Protein AF-0000000084345347 (afdb_homodimer)

pLDDT: mean 85.62, std 7.01, range [34.12, 96.88]

Foldseek 3Di:
DVVQPPAPLSVLLCVLLVVLLVVLVVVLVVLLVVLLVVLVVVVLVVQQVLQVVLLVLLLVVLVVVQVVVVVLQVVCLEPPDDQQVSLQVSQVVCPPDQFPAKWKAFPQRWIAGHPGDIDHDDCPPPVQFCVQVVVQQVAAKAKTFWDQPPVVRAIWIKIKHFRDHPRHGGMIMITTHHLVVSQVSQVVSCPDPQKWKFKHALQQWTSYGPDVVSNSVRPGLLDPPPDDPQSNVVSVVVNVQLVDQWDWDWGDDPPWIKIKIWGAHDRGRMIMIMIGTSCVSSVVSVVSSVVSVVVSVVSSVVSNVVSVVVSCVPVVLVVVVVVVVVCVVQQELPDQDDDPDDDPSVVVSVVVNVVSVVVVVVLVVLLVVLVVLLVVLVVLLVVLVVLLVVLVVLLVVLVVLLVVLVVLVVVLVVLVVVLVVLLVVLVVLLVVLVVLLVVLVVLLVVLVVLLVVLVVVLVVLVVVLVVVVVVLVVVLVVLQCLVVLLVVLVVQLVVLVVQLVVLVVQLVVLVVVPPVSPVSNVVSVVSNVVSVVSNVVSVVSNVVSVVSNVVSVVVSVVSVVVSCCSVVPVSVVSVVSSVVSVVSNVVSVVSSVVSVVSSVVSVVSSVVSVVVNVVSVVVNVVSVVVNVVSVVVNVVSVVVNVVSVVVSVVSVVVSVVSVVSSVVSVSND/DVVQPPAPLSVLLVVLLVVLLVVLVVVLVVLLVVLLVVLVVVVLVVLQVLQVVLLVLLLVVLVVVQVVVVVLQVVCLAPPDDQQVSLQVSQVVCPPDQFPAKWKAFPQRWIAGHPGDIDHDDCPPPVQFCVQVVVQQVAAKAKGFWDQDPVVRAIWIKIKHFRDHPRHGGMIMITTHHLVVSQVSQVVSPPDPQKWKFKHALQQWTSYGPDVVSNSVRPGLLDPPPDDPQSNVVSVVVNVLLVDQWDWDWGDDPPWIKIKIWGAHDRGRMIMIMIGTSCVSSVVSVVSSVVSVVVSVVSSVVSNVVSVVVSCVPVVLVVVVVVVVVCVVQQELPDQDDDPDDDPSVVVSVVVNVVSVVVVVVLVVLLVVLVVLLVVLVVLLVVLVVLLVVLVVLLVVLVVLLVVLVVLLVVLVVLVVVLVVLLVVLVVLLVVLVVLLVVLVVLLVVLVVQLVVLVVVLVVLVVVLVVLVVVLVVVLVVLQCLVVLLVVLVVQLVVLVVQLVVLVVQLVVLVVVPPVSPVSNVVSVVSNVVSVVSNVVSVVSNVVSVVSNVVSVVSSVVSVVVSCCSVVPVSVVSVVSSVVSVVSNVVSVVSSVVSVVSSVVSVVVSVVSVVVNVVSVVVNVVSVVVNVVSVVVNVVSVVVNVVSVVVSVVSVVVSVVSVVSSVVSVSND

Radius of gyration: 112.69 Å; Cα contacts (8 Å, |Δi|>4): 1902; chains: 2; bounding box: 67×329×191 Å

Structure (mmCIF, N/CA/C/O backbone):
data_AF-0000000084345347-model_v1
#
loop_
_entity.id
_entity.type
_entity.pdbx_description
1 polymer 'Methyl-accepting chemotaxis sensory transducer with Cache sensor'
#
loop_
_atom_site.group_PDB
_atom_site.id
_atom_site.type_symbol
_atom_site.label_atom_id
_atom_site.label_alt_id
_atom_site.label_comp_id
_atom_site.label_asym_id
_atom_site.label_entity_id
_atom_site.label_seq_id
_atom_site.pdbx_PDB_ins_code
_atom_site.Cartn_x
_atom_site.Cartn_y
_atom_site.Cartn_z
_atom_site.occupancy
_atom_site.B_iso_or_equiv
_atom_site.auth_seq_id
_atom_site.auth_comp_id
_atom_site.auth_asym_id
_atom_site.auth_atom_id
_atom_site.pdbx_PDB_model_num
ATOM 1 N N . MET A 1 1 ? 21.938 -36.406 -23.234 1 34.16 1 MET A N 1
ATOM 2 C CA . MET A 1 1 ? 20.812 -36.969 -22.531 1 34.16 1 MET A CA 1
ATOM 3 C C . MET A 1 1 ? 20.344 -36.062 -21.391 1 34.16 1 MET A C 1
ATOM 5 O O . MET A 1 1 ? 19.203 -36.156 -20.953 1 34.16 1 MET A O 1
ATOM 9 N N . SER A 1 2 ? 21.312 -35.406 -20.906 1 43.03 2 SER A N 1
ATOM 10 C CA . SER A 1 2 ? 21.25 -34.5 -19.766 1 43.03 2 SER A CA 1
ATOM 11 C C . SER A 1 2 ? 20.547 -33.188 -20.156 1 43.03 2 SER A C 1
ATOM 13 O O . SER A 1 2 ? 19.828 -32.594 -19.328 1 43.03 2 SER A O 1
ATOM 15 N N . LYS A 1 3 ? 20.875 -32.75 -21.266 1 50.12 3 LYS A N 1
ATOM 16 C CA . LYS A 1 3 ? 20.438 -31.438 -21.703 1 50.12 3 LYS A CA 1
ATOM 17 C C . LYS A 1 3 ? 18.984 -31.469 -22.172 1 50.12 3 LYS A C 1
ATOM 19 O O . LYS A 1 3 ? 18.406 -30.438 -22.5 1 50.12 3 LYS A O 1
ATOM 24 N N . PHE A 1 4 ? 18.406 -32.5 -22.656 1 45.47 4 PHE A N 1
ATOM 25 C CA . PHE A 1 4 ? 17.062 -32.75 -23.156 1 45.47 4 PHE A CA 1
ATOM 26 C C . PHE A 1 4 ? 16.047 -32.719 -22.031 1 45.47 4 PHE A C 1
ATOM 28 O O . PHE A 1 4 ? 14.844 -32.75 -22.266 1 45.47 4 PHE A O 1
ATOM 35 N N . ASN A 1 5 ? 16.359 -32.875 -20.812 1 53.97 5 ASN A N 1
ATOM 36 C CA . ASN A 1 5 ? 15.539 -32.938 -19.625 1 53.97 5 ASN A CA 1
ATOM 37 C C . ASN A 1 5 ? 15.102 -31.562 -19.156 1 53.97 5 ASN A C 1
ATOM 39 O O . ASN A 1 5 ? 14.664 -31.391 -18.016 1 53.97 5 ASN A O 1
ATOM 43 N N . LYS A 1 6 ? 15.242 -30.734 -20.047 1 66.5 6 LYS A N 1
ATOM 44 C CA . LYS A 1 6 ? 15.062 -29.359 -19.578 1 66.5 6 LYS A CA 1
ATOM 45 C C . LYS A 1 6 ? 13.641 -28.891 -19.797 1 66.5 6 LYS A C 1
ATOM 47 O O . LYS A 1 6 ? 13.141 -28.031 -19.078 1 66.5 6 LYS A O 1
ATOM 52 N N . LYS A 1 7 ? 12.961 -29.5 -20.766 1 76.56 7 LYS A N 1
ATOM 53 C CA . LYS A 1 7 ? 11.562 -29.141 -20.984 1 76.56 7 LYS A CA 1
ATOM 54 C C . LYS A 1 7 ? 10.625 -30.234 -20.516 1 76.56 7 LYS A C 1
ATOM 56 O O . LYS A 1 7 ? 10.883 -31.422 -20.734 1 76.56 7 LYS A O 1
ATOM 61 N N . LEU A 1 8 ? 9.562 -30.078 -19.859 1 77.44 8 LEU A N 1
ATOM 62 C CA . LEU A 1 8 ? 8.57 -31 -19.312 1 77.44 8 LEU A CA 1
ATOM 63 C C . LEU A 1 8 ? 7.98 -31.875 -20.422 1 77.44 8 LEU A C 1
ATOM 65 O O . LEU A 1 8 ? 7.793 -33.062 -20.234 1 77.44 8 LEU A O 1
ATOM 69 N N . SER A 1 9 ? 7.793 -31.359 -21.609 1 76.56 9 SER A N 1
ATOM 70 C CA . SER A 1 9 ? 7.23 -32.062 -22.75 1 76.56 9 SER A CA 1
ATOM 71 C C . SER A 1 9 ? 8.156 -33.188 -23.219 1 76.56 9 SER A C 1
ATOM 73 O O . SER A 1 9 ? 7.707 -34.312 -23.469 1 76.56 9 SER A O 1
ATOM 75 N N . THR A 1 10 ? 9.391 -32.906 -23.328 1 78.19 10 THR A N 1
ATOM 76 C CA . THR A 1 10 ? 10.375 -33.875 -23.812 1 78.19 10 THR A CA 1
ATOM 77 C C . THR A 1 10 ? 10.547 -35 -22.812 1 78.19 10 THR A C 1
ATOM 79 O O . THR A 1 10 ? 10.719 -36.156 -23.219 1 78.19 10 THR A O 1
ATOM 82 N N . SER A 1 11 ? 10.398 -34.688 -21.578 1 79.25 11 SER A N 1
ATOM 83 C CA . SER A 1 11 ? 10.555 -35.719 -20.547 1 79.25 11 SER A CA 1
ATOM 84 C C . SER A 1 11 ? 9.398 -36.719 -20.609 1 79.25 11 SER A C 1
ATOM 86 O O . SER A 1 11 ? 9.625 -37.938 -20.516 1 79.25 11 SER A O 1
ATOM 88 N N . ILE A 1 12 ? 8.219 -36.281 -20.859 1 80.88 12 ILE A N 1
ATOM 89 C CA . ILE A 1 12 ? 7.051 -37.125 -20.953 1 80.88 12 ILE A CA 1
ATOM 90 C C . ILE A 1 12 ? 7.145 -38 -22.219 1 80.88 12 ILE A C 1
ATOM 92 O O . ILE A 1 12 ? 6.895 -39.188 -22.172 1 80.88 12 ILE A O 1
ATOM 96 N N . MET A 1 13 ? 7.59 -37.375 -23.25 1 81.94 13 MET A N 1
ATOM 97 C CA . MET A 1 13 ? 7.688 -38.031 -24.547 1 81.94 13 MET A CA 1
ATOM 98 C C . MET A 1 13 ? 8.688 -39.188 -24.484 1 81.94 13 MET A C 1
ATOM 100 O O . MET A 1 13 ? 8.383 -40.312 -24.922 1 81.94 13 MET A O 1
ATOM 104 N N . VAL A 1 14 ? 9.82 -38.969 -23.891 1 82.88 14 VAL A N 1
ATOM 105 C CA . VAL A 1 14 ? 10.875 -39.969 -23.859 1 82.88 14 VAL A CA 1
ATOM 106 C C . VAL A 1 14 ? 10.422 -41.156 -23.016 1 82.88 14 VAL A C 1
ATOM 108 O O . VAL A 1 14 ? 10.664 -42.312 -23.406 1 82.88 14 VAL A O 1
ATOM 111 N N . LYS A 1 15 ? 9.695 -40.938 -22 1 82.81 15 LYS A N 1
ATOM 112 C CA . LYS A 1 15 ? 9.273 -42.031 -21.125 1 82.81 15 LYS A CA 1
ATOM 113 C C . LYS A 1 15 ? 8.203 -42.906 -21.797 1 82.81 15 LYS A C 1
ATOM 115 O O . LYS A 1 15 ? 8.273 -44.125 -21.766 1 82.81 15 LYS A O 1
ATOM 120 N N . VAL A 1 16 ? 7.281 -42.219 -22.531 1 84.44 16 VAL A N 1
ATOM 121 C CA . VAL A 1 16 ? 6.18 -42.938 -23.141 1 84.44 16 VAL A CA 1
ATOM 122 C C . VAL A 1 16 ? 6.688 -43.688 -24.375 1 84.44 16 VAL A C 1
ATOM 124 O O . VAL A 1 16 ? 6.363 -44.875 -24.578 1 84.44 16 VAL A O 1
ATOM 127 N N . ILE A 1 17 ? 7.531 -43.031 -25.141 1 84.5 17 ILE A N 1
ATOM 128 C CA . ILE A 1 17 ? 8.055 -43.625 -26.359 1 84.5 17 ILE A CA 1
ATOM 129 C C . ILE A 1 17 ? 8.953 -44.812 -26 1 84.5 17 ILE A C 1
ATOM 131 O O . ILE A 1 17 ? 8.906 -45.875 -26.656 1 84.5 17 ILE A O 1
ATOM 135 N N . SER A 1 18 ? 9.758 -44.688 -24.953 1 84.56 18 SER A N 1
ATOM 136 C CA . SER A 1 18 ? 10.617 -45.781 -24.516 1 84.56 18 SER A CA 1
ATOM 137 C C . SER A 1 18 ? 9.797 -47 -24.094 1 84.56 18 SER A C 1
ATOM 139 O O . SER A 1 18 ? 10.172 -48.156 -24.375 1 84.56 18 SER A O 1
ATOM 141 N N . LEU A 1 19 ? 8.672 -46.75 -23.5 1 86 19 LEU A N 1
ATOM 142 C CA . LEU A 1 19 ? 7.793 -47.844 -23.078 1 86 19 LEU A CA 1
ATOM 143 C C . LEU A 1 19 ? 7.203 -48.562 -24.281 1 86 19 LEU A C 1
ATOM 145 O O . LEU A 1 19 ? 7.184 -49.781 -24.328 1 86 19 LEU A O 1
ATOM 149 N N . VAL A 1 20 ? 6.77 -47.75 -25.297 1 87.69 20 VAL A N 1
ATOM 150 C CA . VAL A 1 20 ? 6.133 -48.312 -26.484 1 87.69 20 VAL A CA 1
ATOM 151 C C . VAL A 1 20 ? 7.148 -49.156 -27.266 1 87.69 20 VAL A C 1
ATOM 153 O O . VAL A 1 20 ? 6.84 -50.25 -27.719 1 87.69 20 VAL A O 1
ATOM 156 N N . ILE A 1 21 ? 8.383 -48.625 -27.344 1 87.31 21 ILE A N 1
ATOM 157 C CA . ILE A 1 21 ? 9.438 -49.344 -28.062 1 87.31 21 ILE A CA 1
ATOM 158 C C . ILE A 1 21 ? 9.758 -50.656 -27.344 1 87.31 21 ILE A C 1
ATOM 160 O O . ILE A 1 21 ? 9.875 -51.688 -27.984 1 87.31 21 ILE A O 1
ATOM 164 N N . LEU A 1 22 ? 9.805 -50.656 -26 1 88.38 22 LEU A N 1
ATOM 165 C CA . LEU A 1 22 ? 10.133 -51.844 -25.234 1 88.38 22 LEU A CA 1
ATOM 166 C C . LEU A 1 22 ? 9.055 -52.906 -25.406 1 88.38 22 LEU A C 1
ATOM 168 O O . LEU A 1 22 ? 9.375 -54.094 -25.625 1 88.38 22 LEU A O 1
ATOM 172 N N . ILE A 1 23 ? 7.836 -52.5 -25.438 1 88 23 ILE A N 1
ATOM 173 C CA . ILE A 1 23 ? 6.719 -53.406 -25.516 1 88 23 ILE A CA 1
ATOM 174 C C . ILE A 1 23 ? 6.641 -54.031 -26.906 1 88 23 ILE A C 1
ATOM 176 O O . ILE A 1 23 ? 6.551 -55.25 -27.062 1 88 23 ILE A O 1
ATOM 180 N N . THR A 1 24 ? 6.77 -53.156 -27.953 1 89.06 24 THR A N 1
ATOM 181 C CA . THR A 1 24 ? 6.562 -53.625 -29.328 1 89.06 24 THR A CA 1
ATOM 182 C C . THR A 1 24 ? 7.738 -54.469 -29.797 1 89.06 24 THR A C 1
ATOM 184 O O . THR A 1 24 ? 7.543 -55.5 -30.453 1 89.06 24 THR A O 1
ATOM 187 N N . VAL A 1 25 ? 8.953 -54.156 -29.391 1 88 25 VAL A N 1
ATOM 188 C CA . VAL A 1 25 ? 10.125 -54.906 -29.781 1 88 25 VAL A CA 1
ATOM 189 C C . VAL A 1 25 ? 10.102 -56.281 -29.109 1 88 25 VAL A C 1
ATOM 191 O O . VAL A 1 25 ? 10.414 -57.312 -29.734 1 88 25 VAL A O 1
ATOM 194 N N . SER A 1 26 ? 9.641 -56.375 -27.844 1 89.38 26 SER A N 1
ATOM 195 C CA . SER A 1 26 ? 9.539 -57.625 -27.141 1 89.38 26 SER A CA 1
ATOM 196 C C . SER A 1 26 ? 8.508 -58.531 -27.781 1 89.38 26 SER A C 1
ATOM 198 O O . SER A 1 26 ? 8.734 -59.75 -27.906 1 89.38 26 SER A O 1
ATOM 200 N N . MET A 1 27 ? 7.457 -57.969 -28.297 1 89.88 27 MET A N 1
ATOM 201 C CA . MET A 1 27 ? 6.395 -58.781 -28.906 1 89.88 27 MET A CA 1
ATOM 202 C C . MET A 1 27 ? 6.836 -59.312 -30.25 1 89.88 27 MET A C 1
ATOM 204 O O . MET A 1 27 ? 6.547 -60.469 -30.578 1 89.88 27 MET A O 1
ATOM 208 N N . VAL A 1 28 ? 7.578 -58.469 -31.031 1 89.62 28 VAL A N 1
ATOM 209 C CA . VAL A 1 28 ? 8.07 -58.906 -32.344 1 89.62 28 VAL A CA 1
ATOM 210 C C . VAL A 1 28 ? 9.055 -60.062 -32.156 1 89.62 28 VAL A C 1
ATOM 212 O O . VAL A 1 28 ? 8.969 -61.062 -32.875 1 89.62 28 VAL A O 1
ATOM 215 N N . LEU A 1 29 ? 9.914 -60 -31.125 1 90.38 29 LEU A N 1
ATOM 216 C CA . LEU A 1 29 ? 10.953 -61 -30.906 1 90.38 29 LEU A CA 1
ATOM 217 C C . LEU A 1 29 ? 10.352 -62.312 -30.469 1 90.38 29 LEU A C 1
ATOM 219 O O . LEU A 1 29 ? 10.703 -63.375 -30.984 1 90.38 29 LEU A O 1
ATOM 223 N N . VAL A 1 30 ? 9.375 -62.25 -29.594 1 90.69 30 VAL A N 1
ATOM 224 C CA . VAL A 1 30 ? 8.781 -63.469 -29.062 1 90.69 30 VAL A CA 1
ATOM 225 C C . VAL A 1 30 ? 7.934 -64.125 -30.125 1 90.69 30 VAL A C 1
ATOM 227 O O . VAL A 1 30 ? 8.008 -65.375 -30.312 1 90.69 30 VAL A O 1
ATOM 230 N N . ALA A 1 31 ? 7.184 -63.344 -30.875 1 89.69 31 ALA A N 1
ATOM 231 C CA . ALA A 1 31 ? 6.344 -63.906 -31.938 1 89.69 31 ALA A CA 1
ATOM 232 C C . ALA A 1 31 ? 7.188 -64.562 -33 1 89.69 31 ALA A C 1
ATOM 234 O O . ALA A 1 31 ? 6.859 -65.688 -33.469 1 89.69 31 ALA A O 1
ATOM 235 N N . TYR A 1 32 ? 8.336 -64 -33.344 1 89.75 32 TYR A N 1
ATOM 236 C CA . TYR A 1 32 ? 9.211 -64.562 -34.375 1 89.75 32 TYR A CA 1
ATOM 237 C C . TYR A 1 32 ? 9.898 -65.812 -33.906 1 89.75 32 TYR A C 1
ATOM 239 O O . TYR A 1 32 ? 9.922 -66.812 -34.625 1 89.75 32 TYR A O 1
ATOM 247 N N . GLN A 1 33 ? 10.406 -65.75 -32.719 1 91.44 33 GLN A N 1
ATOM 248 C CA . GLN A 1 33 ? 11.141 -66.938 -32.188 1 91.44 33 GLN A CA 1
ATOM 249 C C . GLN A 1 33 ? 10.227 -68.125 -32.031 1 91.44 33 GLN A C 1
ATOM 251 O O . GLN A 1 33 ? 10.602 -69.25 -32.406 1 91.44 33 GLN A O 1
ATOM 256 N N . THR A 1 34 ? 9.031 -67.875 -31.547 1 90.69 34 THR A N 1
ATOM 257 C CA . THR A 1 34 ? 8.094 -69 -31.359 1 90.69 34 THR A CA 1
ATOM 258 C C . THR A 1 34 ? 7.602 -69.5 -32.719 1 90.69 34 THR A C 1
ATOM 260 O O . THR A 1 34 ? 7.508 -70.75 -32.906 1 90.69 34 THR A O 1
ATOM 263 N N . SER A 1 35 ? 7.344 -68.625 -33.656 1 90.94 35 SER A N 1
ATOM 264 C CA . SER A 1 35 ? 6.914 -69 -35 1 90.94 35 SER A CA 1
ATOM 265 C C . SER A 1 35 ? 8 -69.812 -35.719 1 90.94 35 SER A C 1
ATOM 267 O O . SER A 1 35 ? 7.723 -70.812 -36.344 1 90.94 35 SER A O 1
ATOM 269 N N . LYS A 1 36 ? 9.211 -69.312 -35.562 1 90.94 36 LYS A N 1
ATOM 270 C CA . LYS A 1 36 ? 10.352 -70 -36.156 1 90.94 36 LYS A CA 1
ATOM 271 C C . LYS A 1 36 ? 10.492 -71.438 -35.625 1 90.94 36 LYS A C 1
ATOM 273 O O . LYS A 1 36 ? 10.648 -72.375 -36.406 1 90.94 36 LYS A O 1
ATOM 278 N N . ARG A 1 37 ? 10.383 -71.562 -34.344 1 90.62 37 ARG A N 1
ATOM 279 C CA . ARG A 1 37 ? 10.516 -72.875 -33.719 1 90.62 37 ARG A CA 1
ATOM 280 C C . ARG A 1 37 ? 9.406 -73.812 -34.156 1 90.62 37 ARG A C 1
ATOM 282 O O . ARG A 1 37 ? 9.672 -75 -34.5 1 90.62 37 ARG A O 1
ATOM 289 N N . THR A 1 38 ? 8.242 -73.312 -34.188 1 88.12 38 THR A N 1
ATOM 290 C CA . THR A 1 38 ? 7.082 -74.125 -34.5 1 88.12 38 THR A CA 1
ATOM 291 C C . THR A 1 38 ? 7.109 -74.562 -35.969 1 88.12 38 THR A C 1
ATOM 293 O O . THR A 1 38 ? 6.879 -75.75 -36.281 1 88.12 38 THR A O 1
ATOM 296 N N . LEU A 1 39 ? 7.434 -73.688 -36.844 1 88.56 39 LEU A N 1
ATOM 297 C CA . LEU A 1 39 ? 7.449 -74 -38.281 1 88.56 39 LEU A CA 1
ATOM 298 C C . LEU A 1 39 ? 8.594 -74.938 -38.625 1 88.56 39 LEU A C 1
ATOM 300 O O . LEU A 1 39 ? 8.438 -75.812 -39.469 1 88.56 39 LEU A O 1
ATOM 304 N N . LYS A 1 40 ? 9.711 -74.75 -37.969 1 90.31 40 LYS A N 1
ATOM 305 C CA . LYS A 1 40 ? 10.836 -75.688 -38.188 1 90.31 40 LYS A CA 1
ATOM 306 C C . LYS A 1 40 ? 10.453 -77.125 -37.812 1 90.31 40 LYS A C 1
ATOM 308 O O . LYS A 1 40 ? 10.656 -78.062 -38.594 1 90.31 40 LYS A O 1
ATOM 313 N N . ASN A 1 41 ? 9.852 -77.25 -36.625 1 88.62 41 ASN A N 1
ATOM 314 C CA . ASN A 1 41 ? 9.492 -78.562 -36.156 1 88.62 41 ASN A CA 1
ATOM 315 C C . ASN A 1 41 ? 8.477 -79.25 -37.062 1 88.62 41 ASN A C 1
ATOM 317 O O . ASN A 1 41 ? 8.617 -80.438 -37.375 1 88.62 41 ASN A O 1
ATOM 321 N N . THR A 1 42 ? 7.547 -78.438 -37.469 1 84.69 42 THR A N 1
ATOM 322 C CA . THR A 1 42 ? 6.488 -79 -38.312 1 84.69 42 THR A CA 1
ATOM 323 C C . THR A 1 42 ? 7.035 -79.375 -39.656 1 84.69 42 THR A C 1
ATOM 325 O O . THR A 1 42 ? 6.695 -80.438 -40.188 1 84.69 42 THR A O 1
ATOM 328 N N . THR A 1 43 ? 7.906 -78.625 -40.25 1 86.62 43 THR A N 1
ATOM 329 C CA . THR A 1 43 ? 8.461 -78.875 -41.562 1 86.62 43 THR A CA 1
ATOM 330 C C . THR A 1 43 ? 9.391 -80.062 -41.562 1 86.62 43 THR A C 1
ATOM 332 O O . THR A 1 43 ? 9.297 -80.938 -42.406 1 86.62 43 THR A O 1
ATOM 335 N N . VAL A 1 44 ? 10.227 -80.125 -40.562 1 90.06 44 VAL A N 1
ATOM 336 C CA . VAL A 1 44 ? 11.195 -81.25 -40.469 1 90.06 44 VAL A CA 1
ATOM 337 C C . VAL A 1 44 ? 10.453 -82.562 -40.344 1 90.06 44 VAL A C 1
ATOM 339 O O . VAL A 1 44 ? 10.805 -83.562 -40.969 1 90.06 44 VAL A O 1
ATOM 342 N N . LYS A 1 45 ? 9.438 -82.562 -39.531 1 88.88 45 LYS A N 1
ATOM 343 C CA . LYS A 1 45 ? 8.656 -83.75 -39.344 1 88.88 45 LYS A CA 1
ATOM 344 C C . LYS A 1 45 ? 7.992 -84.188 -40.656 1 88.88 45 LYS A C 1
ATOM 346 O O . LYS A 1 45 ? 7.93 -85.375 -40.969 1 88.88 45 LYS A O 1
ATOM 351 N N . SER A 1 46 ? 7.5 -83.188 -41.375 1 87.5 46 SER A N 1
ATOM 352 C CA . SER A 1 46 ? 6.871 -83.438 -42.656 1 87.5 46 SER A CA 1
ATOM 353 C C . SER A 1 46 ? 7.855 -84.062 -43.625 1 87.5 46 SER A C 1
ATOM 355 O O . SER A 1 46 ? 7.523 -85.062 -44.344 1 87.5 46 SER A O 1
ATOM 357 N N . ILE A 1 47 ? 9.047 -83.625 -43.688 1 90.69 47 ILE A N 1
ATOM 358 C CA . ILE A 1 47 ? 10.07 -84.125 -44.625 1 90.69 47 ILE A CA 1
ATOM 359 C C . ILE A 1 47 ? 10.508 -85.5 -44.188 1 90.69 47 ILE A C 1
ATOM 361 O O . ILE A 1 47 ? 10.742 -86.375 -45.031 1 90.69 47 ILE A O 1
ATOM 365 N N . GLU A 1 48 ? 10.586 -85.75 -42.969 1 91.31 48 GLU A N 1
ATOM 366 C CA . GLU A 1 48 ? 10.891 -87.062 -42.438 1 91.31 48 GLU A CA 1
ATOM 367 C C . GLU A 1 48 ? 9.859 -88.062 -42.875 1 91.31 48 GLU A C 1
ATOM 369 O O . GLU A 1 48 ? 10.211 -89.188 -43.281 1 91.31 48 GLU A O 1
ATOM 374 N N . ASP A 1 49 ? 8.648 -87.562 -42.781 1 88.62 49 ASP A N 1
ATOM 375 C CA . ASP A 1 49 ? 7.566 -88.5 -43.219 1 88.62 49 ASP A CA 1
ATOM 376 C C . ASP A 1 49 ? 7.699 -88.812 -44.688 1 88.62 49 ASP A C 1
ATOM 378 O O . ASP A 1 49 ? 7.574 -90 -45.062 1 88.62 49 ASP A O 1
ATOM 382 N N . ILE A 1 50 ? 7.969 -87.875 -45.5 1 88.75 50 ILE A N 1
ATOM 383 C CA . ILE A 1 50 ? 8.07 -88.062 -46.938 1 88.75 50 ILE A CA 1
ATOM 384 C C . ILE A 1 50 ? 9.227 -89 -47.25 1 88.75 50 ILE A C 1
ATOM 386 O O . ILE A 1 50 ? 9.086 -89.875 -48.062 1 88.75 50 ILE A O 1
ATOM 390 N N . THR A 1 51 ? 10.281 -88.812 -46.594 1 92.56 51 THR A N 1
ATOM 391 C CA . THR A 1 51 ? 11.469 -89.625 -46.812 1 92.56 51 THR A CA 1
ATOM 392 C C . THR A 1 51 ? 11.203 -91.125 -46.438 1 92.56 51 THR A C 1
ATOM 394 O O . THR A 1 51 ? 11.539 -92 -47.188 1 92.56 51 THR A O 1
ATOM 397 N N . SER A 1 52 ? 10.609 -91.312 -45.375 1 92.5 52 SER A N 1
ATOM 398 C CA . SER A 1 52 ? 10.305 -92.688 -44.906 1 92.5 52 SER A CA 1
ATOM 399 C C . SER A 1 52 ? 9.305 -93.375 -45.812 1 92.5 52 SER A C 1
ATOM 401 O O . SER A 1 52 ? 9.453 -94.562 -46.125 1 92.5 52 SER A O 1
ATOM 403 N N . GLN A 1 53 ? 8.367 -92.562 -46.219 1 89.75 53 GLN A N 1
ATOM 404 C CA . GLN A 1 53 ? 7.355 -93.125 -47.094 1 89.75 53 GLN A CA 1
ATOM 405 C C . GLN A 1 53 ? 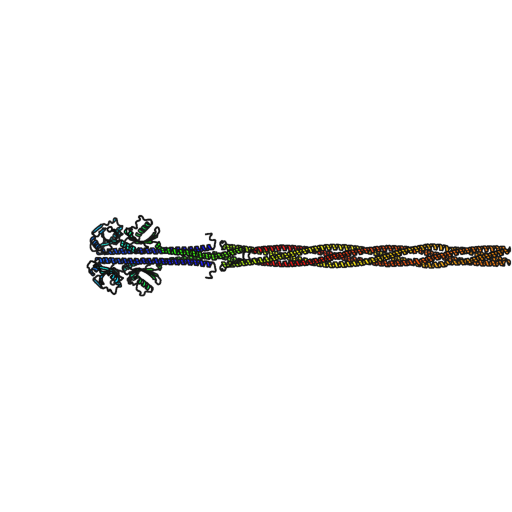7.949 -93.5 -48.469 1 89.75 53 GLN A C 1
ATOM 407 O O . GLN A 1 53 ? 7.605 -94.562 -49.031 1 89.75 53 GLN A O 1
ATOM 412 N N . THR A 1 54 ? 8.789 -92.688 -48.906 1 92.38 54 THR A N 1
ATOM 413 C CA . THR A 1 54 ? 9.461 -93 -50.156 1 92.38 54 THR A CA 1
ATOM 414 C C . THR A 1 54 ? 10.281 -94.25 -50.062 1 92.38 54 THR A C 1
ATOM 416 O O . THR A 1 54 ? 10.25 -95.125 -50.969 1 92.38 54 THR A O 1
ATOM 419 N N . ALA A 1 55 ? 10.938 -94.5 -49.031 1 94.06 55 ALA A N 1
ATOM 420 C CA . ALA A 1 55 ? 11.711 -95.75 -48.781 1 94.06 55 ALA A CA 1
ATOM 421 C C . ALA A 1 55 ? 10.805 -96.938 -48.812 1 94.06 55 ALA A C 1
ATOM 423 O O . ALA A 1 55 ? 11.172 -98 -49.375 1 94.06 55 ALA A O 1
ATOM 424 N N . ARG A 1 56 ? 9.703 -96.75 -48.312 1 90.5 56 ARG A N 1
ATOM 425 C CA . ARG A 1 56 ? 8.758 -97.875 -48.281 1 90.5 56 ARG A CA 1
ATOM 426 C C . ARG A 1 56 ? 8.234 -98.25 -49.656 1 90.5 56 ARG A C 1
ATOM 428 O O . ARG A 1 56 ? 7.996 -99.375 -49.969 1 90.5 56 ARG A O 1
ATOM 435 N N . ILE A 1 57 ? 8.055 -97.25 -50.438 1 91.31 57 ILE A N 1
ATOM 436 C CA . ILE A 1 57 ? 7.613 -97.438 -51.812 1 91.31 57 ILE A CA 1
ATOM 437 C C . ILE A 1 57 ? 8.688 -98.188 -52.562 1 91.31 57 ILE A C 1
ATOM 439 O O . ILE A 1 57 ? 8.391 -99.188 -53.312 1 91.31 57 ILE A O 1
ATOM 443 N N . VAL A 1 58 ? 9.852 -97.875 -52.344 1 93.56 58 VAL A N 1
ATOM 444 C CA . VAL A 1 58 ? 10.969 -98.562 -53 1 93.56 58 VAL A CA 1
ATOM 445 C C . VAL A 1 58 ? 11.055 -100 -52.531 1 93.56 58 VAL A C 1
ATOM 447 O O . VAL A 1 58 ? 11.203 -100.938 -53.344 1 93.56 58 VAL A O 1
ATOM 450 N N . ASP A 1 59 ? 10.914 -100.188 -51.281 1 93.56 59 ASP A N 1
ATOM 451 C CA . ASP A 1 59 ? 10.945 -101.5 -50.688 1 93.56 59 ASP A CA 1
ATOM 452 C C . ASP A 1 59 ? 9.82 -102.375 -51.281 1 93.56 59 ASP A C 1
ATOM 454 O O . ASP A 1 59 ? 10.016 -103.562 -51.531 1 93.56 59 ASP A O 1
ATOM 458 N N . ALA A 1 60 ? 8.75 -101.75 -51.469 1 89.62 60 ALA A N 1
ATOM 459 C CA . ALA A 1 60 ? 7.613 -102.438 -52.031 1 89.62 60 ALA A CA 1
ATOM 460 C C . ALA A 1 60 ? 7.918 -102.938 -53.469 1 89.62 60 ALA A C 1
ATOM 462 O O . ALA A 1 60 ? 7.582 -104.062 -53.844 1 89.62 60 ALA A O 1
ATOM 463 N N . ARG A 1 61 ? 8.516 -102.062 -54.188 1 91.31 61 ARG A N 1
ATOM 464 C CA . ARG A 1 61 ? 8.891 -102.438 -55.562 1 91.31 61 ARG A CA 1
ATOM 465 C C . ARG A 1 61 ? 9.938 -103.5 -55.594 1 91.31 61 ARG A C 1
ATOM 467 O O . ARG A 1 61 ? 9.852 -104.438 -56.375 1 91.31 61 ARG A O 1
ATOM 474 N N . LEU A 1 62 ? 10.852 -103.438 -54.719 1 93.56 62 LEU A N 1
ATOM 475 C CA . LEU A 1 62 ? 11.875 -104.5 -54.625 1 93.56 62 LEU A CA 1
ATOM 476 C C . LEU A 1 62 ? 11.266 -105.812 -54.219 1 93.56 62 LEU A C 1
ATOM 478 O O . LEU A 1 62 ? 11.648 -106.875 -54.781 1 93.56 62 LEU A O 1
ATOM 482 N N . ASN A 1 63 ? 10.352 -105.75 -53.375 1 90.62 63 ASN A N 1
ATOM 483 C CA . ASN A 1 63 ? 9.664 -106.938 -52.969 1 90.62 63 ASN A CA 1
ATOM 484 C C . ASN A 1 63 ? 8.859 -107.562 -54.125 1 90.62 63 ASN A C 1
ATOM 486 O O . ASN A 1 63 ? 8.719 -108.812 -54.188 1 90.62 63 ASN A O 1
ATOM 490 N N . GLN A 1 64 ? 8.398 -106.75 -54.938 1 89.62 64 GLN A N 1
ATOM 491 C CA . GLN A 1 64 ? 7.719 -107.25 -56.125 1 89.62 64 GLN A CA 1
ATOM 492 C C . GLN A 1 64 ? 8.656 -108.062 -57 1 89.62 64 GLN A C 1
ATOM 494 O O . GLN A 1 64 ? 8.281 -109.125 -57.438 1 89.62 64 GLN A O 1
ATOM 499 N N . TYR A 1 65 ? 9.828 -107.562 -57.156 1 92.31 65 TYR A N 1
ATOM 500 C CA . TYR A 1 65 ? 10.812 -108.312 -57.938 1 92.31 65 TYR A CA 1
ATOM 501 C C . TYR A 1 65 ? 11.195 -109.562 -57.25 1 92.31 65 TYR A C 1
ATOM 503 O O . TYR A 1 65 ? 11.297 -110.625 -57.906 1 92.31 65 TYR A O 1
ATOM 511 N N . ILE A 1 66 ? 11.375 -109.5 -56.031 1 92.25 66 ILE A N 1
ATOM 512 C CA . ILE A 1 66 ? 11.766 -110.688 -55.219 1 92.25 66 ILE A CA 1
ATOM 513 C C . ILE A 1 66 ? 10.672 -111.75 -55.312 1 92.25 66 ILE A C 1
ATOM 515 O O . ILE A 1 66 ? 10.961 -112.938 -55.531 1 92.25 66 ILE A O 1
ATOM 519 N N . SER A 1 67 ? 9.492 -111.312 -55.156 1 88.25 67 SER A N 1
ATOM 520 C CA . SER A 1 67 ? 8.367 -112.25 -55.188 1 88.25 67 SER A CA 1
ATOM 521 C C . SER A 1 67 ? 8.258 -112.875 -56.562 1 88.25 67 SER A C 1
ATOM 523 O O . SER A 1 67 ? 7.984 -114.125 -56.625 1 88.25 67 SER A O 1
ATOM 525 N N . LEU A 1 68 ? 8.438 -112.125 -57.531 1 88.31 68 LEU A N 1
ATOM 526 C CA . LEU A 1 68 ? 8.383 -112.688 -58.906 1 88.31 68 LEU A CA 1
ATOM 527 C C . LEU A 1 68 ? 9.492 -113.688 -59.125 1 88.31 68 LEU A C 1
ATOM 529 O O . LEU A 1 68 ? 9.242 -114.812 -59.656 1 88.31 68 LEU A O 1
ATOM 533 N N . GLN A 1 69 ? 10.633 -113.438 -58.688 1 90.88 69 GLN A N 1
ATOM 534 C CA . GLN A 1 69 ? 11.766 -114.375 -58.812 1 90.88 69 GLN A CA 1
ATOM 535 C C . GLN A 1 69 ? 11.57 -115.625 -58 1 90.88 69 GLN A C 1
ATOM 537 O O . GLN A 1 69 ? 11.859 -116.75 -58.469 1 90.88 69 GLN A O 1
ATOM 542 N N . ASN A 1 70 ? 11.156 -115.438 -56.812 1 88.81 70 ASN A N 1
ATOM 543 C CA . ASN A 1 70 ? 10.891 -116.625 -55.969 1 88.81 70 ASN A CA 1
ATOM 544 C C . ASN A 1 70 ? 9.875 -117.562 -56.594 1 88.81 70 ASN A C 1
ATOM 546 O O . ASN A 1 70 ? 10.031 -118.75 -56.531 1 88.81 70 ASN A O 1
ATOM 550 N N . PHE A 1 71 ? 8.953 -117 -57.25 1 83.81 71 PHE A N 1
ATOM 551 C CA . PHE A 1 71 ? 7.938 -117.812 -57.906 1 83.81 71 PHE A CA 1
ATOM 552 C C . PHE A 1 71 ? 8.539 -118.562 -59.094 1 83.81 71 PHE A C 1
ATOM 554 O O . PHE A 1 71 ? 8.273 -119.75 -59.281 1 83.81 71 PHE A O 1
ATOM 561 N N . MET A 1 72 ? 9.375 -117.875 -59.75 1 85.5 72 MET A N 1
ATOM 562 C CA . MET A 1 72 ? 10.023 -118.5 -60.906 1 85.5 72 MET A CA 1
ATOM 563 C C . MET A 1 72 ? 10.844 -119.688 -60.5 1 85.5 72 MET A C 1
ATOM 565 O O . MET A 1 72 ? 10.781 -120.75 -61.156 1 85.5 72 MET A O 1
ATOM 569 N N . VAL A 1 73 ? 11.516 -119.625 -59.438 1 87.19 73 VAL A N 1
ATOM 570 C CA . VAL A 1 73 ? 12.438 -120.625 -59 1 87.19 73 VAL A CA 1
ATOM 571 C C . VAL A 1 73 ? 11.656 -121.812 -58.375 1 87.19 73 VAL A C 1
ATOM 573 O O . VAL A 1 73 ? 12.031 -122.938 -58.5 1 87.19 73 VAL A O 1
ATOM 576 N N . SER A 1 74 ? 10.633 -121.562 -57.688 1 83.5 74 SER A N 1
ATOM 577 C CA . SER A 1 74 ? 9.859 -122.562 -56.969 1 83.5 74 SER A CA 1
ATOM 578 C C . SER A 1 74 ? 9.266 -123.562 -57.906 1 83.5 74 SER A C 1
ATOM 580 O O . SER A 1 74 ? 9.047 -124.75 -57.5 1 83.5 74 SER A O 1
ATOM 582 N N . GLU A 1 75 ? 9.133 -123.188 -59.062 1 77.38 75 GLU A N 1
ATOM 583 C CA . GLU A 1 75 ? 8.578 -124.125 -60.062 1 77.38 75 GLU A CA 1
ATOM 584 C C . GLU A 1 75 ? 9.547 -125.25 -60.375 1 77.38 75 GLU A C 1
ATOM 586 O O . GLU A 1 75 ? 9.125 -126.312 -60.781 1 77.38 75 GLU A O 1
ATOM 591 N N . TYR A 1 76 ? 10.781 -125.062 -60.156 1 78.5 76 TYR A N 1
ATOM 592 C CA . TYR A 1 76 ? 11.773 -126 -60.625 1 78.5 76 TYR A CA 1
ATOM 593 C C . TYR A 1 76 ? 12.523 -126.625 -59.438 1 78.5 76 TYR A C 1
ATOM 595 O O . TYR A 1 76 ? 13.461 -127.438 -59.656 1 78.5 76 TYR A O 1
ATOM 603 N N . GLU A 1 77 ? 12.461 -126.25 -58.219 1 77.06 77 GLU A N 1
ATOM 604 C CA . GLU A 1 77 ? 13.219 -126.688 -57.031 1 77.06 77 GLU A CA 1
ATOM 605 C C . GLU A 1 77 ? 13.148 -128.25 -56.844 1 77.06 77 GLU A C 1
ATOM 607 O O . GLU A 1 77 ? 14.078 -128.75 -56.312 1 77.06 77 GLU A O 1
ATOM 612 N N . ASN A 1 78 ? 12.18 -129 -57.531 1 73.5 78 ASN A N 1
ATOM 613 C CA . ASN A 1 78 ? 12.078 -130.375 -57.281 1 73.5 78 ASN A CA 1
ATOM 614 C C . ASN A 1 78 ? 12.227 -131.25 -58.562 1 73.5 78 ASN A C 1
ATOM 616 O O . ASN A 1 78 ? 11.797 -132.375 -58.625 1 73.5 78 ASN A O 1
ATOM 620 N N . GLN A 1 79 ? 12.781 -130.625 -59.562 1 79.38 79 GLN A N 1
ATOM 621 C CA . GLN A 1 79 ? 12.898 -131.25 -60.844 1 79.38 79 GLN A CA 1
ATOM 622 C C . GLN A 1 79 ? 14.352 -131.625 -61.156 1 79.38 79 GLN A C 1
ATOM 624 O O . GLN A 1 79 ? 14.648 -132.25 -62.156 1 79.38 79 GLN A O 1
ATOM 629 N N . ASN A 1 80 ? 15.148 -132.125 -60.375 1 79.94 80 ASN A N 1
ATOM 630 C CA . ASN A 1 80 ? 16.562 -132.5 -60.531 1 79.94 80 ASN A CA 1
ATOM 631 C C . ASN A 1 80 ? 17.125 -132 -61.875 1 79.94 80 ASN A C 1
ATOM 633 O O . ASN A 1 80 ? 17.594 -132.75 -62.688 1 79.94 80 ASN A O 1
ATOM 637 N N . LEU A 1 81 ? 17.125 -130.625 -62.25 1 86 81 LEU A N 1
ATOM 638 C CA . LEU A 1 81 ? 17.656 -130 -63.469 1 86 81 LEU A CA 1
ATOM 639 C C . LEU A 1 81 ? 19.078 -129.5 -63.25 1 86 81 LEU A C 1
ATOM 641 O O . LEU A 1 81 ? 19.422 -129.125 -62.156 1 86 81 LEU A O 1
ATOM 645 N N . SER A 1 82 ? 19.922 -129.625 -64.312 1 87.56 82 SER A N 1
ATOM 646 C CA . SER A 1 82 ? 21.219 -129 -64.312 1 87.56 82 SER A CA 1
ATOM 647 C C . SER A 1 82 ? 21.062 -127.5 -64.312 1 87.56 82 SER A C 1
ATOM 649 O O . SER A 1 82 ? 20.031 -126.938 -64.75 1 87.56 82 SER A O 1
ATOM 651 N N . ILE A 1 83 ? 21.906 -126.688 -63.844 1 90.38 83 ILE A N 1
ATOM 652 C CA . ILE A 1 83 ? 21.875 -125.25 -63.719 1 90.38 83 ILE A CA 1
ATOM 653 C C . ILE A 1 83 ? 21.641 -124.625 -65.125 1 90.38 83 ILE A C 1
ATOM 655 O O . ILE A 1 83 ? 20.859 -123.625 -65.25 1 90.38 83 ILE A O 1
ATOM 659 N N . ASP A 1 84 ? 22.25 -125.188 -66.062 1 89.31 84 ASP A N 1
ATOM 660 C CA . ASP A 1 84 ? 22.109 -124.625 -67.438 1 89.31 84 ASP A CA 1
ATOM 661 C C . ASP A 1 84 ? 20.719 -124.875 -68 1 89.31 84 ASP A C 1
ATOM 663 O O . ASP A 1 84 ? 20.156 -124 -68.688 1 89.31 84 ASP A O 1
ATOM 667 N N . GLU A 1 85 ? 20.219 -126.062 -67.75 1 89.12 85 GLU A N 1
ATOM 668 C CA . GLU A 1 85 ? 18.859 -126.375 -68.188 1 89.12 85 GLU A CA 1
ATOM 669 C C . GLU A 1 85 ? 17.844 -125.438 -67.5 1 89.12 85 GLU A C 1
ATOM 671 O O . GLU A 1 85 ? 16.891 -125 -68.125 1 89.12 85 GLU A O 1
ATOM 676 N N . LEU A 1 86 ? 18.141 -125.312 -66.25 1 90.25 86 LEU A N 1
ATOM 677 C CA . LEU A 1 86 ? 17.25 -124.438 -65.5 1 90.25 86 LEU A CA 1
ATOM 678 C C . LEU A 1 86 ? 17.281 -123 -66 1 90.25 86 LEU A C 1
ATOM 680 O O . LEU A 1 86 ? 16.234 -122.375 -66.188 1 90.25 86 LEU A O 1
ATOM 684 N N . LEU A 1 87 ? 18.391 -122.438 -66.188 1 91.75 87 LEU A N 1
ATOM 685 C CA . LEU A 1 87 ? 18.547 -121.062 -66.688 1 91.75 87 LEU A CA 1
ATOM 686 C C . LEU A 1 87 ? 17.891 -120.938 -68.062 1 91.75 87 LEU A C 1
ATOM 688 O O . LEU A 1 87 ? 17.297 -119.875 -68.312 1 91.75 87 LEU A O 1
ATOM 692 N N . ASP A 1 88 ? 18.031 -121.875 -68.875 1 87.25 88 ASP A N 1
ATOM 693 C CA . ASP A 1 88 ? 17.422 -121.812 -70.188 1 87.25 88 ASP A CA 1
ATOM 694 C C . ASP A 1 88 ? 15.891 -121.75 -70.125 1 87.25 88 ASP A C 1
ATOM 696 O O . ASP A 1 88 ? 15.242 -121 -70.812 1 87.25 88 ASP A O 1
ATOM 700 N N . LYS A 1 89 ? 15.406 -122.562 -69.25 1 86.88 89 LYS A N 1
ATOM 701 C CA . LYS A 1 89 ? 13.961 -122.562 -69.062 1 86.88 89 LYS A CA 1
ATOM 702 C C . LYS A 1 89 ? 13.469 -121.188 -68.5 1 86.88 89 LYS A C 1
ATOM 704 O O . LYS A 1 89 ? 12.469 -120.688 -68.938 1 86.88 89 LYS A O 1
ATOM 709 N N . LEU A 1 90 ? 14.234 -120.75 -67.562 1 88.75 90 LEU A N 1
ATOM 710 C CA . LEU A 1 90 ? 13.859 -119.5 -66.938 1 88.75 90 LEU A CA 1
ATOM 711 C C . LEU A 1 90 ? 13.938 -118.312 -68 1 88.75 90 LEU A C 1
ATOM 713 O O . LEU A 1 90 ? 13.094 -117.438 -68 1 88.75 90 LEU A O 1
ATOM 717 N N . THR A 1 91 ? 14.922 -118.375 -68.75 1 88.56 91 THR A N 1
ATOM 718 C CA . THR A 1 91 ? 15.109 -117.312 -69.75 1 88.56 91 THR A CA 1
ATOM 719 C C . THR A 1 91 ? 13.992 -117.312 -70.812 1 88.56 91 THR A C 1
ATOM 721 O O . THR A 1 91 ? 13.57 -116.25 -71.25 1 88.56 91 THR A O 1
ATOM 724 N N . GLU A 1 92 ? 13.625 -118.5 -71.062 1 82.31 92 GLU A N 1
ATOM 725 C CA . GLU A 1 92 ? 12.523 -118.625 -72 1 82.31 92 GLU A CA 1
ATOM 726 C C . GLU A 1 92 ? 11.234 -118.062 -71.438 1 82.31 92 GLU A C 1
ATOM 728 O O . GLU A 1 92 ? 10.414 -117.5 -72.188 1 82.31 92 GLU A O 1
ATOM 733 N N . GLU A 1 93 ? 11.211 -118.125 -70.188 1 78.88 93 GLU A N 1
ATOM 734 C CA . GLU A 1 93 ? 10.008 -117.625 -69.5 1 78.88 93 GLU A CA 1
ATOM 735 C C . GLU A 1 93 ? 10.094 -116.125 -69.25 1 78.88 93 GLU A C 1
ATOM 737 O O . GLU A 1 93 ? 9.094 -115.5 -68.938 1 78.88 93 GLU A O 1
ATOM 742 N N . ASN A 1 94 ? 11.234 -115.5 -69.438 1 81.5 94 ASN A N 1
ATOM 743 C CA . ASN A 1 94 ? 11.469 -114.125 -69.062 1 81.5 94 ASN A CA 1
ATOM 744 C C . ASN A 1 94 ? 10.914 -113.188 -70.188 1 81.5 94 ASN A C 1
ATOM 746 O O . ASN A 1 94 ? 11.461 -112.125 -70.375 1 81.5 94 ASN A O 1
ATOM 750 N N . LYS A 1 95 ? 9.992 -113.438 -70.875 1 73.06 95 LYS A N 1
ATOM 751 C CA . LYS A 1 95 ? 9.5 -112.625 -72 1 73.06 95 LYS A CA 1
ATOM 752 C C . LYS A 1 95 ? 8.531 -111.562 -71.5 1 73.06 95 LYS A C 1
ATOM 754 O O . LYS A 1 95 ? 8.422 -110.438 -72.062 1 73.06 95 LYS A O 1
ATOM 759 N N . ASN A 1 96 ? 7.973 -111.688 -70.25 1 75.5 96 ASN A N 1
ATOM 760 C CA . ASN A 1 96 ? 6.973 -110.75 -69.812 1 75.5 96 ASN A CA 1
ATOM 761 C C . ASN A 1 96 ? 7.305 -110.125 -68.5 1 75.5 96 ASN A C 1
ATOM 763 O O . ASN A 1 96 ? 6.406 -109.875 -67.688 1 75.5 96 ASN A O 1
ATOM 767 N N . THR A 1 97 ? 8.648 -110.062 -68.312 1 82.44 97 THR A N 1
ATOM 768 C CA . THR A 1 97 ? 9.047 -109.438 -67.062 1 82.44 97 THR A CA 1
ATOM 769 C C . THR A 1 97 ? 9.961 -108.25 -67.312 1 82.44 97 THR A C 1
ATOM 771 O O . THR A 1 97 ? 10.352 -108 -68.438 1 82.44 97 THR A O 1
ATOM 774 N N . ASP A 1 98 ? 10.211 -107.5 -66.312 1 82.44 98 ASP A N 1
ATOM 775 C CA . ASP A 1 98 ? 11.086 -106.312 -66.375 1 82.44 98 ASP A CA 1
ATOM 776 C C . ASP A 1 98 ? 12.555 -106.75 -66.25 1 82.44 98 ASP A C 1
ATOM 778 O O . ASP A 1 98 ? 13.438 -105.875 -66.125 1 82.44 98 ASP A O 1
ATOM 782 N N . PHE A 1 99 ? 12.75 -108 -66.25 1 91.12 99 PHE A N 1
ATOM 783 C CA . PHE A 1 99 ? 14.117 -108.438 -66.062 1 91.12 99 PHE A CA 1
ATOM 784 C C . PHE A 1 99 ? 14.898 -108.375 -67.375 1 91.12 99 PHE A C 1
ATOM 786 O O . PHE A 1 99 ? 14.484 -109 -68.312 1 91.12 99 PHE A O 1
ATOM 793 N N . LYS A 1 100 ? 15.875 -107.688 -67.375 1 90.19 100 LYS A N 1
ATOM 794 C CA . LYS A 1 100 ? 16.703 -107.562 -68.625 1 90.19 100 LYS A CA 1
ATOM 795 C C . LYS A 1 100 ? 17.422 -108.875 -68.938 1 90.19 100 LYS A C 1
ATOM 797 O O . LYS A 1 100 ? 17.562 -109.25 -70.062 1 90.19 100 LYS A O 1
ATOM 802 N N . ASP A 1 101 ? 17.922 -109.5 -67.938 1 88.25 101 ASP A N 1
ATOM 803 C CA . ASP A 1 101 ? 18.547 -110.812 -68.062 1 88.25 101 ASP A CA 1
ATOM 804 C C . ASP A 1 101 ? 18.531 -111.625 -66.75 1 88.25 101 ASP A C 1
ATOM 806 O O . ASP A 1 101 ? 18.328 -111 -65.688 1 88.25 101 ASP A O 1
ATOM 810 N N . LEU A 1 102 ? 18.703 -112.875 -66.938 1 92.69 102 LEU A N 1
ATOM 811 C CA . LEU A 1 102 ? 18.734 -113.75 -65.812 1 92.69 102 LEU A CA 1
ATOM 812 C C . LEU A 1 102 ? 20.031 -114.562 -65.75 1 92.69 102 LEU A C 1
ATOM 814 O O . LEU A 1 102 ? 20.547 -115 -66.812 1 92.69 102 LEU A O 1
ATOM 818 N N . LEU A 1 103 ? 20.547 -114.688 -64.562 1 92.62 103 LEU A N 1
ATOM 819 C CA . LEU A 1 103 ? 21.734 -115.5 -64.375 1 92.62 103 LEU A CA 1
ATOM 820 C C . LEU A 1 103 ? 21.609 -116.312 -63.125 1 92.62 103 LEU A C 1
ATOM 822 O O . LEU A 1 103 ? 20.812 -116 -62.219 1 92.62 103 LEU A O 1
ATOM 826 N N . ILE A 1 104 ? 22.328 -117.375 -63.094 1 94.25 104 ILE A N 1
ATOM 827 C CA . ILE A 1 104 ? 22.359 -118.25 -61.906 1 94.25 104 ILE A CA 1
ATOM 828 C C . ILE A 1 104 ? 23.797 -118.375 -61.406 1 94.25 104 ILE A C 1
ATOM 830 O O . ILE A 1 104 ? 24.719 -118.562 -62.188 1 94.25 104 ILE A O 1
ATOM 834 N N . ILE A 1 105 ? 23.906 -118.125 -60.125 1 93.88 105 ILE A N 1
ATOM 835 C CA . ILE A 1 105 ? 25.203 -118.312 -59.5 1 93.88 105 ILE A CA 1
ATOM 836 C C . ILE A 1 105 ? 25.203 -119.562 -58.625 1 93.88 105 ILE A C 1
ATOM 838 O O . ILE A 1 105 ? 24.328 -119.75 -57.75 1 93.88 105 ILE A O 1
ATOM 842 N N . ASP A 1 106 ? 26.156 -120.438 -58.781 1 90.75 106 ASP A N 1
ATOM 843 C CA . ASP A 1 106 ? 26.156 -121.688 -58.031 1 90.75 106 ASP A CA 1
ATOM 844 C C . ASP A 1 106 ? 26.969 -121.562 -56.75 1 90.75 106 ASP A C 1
ATOM 846 O O . ASP A 1 106 ? 27.453 -120.5 -56.406 1 90.75 106 ASP A O 1
ATOM 850 N N . LYS A 1 107 ? 27.062 -122.688 -55.969 1 89 107 LYS A N 1
ATOM 851 C CA . LYS A 1 107 ? 27.656 -122.688 -54.625 1 89 107 LYS A CA 1
ATOM 852 C C . LYS A 1 107 ? 29.156 -122.375 -54.719 1 89 107 LYS A C 1
ATOM 854 O O . LYS A 1 107 ? 29.75 -121.938 -53.719 1 89 107 LYS A O 1
ATOM 859 N N . ASN A 1 108 ? 29.781 -122.625 -55.875 1 87.75 108 ASN A N 1
ATOM 860 C CA . ASN A 1 108 ? 31.203 -122.375 -56.062 1 87.75 108 ASN A CA 1
ATOM 861 C C . ASN A 1 108 ? 31.438 -120.938 -56.594 1 87.75 108 ASN A C 1
ATOM 863 O O . ASN A 1 108 ? 32.531 -120.625 -57.031 1 87.75 108 ASN A O 1
ATOM 867 N N . TRP A 1 109 ? 30.406 -120.188 -56.656 1 90.5 109 TRP A N 1
ATOM 868 C CA . TRP A 1 109 ? 30.453 -118.75 -57.062 1 90.5 109 TRP A CA 1
ATOM 869 C C . TRP A 1 109 ? 30.75 -118.625 -58.562 1 90.5 109 TRP A C 1
ATOM 871 O O . TRP A 1 109 ? 31.469 -117.75 -58.969 1 90.5 109 TRP A O 1
ATOM 881 N N . LEU A 1 110 ? 30.328 -119.562 -59.281 1 90.12 110 LEU A N 1
ATOM 882 C CA . LEU A 1 110 ? 30.406 -119.562 -60.75 1 90.12 110 LEU A CA 1
ATOM 883 C C . LEU A 1 110 ? 29.109 -119 -61.344 1 90.12 110 LEU A C 1
ATOM 885 O O . LEU A 1 110 ? 28.031 -119.5 -61.062 1 90.12 110 LEU A O 1
ATOM 889 N N . ILE A 1 111 ? 29.188 -118 -62.188 1 92.69 111 ILE A N 1
ATOM 890 C CA . ILE A 1 111 ? 28.031 -117.438 -62.844 1 92.69 111 ILE A CA 1
ATOM 891 C C . ILE A 1 111 ? 27.719 -118.188 -64.125 1 92.69 111 ILE A C 1
ATOM 893 O O . ILE A 1 111 ? 28.594 -118.375 -65 1 92.69 111 ILE A O 1
ATOM 897 N N . HIS A 1 112 ? 26.625 -118.562 -64.312 1 92.06 112 HIS A N 1
ATOM 898 C CA . HIS A 1 112 ? 26.125 -119.25 -65.5 1 92.06 112 HIS A CA 1
ATOM 899 C C . HIS A 1 112 ? 25.234 -118.312 -66.312 1 92.06 112 HIS A C 1
ATOM 901 O O . HIS A 1 112 ? 24.266 -117.75 -65.75 1 92.06 112 HIS A O 1
ATOM 907 N N . PHE A 1 113 ? 25.609 -118.062 -67.5 1 88.5 113 PHE A N 1
ATOM 908 C CA . PHE A 1 113 ? 24.812 -117.25 -68.375 1 88.5 113 PHE A CA 1
ATOM 909 C C . PHE A 1 113 ? 24 -118.125 -69.375 1 88.5 113 PHE A C 1
ATOM 911 O O . PHE A 1 113 ? 24.25 -119.312 -69.5 1 88.5 113 PHE A O 1
ATOM 918 N N . GLN A 1 114 ? 23.031 -117.312 -69.938 1 82.56 114 GLN A N 1
ATOM 919 C CA . GLN A 1 114 ? 22.266 -118 -70.938 1 82.56 114 GLN A CA 1
ATOM 920 C C . GLN A 1 114 ? 23.188 -118.438 -72.125 1 82.56 114 GLN A C 1
ATOM 922 O O . GLN A 1 114 ? 24.047 -117.688 -72.562 1 82.56 114 GLN A O 1
ATOM 927 N N . GLY A 1 115 ? 23.078 -119.625 -72.625 1 77.12 115 GLY A N 1
ATOM 928 C CA . GLY A 1 115 ? 23.859 -120.125 -73.688 1 77.12 115 GLY A CA 1
ATOM 929 C C . GLY A 1 115 ? 25.062 -120.938 -73.25 1 77.12 115 GLY A C 1
ATOM 930 O O . GLY A 1 115 ? 25.859 -121.375 -74.125 1 77.12 115 GLY A O 1
ATOM 931 N N . GLY A 1 116 ? 25.188 -121.188 -72 1 78.56 116 GLY A N 1
ATOM 932 C CA . GLY A 1 116 ? 26.172 -122.062 -71.5 1 78.56 116 GLY A CA 1
ATOM 933 C C . GLY A 1 116 ? 27.469 -121.438 -71.062 1 78.56 116 GLY A C 1
ATOM 934 O O . GLY A 1 116 ? 28.359 -122.062 -70.562 1 78.56 116 GLY A O 1
ATOM 935 N N . SER A 1 117 ? 27.75 -120.188 -71.25 1 85.5 117 SER A N 1
ATOM 936 C CA . SER A 1 117 ? 28.953 -119.5 -70.812 1 85.5 117 SER A CA 1
ATOM 937 C C . SER A 1 117 ? 28.984 -119.25 -69.312 1 85.5 117 SER A C 1
ATOM 939 O O . SER A 1 117 ? 27.938 -119.062 -68.688 1 85.5 117 SER A O 1
ATOM 941 N N . THR A 1 118 ? 30.094 -119.5 -68.688 1 89.25 118 THR A N 1
ATOM 942 C CA . THR A 1 118 ? 30.25 -119.375 -67.25 1 89.25 118 THR A CA 1
ATOM 943 C C . THR A 1 118 ? 31.344 -118.375 -66.938 1 89.25 118 THR A C 1
ATOM 945 O O . THR A 1 118 ? 32.219 -118.125 -67.75 1 89.25 118 THR A O 1
ATOM 948 N N . TYR A 1 119 ? 31.297 -117.75 -65.875 1 88.69 119 TYR A N 1
ATOM 949 C CA . TYR A 1 119 ? 32.281 -116.75 -65.375 1 88.69 119 TYR A CA 1
ATOM 950 C C . TYR A 1 119 ? 32.5 -116.938 -63.875 1 88.69 119 TYR A C 1
ATOM 952 O O . TYR A 1 119 ? 31.547 -117 -63.125 1 88.69 119 TYR A O 1
ATOM 960 N N . GLN A 1 120 ? 33.75 -117.125 -63.5 1 87.12 120 GLN A N 1
ATOM 961 C CA . GLN A 1 120 ? 34.094 -117.312 -62.094 1 87.12 120 GLN A CA 1
ATOM 962 C C . GLN A 1 120 ? 34.219 -115.938 -61.406 1 87.12 120 GLN A C 1
ATOM 964 O O . GLN A 1 120 ? 35 -115.125 -61.812 1 87.12 120 GLN A O 1
ATOM 969 N N . ILE A 1 121 ? 33.375 -115.688 -60.312 1 82.75 121 ILE A N 1
ATOM 970 C CA . ILE A 1 121 ? 33.406 -114.5 -59.531 1 82.75 121 ILE A CA 1
ATOM 971 C C . ILE A 1 121 ? 34.625 -114.5 -58.594 1 82.75 121 ILE A C 1
ATOM 973 O O . ILE A 1 121 ? 34.844 -115.438 -57.875 1 82.75 121 ILE A O 1
ATOM 977 N N . GLU A 1 122 ? 35.562 -113.625 -58.625 1 75.88 122 GLU A N 1
ATOM 978 C CA . GLU A 1 122 ? 36.688 -113.5 -57.719 1 75.88 122 GLU A CA 1
ATOM 979 C C . GLU A 1 122 ? 36.281 -112.875 -56.406 1 75.88 122 GLU A C 1
ATOM 981 O O . GLU A 1 122 ? 35.906 -111.688 -56.375 1 75.88 122 GLU A O 1
ATOM 986 N N . LYS A 1 123 ? 36.125 -113.625 -55.281 1 69.12 123 LYS A N 1
ATOM 987 C CA . LYS A 1 123 ? 35.594 -113.125 -54.031 1 69.12 123 LYS A CA 1
ATOM 988 C C . LYS A 1 123 ? 36.469 -112.062 -53.438 1 69.12 123 LYS A C 1
ATOM 990 O O . LYS A 1 123 ? 35.969 -111.125 -52.75 1 69.12 123 LYS A O 1
ATOM 995 N N . LYS A 1 124 ? 37.75 -112.188 -53.5 1 61.72 124 LYS A N 1
ATOM 996 C CA . LYS A 1 124 ? 38.688 -111.25 -52.812 1 61.72 124 LYS A CA 1
ATOM 997 C C . LYS A 1 124 ? 38.406 -109.812 -53.156 1 61.72 124 LYS A C 1
ATOM 999 O O . LYS A 1 124 ? 38.406 -108.938 -52.281 1 61.72 124 LYS A O 1
ATOM 1004 N N . ASP A 1 125 ? 38.281 -109.438 -54.312 1 53.44 125 ASP A N 1
ATOM 1005 C CA . ASP A 1 125 ? 38.438 -108.062 -54.75 1 53.44 125 ASP A CA 1
ATOM 1006 C C . ASP A 1 125 ? 37.094 -107.312 -54.812 1 53.44 125 ASP A C 1
ATOM 1008 O O . ASP A 1 125 ? 37 -106.125 -55.062 1 53.44 125 ASP A O 1
ATOM 1012 N N . GLN A 1 126 ? 35.812 -108.062 -54.344 1 63.5 126 GLN A N 1
ATOM 1013 C CA . GLN A 1 126 ? 34.594 -107.312 -54.688 1 63.5 126 GLN A CA 1
ATOM 1014 C C . GLN A 1 126 ? 33.562 -107.5 -53.562 1 63.5 126 GLN A C 1
ATOM 1016 O O . GLN A 1 126 ? 32.344 -107.562 -53.844 1 63.5 126 GLN A O 1
ATOM 1021 N N . LYS A 1 127 ? 34.062 -107.438 -52.406 1 60.09 127 LYS A N 1
ATOM 1022 C CA . LYS A 1 127 ? 33.219 -107.75 -51.281 1 60.09 127 LYS A CA 1
ATOM 1023 C C . LYS A 1 127 ? 32 -106.812 -51.219 1 60.09 127 LYS A C 1
ATOM 1025 O O . LYS A 1 127 ? 30.875 -107.25 -50.969 1 60.09 127 LYS A O 1
ATOM 1030 N N . ASN A 1 128 ? 32.25 -105.688 -51.531 1 64.75 128 ASN A N 1
ATOM 1031 C CA . ASN A 1 128 ? 31.203 -104.688 -51.375 1 64.75 128 ASN A CA 1
ATOM 1032 C C . ASN A 1 128 ? 30.141 -104.812 -52.469 1 64.75 128 ASN A C 1
ATOM 1034 O O . ASN A 1 128 ? 29 -104.375 -52.281 1 64.75 128 ASN A O 1
ATOM 1038 N N . ASN A 1 129 ? 30.438 -105.438 -53.438 1 74.06 129 ASN A N 1
ATOM 1039 C CA . ASN A 1 129 ? 29.5 -105.562 -54.531 1 74.06 129 ASN A CA 1
ATOM 1040 C C . ASN A 1 129 ? 28.766 -106.938 -54.5 1 74.06 129 ASN A C 1
ATOM 1042 O O . ASN A 1 129 ? 27.75 -107.125 -55.156 1 74.06 129 ASN A O 1
ATOM 1046 N N . ILE A 1 130 ? 29.328 -107.812 -53.625 1 80.62 130 ILE A N 1
ATOM 1047 C CA . ILE A 1 130 ? 28.75 -109.125 -53.719 1 80.62 130 ILE A CA 1
ATOM 1048 C C . ILE A 1 130 ? 27.938 -109.438 -52.438 1 80.62 130 ILE A C 1
ATOM 1050 O O . ILE A 1 130 ? 27.484 -110.562 -52.25 1 80.62 130 ILE A O 1
ATOM 1054 N N . GLY A 1 131 ? 27.828 -108.438 -51.562 1 85.62 131 GLY A N 1
ATOM 1055 C CA . GLY A 1 131 ? 27.094 -108.562 -50.312 1 85.62 131 GLY A CA 1
ATOM 1056 C C . GLY A 1 131 ? 25.688 -109.125 -50.531 1 85.62 131 GLY A C 1
ATOM 1057 O O . GLY A 1 131 ? 25.219 -109.938 -49.75 1 85.62 131 GLY A O 1
ATOM 1058 N N . TYR A 1 132 ? 25 -108.688 -51.531 1 91.19 132 TYR A N 1
ATOM 1059 C CA . TYR A 1 132 ? 23.641 -109.125 -51.781 1 91.19 132 TYR A CA 1
ATOM 1060 C C . TYR A 1 132 ? 23.594 -110.625 -52.156 1 91.19 132 TYR A C 1
ATOM 1062 O O . TYR A 1 132 ? 22.609 -111.312 -51.844 1 91.19 132 TYR A O 1
ATOM 1070 N N . LEU A 1 133 ? 24.594 -111.062 -52.719 1 91.31 133 LEU A N 1
ATOM 1071 C CA . LEU A 1 133 ? 24.672 -112.5 -53.062 1 91.31 133 LEU A CA 1
ATOM 1072 C C . LEU A 1 133 ? 24.906 -113.312 -51.844 1 91.31 133 LEU A C 1
ATOM 1074 O O . LEU A 1 133 ? 24.312 -114.438 -51.688 1 91.31 133 LEU A O 1
ATOM 1078 N N . GLU A 1 134 ? 25.781 -112.812 -51 1 91 134 GLU A N 1
ATOM 1079 C CA . GLU A 1 134 ? 26.031 -113.5 -49.75 1 91 134 GLU A CA 1
ATOM 1080 C C . GLU A 1 134 ? 24.75 -113.688 -48.938 1 91 134 GLU A C 1
ATOM 1082 O O . GLU A 1 134 ? 24.5 -114.75 -48.406 1 91 134 GLU A O 1
ATOM 1087 N N . LYS A 1 135 ? 24.047 -112.688 -48.938 1 92.31 135 LYS A N 1
ATOM 1088 C CA . LYS A 1 135 ? 22.766 -112.75 -48.219 1 92.31 135 LYS A CA 1
ATOM 1089 C C . LYS A 1 135 ? 21.812 -113.75 -48.906 1 92.31 135 LYS A C 1
ATOM 1091 O O . LYS A 1 135 ? 21.109 -114.5 -48.219 1 92.31 135 LYS A O 1
ATOM 1096 N N . ALA A 1 136 ? 21.797 -113.625 -50.094 1 93.94 136 ALA A N 1
ATOM 1097 C CA . ALA A 1 136 ? 20.922 -114.562 -50.812 1 93.94 136 ALA A CA 1
ATOM 1098 C C . ALA A 1 136 ? 21.312 -116 -50.562 1 93.94 136 ALA A C 1
ATOM 1100 O O . ALA A 1 136 ? 20.438 -116.875 -50.406 1 93.94 136 ALA A O 1
ATOM 1101 N N . PHE A 1 137 ? 22.578 -116.25 -50.469 1 92.81 137 PHE A N 1
ATOM 1102 C CA . PHE A 1 137 ? 23.062 -117.625 -50.188 1 92.81 137 PHE A CA 1
ATOM 1103 C C . PHE A 1 137 ? 22.703 -118 -48.781 1 92.81 137 PHE A C 1
ATOM 1105 O O . PHE A 1 137 ? 22.672 -119.188 -48.469 1 92.81 137 PHE A O 1
ATOM 1112 N N . GLN A 1 138 ? 22.469 -117.062 -47.969 1 93.31 138 GLN A N 1
ATOM 1113 C CA . GLN A 1 138 ? 22.016 -117.312 -46.594 1 93.31 138 GLN A CA 1
ATOM 1114 C C . GLN A 1 138 ? 20.5 -117.438 -46.531 1 93.31 138 GLN A C 1
ATOM 1116 O O . GLN A 1 138 ? 19.922 -117.562 -45.438 1 93.31 138 GLN A O 1
ATOM 1121 N N . GLY A 1 139 ? 19.922 -117.188 -47.594 1 91.31 139 GLY A N 1
ATOM 1122 C CA . GLY A 1 139 ? 18.484 -117.438 -47.656 1 91.31 139 GLY A CA 1
ATOM 1123 C C . GLY A 1 139 ? 17.688 -116.125 -47.656 1 91.31 139 GLY A C 1
ATOM 1124 O O . GLY A 1 139 ? 16.453 -116.125 -47.594 1 91.31 139 GLY A O 1
ATOM 1125 N N . ILE A 1 140 ? 18.406 -115.125 -47.781 1 93.5 140 ILE A N 1
ATOM 1126 C CA . ILE A 1 140 ? 17.734 -113.812 -47.688 1 93.5 140 ILE A CA 1
ATOM 1127 C C . ILE A 1 140 ? 17.844 -113.125 -49.031 1 93.5 140 ILE A C 1
ATOM 1129 O O . ILE A 1 140 ? 18.938 -112.625 -49.406 1 93.5 140 ILE A O 1
ATOM 1133 N N . PRO A 1 141 ? 16.734 -112.938 -49.75 1 94.06 141 PRO A N 1
ATOM 1134 C CA . PRO A 1 141 ? 16.781 -112.188 -51 1 94.06 141 PRO A CA 1
ATOM 1135 C C . PRO A 1 141 ? 17.203 -110.688 -50.812 1 94.06 141 PRO A C 1
ATOM 1137 O O . PRO A 1 141 ? 16.828 -110.125 -49.812 1 94.06 141 PRO A O 1
ATOM 1140 N N . GLN A 1 142 ? 17.953 -110.25 -51.656 1 93.38 142 GLN A N 1
ATOM 1141 C CA . GLN A 1 142 ? 18.469 -108.875 -51.531 1 93.38 142 GLN A CA 1
ATOM 1142 C C . GLN A 1 142 ? 18.766 -108.25 -52.875 1 93.38 142 GLN A C 1
ATOM 1144 O O . GLN A 1 142 ? 19.125 -108.938 -53.812 1 93.38 142 GLN A O 1
ATOM 1149 N N . ALA A 1 143 ? 18.594 -106.938 -52.969 1 94.56 143 ALA A N 1
ATOM 1150 C CA . ALA A 1 143 ? 18.969 -106.188 -54.188 1 94.56 143 ALA A CA 1
ATOM 1151 C C . ALA A 1 143 ? 20.422 -105.688 -54.094 1 94.56 143 ALA A C 1
ATOM 1153 O O . ALA A 1 143 ? 20.922 -105.438 -53 1 94.56 143 ALA A O 1
ATOM 1154 N N . SER A 1 144 ? 21.031 -105.562 -55.219 1 92.94 144 SER A N 1
ATOM 1155 C CA . SER A 1 144 ? 22.422 -105.188 -55.281 1 92.94 144 SER A CA 1
ATOM 1156 C C . SER A 1 144 ? 22.547 -103.625 -55.344 1 92.94 144 SER A C 1
ATOM 1158 O O . SER A 1 144 ? 21.547 -102.938 -55.469 1 92.94 144 SER A O 1
ATOM 1160 N N . ASN A 1 145 ? 23.781 -103.25 -55.219 1 91.19 145 ASN A N 1
ATOM 1161 C CA . ASN A 1 145 ? 24.125 -101.875 -55.594 1 91.19 145 ASN A CA 1
ATOM 1162 C C . ASN A 1 145 ? 24.047 -101.688 -57.125 1 91.19 145 ASN A C 1
ATOM 1164 O O . ASN A 1 145 ? 23.781 -102.625 -57.844 1 91.19 145 ASN A O 1
ATOM 1168 N N . ILE A 1 146 ? 24.172 -100.438 -57.531 1 88.5 146 ILE A N 1
ATOM 1169 C CA . ILE A 1 146 ? 24.141 -100.188 -58.969 1 88.5 146 ILE A CA 1
ATOM 1170 C C . ILE A 1 146 ? 25.375 -100.75 -59.656 1 88.5 146 ILE A C 1
ATOM 1172 O O . ILE A 1 146 ? 26.484 -100.625 -59.125 1 88.5 146 ILE A O 1
ATOM 1176 N N . VAL A 1 147 ? 25.156 -101.438 -60.719 1 84.25 147 VAL A N 1
ATOM 1177 C CA . VAL A 1 147 ? 26.25 -102.062 -61.469 1 84.25 147 VAL A CA 1
ATOM 1178 C C . VAL A 1 147 ? 26.141 -101.688 -62.938 1 84.25 147 VAL A C 1
ATOM 1180 O O . VAL A 1 147 ? 25.031 -101.438 -63.438 1 84.25 147 VAL A O 1
ATOM 1183 N N . LEU A 1 148 ? 27.188 -101.5 -63.625 1 81.5 148 LEU A N 1
ATOM 1184 C CA . LEU A 1 148 ? 27.234 -101.312 -65.062 1 81.5 148 LEU A CA 1
ATOM 1185 C C . LEU A 1 148 ? 27.25 -102.625 -65.812 1 81.5 148 LEU A C 1
ATOM 1187 O O . LEU A 1 148 ? 28.141 -103.438 -65.562 1 81.5 148 LEU A O 1
ATOM 1191 N N . ASN A 1 149 ? 26.141 -102.812 -66.5 1 77.19 149 ASN A N 1
ATOM 1192 C CA . ASN A 1 149 ? 26.125 -104 -67.375 1 77.19 149 ASN A CA 1
ATOM 1193 C C . ASN A 1 149 ? 27.047 -103.812 -68.562 1 77.19 149 ASN A C 1
ATOM 1195 O O . ASN A 1 149 ? 26.75 -103 -69.5 1 77.19 149 ASN A O 1
ATOM 1199 N N . THR A 1 150 ? 28.172 -104.375 -68.688 1 65.81 150 THR A N 1
ATOM 1200 C CA . THR A 1 150 ? 29.234 -104.125 -69.625 1 65.81 150 THR A CA 1
ATOM 1201 C C . THR A 1 150 ? 28.766 -104.562 -71.062 1 65.81 150 THR A C 1
ATOM 1203 O O . THR A 1 150 ? 29.266 -104 -72.062 1 65.81 150 THR A O 1
ATOM 1206 N N . THR A 1 151 ? 27.906 -105.5 -71.188 1 66.69 151 THR A N 1
ATOM 1207 C CA . THR A 1 151 ? 27.453 -106 -72.5 1 66.69 151 THR A CA 1
ATOM 1208 C C . THR A 1 151 ? 26.484 -105 -73.125 1 66.69 151 THR A C 1
ATOM 1210 O O . THR A 1 151 ? 26.531 -104.812 -74.312 1 66.69 151 THR A O 1
ATOM 1213 N N . ARG A 1 152 ? 25.672 -104.375 -72.375 1 76.44 152 ARG A N 1
ATOM 1214 C CA . ARG A 1 152 ? 24.625 -103.5 -72.938 1 76.44 152 ARG A CA 1
ATOM 1215 C C . ARG A 1 152 ? 24.938 -102.062 -72.625 1 76.44 152 ARG A C 1
ATOM 1217 O O . ARG A 1 152 ? 24.312 -101.188 -73.25 1 76.44 152 ARG A O 1
ATOM 1224 N N . GLY A 1 153 ? 25.906 -101.75 -71.812 1 77.75 153 GLY A N 1
ATOM 1225 C CA . GLY A 1 153 ? 26.266 -100.375 -71.438 1 77.75 153 GLY A CA 1
ATOM 1226 C C . GLY A 1 153 ? 25.203 -99.688 -70.625 1 77.75 153 GLY A C 1
ATOM 1227 O O . GLY A 1 153 ? 25.047 -98.438 -70.75 1 77.75 153 GLY A O 1
ATOM 1228 N N . GLU A 1 154 ? 24.312 -100.375 -70 1 86.62 154 GLU A N 1
ATOM 1229 C CA . GLU A 1 154 ? 23.219 -99.75 -69.25 1 86.62 154 GLU A CA 1
ATOM 1230 C C . GLU A 1 154 ? 23.422 -100 -67.75 1 86.62 154 GLU A C 1
ATOM 1232 O O . GLU A 1 154 ? 24.016 -101 -67.375 1 86.62 154 GLU A O 1
ATOM 1237 N N . LEU A 1 155 ? 23.016 -99.062 -66.938 1 89.56 155 LEU A N 1
ATOM 1238 C CA . LEU A 1 155 ? 23.062 -99.188 -65.5 1 89.56 155 LEU A CA 1
ATOM 1239 C C . LEU A 1 155 ? 21.906 -100.062 -65 1 89.56 155 LEU A C 1
ATOM 1241 O O . LEU A 1 155 ? 20.75 -99.812 -65.375 1 89.56 155 LEU A O 1
ATOM 1245 N N . VAL A 1 156 ? 22.219 -101.062 -64.312 1 91.88 156 VAL A N 1
ATOM 1246 C CA . VAL A 1 156 ? 21.203 -102 -63.781 1 91.88 156 VAL A CA 1
ATOM 1247 C C . VAL A 1 156 ? 21.484 -102.312 -62.312 1 91.88 156 VAL A C 1
ATOM 1249 O O . VAL A 1 156 ? 22.562 -102 -61.812 1 91.88 156 VAL A O 1
ATOM 1252 N N . PHE A 1 157 ? 20.547 -102.688 -61.625 1 93.44 157 PHE A N 1
ATOM 1253 C CA . PHE A 1 157 ? 20.719 -103.375 -60.344 1 93.44 157 PHE A CA 1
ATOM 1254 C C . PHE A 1 157 ? 20.203 -104.812 -60.375 1 93.44 157 PHE A C 1
ATOM 1256 O O . PHE A 1 157 ? 19.453 -105.125 -61.312 1 93.44 157 PHE A O 1
ATOM 1263 N N . SER A 1 158 ? 20.688 -105.562 -59.531 1 93.31 158 SER A N 1
ATOM 1264 C CA . SER A 1 158 ? 20.312 -107 -59.531 1 93.31 158 SER A CA 1
ATOM 1265 C C . SER A 1 158 ? 19.516 -107.375 -58.281 1 93.31 158 SER A C 1
ATOM 1267 O O . SER A 1 158 ? 19.703 -106.75 -57.219 1 93.31 158 SER A O 1
ATOM 1269 N N . VAL A 1 159 ? 18.734 -108.188 -58.438 1 95 159 VAL A N 1
ATOM 1270 C CA . VAL A 1 159 ? 18.016 -108.812 -57.344 1 95 159 VAL A CA 1
ATOM 1271 C C . VAL A 1 159 ? 18.359 -110.312 -57.281 1 95 159 VAL A C 1
ATOM 1273 O O . VAL A 1 159 ? 18.25 -111 -58.281 1 95 159 VAL A O 1
ATOM 1276 N N . ALA A 1 160 ? 18.734 -110.75 -56.125 1 95.5 160 ALA A N 1
ATOM 1277 C CA . ALA A 1 160 ? 19.156 -112.125 -55.969 1 95.5 160 ALA A CA 1
ATOM 1278 C C . ALA A 1 160 ? 18.203 -112.875 -55.031 1 95.5 160 ALA A C 1
ATOM 1280 O O . ALA A 1 160 ? 17.875 -112.375 -53.938 1 95.5 160 ALA A O 1
ATOM 1281 N N . VAL A 1 161 ? 17.812 -114 -55.406 1 94.81 161 VAL A N 1
ATOM 1282 C CA . VAL A 1 161 ? 16.969 -114.875 -54.562 1 94.81 161 VAL A CA 1
ATOM 1283 C C . VAL A 1 161 ? 17.578 -116.25 -54.438 1 94.81 161 VAL A C 1
ATOM 1285 O O . VAL A 1 161 ? 18.156 -116.75 -55.406 1 94.81 161 VAL A O 1
ATOM 1288 N N . PRO A 1 162 ? 17.391 -116.875 -53.312 1 93.94 162 PRO A N 1
ATOM 1289 C CA . PRO A 1 162 ? 17.984 -118.188 -53.156 1 93.94 162 PRO A CA 1
ATOM 1290 C C . PRO A 1 162 ? 17.203 -119.312 -53.906 1 93.94 162 PRO A C 1
ATOM 1292 O O . PRO A 1 162 ? 15.977 -119.25 -53.969 1 93.94 162 PRO A O 1
ATOM 1295 N N . ILE A 1 163 ? 17.906 -120.25 -54.469 1 92.31 163 ILE A N 1
ATOM 1296 C CA . ILE A 1 163 ? 17.312 -121.5 -55.031 1 92.31 163 ILE A CA 1
ATOM 1297 C C . ILE A 1 163 ? 17.578 -122.688 -54.094 1 92.31 163 ILE A C 1
ATOM 1299 O O . ILE A 1 163 ? 18.734 -123.062 -53.906 1 92.31 163 ILE A O 1
ATOM 1303 N N . LYS A 1 164 ? 16.578 -123.375 -53.562 1 88.75 164 LYS A N 1
ATOM 1304 C CA . LYS A 1 164 ? 16.719 -124.438 -52.594 1 88.75 164 LYS A CA 1
ATOM 1305 C C . LYS A 1 164 ? 16.531 -125.812 -53.25 1 88.75 164 LYS A C 1
ATOM 1307 O O . LYS A 1 164 ? 15.656 -126 -54.094 1 88.75 164 LYS A O 1
ATOM 1312 N N . GLU A 1 165 ? 17.453 -126.5 -53 1 80.62 165 GLU A N 1
ATOM 1313 C CA . GLU A 1 165 ? 17.359 -127.938 -53.375 1 80.62 165 GLU A CA 1
ATOM 1314 C C . GLU A 1 165 ? 17.406 -128.875 -52.125 1 80.62 165 GLU A C 1
ATOM 1316 O O . GLU A 1 165 ? 18.406 -128.875 -51.406 1 80.62 165 GLU A O 1
ATOM 1321 N N . ASN A 1 166 ? 16.391 -129.625 -51.812 1 79.62 166 ASN A N 1
ATOM 1322 C CA . ASN A 1 166 ? 16.25 -130.375 -50.625 1 79.62 166 ASN A CA 1
ATOM 1323 C C . ASN A 1 166 ? 16.484 -129.625 -49.344 1 79.62 166 ASN A C 1
ATOM 1325 O O . ASN A 1 166 ? 17.203 -130.125 -48.438 1 79.62 166 ASN A O 1
ATOM 1329 N N . GLY A 1 167 ? 16.094 -128.25 -49.281 1 79.88 167 GLY A N 1
ATOM 1330 C CA . GLY A 1 167 ? 16.109 -127.438 -48.094 1 79.88 167 GLY A CA 1
ATOM 1331 C C . GLY A 1 167 ? 17.375 -126.625 -47.938 1 79.88 167 GLY A C 1
ATOM 1332 O O . GLY A 1 167 ? 17.469 -125.75 -47.094 1 79.88 167 GLY A O 1
ATOM 1333 N N . THR A 1 168 ? 18.375 -126.938 -48.75 1 88.12 168 THR A N 1
ATOM 1334 C CA . THR A 1 168 ? 19.641 -126.188 -48.688 1 88.12 168 THR A CA 1
ATOM 1335 C C . THR A 1 168 ? 19.797 -125.312 -49.938 1 88.12 168 THR A C 1
ATOM 1337 O O . THR A 1 168 ? 19.438 -125.688 -51.031 1 88.12 168 THR A O 1
ATOM 1340 N N . VAL A 1 169 ? 20.297 -124.125 -49.75 1 92.38 169 VAL A N 1
ATOM 1341 C CA . VAL A 1 169 ? 20.516 -123.188 -50.844 1 92.38 169 VAL A CA 1
ATOM 1342 C C . VAL A 1 169 ? 21.75 -123.625 -51.656 1 92.38 169 VAL A C 1
ATOM 1344 O O . VAL A 1 169 ? 22.875 -123.562 -51.125 1 92.38 169 VAL A O 1
ATOM 1347 N N . ASN A 1 170 ? 21.625 -124.062 -52.844 1 88.38 170 ASN A N 1
ATOM 1348 C CA . ASN A 1 170 ? 22.734 -124.562 -53.656 1 88.38 170 ASN A CA 1
ATOM 1349 C C . ASN A 1 170 ? 23.125 -123.562 -54.75 1 88.38 170 ASN A C 1
ATOM 1351 O O . ASN A 1 170 ? 24.219 -123.688 -55.312 1 88.38 170 ASN A O 1
ATOM 1355 N N . SER A 1 171 ? 22.203 -122.625 -55.062 1 92.75 171 SER A N 1
ATOM 1356 C CA . SER A 1 171 ? 22.453 -121.625 -56.062 1 92.75 171 SER A CA 1
ATOM 1357 C C . SER A 1 171 ? 21.562 -120.438 -55.844 1 92.75 171 SER A C 1
ATOM 1359 O O . SER A 1 171 ? 20.688 -120.438 -55 1 92.75 171 SER A O 1
ATOM 1361 N N . VAL A 1 172 ? 21.875 -119.375 -56.594 1 94.44 172 VAL A N 1
ATOM 1362 C CA . VAL A 1 172 ? 21.156 -118.125 -56.469 1 94.44 172 VAL A CA 1
ATOM 1363 C C . VAL A 1 172 ? 20.75 -117.625 -57.844 1 94.44 172 VAL A C 1
ATOM 1365 O O . VAL A 1 172 ? 21.562 -117.625 -58.781 1 94.44 172 VAL A O 1
ATOM 1368 N N . LEU A 1 173 ? 19.484 -117.25 -58.031 1 95 173 LEU A N 1
ATOM 1369 C CA . LEU A 1 173 ? 19 -116.562 -59.25 1 95 173 LEU A CA 1
ATOM 1370 C C . LEU A 1 173 ? 19.188 -115.062 -59.188 1 95 173 LEU A C 1
ATOM 1372 O O . LEU A 1 173 ? 18.781 -114.438 -58.188 1 95 173 LEU A O 1
ATOM 1376 N N . VAL A 1 174 ? 19.781 -114.562 -60.156 1 93.81 174 VAL A N 1
ATOM 1377 C CA . VAL A 1 174 ? 20.016 -113.125 -60.188 1 93.81 174 VAL A CA 1
ATOM 1378 C C . VAL A 1 174 ? 19.328 -112.5 -61.406 1 93.81 174 VAL A C 1
ATOM 1380 O O . VAL A 1 174 ? 19.484 -113 -62.531 1 93.81 174 VAL A O 1
ATOM 1383 N N . SER A 1 175 ? 18.5 -111.5 -61.219 1 93.88 175 SER A N 1
ATOM 1384 C CA . SER A 1 175 ? 17.859 -110.75 -62.281 1 93.88 175 SER A CA 1
ATOM 1385 C C . SER A 1 175 ? 18.359 -109.312 -62.344 1 93.88 175 SER A C 1
ATOM 1387 O O . SER A 1 175 ? 18.5 -108.688 -61.312 1 93.88 175 SER A O 1
ATOM 1389 N N . ASN A 1 176 ? 18.734 -108.875 -63.5 1 92.75 176 ASN A N 1
ATOM 1390 C CA . ASN A 1 176 ? 19.156 -107.5 -63.688 1 92.75 176 ASN A CA 1
ATOM 1391 C C . ASN A 1 176 ? 18 -106.625 -64.125 1 92.75 176 ASN A C 1
ATOM 1393 O O . ASN A 1 176 ? 17.234 -106.938 -65.062 1 92.75 176 ASN A O 1
ATOM 1397 N N . ILE A 1 177 ? 17.812 -105.562 -63.469 1 93.69 177 ILE A N 1
ATOM 1398 C CA . ILE A 1 177 ? 16.719 -104.625 -63.719 1 93.69 177 ILE A CA 1
ATOM 1399 C C . ILE A 1 177 ? 17.266 -103.25 -64 1 93.69 177 ILE A C 1
ATOM 1401 O O . ILE A 1 177 ? 18.25 -102.812 -63.375 1 93.69 177 ILE A O 1
ATOM 1405 N N . SER A 1 178 ? 16.562 -102.5 -64.875 1 91.94 178 SER A N 1
ATOM 1406 C CA . SER A 1 178 ? 17 -101.125 -65.188 1 91.94 178 SER A CA 1
ATOM 1407 C C . SER A 1 178 ? 16.844 -100.188 -63.969 1 91.94 178 SER A C 1
ATOM 1409 O O . SER A 1 178 ? 15.82 -100.25 -63.281 1 91.94 178 SER A O 1
ATOM 1411 N N . ILE A 1 179 ? 17.781 -99.312 -63.75 1 92.44 179 ILE A N 1
ATOM 1412 C CA . ILE A 1 179 ? 17.75 -98.438 -62.625 1 92.44 179 ILE A CA 1
ATOM 1413 C C . ILE A 1 179 ? 16.688 -97.312 -62.844 1 92.44 179 ILE A C 1
ATOM 1415 O O . ILE A 1 179 ? 16.234 -96.688 -61.906 1 92.44 179 ILE A O 1
ATOM 1419 N N . ASN A 1 180 ? 16.297 -97.188 -64.062 1 91.75 180 ASN A N 1
ATOM 1420 C CA . ASN A 1 180 ? 15.305 -96.188 -64.375 1 91.75 180 ASN A CA 1
ATOM 1421 C C . ASN A 1 180 ? 13.977 -96.438 -63.688 1 91.75 180 ASN A C 1
ATOM 1423 O O . ASN A 1 180 ? 13.25 -95.5 -63.344 1 91.75 180 ASN A O 1
ATOM 1427 N N . ASN A 1 181 ? 13.68 -97.688 -63.438 1 90.44 181 ASN A N 1
ATOM 1428 C CA . ASN A 1 181 ? 12.43 -98 -62.75 1 90.44 181 ASN A CA 1
ATOM 1429 C C . ASN A 1 181 ? 12.406 -97.5 -61.312 1 90.44 181 ASN A C 1
ATOM 1431 O O . ASN A 1 181 ? 11.398 -96.938 -60.875 1 90.44 181 ASN A O 1
ATOM 1435 N N . ILE A 1 182 ? 13.492 -97.562 -60.719 1 92.56 182 ILE A N 1
ATOM 1436 C CA . ILE A 1 182 ? 13.586 -97.125 -59.312 1 92.56 182 ILE A CA 1
ATOM 1437 C C . ILE A 1 182 ? 13.656 -95.562 -59.281 1 92.56 182 ILE A C 1
ATOM 1439 O O . ILE A 1 182 ? 13.016 -94.938 -58.438 1 92.56 182 ILE A O 1
ATOM 1443 N N . ASN A 1 183 ? 14.406 -95 -60.156 1 94.06 183 ASN A N 1
ATOM 1444 C CA . ASN A 1 183 ? 14.484 -93.5 -60.219 1 94.06 183 ASN A CA 1
ATOM 1445 C C . ASN A 1 183 ? 13.109 -92.875 -60.438 1 94.06 183 ASN A C 1
ATOM 1447 O O . ASN A 1 183 ? 12.758 -91.938 -59.781 1 94.06 183 ASN A O 1
ATOM 1451 N N . ASN A 1 184 ? 12.406 -93.5 -61.25 1 91.75 184 ASN A N 1
ATOM 1452 C CA . ASN A 1 184 ? 11.07 -92.938 -61.531 1 91.75 184 ASN A CA 1
ATOM 1453 C C . ASN A 1 184 ? 10.164 -93.062 -60.312 1 91.75 184 ASN A C 1
ATOM 1455 O O . ASN A 1 184 ? 9.375 -92.188 -60.031 1 91.75 184 ASN A O 1
ATOM 1459 N N . ILE A 1 185 ? 10.328 -94.062 -59.625 1 90.62 185 ILE A N 1
ATOM 1460 C CA . ILE A 1 185 ? 9.5 -94.312 -58.438 1 90.62 185 ILE A CA 1
ATOM 1461 C C . ILE A 1 185 ? 9.836 -93.25 -57.375 1 90.62 185 ILE A C 1
ATOM 1463 O O . ILE A 1 185 ? 8.938 -92.625 -56.812 1 90.62 185 ILE A O 1
ATOM 1467 N N . ILE A 1 186 ? 11.055 -93 -57.156 1 93.12 186 ILE A N 1
ATOM 1468 C CA . ILE A 1 186 ? 11.492 -92.062 -56.125 1 93.12 186 ILE A CA 1
ATOM 1469 C C . ILE A 1 186 ? 11.117 -90.625 -56.531 1 93.12 186 ILE A C 1
ATOM 1471 O O . ILE A 1 186 ? 10.555 -89.875 -55.75 1 93.12 186 ILE A O 1
ATOM 1475 N N . GLN A 1 187 ? 11.32 -90.312 -57.719 1 92.25 187 GLN A N 1
ATOM 1476 C CA . GLN A 1 187 ? 11.047 -88.938 -58.156 1 92.25 187 GLN A CA 1
ATOM 1477 C C . GLN A 1 187 ? 9.547 -88.688 -58.281 1 92.25 187 GLN A C 1
ATOM 1479 O O . GLN A 1 187 ? 9.094 -87.562 -58.062 1 92.25 187 GLN A O 1
ATOM 1484 N N . SER A 1 188 ? 8.828 -89.625 -58.5 1 86.81 188 SER A N 1
ATOM 1485 C CA . SER A 1 188 ? 7.379 -89.5 -58.531 1 86.81 188 SER A CA 1
ATOM 1486 C C . SER A 1 188 ? 6.824 -89.25 -57.125 1 86.81 188 SER A C 1
ATOM 1488 O O . SER A 1 188 ? 5.715 -88.75 -56.969 1 86.81 188 SER A O 1
ATOM 1490 N N . SER A 1 189 ? 7.598 -89.688 -56.219 1 84.44 189 SER A N 1
ATOM 1491 C CA . SER A 1 189 ? 7.191 -89.5 -54.844 1 84.44 189 SER A CA 1
ATOM 1492 C C . SER A 1 189 ? 7.445 -88.062 -54.375 1 84.44 189 SER A C 1
ATOM 1494 O O . SER A 1 189 ? 6.992 -87.688 -53.281 1 84.44 189 SER A O 1
ATOM 1496 N N . ASN A 1 190 ? 8.273 -87.438 -55.125 1 81.5 190 ASN A N 1
ATOM 1497 C CA . ASN A 1 190 ? 8.547 -86 -54.812 1 81.5 190 ASN A CA 1
ATOM 1498 C C . ASN A 1 190 ? 7.348 -85.125 -55.125 1 81.5 190 ASN A C 1
ATOM 1500 O O . ASN A 1 190 ? 7.242 -84.625 -56.25 1 81.5 190 ASN A O 1
ATOM 1504 N N . LEU A 1 191 ? 6.57 -84.875 -54.219 1 75.88 191 LEU A N 1
ATOM 1505 C CA . LEU A 1 191 ? 5.301 -84.25 -54.469 1 75.88 191 LEU A CA 1
ATOM 1506 C C . LEU A 1 191 ? 5.441 -82.75 -54.312 1 75.88 191 LEU A C 1
ATOM 1508 O O . LEU A 1 191 ? 4.52 -82 -54.625 1 75.88 191 LEU A O 1
ATOM 1512 N N . ARG A 1 192 ? 6.531 -82.188 -53.844 1 84.38 192 ARG A N 1
ATOM 1513 C CA . ARG A 1 192 ? 6.75 -80.812 -53.656 1 84.38 192 ARG A CA 1
ATOM 1514 C C . ARG A 1 192 ? 8.008 -80.312 -54.406 1 84.38 192 ARG A C 1
ATOM 1516 O O . ARG A 1 192 ? 9.07 -80.938 -54.25 1 84.38 192 ARG A O 1
ATOM 1523 N N . ASP A 1 193 ? 7.891 -79.312 -55.031 1 82.56 193 ASP A N 1
ATOM 1524 C CA . ASP A 1 193 ? 9.023 -78.75 -55.781 1 82.56 193 ASP A CA 1
ATOM 1525 C C . ASP A 1 193 ? 10.117 -78.25 -54.844 1 82.56 193 ASP A C 1
ATOM 1527 O O . ASP A 1 193 ? 11.289 -78.188 -55.219 1 82.56 193 ASP A O 1
ATOM 1531 N N . SER A 1 194 ? 9.719 -78.062 -53.688 1 86.75 194 SER A N 1
ATOM 1532 C CA . SER A 1 194 ? 10.672 -77.5 -52.75 1 86.75 194 SER A CA 1
ATOM 1533 C C . SER A 1 194 ? 11.531 -78.562 -52.094 1 86.75 194 SER A C 1
ATOM 1535 O O . SER A 1 194 ? 12.492 -78.25 -51.406 1 86.75 194 SER A O 1
ATOM 1537 N N . ILE A 1 195 ? 11.25 -79.75 -52.25 1 91.38 195 ILE A N 1
ATOM 1538 C CA . ILE A 1 195 ? 11.992 -80.875 -51.656 1 91.38 195 ILE A CA 1
ATOM 1539 C C . ILE A 1 195 ? 12.859 -81.5 -52.719 1 91.38 195 ILE A C 1
ATOM 1541 O O . ILE A 1 195 ? 12.375 -81.812 -53.812 1 91.38 195 ILE A O 1
ATOM 1545 N N . SER A 1 196 ? 14.039 -81.688 -52.531 1 92.31 196 SER A N 1
ATOM 1546 C CA . SER A 1 196 ? 14.93 -82.438 -53.406 1 92.31 196 SER A CA 1
ATOM 1547 C C . SER A 1 196 ? 15.062 -83.875 -52.906 1 92.31 196 SER A C 1
ATOM 1549 O O . SER A 1 196 ? 15.695 -84.125 -51.875 1 92.31 196 SER A O 1
ATOM 1551 N N . LEU A 1 197 ? 14.484 -84.688 -53.656 1 94.5 197 LEU A N 1
ATOM 1552 C CA . LEU A 1 197 ? 14.5 -86.125 -53.281 1 94.5 197 LEU A CA 1
ATOM 1553 C C . LEU A 1 197 ? 15.508 -86.875 -54.125 1 94.5 197 LEU A C 1
ATOM 1555 O O . LEU A 1 197 ? 15.477 -86.75 -55.375 1 94.5 197 LEU A O 1
ATOM 1559 N N . TYR A 1 198 ? 16.359 -87.562 -53.5 1 95.56 198 TYR A N 1
ATOM 1560 C CA . TYR A 1 198 ? 17.328 -88.375 -54.219 1 95.56 198 TYR A CA 1
ATOM 1561 C C . TYR A 1 198 ? 17.75 -89.562 -53.344 1 95.56 198 TYR A C 1
ATOM 1563 O O . TYR A 1 198 ? 17.266 -89.75 -52.219 1 95.56 198 TYR A O 1
ATOM 1571 N N . ALA A 1 199 ? 18.625 -90.562 -54 1 96.88 199 ALA A N 1
ATOM 1572 C CA . ALA A 1 199 ? 19.047 -91.75 -53.281 1 96.88 199 ALA A CA 1
ATOM 1573 C C . ALA A 1 199 ? 20.422 -92.188 -53.75 1 96.88 199 ALA A C 1
ATOM 1575 O O . ALA A 1 199 ? 20.828 -91.875 -54.875 1 96.88 199 ALA A O 1
ATOM 1576 N N . PHE A 1 200 ? 21.047 -92.812 -52.844 1 96.19 200 PHE A N 1
ATOM 1577 C CA . PHE A 1 200 ? 22.344 -93.375 -53.188 1 96.19 200 PHE A CA 1
ATOM 1578 C C . PHE A 1 200 ? 22.562 -94.688 -52.469 1 96.19 200 PHE A C 1
ATOM 1580 O O . PHE A 1 200 ? 21.859 -95 -51.531 1 96.19 200 PHE A O 1
ATOM 1587 N N . ASP A 1 201 ? 23.5 -95.5 -53.062 1 93.81 201 ASP A N 1
ATOM 1588 C CA . ASP A 1 201 ? 23.734 -96.812 -52.438 1 93.81 201 ASP A CA 1
ATOM 1589 C C . ASP A 1 201 ? 24.859 -96.75 -51.406 1 93.81 201 ASP A C 1
ATOM 1591 O O . ASP A 1 201 ? 25.391 -95.688 -51.125 1 93.81 201 ASP A O 1
ATOM 1595 N N . LYS A 1 202 ? 25.172 -97.812 -50.781 1 92.75 202 LYS A N 1
ATOM 1596 C CA . LYS A 1 202 ? 26.109 -97.875 -49.656 1 92.75 202 LYS A CA 1
ATOM 1597 C C . LYS A 1 202 ? 27.5 -97.438 -50.062 1 92.75 202 LYS A C 1
ATOM 1599 O O . LYS A 1 202 ? 28.281 -96.938 -49.219 1 92.75 202 LYS A O 1
ATOM 1604 N N . LEU A 1 203 ? 27.766 -97.438 -51.344 1 91 203 LEU A N 1
ATOM 1605 C CA . LEU A 1 203 ? 29.078 -97.062 -51.844 1 91 203 LEU A CA 1
ATOM 1606 C C . LEU A 1 203 ? 29.062 -95.625 -52.281 1 91 203 LEU A C 1
ATOM 1608 O O . LEU A 1 203 ? 30.094 -95.062 -52.688 1 91 203 LEU A O 1
ATOM 1612 N N . GLY A 1 204 ? 27.906 -95 -52.25 1 93.56 204 GLY A N 1
ATOM 1613 C CA . GLY A 1 204 ? 27.797 -93.562 -52.531 1 93.56 204 GLY A CA 1
ATOM 1614 C C . GLY A 1 204 ? 27.344 -93.25 -53.938 1 93.56 204 GLY A C 1
ATOM 1615 O O . GLY A 1 204 ? 27.219 -92.125 -54.344 1 93.56 204 GLY A O 1
ATOM 1616 N N . TYR A 1 205 ? 27.047 -94.25 -54.75 1 93.31 205 TYR A N 1
ATOM 1617 C CA . TYR A 1 205 ? 26.641 -94.062 -56.156 1 93.31 205 TYR A CA 1
ATOM 1618 C C . TYR A 1 205 ? 25.156 -93.688 -56.219 1 93.31 205 TYR A C 1
ATOM 1620 O O . TYR A 1 205 ? 24.328 -94.25 -55.531 1 93.31 205 TYR A O 1
ATOM 1628 N N . ALA A 1 206 ? 24.859 -92.812 -57.125 1 94.94 206 ALA A N 1
ATOM 1629 C CA . ALA A 1 206 ? 23.516 -92.25 -57.25 1 94.94 206 ALA A CA 1
ATOM 1630 C C . ALA A 1 206 ? 22.562 -93.312 -57.812 1 94.94 206 ALA A C 1
ATOM 1632 O O . ALA A 1 206 ? 22.859 -94 -58.812 1 94.94 206 ALA A O 1
ATOM 1633 N N . ILE A 1 207 ? 21.531 -93.438 -57.125 1 94.19 207 ILE A N 1
ATOM 1634 C CA . ILE A 1 207 ? 20.453 -94.312 -57.531 1 94.19 207 ILE A CA 1
ATOM 1635 C C . ILE A 1 207 ? 19.328 -93.5 -58.188 1 94.19 207 ILE A C 1
ATOM 1637 O O . ILE A 1 207 ? 18.703 -93.938 -59.156 1 94.19 207 ILE A O 1
ATOM 1641 N N . SER A 1 208 ? 19.125 -92.375 -57.531 1 95.25 208 SER A N 1
ATOM 1642 C CA . SER A 1 208 ? 18.031 -91.5 -58 1 95.25 208 SER A CA 1
ATOM 1643 C C . SER A 1 208 ? 18.375 -90.062 -57.781 1 95.25 208 SER A C 1
ATOM 1645 O O . SER A 1 208 ? 18.969 -89.688 -56.781 1 95.25 208 SER A O 1
ATOM 1647 N N . ASP A 1 209 ? 17.984 -89.25 -58.688 1 94.06 209 ASP A N 1
ATOM 1648 C CA . ASP A 1 209 ? 18.094 -87.812 -58.656 1 94.06 209 ASP A CA 1
ATOM 1649 C C . ASP A 1 209 ? 17.156 -87.125 -59.656 1 94.06 209 ASP A C 1
ATOM 1651 O O . ASP A 1 209 ? 16.812 -87.75 -60.688 1 94.06 209 ASP A O 1
ATOM 1655 N N . LYS A 1 210 ? 16.781 -86 -59.312 1 92.19 210 LYS A N 1
ATOM 1656 C CA . LYS A 1 210 ? 15.945 -85.25 -60.25 1 92.19 210 LYS A CA 1
ATOM 1657 C C . LYS A 1 210 ? 16.672 -85.062 -61.562 1 92.19 210 LYS A C 1
ATOM 1659 O O . LYS A 1 210 ? 16.062 -85.125 -62.656 1 92.19 210 LYS A O 1
ATOM 1664 N N . ASP A 1 211 ? 17.891 -84.875 -61.531 1 92.56 211 ASP A N 1
ATOM 1665 C CA . ASP A 1 211 ? 18.734 -84.812 -62.719 1 92.56 211 ASP A CA 1
ATOM 1666 C C . ASP A 1 211 ? 19.188 -86.188 -63.125 1 92.56 211 ASP A C 1
ATOM 1668 O O . ASP A 1 211 ? 20.109 -86.75 -62.562 1 92.56 211 ASP A O 1
ATOM 1672 N N . GLU A 1 212 ? 18.672 -86.625 -64.125 1 90.06 212 GLU A N 1
ATOM 1673 C CA . GLU A 1 212 ? 18.891 -88 -64.625 1 90.06 212 GLU A CA 1
ATOM 1674 C C . GLU A 1 212 ? 20.359 -88.188 -64.938 1 90.06 212 GLU A C 1
ATOM 1676 O O . GLU A 1 212 ? 20.844 -89.312 -64.875 1 90.06 212 GLU A O 1
ATOM 1681 N N . ASN A 1 213 ? 21 -87.125 -65.312 1 91.81 213 ASN A N 1
ATOM 1682 C CA . ASN A 1 213 ? 22.406 -87.25 -65.688 1 91.81 213 ASN A CA 1
ATOM 1683 C C . ASN A 1 213 ? 23.266 -87.688 -64.5 1 91.81 213 ASN A C 1
ATOM 1685 O O . ASN A 1 213 ? 24.328 -88.25 -64.688 1 91.81 213 ASN A O 1
ATOM 1689 N N . ILE A 1 214 ? 22.844 -87.375 -63.375 1 93.75 214 ILE A N 1
ATOM 1690 C CA . ILE A 1 214 ? 23.578 -87.75 -62.156 1 93.75 214 ILE A CA 1
ATOM 1691 C C . ILE A 1 214 ? 23.562 -89.25 -61.969 1 93.75 214 ILE A C 1
ATOM 1693 O O . ILE A 1 214 ? 24.562 -89.875 -61.594 1 93.75 214 ILE A O 1
ATOM 1697 N N . VAL A 1 215 ? 22.484 -89.812 -62.281 1 92.5 215 VAL A N 1
ATOM 1698 C CA . VAL A 1 215 ? 22.328 -91.25 -62.188 1 92.5 215 VAL A CA 1
ATOM 1699 C C . VAL A 1 215 ? 23.047 -91.938 -63.344 1 92.5 215 VAL A C 1
ATOM 1701 O O . VAL A 1 215 ? 23.828 -92.875 -63.125 1 92.5 215 VAL A O 1
ATOM 1704 N N . LYS A 1 216 ? 22.844 -91.375 -64.562 1 88.44 216 LYS A N 1
ATOM 1705 C CA . LYS A 1 216 ? 23.406 -91.938 -65.812 1 88.44 216 LYS A CA 1
ATOM 1706 C C . LYS A 1 216 ? 24.938 -91.938 -65.75 1 88.44 216 LYS A C 1
ATOM 1708 O O . LYS A 1 216 ? 25.562 -92.938 -66.188 1 88.44 216 LYS A O 1
ATOM 1713 N N . ASN A 1 217 ? 25.469 -90.938 -65.188 1 89.31 217 ASN A N 1
ATOM 1714 C CA . ASN A 1 217 ? 26.922 -90.812 -65.125 1 89.31 217 ASN A CA 1
ATOM 1715 C C . ASN A 1 217 ? 27.531 -91.5 -63.938 1 89.31 217 ASN A C 1
ATOM 1717 O O . ASN A 1 217 ? 28.719 -91.375 -63.656 1 89.31 217 ASN A O 1
ATOM 1721 N N . ARG A 1 218 ? 26.797 -92.188 -63.219 1 90.94 218 ARG A N 1
ATOM 1722 C CA . ARG A 1 218 ? 27.25 -92.875 -62.031 1 90.94 218 ARG A CA 1
ATOM 1723 C C . ARG A 1 218 ? 28.016 -92 -61.094 1 90.94 218 ARG A C 1
ATOM 1725 O O . ARG A 1 218 ? 29.141 -92.25 -60.688 1 90.94 218 ARG A O 1
ATOM 1732 N N . THR A 1 219 ? 27.328 -90.938 -60.844 1 92.5 219 THR A N 1
ATOM 1733 C CA . THR A 1 219 ? 27.953 -89.938 -59.938 1 92.5 219 THR A CA 1
ATOM 1734 C C . THR A 1 219 ? 28.062 -90.5 -58.531 1 92.5 219 THR A C 1
ATOM 1736 O O . THR A 1 219 ? 27.125 -91.125 -58.031 1 92.5 219 THR A O 1
ATOM 1739 N N . ASN A 1 220 ? 29.234 -90.312 -57.875 1 93.75 220 ASN A N 1
ATOM 1740 C CA . ASN A 1 220 ? 29.469 -90.75 -56.5 1 93.75 220 ASN A CA 1
ATOM 1741 C C . ASN A 1 220 ? 29.406 -89.562 -55.531 1 93.75 220 ASN A C 1
ATOM 1743 O O . ASN A 1 220 ? 30.25 -88.625 -55.594 1 93.75 220 ASN A O 1
ATOM 1747 N N . PHE A 1 221 ? 28.484 -89.562 -54.594 1 93 221 PHE A N 1
ATOM 1748 C CA . PHE A 1 221 ? 28.219 -88.5 -53.656 1 93 221 PHE A CA 1
ATOM 1749 C C . PHE A 1 221 ? 29.297 -88.438 -52.594 1 93 221 PHE A C 1
ATOM 1751 O O . PHE A 1 221 ? 29.406 -87.438 -51.875 1 93 221 PHE A O 1
ATOM 1758 N N . PHE A 1 222 ? 30.156 -89.5 -52.5 1 93.12 222 PHE A N 1
ATOM 1759 C CA . PHE A 1 222 ? 31.203 -89.5 -51.469 1 93.12 222 PHE A CA 1
ATOM 1760 C C . PHE A 1 222 ? 32.5 -88.938 -52 1 93.12 222 PHE A C 1
ATOM 1762 O O . PHE A 1 222 ? 33.469 -88.812 -51.25 1 93.12 222 PHE A O 1
ATOM 1769 N N . ASN A 1 223 ? 32.5 -88.812 -53.281 1 91.44 223 ASN A N 1
ATOM 1770 C CA . ASN A 1 223 ? 33.75 -88.312 -53.875 1 91.44 223 ASN A CA 1
ATOM 1771 C C . ASN A 1 223 ? 34.094 -86.938 -53.375 1 91.44 223 ASN A C 1
ATOM 1773 O O . ASN A 1 223 ? 33.312 -86 -53.531 1 91.44 223 ASN A O 1
ATOM 1777 N N . GLU A 1 224 ? 35.219 -86.75 -52.844 1 86.81 224 GLU A N 1
ATOM 1778 C CA . GLU A 1 224 ? 35.625 -85.5 -52.219 1 86.81 224 GLU A CA 1
ATOM 1779 C C . GLU A 1 224 ? 36.5 -84.688 -53.156 1 86.81 224 GLU A C 1
ATOM 1781 O O . GLU A 1 224 ? 36.812 -83.562 -52.906 1 86.81 224 GLU A O 1
ATOM 1786 N N . ASP A 1 225 ? 36.719 -85.25 -54.25 1 80 225 ASP A N 1
ATOM 1787 C CA . ASP A 1 225 ? 37.688 -84.625 -55.125 1 80 225 ASP A CA 1
ATOM 1788 C C . ASP A 1 225 ? 37.188 -83.25 -55.688 1 80 225 ASP A C 1
ATOM 1790 O O . ASP A 1 225 ? 36.125 -83.25 -56.312 1 80 225 ASP A O 1
ATOM 1794 N N . GLY A 1 226 ? 37.844 -82.188 -55.438 1 81.62 226 GLY A N 1
ATOM 1795 C CA . GLY A 1 226 ? 37.594 -80.875 -55.969 1 81.62 226 GLY A CA 1
ATOM 1796 C C . GLY A 1 226 ? 36.438 -80.188 -55.25 1 81.62 226 GLY A C 1
ATOM 1797 O O . GLY A 1 226 ? 36 -79.125 -55.688 1 81.62 226 GLY A O 1
ATOM 1798 N N . LYS A 1 227 ? 36 -80.75 -54.188 1 86 227 LYS A N 1
ATOM 1799 C CA . LYS A 1 227 ? 34.812 -80.188 -53.531 1 86 227 LYS A CA 1
ATOM 1800 C C . LYS A 1 227 ? 35.219 -79.188 -52.469 1 86 227 LYS A C 1
ATOM 1802 O O . LYS A 1 227 ? 36.281 -79.312 -51.844 1 86 227 LYS A O 1
ATOM 1807 N N . ASN A 1 228 ? 34.562 -78.125 -52.375 1 88.81 228 ASN A N 1
ATOM 1808 C CA . ASN A 1 228 ? 34.812 -77.062 -51.406 1 88.81 228 ASN A CA 1
ATOM 1809 C C . ASN A 1 228 ? 34.438 -77.5 -50 1 88.81 228 ASN A C 1
ATOM 1811 O O . ASN A 1 228 ? 34.062 -78.625 -49.781 1 88.81 228 ASN A O 1
ATOM 1815 N N . VAL A 1 229 ? 34.688 -76.625 -49 1 86.81 229 VAL A N 1
ATOM 1816 C CA . VAL A 1 229 ? 34.531 -76.938 -47.562 1 86.81 229 VAL A CA 1
ATOM 1817 C C . VAL A 1 229 ? 33.094 -77.375 -47.281 1 86.81 229 VAL A C 1
ATOM 1819 O O . VAL A 1 229 ? 32.812 -78.25 -46.5 1 86.81 229 VAL A O 1
ATOM 1822 N N . TYR A 1 230 ? 32.125 -76.75 -47.875 1 86.31 230 TYR A N 1
ATOM 1823 C CA . TYR A 1 230 ? 30.703 -77.062 -47.656 1 86.31 230 TYR A CA 1
ATOM 1824 C C . TYR A 1 230 ? 30.312 -78.375 -48.281 1 86.31 230 TYR A C 1
ATOM 1826 O O . TYR A 1 230 ? 29.594 -79.188 -47.656 1 86.31 230 TYR A O 1
ATOM 1834 N N . GLU A 1 231 ? 30.828 -78.625 -49.312 1 89.06 231 GLU A N 1
ATOM 1835 C CA . GLU A 1 231 ? 30.547 -79.938 -49.969 1 89.06 231 GLU A CA 1
ATOM 1836 C C . GLU A 1 231 ? 31.156 -81.062 -49.188 1 89.06 231 GLU A C 1
ATOM 1838 O O . GLU A 1 231 ? 30.547 -82.125 -49.125 1 89.06 231 GLU A O 1
ATOM 1843 N N . LYS A 1 232 ? 32.281 -80.812 -48.656 1 91.75 232 LYS A N 1
ATOM 1844 C CA . LYS A 1 232 ? 32.906 -81.875 -47.844 1 91.75 232 LYS A CA 1
ATOM 1845 C C . LYS A 1 232 ? 32.062 -82.125 -46.594 1 91.75 232 LYS A C 1
ATOM 1847 O O . LYS A 1 232 ? 31.969 -83.312 -46.156 1 91.75 232 LYS A O 1
ATOM 1852 N N . LYS A 1 233 ? 31.547 -81.125 -46.031 1 91.69 233 LYS A N 1
ATOM 1853 C CA . LYS A 1 233 ? 30.656 -81.312 -44.906 1 91.69 233 LYS A CA 1
ATOM 1854 C C . LYS A 1 233 ? 29.438 -82.125 -45.281 1 91.69 233 LYS A C 1
ATOM 1856 O O . LYS A 1 233 ? 28.984 -83 -44.531 1 91.69 233 LYS A O 1
ATOM 1861 N N . LEU A 1 234 ? 28.891 -81.812 -46.406 1 93.25 234 LEU A N 1
ATOM 1862 C CA . LEU A 1 234 ? 27.75 -82.562 -46.906 1 93.25 234 LEU A CA 1
ATOM 1863 C C . LEU A 1 234 ? 28.125 -84.062 -47.094 1 93.25 234 LEU A C 1
ATOM 1865 O O . LEU A 1 234 ? 27.328 -84.938 -46.781 1 93.25 234 LEU A O 1
ATOM 1869 N N . ILE A 1 235 ? 29.328 -84.312 -47.625 1 94 235 ILE A N 1
ATOM 1870 C CA . ILE A 1 235 ? 29.812 -85.688 -47.812 1 94 235 ILE A CA 1
ATOM 1871 C C . ILE A 1 235 ? 29.938 -86.375 -46.469 1 94 235 ILE A C 1
ATOM 1873 O O . ILE A 1 235 ? 29.578 -87.562 -46.344 1 94 235 ILE A O 1
ATOM 1877 N N . SER A 1 236 ? 30.359 -85.625 -45.5 1 93.5 236 SER A N 1
ATOM 1878 C CA . SER A 1 236 ? 30.422 -86.188 -44.156 1 93.5 236 SER A CA 1
ATOM 1879 C C . SER A 1 236 ? 29.047 -86.562 -43.625 1 93.5 236 SER A C 1
ATOM 1881 O O . SER A 1 236 ? 28.906 -87.562 -42.938 1 93.5 236 SER A O 1
ATOM 1883 N N . ILE A 1 237 ? 28.062 -85.812 -43.969 1 94.44 237 ILE A N 1
ATOM 1884 C CA . ILE A 1 237 ? 26.688 -86.125 -43.594 1 94.44 237 ILE A CA 1
ATOM 1885 C C . ILE A 1 237 ? 26.219 -87.375 -44.312 1 94.44 237 ILE A C 1
ATOM 1887 O O . ILE A 1 237 ? 25.594 -88.25 -43.719 1 94.44 237 ILE A O 1
ATOM 1891 N N . TYR A 1 238 ? 26.547 -87.438 -45.531 1 94.19 238 TYR A N 1
ATOM 1892 C CA . TYR A 1 238 ? 26.172 -88.625 -46.312 1 94.19 238 TYR A CA 1
ATOM 1893 C C . TYR A 1 238 ? 26.75 -89.875 -45.688 1 94.19 238 TYR A C 1
ATOM 1895 O O . TYR A 1 238 ? 26.047 -90.875 -45.562 1 94.19 238 TYR A O 1
ATOM 1903 N N . LYS A 1 239 ? 27.969 -89.875 -45.375 1 93.31 239 LYS A N 1
ATOM 1904 C CA . LYS A 1 239 ? 28.641 -91 -44.781 1 93.31 239 LYS A CA 1
ATOM 1905 C C . LYS A 1 239 ? 28.016 -91.375 -43.438 1 93.31 239 LYS A C 1
ATOM 1907 O O . LYS A 1 239 ? 27.891 -92.562 -43.094 1 93.31 239 LYS A O 1
ATOM 1912 N N . LYS A 1 240 ? 27.641 -90.375 -42.781 1 93.38 240 LYS A N 1
ATOM 1913 C CA . LYS A 1 240 ? 26.984 -90.562 -41.5 1 93.38 240 LYS A CA 1
ATOM 1914 C C . LYS A 1 240 ? 25.641 -91.25 -41.656 1 93.38 240 LYS A C 1
ATOM 1916 O O . LYS A 1 240 ? 25.203 -92 -40.781 1 93.38 240 LYS A O 1
ATOM 1921 N N . MET A 1 241 ? 24.969 -91.062 -42.719 1 94.44 241 MET A N 1
ATOM 1922 C CA . MET A 1 241 ? 23.656 -91.688 -43 1 94.44 241 MET A CA 1
ATOM 1923 C C . MET A 1 241 ? 23.719 -93.188 -43.094 1 94.44 241 MET A C 1
ATOM 1925 O O . MET A 1 241 ? 22.719 -93.875 -42.906 1 94.44 241 MET A O 1
ATOM 1929 N N . LEU A 1 242 ? 24.906 -93.688 -43.438 1 92.56 242 LEU A N 1
ATOM 1930 C CA . LEU A 1 242 ? 25.078 -95.125 -43.625 1 92.56 242 LEU A CA 1
ATOM 1931 C C . LEU A 1 242 ? 25.031 -95.812 -42.281 1 92.56 242 LEU A C 1
ATOM 1933 O O . LEU A 1 242 ? 24.766 -97.062 -42.25 1 92.56 242 LEU A O 1
ATOM 1937 N N . ASP A 1 243 ? 25.141 -95.062 -41.188 1 91.06 243 ASP A N 1
ATOM 1938 C CA . ASP A 1 243 ? 25.266 -95.688 -39.875 1 91.06 243 ASP A CA 1
ATOM 1939 C C . ASP A 1 243 ? 23.906 -95.75 -39.188 1 91.06 243 ASP A C 1
ATOM 1941 O O . ASP A 1 243 ? 23.766 -96.375 -38.125 1 91.06 243 ASP A O 1
ATOM 1945 N N . SER A 1 244 ? 22.953 -95.062 -39.75 1 90.44 244 SER A N 1
ATOM 1946 C CA . SER A 1 244 ? 21.641 -95 -39.094 1 90.44 244 SER A CA 1
ATOM 1947 C C . SER A 1 244 ? 20.547 -95.438 -40.062 1 90.44 244 SER A C 1
ATOM 1949 O O . SER A 1 244 ? 20.703 -95.312 -41.281 1 90.44 244 SER A O 1
ATOM 1951 N N . GLU A 1 245 ? 19.484 -95.875 -39.531 1 90.94 245 GLU A N 1
ATOM 1952 C CA . GLU A 1 245 ? 18.344 -96.25 -40.375 1 90.94 245 GLU A CA 1
ATOM 1953 C C . GLU A 1 245 ? 17.625 -95.062 -40.906 1 90.94 245 GLU A C 1
ATOM 1955 O O . GLU A 1 245 ? 17.156 -95.062 -42.062 1 90.94 245 GLU A O 1
ATOM 1960 N N . SER A 1 246 ? 17.484 -94.125 -40.094 1 93.81 246 SER A N 1
ATOM 1961 C CA . SER A 1 246 ? 16.844 -92.875 -40.438 1 93.81 246 SER A CA 1
ATOM 1962 C C . SER A 1 246 ? 17.375 -91.688 -39.594 1 93.81 246 SER A C 1
ATOM 1964 O O . SER A 1 246 ? 18 -91.938 -38.562 1 93.81 246 SER A O 1
ATOM 1966 N N . GLY A 1 247 ? 17.172 -90.438 -40.125 1 93.12 247 GLY A N 1
ATOM 1967 C CA . GLY A 1 247 ? 17.625 -89.312 -39.312 1 93.12 247 GLY A CA 1
ATOM 1968 C C . GLY A 1 247 ? 17.391 -88 -40 1 93.12 247 GLY A C 1
ATOM 1969 O O . GLY A 1 247 ? 16.844 -87.938 -41.094 1 93.12 247 GLY A O 1
ATOM 1970 N N . VAL A 1 248 ? 17.703 -87 -39.188 1 94.62 248 VAL A N 1
ATOM 1971 C CA . VAL A 1 248 ? 17.594 -85.562 -39.625 1 94.62 248 VAL A CA 1
ATOM 1972 C C . VAL A 1 248 ? 18.922 -84.875 -39.406 1 94.62 248 VAL A C 1
ATOM 1974 O O . VAL A 1 248 ? 19.531 -85 -38.344 1 94.62 248 VAL A O 1
ATOM 1977 N N . GLU A 1 249 ? 19.375 -84.125 -40.375 1 94.19 249 GLU A N 1
ATOM 1978 C CA . GLU A 1 249 ? 20.578 -83.312 -40.25 1 94.19 249 GLU A CA 1
ATOM 1979 C C . GLU A 1 249 ? 20.359 -81.938 -40.812 1 94.19 249 GLU A C 1
ATOM 1981 O O . GLU A 1 249 ? 19.516 -81.75 -41.688 1 94.19 249 GLU A O 1
ATOM 1986 N N . GLU A 1 250 ? 21.078 -81.188 -40.281 1 92.56 250 GLU A N 1
ATOM 1987 C CA . GLU A 1 250 ? 21.062 -79.812 -40.781 1 92.56 250 GLU A CA 1
ATOM 1988 C C . GLU A 1 250 ? 22.359 -79.438 -41.5 1 92.56 250 GLU A C 1
ATOM 1990 O O . GLU A 1 250 ? 23.438 -79.812 -41.031 1 92.56 250 GLU A O 1
ATOM 1995 N N . TYR A 1 251 ? 22.219 -78.938 -42.719 1 91.81 251 TYR A N 1
ATOM 1996 C CA . TYR A 1 251 ? 23.359 -78.5 -43.531 1 91.81 251 TYR A CA 1
ATOM 1997 C C . TYR A 1 251 ? 23.312 -77.062 -43.875 1 91.81 251 TYR A C 1
ATOM 1999 O O . TYR A 1 251 ? 22.266 -76.5 -44.281 1 91.81 251 TYR A O 1
ATOM 2007 N N . LYS A 1 252 ? 24.391 -76.375 -43.562 1 92.62 252 LYS A N 1
ATOM 2008 C CA . LYS A 1 252 ? 24.516 -75 -43.844 1 92.62 252 LYS A CA 1
ATOM 2009 C C . LYS A 1 252 ? 25.578 -74.75 -44.906 1 92.62 252 LYS A C 1
ATOM 2011 O O . LYS A 1 252 ? 26.734 -75.125 -44.75 1 92.62 252 LYS A O 1
ATOM 2016 N N . ASP A 1 253 ? 25.094 -74.25 -46 1 84.88 253 ASP A N 1
ATOM 2017 C CA . ASP A 1 253 ? 26.062 -73.812 -47 1 84.88 253 ASP A CA 1
ATOM 2018 C C . ASP A 1 253 ? 26.375 -72.375 -46.844 1 84.88 253 ASP A C 1
ATOM 2020 O O . ASP A 1 253 ? 25.938 -71.688 -45.875 1 84.88 253 ASP A O 1
ATOM 2024 N N . LYS A 1 254 ? 27.25 -71.688 -47.75 1 84.38 254 LYS A N 1
ATOM 2025 C CA . LYS A 1 254 ? 27.688 -70.312 -47.625 1 84.38 254 LYS A CA 1
ATOM 2026 C C . LYS A 1 254 ? 26.5 -69.375 -47.438 1 84.38 254 LYS A C 1
ATOM 2028 O O . LYS A 1 254 ? 26.531 -68.5 -46.594 1 84.38 254 LYS A O 1
ATOM 2033 N N . ASP A 1 255 ? 25.297 -69.625 -48.031 1 82.81 255 ASP A N 1
ATOM 2034 C CA . ASP A 1 255 ? 24.219 -68.625 -48.062 1 82.81 255 ASP A CA 1
ATOM 2035 C C . ASP A 1 255 ? 22.922 -69.25 -47.562 1 82.81 255 ASP A C 1
ATOM 2037 O O . ASP A 1 255 ? 21.984 -68.5 -47.219 1 82.81 255 ASP A O 1
ATOM 2041 N N . ASN A 1 256 ? 22.922 -70.625 -47.5 1 86.38 256 ASN A N 1
ATOM 2042 C CA . ASN A 1 256 ? 21.609 -71.188 -47.25 1 86.38 256 ASN A CA 1
ATOM 2043 C C . ASN A 1 256 ? 21.703 -72.312 -46.219 1 86.38 256 ASN A C 1
ATOM 2045 O O . ASN A 1 256 ? 22.75 -73 -46.094 1 86.38 256 ASN A O 1
ATOM 2049 N N . LYS A 1 257 ? 20.75 -72.375 -45.438 1 92.38 257 LYS A N 1
ATOM 2050 C CA . LYS A 1 257 ? 20.594 -73.5 -44.5 1 92.38 257 LYS A CA 1
ATOM 2051 C C . LYS A 1 257 ? 19.531 -74.5 -45 1 92.38 257 LYS A C 1
ATOM 2053 O O . LYS A 1 257 ? 18.484 -74.125 -45.5 1 92.38 257 LYS A O 1
ATOM 2058 N N . GLU A 1 258 ? 19.828 -75.812 -44.969 1 93 258 GLU A N 1
ATOM 2059 C CA . GLU A 1 258 ? 18.906 -76.875 -45.438 1 93 258 GLU A CA 1
ATOM 2060 C C . GLU A 1 258 ? 18.703 -77.938 -44.375 1 93 258 GLU A C 1
ATOM 2062 O O . GLU A 1 258 ? 19.578 -78.188 -43.562 1 93 258 GLU A O 1
ATOM 2067 N N . TYR A 1 259 ? 17.484 -78.5 -44.406 1 93.75 259 TYR A N 1
ATOM 2068 C CA . TYR A 1 259 ? 17.172 -79.688 -43.625 1 93.75 259 TYR A CA 1
ATOM 2069 C C . TYR A 1 259 ? 17.297 -80.938 -44.469 1 93.75 259 TYR A C 1
ATOM 2071 O O . TYR A 1 259 ? 16.719 -81.062 -45.562 1 93.75 259 TYR A O 1
ATOM 2079 N N . ILE A 1 260 ? 18.062 -81.875 -44 1 94.88 260 ILE A N 1
ATOM 2080 C CA . ILE A 1 260 ? 18.281 -83.125 -44.75 1 94.88 260 ILE A CA 1
ATOM 2081 C C . ILE A 1 260 ? 17.719 -84.312 -43.938 1 94.88 260 ILE A C 1
ATOM 2083 O O . ILE A 1 260 ? 18.172 -84.562 -42.812 1 94.88 260 ILE A O 1
ATOM 2087 N N . CYS A 1 261 ? 16.766 -84.938 -44.438 1 95.31 261 CYS A N 1
ATOM 2088 C CA . CYS A 1 261 ? 16.219 -86.188 -43.844 1 95.31 261 CYS A CA 1
ATOM 2089 C C . CYS A 1 261 ? 16.562 -87.375 -44.688 1 95.31 261 CYS A C 1
ATOM 2091 O O . CYS A 1 261 ? 16.672 -87.312 -45.906 1 95.31 261 CYS A O 1
ATOM 2093 N N . TYR A 1 262 ? 16.797 -88.5 -44.062 1 96.25 262 TYR A N 1
ATOM 2094 C CA . TYR A 1 262 ? 17.188 -89.688 -44.781 1 96.25 262 TYR A CA 1
ATOM 2095 C C . TYR A 1 262 ? 16.609 -90.938 -44.156 1 96.25 262 TYR A C 1
ATOM 2097 O O . TYR A 1 262 ? 16.359 -91 -42.938 1 96.25 262 TYR A O 1
ATOM 2105 N N . THR A 1 263 ? 16.375 -91.938 -44.938 1 96.12 263 THR A N 1
ATOM 2106 C CA . THR A 1 263 ? 15.883 -93.25 -44.5 1 96.12 263 THR A CA 1
ATOM 2107 C C . THR A 1 263 ? 16.484 -94.375 -45.344 1 96.12 263 THR A C 1
ATOM 2109 O O . THR A 1 263 ? 16.531 -94.25 -46.594 1 96.12 263 THR A O 1
ATOM 2112 N N . LYS A 1 264 ? 16.859 -95.5 -44.781 1 96.25 264 LYS A N 1
ATOM 2113 C CA . LYS A 1 264 ? 17.422 -96.625 -45.469 1 96.25 264 LYS A CA 1
ATOM 2114 C C . LYS A 1 264 ? 16.312 -97.625 -45.906 1 96.25 264 LYS A C 1
ATOM 2116 O O . LYS A 1 264 ? 15.297 -97.75 -45.25 1 96.25 264 LYS A O 1
ATOM 2121 N N . THR A 1 265 ? 16.609 -98.188 -47 1 94.25 265 THR A N 1
ATOM 2122 C CA . THR A 1 265 ? 15.68 -99.188 -47.469 1 94.25 265 THR A CA 1
ATOM 2123 C C . THR A 1 265 ? 15.969 -100.562 -46.781 1 94.25 265 THR A C 1
ATOM 2125 O O . THR A 1 265 ? 17.078 -100.75 -46.281 1 94.25 265 THR A O 1
ATOM 2128 N N . LYS A 1 266 ? 15.078 -101.375 -46.781 1 91 266 LYS A N 1
ATOM 2129 C CA . LYS A 1 266 ? 15.227 -102.688 -46.094 1 91 266 LYS A CA 1
ATOM 2130 C C . LYS A 1 266 ? 15.805 -103.75 -47 1 91 266 LYS A C 1
ATOM 2132 O O . LYS A 1 266 ? 16.656 -104.5 -46.562 1 91 266 LYS A O 1
ATOM 2137 N N . ASN A 1 267 ? 15.438 -103.75 -48.281 1 90.94 267 ASN A N 1
ATOM 2138 C CA . ASN A 1 267 ? 15.797 -104.812 -49.188 1 90.94 267 ASN A CA 1
ATOM 2139 C C . ASN A 1 267 ? 17.016 -104.438 -50.031 1 90.94 267 ASN A C 1
ATOM 2141 O O . ASN A 1 267 ? 17.375 -105.188 -50.938 1 90.94 267 ASN A O 1
ATOM 2145 N N . ALA A 1 268 ? 17.5 -103.312 -49.781 1 93.31 268 ALA A N 1
ATOM 2146 C CA . ALA A 1 268 ? 18.719 -102.875 -50.406 1 93.31 268 ALA A CA 1
ATOM 2147 C C . ALA A 1 268 ? 19.5 -101.938 -49.5 1 93.31 268 ALA A C 1
ATOM 2149 O O . ALA A 1 268 ? 18.938 -101.375 -48.562 1 93.31 268 ALA A O 1
ATOM 2150 N N . ASP A 1 269 ? 20.719 -101.812 -49.656 1 92.19 269 ASP A N 1
ATOM 2151 C CA . ASP A 1 269 ? 21.531 -100.875 -48.906 1 92.19 269 ASP A CA 1
ATOM 2152 C C . ASP A 1 269 ? 21.516 -99.5 -49.562 1 92.19 269 ASP A C 1
ATOM 2154 O O . ASP A 1 269 ? 22.578 -98.938 -49.875 1 92.19 269 ASP A O 1
ATOM 2158 N N . TRP A 1 270 ? 20.328 -99 -49.781 1 95.81 270 TRP A N 1
ATOM 2159 C CA . TRP A 1 270 ? 20.141 -97.688 -50.375 1 95.81 270 TRP A CA 1
ATOM 2160 C C . TRP A 1 270 ? 19.656 -96.688 -49.344 1 95.81 270 TRP A C 1
ATOM 2162 O O . TRP A 1 270 ? 19 -97.062 -48.344 1 95.81 270 TRP A O 1
ATOM 2172 N N . VAL A 1 271 ? 19.984 -95.5 -49.5 1 96.62 271 VAL A N 1
ATOM 2173 C CA . VAL A 1 271 ? 19.562 -94.438 -48.625 1 96.62 271 VAL A CA 1
ATOM 2174 C C . VAL A 1 271 ? 18.75 -93.375 -49.406 1 96.62 271 VAL A C 1
ATOM 2176 O O . VAL A 1 271 ? 19.203 -92.875 -50.438 1 96.62 271 VAL A O 1
ATOM 2179 N N . ILE A 1 272 ? 17.562 -93.125 -48.969 1 96.44 272 ILE A N 1
ATOM 2180 C CA . ILE A 1 272 ? 16.703 -92.125 -49.531 1 96.44 272 ILE A CA 1
ATOM 2181 C C . ILE A 1 272 ? 16.906 -90.812 -48.781 1 96.44 272 ILE A C 1
ATOM 2183 O O . ILE A 1 272 ? 16.859 -90.75 -47.562 1 96.44 272 ILE A O 1
ATOM 2187 N N . VAL A 1 273 ? 17.047 -89.75 -49.5 1 96.31 273 VAL A N 1
ATOM 2188 C CA . VAL A 1 273 ? 17.359 -88.438 -48.906 1 96.31 273 VAL A CA 1
ATOM 2189 C C . VAL A 1 273 ? 16.406 -87.375 -49.406 1 96.31 273 VAL A C 1
ATOM 2191 O O . VAL A 1 273 ? 16.094 -87.375 -50.625 1 96.31 273 VAL A O 1
ATOM 2194 N N . ALA A 1 274 ? 15.953 -86.562 -48.531 1 95.06 274 ALA A N 1
ATOM 2195 C CA . ALA A 1 274 ? 15.148 -85.375 -48.875 1 95.06 274 ALA A CA 1
ATOM 2196 C C . ALA A 1 274 ? 15.766 -84.125 -48.281 1 95.06 274 ALA A C 1
ATOM 2198 O O . ALA A 1 274 ? 16.062 -84.062 -47.094 1 95.06 274 ALA A O 1
ATOM 2199 N N . GLN A 1 275 ? 15.977 -83.125 -49.094 1 93.5 275 GLN A N 1
ATOM 2200 C CA . GLN A 1 275 ? 16.531 -81.875 -48.688 1 93.5 275 GLN A CA 1
ATOM 2201 C C . GLN A 1 275 ? 15.516 -80.75 -48.844 1 93.5 275 GLN A C 1
ATOM 2203 O O . GLN A 1 275 ? 14.766 -80.688 -49.844 1 93.5 275 GLN A O 1
ATOM 2208 N N . TYR A 1 276 ? 15.477 -79.812 -47.875 1 91.62 276 TYR A N 1
ATOM 2209 C CA . TYR A 1 276 ? 14.508 -78.75 -47.875 1 91.62 276 TYR A CA 1
ATOM 2210 C C . TYR A 1 276 ? 15.141 -77.438 -47.344 1 91.62 276 TYR A C 1
ATOM 2212 O O . TYR A 1 276 ? 15.828 -77.438 -46.312 1 91.62 276 TYR A O 1
ATOM 2220 N N . ASN A 1 277 ? 14.875 -76.375 -48.062 1 92.81 277 ASN A N 1
ATOM 2221 C CA . ASN A 1 277 ? 15.461 -75.125 -47.75 1 92.81 277 ASN A CA 1
ATOM 2222 C C . ASN A 1 277 ? 14.789 -74.438 -46.531 1 92.81 277 ASN A C 1
ATOM 2224 O O . ASN A 1 277 ? 13.562 -74.438 -46.438 1 92.81 277 ASN A O 1
ATOM 2228 N N . GLU A 1 278 ? 15.594 -74 -45.688 1 92 278 GLU A N 1
ATOM 2229 C CA . GLU A 1 278 ? 15.094 -73.375 -44.438 1 92 278 GLU A CA 1
ATOM 2230 C C . GLU A 1 278 ? 14.273 -72.125 -44.719 1 92 278 GLU A C 1
ATOM 2232 O O . GLU A 1 278 ? 13.266 -71.875 -44.062 1 92 278 GLU A O 1
ATOM 2237 N N . ARG A 1 279 ? 14.727 -71.312 -45.688 1 89.94 279 ARG A N 1
ATOM 2238 C CA . ARG A 1 279 ? 14.031 -70.125 -46 1 89.94 279 ARG A CA 1
ATOM 2239 C C . ARG A 1 279 ? 12.594 -70.375 -46.406 1 89.94 279 ARG A C 1
ATOM 2241 O O . ARG A 1 279 ? 11.688 -69.625 -46.062 1 89.94 279 ARG A O 1
ATOM 2248 N N . VAL A 1 280 ? 12.461 -71.438 -47.125 1 86 280 VAL A N 1
ATOM 2249 C CA . VAL A 1 280 ? 11.125 -71.812 -47.562 1 86 280 VAL A CA 1
ATOM 2250 C C . VAL A 1 280 ? 10.312 -72.375 -46.375 1 86 280 VAL A C 1
ATOM 2252 O O . VAL A 1 280 ? 9.141 -72 -46.219 1 86 280 VAL A O 1
ATOM 2255 N N . ALA A 1 281 ? 11.016 -73.062 -45.531 1 86.06 281 ALA A N 1
ATOM 2256 C CA . ALA A 1 281 ? 10.367 -73.625 -44.344 1 86.06 281 ALA A CA 1
ATOM 2257 C C . ALA A 1 281 ? 9.883 -72.5 -43.406 1 86.06 281 ALA A C 1
ATOM 2259 O O . ALA A 1 281 ? 8.828 -72.625 -42.781 1 86.06 281 ALA A O 1
ATOM 2260 N N . LEU A 1 282 ? 10.602 -71.375 -43.344 1 89.75 282 LEU A N 1
ATOM 2261 C CA . LEU A 1 282 ? 10.344 -70.375 -42.344 1 89.75 282 LEU A CA 1
ATOM 2262 C C . LEU A 1 282 ? 9.664 -69.125 -43 1 89.75 282 LEU A C 1
ATOM 2264 O O . LEU A 1 282 ? 9.586 -68.062 -42.375 1 89.75 282 LEU A O 1
ATOM 2268 N N . SER A 1 283 ? 9.219 -69.25 -44.188 1 89.88 283 SER A N 1
ATOM 2269 C CA . SER A 1 283 ? 8.57 -68.125 -44.875 1 89.88 283 SER A CA 1
ATOM 2270 C C . SER A 1 283 ? 7.438 -67.5 -44.031 1 89.88 283 SER A C 1
ATOM 2272 O O . SER A 1 283 ? 7.273 -66.312 -43.969 1 89.88 283 SER A O 1
ATOM 2274 N N . GLY A 1 284 ? 6.691 -68.375 -43.281 1 84.62 284 GLY A N 1
ATOM 2275 C CA . GLY A 1 284 ? 5.617 -67.938 -42.406 1 84.62 284 GLY A CA 1
ATOM 2276 C C . GLY A 1 284 ? 6.105 -67.062 -41.25 1 84.62 284 GLY A C 1
ATOM 2277 O O . GLY A 1 284 ? 5.492 -66.062 -40.906 1 84.62 284 GLY A O 1
ATOM 2278 N N . ALA A 1 285 ? 7.195 -67.5 -40.688 1 90.44 285 ALA A N 1
ATOM 2279 C CA . ALA A 1 285 ? 7.777 -66.75 -39.562 1 90.44 285 ALA A CA 1
ATOM 2280 C C . ALA A 1 285 ? 8.25 -65.375 -40 1 90.44 285 ALA A C 1
ATOM 2282 O O . ALA A 1 285 ? 8.07 -64.375 -39.281 1 90.44 285 ALA A O 1
ATOM 2283 N N . TYR A 1 286 ? 8.805 -65.25 -41.219 1 90.69 286 TYR A N 1
ATOM 2284 C CA . TYR A 1 286 ? 9.25 -63.969 -41.75 1 90.69 286 TYR A CA 1
ATOM 2285 C C . TYR A 1 286 ? 8.062 -63.031 -42 1 90.69 286 TYR A C 1
ATOM 2287 O O . TYR A 1 286 ? 8.141 -61.812 -41.812 1 90.69 286 TYR A O 1
ATOM 2295 N N . GLN A 1 287 ? 6.945 -63.625 -42.406 1 90.69 287 GLN A N 1
ATOM 2296 C CA . GLN A 1 287 ? 5.746 -62.812 -42.656 1 90.69 287 GLN A CA 1
ATOM 2297 C C . GLN A 1 287 ? 5.227 -62.219 -41.344 1 90.69 287 GLN A C 1
ATOM 2299 O O . GLN A 1 287 ? 4.895 -61.031 -41.312 1 90.69 287 GLN A O 1
ATOM 2304 N N . ILE A 1 288 ? 5.215 -62.969 -40.281 1 90.75 288 ILE A N 1
ATOM 2305 C CA . ILE A 1 288 ? 4.773 -62.5 -38.969 1 90.75 288 ILE A CA 1
ATOM 2306 C C . ILE A 1 288 ? 5.684 -61.375 -38.5 1 90.75 288 ILE A C 1
ATOM 2308 O O . ILE A 1 288 ? 5.207 -60.312 -38.062 1 90.75 288 ILE A O 1
ATOM 2312 N N . LYS A 1 289 ? 6.992 -61.594 -38.625 1 91.25 289 LYS A N 1
ATOM 2313 C CA . LYS A 1 289 ? 7.984 -60.625 -38.219 1 91.25 289 LYS A CA 1
ATOM 2314 C C . LYS A 1 289 ? 7.789 -59.312 -38.969 1 91.25 289 LYS A C 1
ATOM 2316 O O . LYS A 1 289 ? 7.707 -58.219 -38.344 1 91.25 289 LYS A O 1
ATOM 2321 N N . ASN A 1 290 ? 7.633 -59.344 -40.344 1 91.38 290 ASN A N 1
ATOM 2322 C CA . ASN A 1 290 ? 7.512 -58.156 -41.156 1 91.38 290 ASN A CA 1
ATOM 2323 C C . ASN A 1 290 ? 6.215 -57.406 -40.875 1 91.38 290 ASN A C 1
ATOM 2325 O O . ASN A 1 290 ? 6.207 -56.156 -40.781 1 91.38 290 ASN A O 1
ATOM 2329 N N . GLU A 1 291 ? 5.121 -58.125 -40.625 1 91.12 291 GLU A N 1
ATOM 2330 C CA . GLU A 1 291 ? 3.844 -57.5 -40.312 1 91.12 291 GLU A CA 1
ATOM 2331 C C . GLU A 1 291 ? 3.891 -56.812 -38.938 1 91.12 291 GLU A C 1
ATOM 2333 O O . GLU A 1 291 ? 3.377 -55.688 -38.781 1 91.12 291 GLU A O 1
ATOM 2338 N N . LEU A 1 292 ? 4.578 -57.438 -38.062 1 91.19 292 LEU A N 1
ATOM 2339 C CA . LEU A 1 292 ? 4.648 -56.875 -36.719 1 91.19 292 LEU A CA 1
ATOM 2340 C C . LEU A 1 292 ? 5.586 -55.656 -36.688 1 91.19 292 LEU A C 1
ATOM 2342 O O . LEU A 1 292 ? 5.355 -54.688 -35.938 1 91.19 292 LEU A O 1
ATOM 2346 N N . ILE A 1 293 ? 6.617 -55.656 -37.531 1 91.31 293 ILE A N 1
ATOM 2347 C CA . ILE A 1 293 ? 7.52 -54.531 -37.625 1 91.31 293 ILE A CA 1
ATOM 2348 C C . ILE A 1 293 ? 6.766 -53.312 -38.156 1 91.31 293 ILE A C 1
ATOM 2350 O O . ILE A 1 293 ? 6.938 -52.188 -37.656 1 91.31 293 ILE A O 1
ATOM 2354 N N . ILE A 1 294 ? 5.824 -53.5 -39.094 1 90.62 294 ILE A N 1
ATOM 2355 C CA . ILE A 1 294 ? 5.016 -52.406 -39.656 1 90.62 294 ILE A CA 1
ATOM 2356 C C . ILE A 1 294 ? 4.121 -51.844 -38.562 1 90.62 294 ILE A C 1
ATOM 2358 O O . ILE A 1 294 ? 4.023 -50.625 -38.406 1 90.62 294 ILE A O 1
ATOM 2362 N N . ILE A 1 295 ? 3.576 -52.719 -37.719 1 89.69 295 ILE A N 1
ATOM 2363 C CA . ILE A 1 295 ? 2.705 -52.25 -36.625 1 89.69 295 ILE A CA 1
ATOM 2364 C C . ILE A 1 295 ? 3.527 -51.5 -35.594 1 89.69 295 ILE A C 1
ATOM 2366 O O . ILE A 1 295 ? 3.061 -50.5 -35.031 1 89.69 295 ILE A O 1
ATOM 2370 N N . THR A 1 296 ? 4.766 -51.906 -35.438 1 89.12 296 THR A N 1
ATOM 2371 C CA . THR A 1 296 ? 5.652 -51.25 -34.469 1 89.12 296 THR A CA 1
ATOM 2372 C C . THR A 1 296 ? 5.934 -49.812 -34.938 1 89.12 296 THR A C 1
ATOM 2374 O O . THR A 1 296 ? 5.867 -48.875 -34.125 1 89.12 296 THR A O 1
ATOM 2377 N N . ILE A 1 297 ? 6.156 -49.625 -36.219 1 89.25 297 ILE A N 1
ATOM 2378 C CA . ILE A 1 297 ? 6.453 -48.281 -36.75 1 89.25 297 ILE A CA 1
ATOM 2379 C C . ILE A 1 297 ? 5.223 -47.406 -36.625 1 89.25 297 ILE A C 1
ATOM 2381 O O . ILE A 1 297 ? 5.332 -46.25 -36.188 1 89.25 297 ILE A O 1
ATOM 2385 N N . ILE A 1 298 ? 4.039 -47.906 -36.844 1 89.19 298 ILE A N 1
ATOM 2386 C CA . ILE A 1 298 ? 2.793 -47.156 -36.719 1 89.19 298 ILE A CA 1
ATOM 2387 C C . ILE A 1 298 ? 2.568 -46.812 -35.25 1 89.19 298 ILE A C 1
ATOM 2389 O O . ILE A 1 298 ? 2.16 -45.688 -34.938 1 89.19 298 ILE A O 1
ATOM 2393 N N . ALA A 1 299 ? 2.941 -47.75 -34.406 1 88.44 299 ALA A N 1
ATOM 2394 C CA . ALA A 1 299 ? 2.768 -47.531 -32.969 1 88.44 299 ALA A CA 1
ATOM 2395 C C . ALA A 1 299 ? 3.666 -46.406 -32.469 1 88.44 299 ALA A C 1
ATOM 2397 O O . ALA A 1 299 ? 3.244 -45.594 -31.641 1 88.44 299 ALA A O 1
ATOM 2398 N N . ILE A 1 300 ? 4.84 -46.344 -32.969 1 86.44 300 ILE A N 1
ATOM 2399 C CA . ILE A 1 300 ? 5.785 -45.312 -32.594 1 86.44 300 ILE A CA 1
ATOM 2400 C C . ILE A 1 300 ? 5.281 -43.969 -33.062 1 86.44 300 ILE A C 1
ATOM 2402 O O . ILE A 1 300 ? 5.293 -43 -32.281 1 86.44 300 ILE A O 1
ATOM 2406 N N . ILE A 1 301 ? 4.75 -43.844 -34.25 1 88.25 301 ILE A N 1
ATOM 2407 C CA . ILE A 1 301 ? 4.227 -42.594 -34.781 1 88.25 301 ILE A CA 1
ATOM 2408 C C . ILE A 1 301 ? 3.018 -42.156 -33.969 1 88.25 301 ILE A C 1
ATOM 2410 O O . ILE A 1 301 ? 2.92 -40.969 -33.594 1 88.25 301 ILE A O 1
ATOM 2414 N N . LEU A 1 302 ? 2.15 -43.094 -33.625 1 86.69 302 LEU A N 1
ATOM 2415 C CA . LEU A 1 302 ? 0.962 -42.781 -32.812 1 86.69 302 LEU A CA 1
ATOM 2416 C C . LEU A 1 302 ? 1.345 -42.312 -31.422 1 86.69 302 LEU A C 1
ATOM 2418 O O . LEU A 1 302 ? 0.712 -41.406 -30.891 1 86.69 302 LEU A O 1
ATOM 2422 N N . SER A 1 303 ? 2.412 -42.938 -30.938 1 86.44 303 SER A N 1
ATOM 2423 C CA . SER A 1 303 ? 2.881 -42.531 -29.609 1 86.44 303 SER A CA 1
ATOM 2424 C C . SER A 1 303 ? 3.434 -41.125 -29.609 1 86.44 303 SER A C 1
ATOM 2426 O O . SER A 1 303 ? 3.209 -40.375 -28.672 1 86.44 303 SER A O 1
ATOM 2428 N N . ILE A 1 304 ? 4.09 -40.75 -30.688 1 83.94 304 ILE A N 1
ATOM 2429 C CA . ILE A 1 304 ? 4.629 -39.406 -30.828 1 83.94 304 ILE A CA 1
ATOM 2430 C C . ILE A 1 304 ? 3.488 -38.406 -30.906 1 83.94 304 ILE A C 1
ATOM 2432 O O . ILE A 1 304 ? 3.508 -37.375 -30.219 1 83.94 304 ILE A O 1
ATOM 2436 N N . ILE A 1 305 ? 2.434 -38.656 -31.625 1 84.44 305 ILE A N 1
ATOM 2437 C CA . ILE A 1 305 ? 1.296 -37.781 -31.812 1 84.44 305 ILE A CA 1
ATOM 2438 C C . ILE A 1 305 ? 0.571 -37.562 -30.484 1 84.44 305 ILE A C 1
ATOM 2440 O O . ILE A 1 305 ? 0.274 -36.438 -30.094 1 84.44 305 ILE A O 1
ATOM 2444 N N . ILE A 1 306 ? 0.398 -38.656 -29.734 1 82.12 306 ILE A N 1
ATOM 2445 C CA . ILE A 1 306 ? -0.35 -38.562 -28.484 1 82.12 306 ILE A CA 1
ATOM 2446 C C . ILE A 1 306 ? 0.445 -37.781 -27.438 1 82.12 306 ILE A C 1
ATOM 2448 O O . ILE A 1 306 ? -0.121 -37 -26.688 1 82.12 306 ILE A O 1
ATOM 2452 N N . THR A 1 307 ? 1.749 -38 -27.438 1 79.75 307 THR A N 1
ATOM 2453 C CA . THR A 1 307 ? 2.586 -37.344 -26.453 1 79.75 307 THR A CA 1
ATOM 2454 C C . THR A 1 307 ? 2.686 -35.844 -26.75 1 79.75 307 THR A C 1
ATOM 2456 O O . THR A 1 307 ? 2.719 -35.031 -25.828 1 79.75 307 THR A O 1
ATOM 2459 N N . LEU A 1 308 ? 2.68 -35.469 -27.938 1 79.5 308 LEU A N 1
ATOM 2460 C CA . LEU A 1 308 ? 2.691 -34.031 -28.312 1 79.5 308 LEU A CA 1
ATOM 2461 C C . LEU A 1 308 ? 1.399 -33.375 -27.875 1 79.5 308 LEU A C 1
ATOM 2463 O O . LEU A 1 308 ? 1.424 -32.219 -27.406 1 79.5 308 LEU A O 1
ATOM 2467 N N . PHE A 1 309 ? 0.353 -34.031 -27.984 1 81.56 309 PHE A N 1
ATOM 2468 C CA . PHE A 1 309 ? -0.941 -33.469 -27.594 1 81.56 309 PHE A CA 1
ATOM 2469 C C . PHE A 1 309 ? -1.001 -33.281 -26.078 1 81.56 309 PHE A C 1
ATOM 2471 O O . PHE A 1 309 ? -1.451 -32.25 -25.594 1 81.56 309 PHE A O 1
ATOM 2478 N N . VAL A 1 310 ? -0.494 -34.281 -25.359 1 78 310 VAL A N 1
ATOM 2479 C CA . VAL A 1 310 ? -0.472 -34.219 -23.891 1 78 310 VAL A CA 1
ATOM 2480 C C . VAL A 1 310 ? 0.444 -33.062 -23.453 1 78 310 VAL A C 1
ATOM 2482 O O . VAL A 1 310 ? 0.1 -32.312 -22.547 1 78 310 VAL A O 1
ATOM 2485 N N . ALA A 1 311 ? 1.523 -32.969 -24.125 1 75.25 311 ALA A N 1
ATOM 2486 C CA . ALA A 1 311 ? 2.482 -31.922 -23.812 1 75.25 311 ALA A CA 1
ATOM 2487 C C . ALA A 1 311 ? 1.863 -30.547 -24 1 75.25 311 ALA A C 1
ATOM 2489 O O . ALA A 1 311 ? 2.029 -29.656 -23.156 1 75.25 311 ALA A O 1
ATOM 2490 N N . LYS A 1 312 ? 1.147 -30.297 -25.062 1 76.75 312 LYS A N 1
ATOM 2491 C CA . LYS A 1 312 ? 0.527 -29.016 -25.359 1 76.75 312 LYS A CA 1
ATOM 2492 C C . LYS A 1 312 ? -0.547 -28.672 -24.328 1 76.75 312 LYS A C 1
ATOM 2494 O O . LYS A 1 312 ? -0.675 -27.516 -23.922 1 76.75 312 LYS A O 1
ATOM 2499 N N . THR A 1 313 ? -1.215 -29.703 -23.875 1 75.75 313 THR A N 1
ATOM 2500 C CA . THR A 1 313 ? -2.322 -29.5 -22.938 1 75.75 313 THR A CA 1
ATOM 2501 C C . THR A 1 313 ? -1.804 -29.156 -21.547 1 75.75 313 THR A C 1
ATOM 2503 O O . THR A 1 313 ? -2.49 -28.484 -20.781 1 75.75 313 THR A O 1
ATOM 2506 N N . ILE A 1 314 ? -0.572 -29.453 -21.203 1 76.12 314 ILE A N 1
ATOM 2507 C CA . ILE A 1 314 ? -0.023 -29.234 -19.875 1 76.12 314 ILE A CA 1
ATOM 2508 C C . ILE A 1 314 ? 0.93 -28.047 -19.906 1 76.12 314 ILE A C 1
ATOM 2510 O O . ILE A 1 314 ? 0.857 -27.156 -19.047 1 76.12 314 ILE A O 1
ATOM 2514 N N . VAL A 1 315 ? 1.771 -28 -20.891 1 76.75 315 VAL A N 1
ATOM 2515 C CA . VAL A 1 315 ? 2.863 -27.047 -20.938 1 76.75 315 VAL A CA 1
ATOM 2516 C C . VAL A 1 315 ? 2.311 -25.656 -21.234 1 76.75 315 VAL A C 1
ATOM 2518 O O . VAL A 1 315 ? 2.746 -24.656 -20.656 1 76.75 315 VAL A O 1
ATOM 2521 N N . LYS A 1 316 ? 1.32 -25.516 -22.062 1 78.44 316 LYS A N 1
ATOM 2522 C CA . LYS A 1 316 ? 0.819 -24.203 -22.469 1 78.44 316 LYS A CA 1
ATOM 2523 C C . LYS A 1 316 ? 0.219 -23.469 -21.281 1 78.44 316 LYS A C 1
ATOM 2525 O O . LYS A 1 316 ? 0.597 -22.328 -21 1 78.44 316 LYS A O 1
ATOM 2530 N N . PRO A 1 317 ? -0.704 -24.109 -20.484 1 77.5 317 PRO A N 1
ATOM 2531 C CA . PRO A 1 317 ? -1.26 -23.391 -19.344 1 77.5 317 PRO A CA 1
ATOM 2532 C C . PRO A 1 317 ? -0.2 -23.031 -18.297 1 77.5 317 PRO A C 1
ATOM 2534 O O . PRO A 1 317 ? -0.286 -21.984 -17.656 1 77.5 317 PRO A O 1
ATOM 2537 N N . ILE A 1 318 ? 0.773 -23.781 -18.078 1 79.25 318 ILE A N 1
ATOM 2538 C CA . ILE A 1 318 ? 1.845 -23.516 -17.125 1 79.25 318 ILE A CA 1
ATOM 2539 C C . ILE A 1 318 ? 2.652 -22.312 -17.594 1 79.25 318 ILE A C 1
ATOM 2541 O O . ILE A 1 318 ? 3.035 -21.453 -16.781 1 79.25 318 ILE A O 1
ATOM 2545 N N . ASN A 1 319 ? 2.811 -22.281 -18.906 1 79.12 319 ASN A N 1
ATOM 2546 C CA . ASN A 1 319 ? 3.494 -21.109 -19.469 1 79.12 319 ASN A CA 1
ATOM 2547 C C . ASN A 1 319 ? 2.676 -19.844 -19.281 1 79.12 319 ASN A C 1
ATOM 2549 O O . ASN A 1 319 ? 3.234 -18.766 -19.062 1 79.12 319 ASN A O 1
ATOM 2553 N N . ASP A 1 320 ? 1.411 -19.969 -19.328 1 79.12 320 ASP A N 1
ATOM 2554 C CA . ASP A 1 320 ? 0.542 -18.812 -19.094 1 79.12 320 ASP A CA 1
ATOM 2555 C C . ASP A 1 320 ? 0.64 -18.344 -17.641 1 79.12 320 ASP A C 1
ATOM 2557 O O . ASP A 1 320 ? 0.678 -17.141 -17.375 1 79.12 320 ASP A O 1
ATOM 2561 N N . ILE A 1 321 ? 0.68 -19.188 -16.734 1 79.69 321 ILE A N 1
ATOM 2562 C CA . ILE A 1 321 ? 0.843 -18.875 -15.328 1 79.69 321 ILE A CA 1
ATOM 2563 C C . ILE A 1 321 ? 2.197 -18.203 -15.102 1 79.69 321 ILE A C 1
ATOM 2565 O O . ILE A 1 321 ? 2.299 -17.234 -14.344 1 79.69 321 ILE A O 1
ATOM 2569 N N . LYS A 1 322 ? 3.16 -18.766 -15.836 1 78.88 322 LYS A N 1
ATOM 2570 C CA . LYS A 1 322 ? 4.496 -18.188 -15.758 1 78.88 322 LYS A CA 1
ATOM 2571 C C . LYS A 1 322 ? 4.496 -16.734 -16.219 1 78.88 322 LYS A C 1
ATOM 2573 O O . LYS A 1 322 ? 5.039 -15.859 -15.547 1 78.88 322 LYS A O 1
ATOM 2578 N N . LYS A 1 323 ? 3.93 -16.469 -17.328 1 79.19 323 LYS A N 1
ATOM 2579 C CA . LYS A 1 323 ? 3.846 -15.117 -17.875 1 79.19 323 LYS A CA 1
ATOM 2580 C C . LYS A 1 323 ? 3.109 -14.188 -16.906 1 79.19 323 LYS A C 1
ATOM 2582 O O . LYS A 1 323 ? 3.531 -13.047 -16.703 1 79.19 323 LYS A O 1
ATOM 2587 N N . TYR A 1 324 ? 2.061 -14.656 -16.344 1 77.19 324 TYR A N 1
ATOM 2588 C CA . TYR A 1 324 ? 1.276 -13.883 -15.391 1 77.19 324 TYR A CA 1
ATOM 2589 C C . TYR A 1 324 ? 2.094 -13.57 -14.141 1 77.19 324 TYR A C 1
ATOM 2591 O O . TYR A 1 324 ? 2.076 -12.438 -13.648 1 77.19 324 TYR A O 1
ATOM 2599 N N . SER A 1 325 ? 2.781 -14.562 -13.688 1 76.12 325 SER A N 1
ATOM 2600 C CA . SER A 1 325 ? 3.627 -14.383 -12.508 1 76.12 325 SER A CA 1
ATOM 2601 C C . SER A 1 325 ? 4.734 -13.367 -12.773 1 76.12 325 SER A C 1
ATOM 2603 O O . SER A 1 325 ? 5.055 -12.547 -11.914 1 76.12 325 SER A O 1
ATOM 2605 N N . LYS A 1 326 ? 5.223 -13.414 -14.008 1 77.88 326 LYS A N 1
ATOM 2606 C CA . LYS A 1 326 ? 6.246 -12.445 -14.398 1 77.88 326 LYS A CA 1
ATOM 2607 C C . LYS A 1 326 ? 5.672 -11.039 -14.469 1 77.88 326 LYS A C 1
ATOM 2609 O O . LYS A 1 326 ? 6.32 -10.07 -14.062 1 77.88 326 LYS A O 1
ATOM 2614 N N . ARG A 1 327 ? 4.547 -10.938 -14.953 1 77.69 327 ARG A N 1
ATOM 2615 C CA . ARG A 1 327 ? 3.879 -9.641 -15 1 77.69 327 ARG A CA 1
ATOM 2616 C C . ARG A 1 327 ? 3.617 -9.109 -13.602 1 77.69 327 ARG A C 1
ATOM 2618 O O . ARG A 1 327 ? 3.795 -7.918 -13.336 1 77.69 327 ARG A O 1
ATOM 2625 N N . LEU A 1 328 ? 3.176 -9.977 -12.773 1 74.5 328 LEU A N 1
ATOM 2626 C CA . LEU A 1 328 ? 2.967 -9.594 -11.375 1 74.5 328 LEU A CA 1
ATOM 2627 C C . LEU A 1 328 ? 4.27 -9.125 -10.742 1 74.5 328 LEU A C 1
ATOM 2629 O O . LEU A 1 328 ? 4.277 -8.148 -9.984 1 74.5 328 LEU A O 1
ATOM 2633 N N . SER A 1 329 ? 5.34 -9.812 -11.109 1 73.69 329 SER A N 1
ATOM 2634 C CA . SER A 1 329 ? 6.652 -9.414 -10.609 1 73.69 329 SER A CA 1
ATOM 2635 C C . SER A 1 329 ? 7.09 -8.078 -11.188 1 73.69 329 SER A C 1
ATOM 2637 O O . SER A 1 329 ? 7.926 -7.383 -10.609 1 73.69 329 SER A O 1
ATOM 2639 N N . ASN A 1 330 ? 6.512 -7.738 -12.344 1 74.44 330 ASN A N 1
ATOM 2640 C CA . ASN A 1 330 ? 6.773 -6.445 -12.961 1 74.44 330 ASN A CA 1
ATOM 2641 C C . ASN A 1 330 ? 5.676 -5.438 -12.641 1 74.44 330 ASN A C 1
ATOM 2643 O O . ASN A 1 330 ? 5.371 -4.562 -13.461 1 74.44 330 ASN A O 1
ATOM 2647 N N . TYR A 1 331 ? 5 -5.621 -11.672 1 71.94 331 TYR A N 1
ATOM 2648 C CA . TYR A 1 331 ? 4.051 -4.699 -11.055 1 71.94 331 TYR A CA 1
ATOM 2649 C C . TYR A 1 331 ? 2.799 -4.555 -11.906 1 71.94 331 TYR A C 1
ATOM 2651 O O . TYR A 1 331 ? 2.133 -3.516 -11.875 1 71.94 331 TYR A O 1
ATOM 2659 N N . ASP A 1 332 ? 2.471 -5.5 -12.727 1 75.69 332 ASP A N 1
ATOM 2660 C CA . ASP A 1 332 ? 1.267 -5.465 -13.547 1 75.69 332 ASP A CA 1
ATOM 2661 C C . ASP A 1 332 ? 0.152 -6.305 -12.93 1 75.69 332 ASP A C 1
ATOM 2663 O O . ASP A 1 332 ? 0.182 -7.535 -13 1 75.69 332 ASP A O 1
ATOM 2667 N N . LEU A 1 333 ? -0.788 -5.605 -12.336 1 76 333 LEU A N 1
ATOM 2668 C CA . LEU A 1 333 ? -1.905 -6.285 -11.695 1 76 333 LEU A CA 1
ATOM 2669 C C . LEU A 1 333 ? -3.145 -6.262 -12.578 1 76 333 LEU A C 1
ATOM 2671 O O . LEU A 1 333 ? -4.211 -6.734 -12.18 1 76 333 LEU A O 1
ATOM 2675 N N . SER A 1 334 ? -3.088 -5.73 -13.805 1 73.94 334 SER A N 1
ATOM 2676 C CA . SER A 1 334 ? -4.258 -5.453 -14.633 1 73.94 334 SER A CA 1
ATOM 2677 C C . SER A 1 334 ? -4.684 -6.691 -15.414 1 73.94 334 SER A C 1
ATOM 2679 O O . SER A 1 334 ? -5.836 -6.801 -15.836 1 73.94 334 SER A O 1
ATOM 2681 N N . ASN A 1 335 ? -3.824 -7.684 -15.602 1 72.44 335 ASN A N 1
ATOM 2682 C CA . ASN A 1 335 ? -4.133 -8.773 -16.516 1 72.44 335 ASN A CA 1
ATOM 2683 C C . ASN A 1 335 ? -4.52 -10.047 -15.773 1 72.44 335 ASN A C 1
ATOM 2685 O O . ASN A 1 335 ? -3.795 -10.492 -14.883 1 72.44 335 ASN A O 1
ATOM 2689 N N . LYS A 1 336 ? -5.816 -10.352 -15.875 1 79.56 336 LYS A N 1
ATOM 2690 C CA . LYS A 1 336 ? -6.309 -11.617 -15.328 1 79.56 336 LYS A CA 1
ATOM 2691 C C . LYS A 1 336 ? -6.219 -12.734 -16.359 1 79.56 336 LYS A C 1
ATOM 2693 O O . LYS A 1 336 ? -6.34 -12.492 -17.562 1 79.56 336 LYS A O 1
ATOM 2698 N N . ILE A 1 337 ? -5.789 -13.977 -15.945 1 75.31 337 ILE A N 1
ATOM 2699 C CA . ILE A 1 337 ? -5.824 -15.141 -16.812 1 75.31 337 ILE A CA 1
ATOM 2700 C C . ILE A 1 337 ? -7.242 -15.711 -16.859 1 75.31 337 ILE A C 1
ATOM 2702 O O . ILE A 1 337 ? -7.797 -16.078 -15.812 1 75.31 337 ILE A O 1
ATOM 2706 N N . ILE A 1 338 ? -7.902 -15.609 -18.016 1 78.81 338 ILE A N 1
ATOM 2707 C CA . ILE A 1 338 ? -9.211 -16.219 -18.172 1 78.81 338 ILE A CA 1
ATOM 2708 C C . ILE A 1 338 ? -9.055 -17.703 -18.531 1 78.81 338 ILE A C 1
ATOM 2710 O O . ILE A 1 338 ? -8.336 -18.031 -19.484 1 78.81 338 ILE A O 1
ATOM 2714 N N . THR A 1 339 ? -9.398 -18.531 -17.609 1 77.62 339 THR A N 1
ATOM 2715 C CA . THR A 1 339 ? -9.289 -19.953 -17.922 1 77.62 339 THR A CA 1
ATOM 2716 C C . THR A 1 339 ? -10.617 -20.656 -17.672 1 77.62 339 THR A C 1
ATOM 2718 O O . THR A 1 339 ? -11.383 -20.266 -16.781 1 77.62 339 THR A O 1
ATOM 2721 N N . LYS A 1 340 ? -11.062 -21.484 -18.516 1 80.31 340 LYS A N 1
ATOM 2722 C CA . LYS A 1 340 ? -12.25 -22.312 -18.344 1 80.31 340 LYS A CA 1
ATOM 2723 C C . LYS A 1 340 ? -11.891 -23.703 -17.844 1 80.31 340 LYS A C 1
ATOM 2725 O O . LYS A 1 340 ? -12.75 -24.578 -17.75 1 80.31 340 LYS A O 1
ATOM 2730 N N . ARG A 1 341 ? -10.648 -23.797 -17.484 1 80.69 341 ARG A N 1
ATOM 2731 C CA . ARG A 1 341 ? -10.164 -25.094 -17.031 1 80.69 341 ARG A CA 1
ATOM 2732 C C . ARG A 1 341 ? -10.664 -25.406 -15.617 1 80.69 341 ARG A C 1
ATOM 2734 O O . ARG A 1 341 ? -10.734 -24.516 -14.773 1 80.69 341 ARG A O 1
ATOM 2741 N N . LYS A 1 342 ? -11.086 -26.625 -15.414 1 78.38 342 LYS A N 1
ATOM 2742 C CA . LYS A 1 342 ? -11.609 -27 -14.102 1 78.38 342 LYS A CA 1
ATOM 2743 C C . LYS A 1 342 ? -10.672 -27.969 -13.398 1 78.38 342 LYS A C 1
ATOM 2745 O O . LYS A 1 342 ? -11.062 -28.625 -12.43 1 78.38 342 LYS A O 1
ATOM 2750 N N . ASP A 1 343 ? -9.461 -28.219 -13.828 1 77.62 343 ASP A N 1
ATOM 2751 C CA . ASP A 1 343 ? -8.5 -29.125 -13.203 1 77.62 343 ASP A CA 1
ATOM 2752 C C . ASP A 1 343 ? -7.582 -28.359 -12.242 1 77.62 343 ASP A C 1
ATOM 2754 O O . ASP A 1 343 ? -7.895 -27.234 -11.836 1 77.62 343 ASP A O 1
ATOM 2758 N N . GLU A 1 344 ? -6.441 -28.953 -11.844 1 78.75 344 GLU A N 1
ATOM 2759 C CA . GLU A 1 344 ? -5.52 -28.359 -10.883 1 78.75 344 GLU A CA 1
ATOM 2760 C C . GLU A 1 344 ? -4.918 -27.062 -11.43 1 78.75 344 GLU A C 1
ATOM 2762 O O . GLU A 1 344 ? -4.68 -26.109 -10.68 1 78.75 344 GLU A O 1
ATOM 2767 N N . ILE A 1 345 ? -4.742 -27 -12.719 1 78.19 345 ILE A N 1
ATOM 2768 C CA . ILE A 1 345 ? -4.195 -25.812 -13.352 1 78.19 345 ILE A CA 1
ATOM 2769 C C . ILE A 1 345 ? -5.211 -24.672 -13.281 1 78.19 345 ILE A C 1
ATOM 2771 O O . ILE A 1 345 ? -4.863 -23.531 -12.945 1 78.19 345 ILE A O 1
ATOM 2775 N N . GLY A 1 346 ? -6.43 -25 -13.594 1 80.56 346 GLY A N 1
ATOM 2776 C CA . GLY A 1 346 ? -7.484 -24.016 -13.492 1 80.56 346 GLY A CA 1
ATOM 2777 C C . GLY A 1 346 ? -7.652 -23.453 -12.086 1 80.56 346 GLY A C 1
ATOM 2778 O O . GLY A 1 346 ? -7.773 -22.25 -11.898 1 80.56 346 GLY A O 1
ATOM 2779 N N . ASP A 1 347 ? -7.629 -24.297 -11.133 1 80.06 347 ASP A N 1
ATOM 2780 C CA . ASP A 1 347 ? -7.73 -23.891 -9.734 1 80.06 347 ASP A CA 1
ATOM 2781 C C . ASP A 1 347 ? -6.586 -22.953 -9.344 1 80.06 347 ASP A C 1
ATOM 2783 O O . ASP A 1 347 ? -6.789 -22 -8.594 1 80.06 347 ASP A O 1
ATOM 2787 N N . THR A 1 348 ? -5.453 -23.25 -9.773 1 80.31 348 THR A N 1
ATOM 2788 C CA . THR A 1 348 ? -4.281 -22.422 -9.492 1 80.31 348 THR A CA 1
ATOM 2789 C C . THR A 1 348 ? -4.434 -21.031 -10.102 1 80.31 348 THR A C 1
ATOM 2791 O O . THR A 1 348 ? -4.16 -20.031 -9.438 1 80.31 348 THR A O 1
ATOM 2794 N N . ILE A 1 349 ? -4.891 -21.031 -11.312 1 81.75 349 ILE A N 1
ATOM 2795 C CA . ILE A 1 349 ? -5.102 -19.766 -12.008 1 81.75 349 ILE A CA 1
ATOM 2796 C C . ILE A 1 349 ? -6.129 -18.938 -11.25 1 81.75 349 ILE A C 1
ATOM 2798 O O . ILE A 1 349 ? -5.926 -17.734 -11.023 1 81.75 349 ILE A O 1
ATOM 2802 N N . ASN A 1 350 ? -7.18 -19.516 -10.828 1 82 350 ASN A N 1
ATOM 2803 C CA . ASN A 1 350 ? -8.219 -18.812 -10.086 1 82 350 ASN A CA 1
ATOM 2804 C C . ASN A 1 350 ? -7.688 -18.266 -8.766 1 82 350 ASN A C 1
ATOM 2806 O O . ASN A 1 350 ? -8.008 -17.125 -8.391 1 82 350 ASN A O 1
ATOM 2810 N N . SER A 1 351 ? -6.93 -19.031 -8.102 1 80.62 351 SER A N 1
ATOM 2811 C CA . SER A 1 351 ? -6.336 -18.594 -6.844 1 80.62 351 SER A CA 1
ATOM 2812 C C . SER A 1 351 ? -5.383 -17.422 -7.062 1 80.62 351 SER A C 1
ATOM 2814 O O . SER A 1 351 ? -5.348 -16.484 -6.266 1 80.62 351 SER A O 1
ATOM 2816 N N . LEU A 1 352 ? -4.656 -17.516 -8.102 1 80.62 352 LEU A N 1
ATOM 2817 C CA . LEU A 1 352 ? -3.73 -16.438 -8.445 1 80.62 352 LEU A CA 1
ATOM 2818 C C . LEU A 1 352 ? -4.484 -15.172 -8.812 1 80.62 352 LEU A C 1
ATOM 2820 O O . LEU A 1 352 ? -4.082 -14.07 -8.422 1 80.62 352 LEU A O 1
ATOM 2824 N N . ASN A 1 353 ? -5.551 -15.352 -9.539 1 82 353 ASN A N 1
ATOM 2825 C CA . ASN A 1 353 ? -6.398 -14.211 -9.859 1 82 353 ASN A CA 1
ATOM 2826 C C . ASN A 1 353 ? -6.965 -13.555 -8.609 1 82 353 ASN A C 1
ATOM 2828 O O . ASN A 1 353 ? -6.988 -12.328 -8.5 1 82 353 ASN A O 1
ATOM 2832 N N . GLU A 1 354 ? -7.375 -14.328 -7.742 1 80.44 354 GLU A N 1
ATOM 2833 C CA . GLU A 1 354 ? -7.91 -13.82 -6.48 1 80.44 354 GLU A CA 1
ATOM 2834 C C . GLU A 1 354 ? -6.84 -13.07 -5.688 1 80.44 354 GLU A C 1
ATOM 2836 O O . GLU A 1 354 ? -7.105 -12.008 -5.129 1 80.44 354 GLU A O 1
ATOM 2841 N N . ALA A 1 355 ? -5.691 -13.664 -5.633 1 77.56 355 ALA A N 1
ATOM 2842 C CA . ALA A 1 355 ? -4.582 -13.008 -4.949 1 77.56 355 ALA A CA 1
ATOM 2843 C C . ALA A 1 355 ? -4.25 -11.664 -5.594 1 77.56 355 ALA A C 1
ATOM 2845 O O . ALA A 1 355 ? -4.059 -10.664 -4.895 1 77.56 355 ALA A O 1
ATOM 2846 N N . SER A 1 356 ? -4.156 -11.68 -6.883 1 82.06 356 SER A N 1
ATOM 2847 C CA . SER A 1 356 ? -3.873 -10.453 -7.617 1 82.06 356 SER A CA 1
ATOM 2848 C C . SER A 1 356 ? -4.934 -9.391 -7.348 1 82.06 356 SER A C 1
ATOM 2850 O O . SER A 1 356 ? -4.609 -8.211 -7.168 1 82.06 356 SER A O 1
ATOM 2852 N N . ASN A 1 357 ? -6.152 -9.773 -7.219 1 82.25 357 ASN A N 1
ATOM 2853 C CA . ASN A 1 357 ? -7.242 -8.852 -6.938 1 82.25 357 ASN A CA 1
ATOM 2854 C C . ASN A 1 357 ? -7.113 -8.234 -5.547 1 82.25 357 ASN A C 1
ATOM 2856 O O . ASN A 1 357 ? -7.355 -7.039 -5.363 1 82.25 357 ASN A O 1
ATOM 2860 N N . ARG A 1 358 ? -6.73 -8.977 -4.695 1 78.56 358 ARG A N 1
ATOM 2861 C CA . ARG A 1 358 ? -6.578 -8.492 -3.326 1 78.56 358 ARG A CA 1
ATOM 2862 C C . ARG A 1 358 ? -5.43 -7.496 -3.221 1 78.56 358 ARG A C 1
ATOM 2864 O O . ARG A 1 358 ? -5.547 -6.473 -2.541 1 78.56 358 ARG A O 1
ATOM 2871 N N . VAL A 1 359 ? -4.371 -7.777 -3.832 1 81.31 359 VAL A N 1
ATOM 2872 C CA . VAL A 1 359 ? -3.227 -6.871 -3.834 1 81.31 359 VAL A CA 1
ATOM 2873 C C . VAL A 1 359 ? -3.605 -5.562 -4.523 1 81.31 359 VAL A C 1
ATOM 2875 O O . VAL A 1 359 ? -3.268 -4.48 -4.035 1 81.31 359 VAL A O 1
ATOM 2878 N N . LYS A 1 360 ? -4.293 -5.789 -5.637 1 83.69 360 LYS A N 1
ATOM 2879 C CA . LYS A 1 360 ? -4.719 -4.594 -6.355 1 83.69 360 LYS A CA 1
ATOM 2880 C C . LYS A 1 360 ? -5.609 -3.713 -5.48 1 83.69 360 LYS A C 1
ATOM 2882 O O . LYS A 1 360 ? -5.457 -2.49 -5.465 1 83.69 360 LYS A O 1
ATOM 2887 N N . GLU A 1 361 ? -6.461 -4.227 -4.723 1 82.38 361 GLU A N 1
ATOM 2888 C CA . GLU A 1 361 ? -7.355 -3.494 -3.832 1 82.38 361 GLU A CA 1
ATOM 2889 C C . GLU A 1 361 ? -6.574 -2.707 -2.783 1 82.38 361 GLU A C 1
ATOM 2891 O O . GLU A 1 361 ? -6.895 -1.55 -2.504 1 82.38 361 GLU A O 1
ATOM 2896 N N . ILE A 1 362 ? -5.625 -3.279 -2.275 1 80.44 362 ILE A N 1
ATOM 2897 C CA . ILE A 1 362 ? -4.836 -2.623 -1.24 1 80.44 362 ILE A CA 1
ATOM 2898 C C . ILE A 1 362 ? -4.02 -1.488 -1.855 1 80.44 362 ILE A C 1
ATOM 2900 O O . ILE A 1 362 ? -3.947 -0.393 -1.293 1 80.44 362 ILE A O 1
ATOM 2904 N N . ILE A 1 363 ? -3.434 -1.816 -2.98 1 83.31 363 ILE A N 1
ATOM 2905 C CA . ILE A 1 363 ? -2.619 -0.806 -3.646 1 83.31 363 ILE A CA 1
ATOM 2906 C C . ILE A 1 363 ? -3.49 0.388 -4.031 1 83.31 363 ILE A C 1
ATOM 2908 O O . ILE A 1 363 ? -3.098 1.54 -3.836 1 83.31 363 ILE A O 1
ATOM 2912 N N . ASP A 1 364 ? -4.656 0.094 -4.477 1 84.75 364 ASP A N 1
ATOM 2913 C CA . ASP A 1 364 ? -5.582 1.168 -4.82 1 84.75 364 ASP A CA 1
ATOM 2914 C C . ASP A 1 364 ? -5.973 1.975 -3.586 1 84.75 364 ASP A C 1
ATOM 2916 O O . ASP A 1 364 ? -6.055 3.203 -3.641 1 84.75 364 ASP A O 1
ATOM 2920 N N . SER A 1 365 ? -6.168 1.354 -2.527 1 83.06 365 SER A N 1
ATOM 2921 C CA . SER A 1 365 ? -6.5 2.02 -1.271 1 83.06 365 SER A CA 1
ATOM 2922 C C . SER A 1 365 ? -5.352 2.902 -0.792 1 83.06 365 SER A C 1
ATOM 2924 O O . SER A 1 365 ? -5.574 4.016 -0.312 1 83.06 365 SER A O 1
ATOM 2926 N N . VAL A 1 366 ? -4.184 2.408 -0.902 1 83.81 366 VAL A N 1
ATOM 2927 C CA . VAL A 1 366 ? -3 3.172 -0.512 1 83.81 366 VAL A CA 1
ATOM 2928 C C . VAL A 1 366 ? -2.889 4.426 -1.372 1 83.81 366 VAL A C 1
ATOM 2930 O O . VAL A 1 366 ? -2.668 5.523 -0.854 1 83.81 366 VAL A O 1
ATOM 2933 N N . LYS A 1 367 ? -3.092 4.234 -2.664 1 85.25 367 LYS A N 1
ATOM 2934 C CA . LYS A 1 367 ? -3.021 5.379 -3.568 1 85.25 367 LYS A CA 1
ATOM 2935 C C . LYS A 1 367 ? -4.059 6.438 -3.199 1 85.25 367 LYS A C 1
ATOM 2937 O O . LYS A 1 367 ? -3.742 7.625 -3.127 1 85.25 367 LYS A O 1
ATOM 2942 N N . GLU A 1 368 ? -5.227 6.035 -2.93 1 85.56 368 GLU A N 1
ATOM 2943 C CA . GLU A 1 368 ? -6.316 6.941 -2.576 1 85.56 368 GLU A CA 1
ATOM 2944 C C . GLU A 1 368 ? -6.02 7.688 -1.28 1 85.56 368 GLU A C 1
ATOM 2946 O O . GLU A 1 368 ? -6.172 8.906 -1.211 1 85.56 368 GLU A O 1
ATOM 2951 N N . LYS A 1 369 ? -5.59 6.953 -0.314 1 82.75 369 LYS A N 1
ATOM 2952 C CA . LYS A 1 369 ? -5.301 7.559 0.982 1 82.75 369 LYS A CA 1
ATOM 2953 C C . LYS A 1 369 ? -4.094 8.492 0.897 1 82.75 369 LYS A C 1
ATOM 2955 O O . LYS A 1 369 ? -4.062 9.531 1.558 1 82.75 369 LYS A O 1
ATOM 2960 N N . CYS A 1 370 ? -3.119 8.156 0.135 1 84.56 370 CYS A N 1
ATOM 2961 C CA . CYS A 1 370 ? -1.968 9.023 -0.071 1 84.56 370 CYS A CA 1
ATOM 2962 C C . CYS A 1 370 ? -2.387 10.336 -0.727 1 84.56 370 CYS A C 1
ATOM 2964 O O . CYS A 1 370 ? -1.987 11.414 -0.282 1 84.56 370 CYS A O 1
ATOM 2966 N N . ASP A 1 371 ? -3.26 10.25 -1.716 1 86.38 371 ASP A N 1
ATOM 2967 C CA . ASP A 1 371 ? -3.727 11.453 -2.395 1 86.38 371 ASP A CA 1
ATOM 2968 C C . ASP A 1 371 ? -4.48 12.375 -1.434 1 86.38 371 ASP A C 1
ATOM 2970 O O . ASP A 1 371 ? -4.227 13.578 -1.39 1 86.38 371 ASP A O 1
ATOM 2974 N N . LEU A 1 372 ? -5.336 11.828 -0.668 1 83.44 372 LEU A N 1
ATOM 2975 C CA . LEU A 1 372 ? -6.129 12.594 0.289 1 83.44 372 LEU A CA 1
ATOM 2976 C C . LEU A 1 372 ? -5.234 13.242 1.34 1 83.44 372 LEU A C 1
ATOM 2978 O O . LEU A 1 372 ? -5.406 14.422 1.666 1 83.44 372 LEU A O 1
ATOM 2982 N N . ASN A 1 373 ? -4.316 12.492 1.815 1 84.5 373 ASN A N 1
ATOM 2983 C CA . ASN A 1 373 ? -3.445 13.008 2.867 1 84.5 373 ASN A CA 1
ATOM 2984 C C . ASN A 1 373 ? -2.48 14.062 2.332 1 84.5 373 ASN A C 1
ATOM 2986 O O . ASN A 1 373 ? -2.137 15.016 3.037 1 84.5 373 ASN A O 1
ATOM 2990 N N . ILE A 1 374 ? -2.035 13.875 1.126 1 87.06 374 ILE A N 1
ATOM 2991 C CA . ILE A 1 374 ? -1.188 14.883 0.5 1 87.06 374 ILE A CA 1
ATOM 2992 C C . ILE A 1 374 ? -1.97 16.188 0.334 1 87.06 374 ILE A C 1
ATOM 2994 O O . ILE A 1 374 ? -1.463 17.266 0.642 1 87.06 374 ILE A O 1
ATOM 2998 N N . GLU A 1 375 ? -3.207 16.141 -0.09 1 87.5 375 GLU A N 1
ATOM 2999 C CA . GLU A 1 375 ? -4.066 17.312 -0.211 1 87.5 375 GLU A CA 1
ATOM 3000 C C . GLU A 1 375 ? -4.285 17.984 1.144 1 87.5 375 GLU A C 1
ATOM 3002 O O . GLU A 1 375 ? -4.188 19.219 1.261 1 87.5 375 GLU A O 1
ATOM 3007 N N . ASN A 1 376 ? -4.539 17.188 2.141 1 85.12 376 ASN A N 1
ATOM 3008 C CA . ASN A 1 376 ? -4.715 17.703 3.494 1 85.12 376 ASN A CA 1
ATOM 3009 C C . ASN A 1 376 ? -3.447 18.375 4.004 1 85.12 376 ASN A C 1
ATOM 3011 O O . ASN A 1 376 ? -3.52 19.406 4.676 1 85.12 376 ASN A O 1
ATOM 3015 N N . SER A 1 377 ? -2.348 17.75 3.697 1 86.31 377 SER A N 1
ATOM 3016 C CA . SER A 1 377 ? -1.075 18.344 4.105 1 86.31 377 SER A CA 1
ATOM 3017 C C . SER A 1 377 ? -0.85 19.688 3.441 1 86.31 377 SER A C 1
ATOM 3019 O O . SER A 1 377 ? -0.365 20.625 4.078 1 86.31 377 SER A O 1
ATOM 3021 N N . ASN A 1 378 ? -1.254 19.844 2.18 1 88.69 378 ASN A N 1
ATOM 3022 C CA . ASN A 1 378 ? -1.139 21.125 1.481 1 88.69 378 ASN A CA 1
ATOM 3023 C C . ASN A 1 378 ? -2.029 22.188 2.113 1 88.69 378 ASN A C 1
ATOM 3025 O O . ASN A 1 378 ? -1.598 23.328 2.311 1 88.69 378 ASN A O 1
ATOM 3029 N N . GLU A 1 379 ? -3.168 21.812 2.418 1 87.12 379 GLU A N 1
ATOM 3030 C CA . GLU A 1 379 ? -4.086 22.75 3.074 1 87.12 379 GLU A CA 1
ATOM 3031 C C . GLU A 1 379 ? -3.574 23.141 4.453 1 87.12 379 GLU A C 1
ATOM 3033 O O . GLU A 1 379 ? -3.662 24.312 4.84 1 87.12 379 GLU A O 1
ATOM 3038 N N . SER A 1 380 ? -3.043 22.172 5.168 1 87.62 380 SER A N 1
ATOM 3039 C CA . SER A 1 380 ? -2.473 22.438 6.48 1 87.62 380 SER A CA 1
ATOM 3040 C C . SER A 1 380 ? -1.323 23.438 6.391 1 87.62 380 SER A C 1
ATOM 3042 O O . SER A 1 380 ? -1.202 24.344 7.23 1 87.62 380 SER A O 1
ATOM 3044 N N . LEU A 1 381 ? -0.548 23.297 5.359 1 89 381 LEU A N 1
ATOM 3045 C CA . LEU A 1 381 ? 0.566 24.219 5.168 1 89 381 LEU A CA 1
ATOM 3046 C C . LEU A 1 381 ? 0.064 25.641 4.934 1 89 381 LEU A C 1
ATOM 3048 O O . LEU A 1 381 ? 0.648 26.594 5.441 1 89 381 LEU A O 1
ATOM 3052 N N . LEU A 1 382 ? -1.014 25.797 4.254 1 89.06 382 LEU A N 1
ATOM 3053 C CA . LEU A 1 382 ? -1.612 27.109 4.023 1 89.06 382 LEU A CA 1
ATOM 3054 C C . LEU A 1 382 ? -2.121 27.703 5.328 1 89.06 382 LEU A C 1
ATOM 3056 O O . LEU A 1 382 ? -1.93 28.891 5.586 1 89.06 382 LEU A O 1
ATOM 3060 N N . PHE A 1 383 ? -2.781 26.875 6.145 1 88.06 383 PHE A N 1
ATOM 3061 C CA . PHE A 1 383 ? -3.262 27.328 7.445 1 88.06 383 PHE A CA 1
ATOM 3062 C C . PHE A 1 383 ? -2.104 27.781 8.32 1 88.06 383 PHE A C 1
ATOM 3064 O O . PHE A 1 383 ? -2.188 28.828 8.977 1 88.06 383 PHE A O 1
ATOM 3071 N N . LEU A 1 384 ? -1.075 27.031 8.312 1 90.94 384 LEU A N 1
ATOM 3072 C CA . LEU A 1 384 ? 0.087 27.359 9.133 1 90.94 384 LEU A CA 1
ATOM 3073 C C . LEU A 1 384 ? 0.714 28.672 8.672 1 90.94 384 LEU A C 1
ATOM 3075 O O . LEU A 1 384 ? 1.133 29.484 9.492 1 90.94 384 LEU A O 1
ATOM 3079 N N . GLU A 1 385 ? 0.731 28.906 7.383 1 90.25 385 GLU A N 1
ATOM 3080 C CA . GLU A 1 385 ? 1.234 30.156 6.855 1 90.25 385 GLU A CA 1
ATOM 3081 C C . GLU A 1 385 ? 0.379 31.344 7.324 1 90.25 385 GLU A C 1
ATOM 3083 O O . GLU A 1 385 ? 0.906 32.406 7.688 1 90.25 385 GLU A O 1
ATOM 3088 N N . ASN A 1 386 ? -0.867 31.125 7.324 1 91.12 386 ASN A N 1
ATOM 3089 C CA . ASN A 1 386 ? -1.782 32.156 7.805 1 91.12 386 ASN A CA 1
ATOM 3090 C C . ASN A 1 386 ? -1.575 32.438 9.289 1 91.12 386 ASN A C 1
ATOM 3092 O O . ASN A 1 386 ? -1.597 33.594 9.711 1 91.12 386 ASN A O 1
ATOM 3096 N N . ILE A 1 387 ? -1.378 31.406 9.992 1 91 387 ILE A N 1
ATOM 3097 C CA . ILE A 1 387 ? -1.144 31.562 11.422 1 91 387 ILE A CA 1
ATOM 3098 C C . ILE A 1 387 ? 0.131 32.375 11.648 1 91 387 ILE A C 1
ATOM 3100 O O . ILE A 1 387 ? 0.157 33.281 12.484 1 91 387 ILE A O 1
ATOM 3104 N N . VAL A 1 388 ? 1.162 32.062 10.914 1 91.81 388 VAL A N 1
ATOM 3105 C CA . VAL A 1 388 ? 2.422 32.812 11.031 1 91.81 388 VAL A CA 1
ATOM 3106 C C . VAL A 1 388 ? 2.197 34.281 10.719 1 91.81 388 VAL A C 1
ATOM 3108 O O . VAL A 1 388 ? 2.715 35.156 11.414 1 91.81 388 VAL A O 1
ATOM 3111 N N . GLU A 1 389 ? 1.427 34.562 9.711 1 92.19 389 GLU A N 1
ATOM 3112 C CA . GLU A 1 389 ? 1.106 35.938 9.352 1 92.19 389 GLU A CA 1
ATOM 3113 C C . GLU A 1 389 ? 0.4 36.656 10.492 1 92.19 389 GLU A C 1
ATOM 3115 O O . GLU A 1 389 ? 0.741 37.812 10.828 1 92.19 389 GLU A O 1
ATOM 3120 N N . LYS A 1 390 ? -0.534 35.969 11.055 1 90.88 390 LYS A N 1
ATOM 3121 C CA . LYS A 1 390 ? -1.281 36.562 12.156 1 90.88 390 LYS A CA 1
ATOM 3122 C C . LYS A 1 390 ? -0.385 36.781 13.375 1 90.88 390 LYS A C 1
ATOM 3124 O O . LYS A 1 390 ? -0.524 37.75 14.094 1 90.88 390 LYS A O 1
ATOM 3129 N N . ILE A 1 391 ? 0.487 35.875 13.609 1 91.06 391 ILE A N 1
ATOM 3130 C CA . ILE A 1 391 ? 1.443 36.031 14.703 1 91.06 391 ILE A CA 1
ATOM 3131 C C . ILE A 1 391 ? 2.303 37.25 14.492 1 91.06 391 ILE A C 1
ATOM 3133 O O . ILE A 1 391 ? 2.533 38.031 15.422 1 91.06 391 ILE A O 1
ATOM 3137 N N . ASN A 1 392 ? 2.713 37.5 13.273 1 91.25 392 ASN A N 1
ATOM 3138 C CA . ASN A 1 392 ? 3.521 38.656 12.961 1 91.25 392 ASN A CA 1
ATOM 3139 C C . ASN A 1 392 ? 2.746 39.969 13.203 1 91.25 392 ASN A C 1
ATOM 3141 O O . ASN A 1 392 ? 3.295 40.938 13.734 1 91.25 392 ASN A O 1
ATOM 3145 N N . ILE A 1 393 ? 1.532 39.938 12.844 1 90.31 393 ILE A N 1
ATOM 3146 C CA . ILE A 1 393 ? 0.674 41.094 13.078 1 90.31 393 ILE A CA 1
ATOM 3147 C C . ILE A 1 393 ? 0.552 41.344 14.578 1 90.31 393 ILE A C 1
ATOM 3149 O O . ILE A 1 393 ? 0.662 42.5 15.023 1 90.31 393 ILE A O 1
ATOM 3153 N N . LEU A 1 394 ? 0.388 40.25 15.312 1 89.5 394 LEU A N 1
ATOM 3154 C CA . LEU A 1 394 ? 0.265 40.375 16.75 1 89.5 394 LEU A CA 1
ATOM 3155 C C . LEU A 1 394 ? 1.566 40.906 17.375 1 89.5 394 LEU A C 1
ATOM 3157 O O . LEU A 1 394 ? 1.545 41.719 18.281 1 89.5 394 LEU A O 1
ATOM 3161 N N . MET A 1 395 ? 2.668 40.438 16.891 1 90.38 395 MET A N 1
ATOM 3162 C CA . MET A 1 395 ? 3.967 40.906 17.359 1 90.38 395 MET A CA 1
ATOM 3163 C C . MET A 1 395 ? 4.117 42.406 17.109 1 90.38 395 MET A C 1
ATOM 3165 O O . MET A 1 395 ? 4.586 43.125 17.969 1 90.38 395 MET A O 1
ATOM 3169 N N . GLU A 1 396 ? 3.719 42.812 15.969 1 91.19 396 GLU A N 1
ATOM 3170 C CA . GLU A 1 396 ? 3.752 44.25 15.625 1 91.19 396 GLU A CA 1
ATOM 3171 C C . GLU A 1 396 ? 2.844 45.062 16.547 1 91.19 396 GLU A C 1
ATOM 3173 O O . GLU A 1 396 ? 3.213 46.156 16.984 1 91.19 396 GLU A O 1
ATOM 3178 N N . ASN A 1 397 ? 1.681 44.5 16.781 1 88.12 397 ASN A N 1
ATOM 3179 C CA . ASN A 1 397 ? 0.745 45.156 17.688 1 88.12 397 ASN A CA 1
ATOM 3180 C C . ASN A 1 397 ? 1.343 45.312 19.078 1 88.12 397 ASN A C 1
ATOM 3182 O O . ASN A 1 397 ? 1.201 46.375 19.688 1 88.12 397 ASN A O 1
ATOM 3186 N N . PHE A 1 398 ? 2.025 44.344 19.547 1 87.19 398 PHE A N 1
ATOM 3187 C CA . PHE A 1 398 ? 2.623 44.406 20.875 1 87.19 398 PHE A CA 1
ATOM 3188 C C . PHE A 1 398 ? 3.781 45.406 20.906 1 87.19 398 PHE A C 1
ATOM 3190 O O . PHE A 1 398 ? 3.992 46.094 21.906 1 87.19 398 PHE A O 1
ATOM 3197 N N . GLU A 1 399 ? 4.527 45.469 19.844 1 88.44 399 GLU A N 1
ATOM 3198 C CA . GLU A 1 399 ? 5.59 46.438 19.75 1 88.44 399 GLU A CA 1
ATOM 3199 C C . GLU A 1 399 ? 5.023 47.875 19.797 1 88.44 399 GLU A C 1
ATOM 3201 O O . GLU A 1 399 ? 5.57 48.75 20.469 1 88.44 399 GLU A O 1
ATOM 3206 N N . GLU A 1 400 ? 3.988 48 19.062 1 88.12 400 GLU A N 1
ATOM 3207 C CA . GLU A 1 400 ? 3.322 49.312 19.062 1 88.12 400 GLU A CA 1
ATOM 3208 C C . GLU A 1 400 ? 2.781 49.656 20.453 1 88.12 400 GLU A C 1
ATOM 3210 O O . GLU A 1 400 ? 2.908 50.781 20.922 1 88.12 400 GLU A O 1
ATOM 3215 N N . MET A 1 401 ? 2.18 48.688 21.078 1 83.19 401 MET A N 1
ATOM 3216 C CA . MET A 1 401 ? 1.662 48.875 22.422 1 83.19 401 MET A CA 1
ATOM 3217 C C . MET A 1 401 ? 2.781 49.25 23.391 1 83.19 401 MET A C 1
ATOM 3219 O O . MET A 1 401 ? 2.609 50.156 24.219 1 83.19 401 MET A O 1
ATOM 3223 N N . ASN A 1 402 ? 3.9 48.656 23.281 1 86.12 402 ASN A N 1
ATOM 3224 C CA . ASN A 1 402 ? 5.055 49 24.109 1 86.12 402 ASN A CA 1
ATOM 3225 C C . ASN A 1 402 ? 5.512 50.438 23.875 1 86.12 402 ASN A C 1
ATOM 3227 O O . ASN A 1 402 ? 5.859 51.125 24.828 1 86.12 402 ASN A O 1
ATOM 3231 N N . SER A 1 403 ? 5.566 50.812 22.656 1 88.19 403 SER A N 1
ATOM 3232 C CA . SER A 1 403 ? 5.93 52.188 22.328 1 88.19 403 SER A CA 1
ATOM 3233 C C . SER A 1 403 ? 4.957 53.156 22.938 1 88.19 403 SER A C 1
ATOM 3235 O O . SER A 1 403 ? 5.375 54.188 23.484 1 88.19 403 SER A O 1
ATOM 3237 N N . LEU A 1 404 ? 3.643 52.781 22.812 1 82.38 404 LEU A N 1
ATOM 3238 C CA . LEU A 1 404 ? 2.607 53.625 23.391 1 82.38 404 LEU A CA 1
ATOM 3239 C C . LEU A 1 404 ? 2.762 53.719 24.906 1 82.38 404 LEU A C 1
ATOM 3241 O O . LEU A 1 404 ? 2.578 54.781 25.5 1 82.38 404 LEU A O 1
ATOM 3245 N N . MET A 1 405 ? 3.15 52.688 25.5 1 81.44 405 MET A N 1
ATOM 3246 C CA . MET A 1 405 ? 3.352 52.656 26.938 1 81.44 405 MET A CA 1
ATOM 3247 C C . MET A 1 405 ? 4.543 53.5 27.344 1 81.44 405 MET A C 1
ATOM 3249 O O . MET A 1 405 ? 4.516 54.156 28.375 1 81.44 405 MET A O 1
ATOM 3253 N N . GLU A 1 406 ? 5.594 53.531 26.594 1 84.44 406 GLU A N 1
ATOM 3254 C CA . GLU A 1 406 ? 6.742 54.406 26.828 1 84.44 406 GLU A CA 1
ATOM 3255 C C . GLU A 1 406 ? 6.344 55.875 26.766 1 84.44 406 GLU A C 1
ATOM 3257 O O . GLU A 1 406 ? 6.762 56.688 27.594 1 84.44 406 GLU A O 1
ATOM 3262 N N . GLN A 1 407 ? 5.551 56.125 25.812 1 84.88 407 GLN A N 1
ATOM 3263 C CA . GLN A 1 407 ? 5.047 57.5 25.672 1 84.88 407 GLN A CA 1
ATOM 3264 C C . GLN A 1 407 ? 4.188 57.875 26.859 1 84.88 407 GLN A C 1
ATOM 3266 O O . GLN A 1 407 ? 4.273 59.031 27.344 1 84.88 407 GLN A O 1
ATOM 3271 N N . ASN A 1 408 ? 3.324 56.938 27.266 1 83.12 408 ASN A N 1
ATOM 3272 C CA . ASN A 1 408 ? 2.514 57.156 28.453 1 83.12 408 ASN A CA 1
ATOM 3273 C C . ASN A 1 408 ? 3.379 57.469 29.672 1 83.12 408 ASN A C 1
ATOM 3275 O O . ASN A 1 408 ? 3.098 58.406 30.422 1 83.12 408 ASN A O 1
ATOM 3279 N N . THR A 1 409 ? 4.426 56.719 29.859 1 83.62 409 THR A N 1
ATOM 3280 C CA . THR A 1 409 ? 5.336 56.938 30.984 1 83.62 409 THR A CA 1
ATOM 3281 C C . THR A 1 409 ? 5.949 58.312 30.938 1 83.62 409 THR A C 1
ATOM 3283 O O . THR A 1 409 ? 6.055 59 31.969 1 83.62 409 THR A O 1
ATOM 3286 N N . ALA A 1 410 ? 6.379 58.75 29.766 1 86.94 410 ALA A N 1
ATOM 3287 C CA . ALA A 1 410 ? 6.938 60.094 29.594 1 86.94 410 ALA A CA 1
ATOM 3288 C C . ALA A 1 410 ? 5.914 61.156 29.938 1 86.94 410 ALA A C 1
ATOM 3290 O O . ALA A 1 410 ? 6.246 62.156 30.594 1 86.94 410 ALA A O 1
ATOM 3291 N N . SER A 1 411 ? 4.691 60.938 29.484 1 85.12 411 SER A N 1
ATOM 3292 C CA . SER A 1 411 ? 3.613 61.875 29.781 1 85.12 411 SER A CA 1
ATOM 3293 C C . SER A 1 411 ? 3.352 61.938 31.281 1 85.12 411 SER A C 1
ATOM 3295 O O . SER A 1 411 ? 3.088 63.031 31.812 1 85.12 411 SER A O 1
ATOM 3297 N N . PHE A 1 412 ? 3.492 60.906 31.984 1 82.38 412 PHE A N 1
ATOM 3298 C CA . PHE A 1 412 ? 3.334 60.844 33.438 1 82.38 412 PHE A CA 1
ATOM 3299 C C . PHE A 1 412 ? 4.41 61.688 34.125 1 82.38 412 PHE A C 1
ATOM 3301 O O . PHE A 1 412 ? 4.129 62.406 35.062 1 82.38 412 PHE A O 1
ATOM 3308 N N . GLU A 1 413 ? 5.582 61.594 33.656 1 85.25 413 GLU A N 1
ATOM 3309 C CA . GLU A 1 413 ? 6.68 62.344 34.219 1 85.25 413 GLU A CA 1
ATOM 3310 C C . GLU A 1 413 ? 6.441 63.844 34.062 1 85.25 413 GLU A C 1
ATOM 3312 O O . GLU A 1 413 ? 6.73 64.625 34.969 1 85.25 413 GLU A O 1
ATOM 3317 N N . GLU A 1 414 ? 5.895 64.125 32.938 1 86.88 414 GLU A N 1
ATOM 3318 C CA . GLU A 1 414 ? 5.582 65.562 32.688 1 86.88 414 GLU A CA 1
ATOM 3319 C C . GLU A 1 414 ? 4.5 66.062 33.625 1 86.88 414 GLU A C 1
ATOM 3321 O O . GLU A 1 414 ? 4.613 67.125 34.156 1 86.88 414 GLU A O 1
ATOM 3326 N N . ILE A 1 415 ? 3.484 65.25 33.812 1 85.06 415 ILE A N 1
ATOM 3327 C CA . ILE A 1 415 ? 2.396 65.625 34.719 1 85.06 415 ILE A CA 1
ATOM 3328 C C . ILE A 1 415 ? 2.922 65.75 36.156 1 85.06 415 ILE A C 1
ATOM 3330 O O . ILE A 1 415 ? 2.584 66.688 36.844 1 85.06 415 ILE A O 1
ATOM 3334 N N . ASN A 1 416 ? 3.748 64.875 36.562 1 85.31 416 ASN A N 1
ATOM 3335 C CA . ASN A 1 416 ? 4.348 64.938 37.906 1 85.31 416 ASN A CA 1
ATOM 3336 C C . ASN A 1 416 ? 5.156 66.188 38.125 1 85.31 416 ASN A C 1
ATOM 3338 O O . ASN A 1 416 ? 5.09 66.812 39.188 1 85.31 416 ASN A O 1
ATOM 3342 N N . ALA A 1 417 ? 5.887 66.562 37.125 1 88.94 417 ALA A N 1
ATOM 3343 C CA . ALA A 1 417 ? 6.672 67.75 37.188 1 88.94 417 ALA A CA 1
ATOM 3344 C C . ALA A 1 417 ? 5.77 69 37.312 1 88.94 417 ALA A C 1
ATOM 3346 O O . ALA A 1 417 ? 6.02 69.875 38.156 1 88.94 417 ALA A O 1
ATOM 3347 N N . SER A 1 418 ? 4.754 68.938 36.531 1 85.88 418 SER A N 1
ATOM 3348 C CA . SER A 1 418 ? 3.816 70.062 36.531 1 85.88 418 SER A CA 1
ATOM 3349 C C . SER A 1 418 ? 3.096 70.188 37.875 1 85.88 418 SER A C 1
ATOM 3351 O O . SER A 1 418 ? 2.916 71.25 38.406 1 85.88 418 SER A O 1
ATOM 3353 N N . THR A 1 419 ? 2.711 69.125 38.406 1 86.38 419 THR A N 1
ATOM 3354 C CA . THR A 1 419 ? 2.02 69.062 39.688 1 86.38 419 THR A CA 1
ATOM 3355 C C . THR A 1 419 ? 2.951 69.5 40.812 1 86.38 419 THR A C 1
ATOM 3357 O O . THR A 1 419 ? 2.523 70.188 41.75 1 86.38 419 THR A O 1
ATOM 3360 N N . ALA A 1 420 ? 4.199 69.125 40.75 1 86.81 420 ALA A N 1
ATOM 3361 C CA . ALA A 1 420 ? 5.188 69.562 41.719 1 86.81 420 ALA A CA 1
ATOM 3362 C C . ALA A 1 420 ? 5.348 71.125 41.688 1 86.81 420 ALA A C 1
ATOM 3364 O O . ALA A 1 420 ? 5.441 71.75 42.75 1 86.81 420 ALA A O 1
ATOM 3365 N N . LEU A 1 421 ? 5.355 71.625 40.5 1 86.81 421 LEU A N 1
ATOM 3366 C CA . LEU A 1 421 ? 5.457 73.062 40.344 1 86.81 421 LEU A CA 1
ATOM 3367 C C . LEU A 1 421 ? 4.25 73.75 40.969 1 86.81 421 LEU A C 1
ATOM 3369 O O . LEU A 1 421 ? 4.395 74.75 41.656 1 86.81 421 LEU A O 1
ATOM 3373 N N . VAL A 1 422 ? 3.115 73.188 40.719 1 86.31 422 VAL A N 1
ATOM 3374 C CA . VAL A 1 422 ? 1.887 73.75 41.281 1 86.31 422 VAL A CA 1
ATOM 3375 C C . VAL A 1 422 ? 1.95 73.75 42.812 1 86.31 422 VAL A C 1
ATOM 3377 O O . VAL A 1 422 ? 1.582 74.688 43.469 1 86.31 422 VAL A O 1
ATOM 3380 N N . LYS A 1 423 ? 2.395 72.688 43.344 1 87 423 LYS A N 1
ATOM 3381 C CA . LYS A 1 423 ? 2.504 72.562 44.781 1 87 423 LYS A CA 1
ATOM 3382 C C . LYS A 1 423 ? 3.479 73.562 45.375 1 87 423 LYS A C 1
ATOM 3384 O O . LYS A 1 423 ? 3.215 74.188 46.406 1 87 423 LYS A O 1
ATOM 3389 N N . GLU A 1 424 ? 4.559 73.812 44.719 1 88.94 424 GLU A N 1
ATOM 3390 C CA . GLU A 1 424 ? 5.523 74.812 45.156 1 88.94 424 GLU A CA 1
ATOM 3391 C C . GLU A 1 424 ? 4.91 76.188 45.125 1 88.94 424 GLU A C 1
ATOM 3393 O O . GLU A 1 424 ? 5.082 77 46.062 1 88.94 424 GLU A O 1
ATOM 3398 N N . ASP A 1 425 ? 4.203 76.375 44 1 85 425 ASP A N 1
ATOM 3399 C CA . ASP A 1 425 ? 3.543 77.688 43.844 1 85 425 ASP A CA 1
ATOM 3400 C C . ASP A 1 425 ? 2.504 77.875 44.938 1 85 425 ASP A C 1
ATOM 3402 O O . ASP A 1 425 ? 2.383 79 45.469 1 85 425 ASP A O 1
ATOM 3406 N N . ILE A 1 426 ? 1.876 76.875 45.281 1 85.62 426 ILE A N 1
ATOM 3407 C CA . ILE A 1 426 ? 0.838 76.938 46.312 1 85.62 426 ILE A CA 1
ATOM 3408 C C . ILE A 1 426 ? 1.476 77.188 47.688 1 85.62 426 ILE A C 1
ATOM 3410 O O . ILE A 1 426 ? 0.936 77.938 48.5 1 85.62 426 ILE A O 1
ATOM 3414 N N . GLU A 1 427 ? 2.562 76.625 47.969 1 84.75 427 GLU A N 1
ATOM 3415 C CA . GLU A 1 427 ? 3.281 76.812 49.219 1 84.75 427 GLU A CA 1
ATOM 3416 C C . GLU A 1 427 ? 3.756 78.25 49.344 1 84.75 427 GLU A C 1
ATOM 3418 O O . GLU A 1 427 ? 3.643 78.875 50.375 1 84.75 427 GLU A O 1
ATOM 3423 N N . GLY A 1 428 ? 4.273 78.688 48.219 1 82 428 GLY A N 1
ATOM 3424 C CA . GLY A 1 428 ? 4.645 80.125 48.188 1 82 428 GLY A CA 1
ATOM 3425 C C . GLY A 1 428 ? 3.469 81.062 48.375 1 82 428 GLY A C 1
ATOM 3426 O O . GLY A 1 428 ? 3.58 82 49.125 1 82 428 GLY A O 1
ATOM 3427 N N . ALA A 1 429 ? 2.375 80.625 47.812 1 81.06 429 ALA A N 1
ATOM 3428 C CA . ALA A 1 429 ? 1.156 81.375 47.969 1 81.06 429 ALA A CA 1
ATOM 3429 C C . ALA A 1 429 ? 0.684 81.375 49.438 1 81.06 429 ALA A C 1
ATOM 3431 O O . ALA A 1 429 ? 0.26 82.438 49.938 1 81.06 429 ALA A O 1
ATOM 3432 N N . LYS A 1 430 ? 0.759 80.375 50.125 1 82.25 430 LYS A N 1
ATOM 3433 C CA . LYS A 1 430 ? 0.357 80.25 51.531 1 82.25 430 LYS A CA 1
ATOM 3434 C C . LYS A 1 430 ? 1.229 81.125 52.406 1 82.25 430 LYS A C 1
ATOM 3436 O O . LYS A 1 430 ? 0.73 81.812 53.344 1 82.25 430 LYS A O 1
ATOM 3441 N N . GLU A 1 431 ? 2.5 81.188 52.156 1 85.31 431 GLU A N 1
ATOM 3442 C CA . GLU A 1 431 ? 3.41 82.062 52.906 1 85.31 431 GLU A CA 1
ATOM 3443 C C . GLU A 1 431 ? 3.043 83.562 52.719 1 85.31 431 GLU A C 1
ATOM 3445 O O . GLU A 1 431 ? 3.059 84.312 53.688 1 85.31 431 GLU A O 1
ATOM 3450 N N . LYS A 1 432 ? 2.703 83.75 51.469 1 81.12 432 LYS A N 1
ATOM 3451 C CA . LYS A 1 432 ? 2.328 85.125 51.188 1 81.12 432 LYS A CA 1
ATOM 3452 C C . LYS A 1 432 ? 1.005 85.5 51.844 1 81.12 432 LYS A C 1
ATOM 3454 O O . LYS A 1 432 ? 0.821 86.625 52.281 1 81.12 432 LYS A O 1
ATOM 3459 N N . VAL A 1 433 ? 0.132 84.562 51.906 1 80.44 433 VAL A N 1
ATOM 3460 C CA . VAL A 1 433 ? -1.144 84.75 52.594 1 80.44 433 VAL A CA 1
ATOM 3461 C C . VAL A 1 433 ? -0.897 85.062 54.062 1 80.44 433 VAL A C 1
ATOM 3463 O O . VAL A 1 433 ? -1.468 86 54.625 1 80.44 433 VAL A O 1
ATOM 3466 N N . ASP A 1 434 ? -0.036 84.438 54.719 1 83.25 434 ASP A N 1
ATOM 3467 C CA . ASP A 1 434 ? 0.281 84.625 56.125 1 83.25 434 ASP A CA 1
ATOM 3468 C C . ASP A 1 434 ? 0.896 86 56.375 1 83.25 434 ASP A C 1
ATOM 3470 O O . ASP A 1 434 ? 0.514 86.688 57.312 1 83.25 434 ASP A O 1
ATOM 3474 N N . LYS A 1 435 ? 1.77 86.312 55.531 1 83.25 435 LYS A N 1
ATOM 3475 C CA . LYS A 1 435 ? 2.398 87.625 55.656 1 83.25 435 LYS A CA 1
ATOM 3476 C C . LYS A 1 435 ? 1.379 88.75 55.469 1 83.25 435 LYS A C 1
ATOM 3478 O O . LYS A 1 435 ? 1.404 89.75 56.188 1 83.25 435 LYS A O 1
ATOM 3483 N N . GLY A 1 436 ? 0.55 88.438 54.469 1 77.44 436 GLY A N 1
ATOM 3484 C CA . GLY A 1 436 ? -0.503 89.375 54.219 1 77.44 436 GLY A CA 1
ATOM 3485 C C . GLY A 1 436 ? -1.459 89.562 55.375 1 77.44 436 GLY A C 1
ATOM 3486 O O . GLY A 1 436 ? -1.808 90.688 55.75 1 77.44 436 GLY A O 1
ATOM 3487 N N . LEU A 1 437 ? -1.834 88.5 56 1 81.62 437 LEU A N 1
ATOM 3488 C CA . LEU A 1 437 ? -2.729 88.562 57.156 1 81.62 437 LEU A CA 1
ATOM 3489 C C . LEU A 1 437 ? -2.076 89.312 58.344 1 81.62 437 LEU A C 1
ATOM 3491 O O . LEU A 1 437 ? -2.729 90.062 59.031 1 81.62 437 LEU A O 1
ATOM 3495 N N . LYS A 1 438 ? -0.814 89.125 58.531 1 85.62 438 LYS A N 1
ATOM 3496 C CA . LYS A 1 438 ? -0.088 89.812 59.625 1 85.62 438 LYS A CA 1
ATOM 3497 C C . LYS A 1 438 ? -0.011 91.312 59.344 1 85.62 438 LYS A C 1
ATOM 3499 O O . LYS A 1 438 ? -0.234 92.125 60.281 1 85.62 438 LYS A O 1
ATOM 3504 N N . SER A 1 439 ? 0.282 91.562 58.094 1 81.19 439 SER A N 1
ATOM 3505 C CA . SER A 1 439 ? 0.387 93 57.719 1 81.19 439 SER A CA 1
ATOM 3506 C C . SER A 1 439 ? -0.944 93.688 57.875 1 81.19 439 SER A C 1
ATOM 3508 O O . SER A 1 439 ? -0.982 94.812 58.375 1 81.19 439 SER A O 1
ATOM 3510 N N . ILE A 1 440 ? -1.986 93 57.562 1 81.69 440 ILE A N 1
ATOM 3511 C CA . ILE A 1 440 ? -3.312 93.625 57.656 1 81.69 440 ILE A CA 1
ATOM 3512 C C . ILE A 1 440 ? -3.715 93.75 59.125 1 81.69 440 ILE A C 1
ATOM 3514 O O . ILE A 1 440 ? -4.391 94.688 59.469 1 81.69 440 ILE A O 1
ATOM 3518 N N . GLU A 1 441 ? -3.387 92.875 59.938 1 82.44 441 GLU A N 1
ATOM 3519 C CA . GLU A 1 441 ? -3.658 93 61.375 1 82.44 441 GLU A CA 1
ATOM 3520 C C . GLU A 1 441 ? -2.928 94.188 62 1 82.44 441 GLU A C 1
ATOM 3522 O O . GLU A 1 441 ? -3.49 94.875 62.844 1 82.44 441 GLU A O 1
ATOM 3527 N N . GLU A 1 442 ? -1.725 94.375 61.594 1 81.25 442 GLU A N 1
ATOM 3528 C CA . GLU A 1 442 ? -0.941 95.5 62.094 1 81.25 442 GLU A CA 1
ATOM 3529 C C . GLU A 1 442 ? -1.557 96.812 61.688 1 81.25 442 GLU A C 1
ATOM 3531 O O . GLU A 1 442 ? -1.644 97.75 62.5 1 81.25 442 GLU A O 1
ATOM 3536 N N . ILE A 1 443 ? -1.985 96.812 60.5 1 77.69 443 ILE A N 1
ATOM 3537 C CA . ILE A 1 443 ? -2.625 98 60 1 77.69 443 ILE A CA 1
ATOM 3538 C C . ILE A 1 443 ? -3.906 98.25 60.781 1 77.69 443 ILE A C 1
ATOM 3540 O O . ILE A 1 443 ? -4.191 99.438 61.125 1 77.69 443 ILE A O 1
ATOM 3544 N N . SER A 1 444 ? -4.66 97.25 61.031 1 80.19 444 SER A N 1
ATOM 3545 C CA . SER A 1 444 ? -5.91 97.312 61.75 1 80.19 444 SER A CA 1
ATOM 3546 C C . SER A 1 444 ? -5.664 97.875 63.188 1 80.19 444 SER A C 1
ATOM 3548 O O . SER A 1 444 ? -6.398 98.688 63.656 1 80.19 444 SER A O 1
ATOM 3550 N N . LEU A 1 445 ? -4.664 97.375 63.812 1 82.19 445 LEU A N 1
ATOM 3551 C CA . LEU A 1 445 ? -4.332 97.812 65.188 1 82.19 445 LEU A CA 1
ATOM 3552 C C . LEU A 1 445 ? -3.914 99.25 65.25 1 82.19 445 LEU A C 1
ATOM 3554 O O . LEU A 1 445 ? -4.348 100 66.125 1 82.19 445 LEU A O 1
ATOM 3558 N N . LYS A 1 446 ? -3.123 99.625 64.312 1 76.69 446 LYS A N 1
ATOM 3559 C CA . LYS A 1 446 ? -2.662 101 64.188 1 76.69 446 LYS A CA 1
ATOM 3560 C C . LYS A 1 446 ? -3.822 101.938 63.938 1 76.69 446 LYS A C 1
ATOM 3562 O O . LYS A 1 446 ? -3.889 103.062 64.5 1 76.69 446 LYS A O 1
ATOM 3567 N N . ALA A 1 447 ? -4.664 101.438 63.062 1 76.38 447 ALA A N 1
ATOM 3568 C CA . ALA A 1 447 ? -5.84 102.188 62.75 1 76.38 447 ALA A CA 1
ATOM 3569 C C . ALA A 1 447 ? -6.723 102.438 63.969 1 76.38 447 ALA A C 1
ATOM 3571 O O . ALA A 1 447 ? -7.223 103.5 64.188 1 76.38 447 ALA A O 1
ATOM 3572 N N . ASN A 1 448 ? -6.91 101.438 64.75 1 81.75 448 ASN A N 1
ATOM 3573 C CA . ASN A 1 448 ? -7.703 101.562 66 1 81.75 448 ASN A CA 1
ATOM 3574 C C . ASN A 1 448 ? -7.066 102.5 67 1 81.75 448 ASN A C 1
ATOM 3576 O O . ASN A 1 448 ? -7.758 103.312 67.625 1 81.75 448 ASN A O 1
ATOM 3580 N N . GLU A 1 449 ? -5.801 102.375 67.188 1 82.75 449 GLU A N 1
ATOM 3581 C CA . GLU A 1 449 ? -5.078 103.25 68.125 1 82.75 449 GLU A CA 1
ATOM 3582 C C . GLU A 1 449 ? -5.152 104.688 67.688 1 82.75 449 GLU A C 1
ATOM 3584 O O . GLU A 1 449 ? -5.336 105.562 68.5 1 82.75 449 GLU A O 1
ATOM 3589 N N . THR A 1 450 ? -4.984 104.812 66.438 1 77.94 450 THR A N 1
ATOM 3590 C CA . THR A 1 450 ? -5.043 106.188 65.875 1 77.94 450 THR A CA 1
ATOM 3591 C C . THR A 1 450 ? -6.43 106.75 66.062 1 77.94 450 THR A C 1
ATOM 3593 O O . THR A 1 450 ? -6.559 107.938 66.438 1 77.94 450 THR A O 1
ATOM 3596 N N . THR A 1 451 ? -7.469 105.938 65.875 1 79.25 451 THR A N 1
ATOM 3597 C CA . THR A 1 451 ? -8.844 106.375 66.062 1 79.25 451 THR A CA 1
ATOM 3598 C C . THR A 1 451 ? -9.086 106.812 67.5 1 79.25 451 THR A C 1
ATOM 3600 O O . THR A 1 451 ? -9.609 107.875 67.812 1 79.25 451 THR A O 1
ATOM 3603 N N . GLU A 1 452 ? -8.633 106.062 68.438 1 86.38 452 GLU A N 1
ATOM 3604 C CA . GLU A 1 452 ? -8.844 106.375 69.812 1 86.38 452 GLU A CA 1
ATOM 3605 C C . GLU A 1 452 ? -8.078 107.562 70.312 1 86.38 452 GLU A C 1
ATOM 3607 O O . GLU A 1 452 ? -8.617 108.438 71 1 86.38 452 GLU A O 1
ATOM 3612 N N . SER A 1 453 ? -6.863 107.688 69.812 1 83.31 453 SER A N 1
ATOM 3613 C CA . SER A 1 453 ? -6.027 108.812 70.188 1 83.31 453 SER A CA 1
ATOM 3614 C C . SER A 1 453 ? -6.578 110.125 69.625 1 83.31 453 SER A C 1
ATOM 3616 O O . SER A 1 453 ? -6.52 111.125 70.312 1 83.31 453 SER A O 1
ATOM 3618 N N . THR A 1 454 ? -7.113 109.938 68.438 1 81.5 454 THR A N 1
ATOM 3619 C CA . THR A 1 454 ? -7.664 111.125 67.812 1 81.5 454 THR A CA 1
ATOM 3620 C C . THR A 1 454 ? -8.961 111.562 68.438 1 81.5 454 THR A C 1
ATOM 3622 O O . THR A 1 454 ? -9.211 112.75 68.625 1 81.5 454 THR A O 1
ATOM 3625 N N . ILE A 1 455 ? -9.734 110.625 68.938 1 83.19 455 ILE A N 1
ATOM 3626 C CA . ILE A 1 455 ? -10.977 110.938 69.625 1 83.19 455 ILE A CA 1
ATOM 3627 C C . ILE A 1 455 ? -10.656 111.625 71 1 83.19 455 ILE A C 1
ATOM 3629 O O . ILE A 1 455 ? -11.25 112.625 71.312 1 83.19 455 ILE A O 1
ATOM 3633 N N . LYS A 1 456 ? -9.703 111.188 71.688 1 87.06 456 LYS A N 1
ATOM 3634 C CA . LYS A 1 456 ? -9.312 111.75 73 1 87.06 456 LYS A CA 1
ATOM 3635 C C . LYS A 1 456 ? -8.766 113.188 72.812 1 87.06 456 LYS A C 1
ATOM 3637 O O . LYS A 1 456 ? -9.125 114.062 73.625 1 87.06 456 LYS A O 1
ATOM 3642 N N . ALA A 1 457 ? -7.918 113.188 71.812 1 82.31 457 ALA A N 1
ATOM 3643 C CA . ALA A 1 457 ? -7.324 114.5 71.5 1 82.31 457 ALA A CA 1
ATOM 3644 C C . ALA A 1 457 ? -8.391 115.5 71.125 1 82.31 457 ALA A C 1
ATOM 3646 O O . ALA A 1 457 ? -8.359 116.688 71.562 1 82.31 457 ALA A O 1
ATOM 3647 N N . GLY A 1 458 ? -9.336 115.062 70.375 1 78.19 458 GLY A N 1
ATOM 3648 C CA . GLY A 1 458 ? -10.438 115.875 69.938 1 78.19 458 GLY A CA 1
ATOM 3649 C C . GLY A 1 458 ? -11.305 116.375 71.062 1 78.19 458 GLY A C 1
ATOM 3650 O O . GLY A 1 458 ? -11.641 117.5 71.188 1 78.19 458 GLY A O 1
ATOM 3651 N N . ASN A 1 459 ? -11.594 115.625 72.062 1 86.31 459 ASN A N 1
ATOM 3652 C CA . ASN A 1 459 ? -12.383 115.938 73.25 1 86.31 459 ASN A CA 1
ATOM 3653 C C . ASN A 1 459 ? -11.641 116.875 74.125 1 86.31 459 ASN A C 1
ATOM 3655 O O . ASN A 1 459 ? -12.234 117.812 74.688 1 86.31 459 ASN A O 1
ATOM 3659 N N . TYR A 1 460 ? -10.391 116.75 74.375 1 84.75 460 TYR A N 1
ATOM 3660 C CA . TYR A 1 460 ? -9.555 117.562 75.188 1 84.75 460 TYR A CA 1
ATOM 3661 C C . TYR A 1 460 ? -9.516 119 74.688 1 84.75 460 TYR A C 1
ATOM 3663 O O . TYR A 1 460 ? -9.719 119.938 75.438 1 84.75 460 TYR A O 1
ATOM 3671 N N . ILE A 1 461 ? -9.375 118.938 73.312 1 84.19 461 ILE A N 1
ATOM 3672 C CA . ILE A 1 461 ? -9.266 120.25 72.688 1 84.19 461 ILE A CA 1
ATOM 3673 C C . ILE A 1 461 ? -10.617 120.938 72.75 1 84.19 461 ILE A C 1
ATOM 3675 O O . ILE A 1 461 ? -10.68 122.125 73 1 84.19 461 ILE A O 1
ATOM 3679 N N . SER A 1 462 ? -11.695 120.312 72.625 1 83.62 462 SER A N 1
ATOM 3680 C CA . SER A 1 462 ? -13.031 120.875 72.75 1 83.62 462 SER A CA 1
ATOM 3681 C C . SER A 1 462 ? -13.328 121.438 74.125 1 83.62 462 SER A C 1
ATOM 3683 O O . SER A 1 462 ? -13.875 122.5 74.25 1 83.62 462 SER A O 1
ATOM 3685 N N . ASP A 1 463 ? -12.938 120.75 75.125 1 85.88 463 ASP A N 1
ATOM 3686 C CA . ASP A 1 463 ? -13.148 121.125 76.5 1 85.88 463 ASP A CA 1
ATOM 3687 C C . ASP A 1 463 ? -12.328 122.375 76.875 1 85.88 463 ASP A C 1
ATOM 3689 O O . ASP A 1 463 ? -12.844 123.375 77.438 1 85.88 463 ASP A O 1
ATOM 3693 N N . LYS A 1 464 ? -11.094 122.375 76.438 1 81.44 464 LYS A N 1
ATOM 3694 C CA . LYS A 1 464 ? -10.203 123.5 76.688 1 81.44 464 LYS A CA 1
ATOM 3695 C C . LYS A 1 464 ? -10.688 124.75 76 1 81.44 464 LYS A C 1
ATOM 3697 O O . LYS A 1 464 ? -10.609 125.812 76.562 1 81.44 464 LYS A O 1
ATOM 3702 N N . TYR A 1 465 ? -11.211 124.625 74.812 1 80.06 465 TYR A N 1
ATOM 3703 C CA . TYR A 1 465 ? -11.773 125.75 74.062 1 80.06 465 TYR A CA 1
ATOM 3704 C C . TYR A 1 465 ? -12.938 126.375 74.75 1 80.06 465 TYR A C 1
ATOM 3706 O O . TYR A 1 465 ? -12.984 127.625 74.938 1 80.06 465 TYR A O 1
ATOM 3714 N N . THR A 1 466 ? -13.867 125.5 75.25 1 84.44 466 THR A N 1
ATOM 3715 C CA . THR A 1 466 ? -15.07 126 75.938 1 84.44 466 THR A CA 1
ATOM 3716 C C . THR A 1 466 ? -14.719 126.75 77.188 1 84.44 466 THR A C 1
ATOM 3718 O O . THR A 1 466 ? -15.242 127.875 77.438 1 84.44 466 THR A O 1
ATOM 3721 N N . LYS A 1 467 ? -13.828 126.312 77.938 1 84.25 467 LYS A N 1
ATOM 3722 C CA . LYS A 1 467 ? -13.422 126.938 79.188 1 84.25 467 LYS A CA 1
ATOM 3723 C C . LYS A 1 467 ? -12.719 128.25 78.938 1 84.25 467 LYS A C 1
ATOM 3725 O O . LYS A 1 467 ? -13.016 129.25 79.625 1 84.25 467 LYS A O 1
ATOM 3730 N N . ASN A 1 468 ? -11.875 128.125 77.875 1 82.75 468 ASN A N 1
ATOM 3731 C CA . ASN A 1 468 ? -11.094 129.375 77.625 1 82.75 468 ASN A CA 1
ATOM 3732 C C . ASN A 1 468 ? -11.945 130.375 76.938 1 82.75 468 ASN A C 1
ATOM 3734 O O . ASN A 1 468 ? -11.727 131.625 77.188 1 82.75 468 ASN A O 1
ATOM 3738 N N . LYS A 1 469 ? -12.938 130.125 76.25 1 80.94 469 LYS A N 1
ATOM 3739 C CA . LYS A 1 469 ? -13.844 131 75.625 1 80.94 469 LYS A CA 1
ATOM 3740 C C . LYS A 1 469 ? -14.633 131.75 76.688 1 80.94 469 LYS A C 1
ATOM 3742 O O . LYS A 1 469 ? -14.734 133 76.562 1 80.94 469 LYS A O 1
ATOM 3747 N N . ILE A 1 470 ? -15.062 131.125 77.688 1 85.56 470 ILE A N 1
ATOM 3748 C CA . ILE A 1 470 ? -15.844 131.75 78.812 1 85.56 470 ILE A CA 1
ATOM 3749 C C . ILE A 1 470 ? -14.945 132.625 79.625 1 85.56 470 ILE A C 1
ATOM 3751 O O . ILE A 1 470 ? -15.312 133.875 79.875 1 85.56 470 ILE A O 1
ATOM 3755 N N . ALA A 1 471 ? -13.805 132.125 79.875 1 83.75 471 ALA A N 1
ATOM 3756 C CA . ALA A 1 471 ? -12.867 132.875 80.688 1 83.75 471 ALA A CA 1
ATOM 3757 C C . ALA A 1 471 ? -12.398 134.125 80 1 83.75 471 ALA A C 1
ATOM 3759 O O . ALA A 1 471 ? -12.281 135.25 80.562 1 83.75 471 ALA A O 1
ATOM 3760 N N . LEU A 1 472 ? -12.227 134 78.688 1 82.12 472 LEU A N 1
ATOM 3761 C CA . LEU A 1 472 ? -11.766 135.125 77.875 1 82.12 472 LEU A CA 1
ATOM 3762 C C . LEU A 1 472 ? -12.828 136.125 77.812 1 82.12 472 LEU A C 1
ATOM 3764 O O . LEU A 1 472 ? -12.523 137.375 77.938 1 82.12 472 LEU A O 1
ATOM 3768 N N . ASN A 1 473 ? -14.086 136 77.75 1 82.38 473 ASN A N 1
ATOM 3769 C CA . ASN A 1 473 ? -15.18 136.875 77.688 1 82.38 473 ASN A CA 1
ATOM 3770 C C . ASN A 1 473 ? -15.344 137.75 78.938 1 82.38 473 ASN A C 1
ATOM 3772 O O . ASN A 1 473 ? -15.547 138.875 78.938 1 82.38 473 ASN A O 1
ATOM 3776 N N . ARG A 1 474 ? -15.195 137.125 80 1 84.62 474 ARG A N 1
ATOM 3777 C CA . ARG A 1 474 ? -15.312 137.75 81.312 1 84.62 474 ARG A CA 1
ATOM 3778 C C . ARG A 1 474 ? -14.164 138.75 81.562 1 84.62 474 ARG A C 1
ATOM 3780 O O . ARG A 1 474 ? -14.383 139.875 82.062 1 84.62 474 ARG A O 1
ATOM 3787 N N . ALA A 1 475 ? -13.039 138.125 81.062 1 82.31 475 ALA A N 1
ATOM 3788 C CA . ALA A 1 475 ? -11.852 138.875 81.25 1 82.31 475 ALA A CA 1
ATOM 3789 C C . ALA A 1 475 ? -11.914 140.125 80.438 1 82.31 475 ALA A C 1
ATOM 3791 O O . ALA A 1 475 ? -11.531 141.25 80.875 1 82.31 475 ALA A O 1
ATOM 3792 N N . ILE A 1 476 ? -12.492 140.125 79.312 1 81 476 ILE A N 1
ATOM 3793 C CA . ILE A 1 476 ? -12.633 141.25 78.375 1 81 476 ILE A CA 1
ATOM 3794 C C . ILE A 1 476 ? -13.625 142.25 78.938 1 81 476 ILE A C 1
ATOM 3796 O O . ILE A 1 476 ? -13.375 143.5 78.938 1 81 476 ILE A O 1
ATOM 3800 N N . GLU A 1 477 ? -14.648 141.875 79.625 1 84.62 477 GLU A N 1
ATOM 3801 C CA . GLU A 1 477 ? -15.641 142.75 80.25 1 84.62 477 GLU A CA 1
ATOM 3802 C C . GLU A 1 477 ? -15.031 143.625 81.438 1 84.62 477 GLU A C 1
ATOM 3804 O O . GLU A 1 477 ? -15.305 144.75 81.562 1 84.62 477 GLU A O 1
ATOM 3809 N N . GLU A 1 478 ? -14.242 142.875 82.062 1 85.44 478 GLU A N 1
ATOM 3810 C CA . GLU A 1 478 ? -13.594 143.5 83.188 1 85.44 478 GLU A CA 1
ATOM 3811 C C . GLU A 1 478 ? -12.57 144.5 82.75 1 85.44 478 GLU A C 1
ATOM 3813 O O . GLU A 1 478 ? -12.5 145.625 83.312 1 85.44 478 GLU A O 1
ATOM 3818 N N . ALA A 1 479 ? -11.922 144.125 81.688 1 82.88 479 ALA A N 1
ATOM 3819 C CA . ALA A 1 479 ? -10.867 145 81.188 1 82.88 479 ALA A CA 1
ATOM 3820 C C . ALA A 1 479 ? -11.461 146.25 80.5 1 82.88 479 ALA A C 1
ATOM 3822 O O . ALA A 1 479 ? -10.891 147.375 80.5 1 82.88 479 ALA A O 1
ATOM 3823 N N . GLU A 1 480 ? -12.617 146.25 80 1 83.88 480 GLU A N 1
ATOM 3824 C CA . GLU A 1 480 ? -13.258 147.25 79.25 1 83.88 480 GLU A CA 1
ATOM 3825 C C . GLU A 1 480 ? -13.773 148.375 80.188 1 83.88 480 GLU A C 1
ATOM 3827 O O . GLU A 1 480 ? -14.07 149.5 79.75 1 83.88 480 GLU A O 1
ATOM 3832 N N . LYS A 1 481 ? -13.711 148.25 81.438 1 84.69 481 LYS A N 1
ATOM 3833 C CA . LYS A 1 481 ? -14.094 149.25 82.438 1 84.69 481 LYS A CA 1
ATOM 3834 C C . LYS A 1 481 ? -13.109 150.5 82.438 1 84.69 481 LYS A C 1
ATOM 3836 O O . LYS A 1 481 ? -13.414 151.5 82.938 1 84.69 481 LYS A O 1
ATOM 3841 N N . VAL A 1 482 ? -12.062 150.125 81.75 1 87 482 VAL A N 1
ATOM 3842 C CA . VAL A 1 482 ? -11.047 151.25 81.562 1 87 482 VAL A CA 1
ATOM 3843 C C . VAL A 1 482 ? -11.648 152.375 80.875 1 87 482 VAL A C 1
ATOM 3845 O O . VAL A 1 482 ? -11.234 153.625 81.125 1 87 482 VAL A O 1
ATOM 3848 N N . LYS A 1 483 ? -12.602 152.375 80.188 1 86.25 483 LYS A N 1
ATOM 3849 C CA . LYS A 1 483 ? -13.258 153.375 79.438 1 86.25 483 LYS A CA 1
ATOM 3850 C C . LYS A 1 483 ? -13.945 154.375 80.375 1 86.25 483 LYS A C 1
ATOM 3852 O O . LYS A 1 483 ? -13.992 155.625 80.125 1 86.25 483 LYS A O 1
ATOM 3857 N N . GLU A 1 484 ? -14.352 154 81.5 1 89.19 484 GLU A N 1
ATOM 3858 C CA . GLU A 1 484 ? -15.039 154.75 82.5 1 89.19 484 GLU A CA 1
ATOM 3859 C C . GLU A 1 484 ? -14.07 155.75 83.25 1 89.19 484 GLU A C 1
ATOM 3861 O O . GLU A 1 484 ? -14.453 156.75 83.688 1 89.19 484 GLU A O 1
ATOM 3866 N N . ILE A 1 485 ? -12.93 155.25 83.125 1 88.88 485 ILE A N 1
ATOM 3867 C CA . ILE A 1 485 ? -11.898 156 83.812 1 88.88 485 ILE A CA 1
ATOM 3868 C C . ILE A 1 485 ? -11.727 157.25 83.062 1 88.88 485 ILE A C 1
ATOM 3870 O O . ILE A 1 485 ? -11.547 158.375 83.688 1 88.88 485 ILE A O 1
ATOM 3874 N N . ASN A 1 486 ? -11.82 157.25 81.812 1 84.62 486 ASN A N 1
ATOM 3875 C CA . ASN A 1 486 ? -11.68 158.5 81 1 84.62 486 ASN A CA 1
ATOM 3876 C C . ASN A 1 486 ? -12.758 159.5 81.375 1 84.62 486 ASN A C 1
ATOM 3878 O O . ASN A 1 486 ? -12.477 160.75 81.375 1 84.62 486 ASN A O 1
ATOM 3882 N N . ILE A 1 487 ? -13.914 159.25 81.75 1 88.62 487 ILE A N 1
ATOM 3883 C CA . ILE A 1 487 ? -15.023 160.125 82.125 1 88.62 487 ILE A CA 1
ATOM 3884 C C . ILE A 1 487 ? -14.758 160.75 83.438 1 88.62 487 ILE A C 1
ATOM 3886 O O . ILE A 1 487 ? -14.914 162 83.562 1 88.62 487 ILE A O 1
ATOM 3890 N N . ILE A 1 488 ? -14.312 159.875 84.25 1 89.5 488 ILE A N 1
ATOM 3891 C CA . ILE A 1 488 ? -14.047 160.375 85.562 1 89.5 488 ILE A CA 1
ATOM 3892 C C . ILE A 1 488 ? -12.844 161.375 85.562 1 89.5 488 ILE A C 1
ATOM 3894 O O . ILE A 1 488 ? -12.828 162.375 86.25 1 89.5 488 ILE A O 1
ATOM 3898 N N . ALA A 1 489 ? -11.93 161 84.625 1 89.44 489 ALA A N 1
ATOM 3899 C CA . ALA A 1 489 ? -10.758 161.875 84.438 1 89.44 489 ALA A CA 1
ATOM 3900 C C . ALA A 1 489 ? -11.156 163.25 83.875 1 89.44 489 ALA A C 1
ATOM 3902 O O . ALA A 1 489 ? -10.633 164.25 84.312 1 89.44 489 ALA A O 1
ATOM 3903 N N . ASN A 1 490 ? -12.094 163.375 83.188 1 90.31 490 ASN A N 1
ATOM 3904 C CA . ASN A 1 490 ? -12.602 164.625 82.625 1 90.31 490 ASN A CA 1
ATOM 3905 C C . ASN A 1 490 ? -13.266 165.375 83.75 1 90.31 490 ASN A C 1
ATOM 3907 O O . ASN A 1 490 ? -13.117 166.625 83.75 1 90.31 490 ASN A O 1
ATOM 3911 N N . THR A 1 491 ? -13.938 164.875 84.562 1 90.94 491 THR A N 1
ATOM 3912 C CA . THR A 1 491 ? -14.578 165.5 85.625 1 90.94 49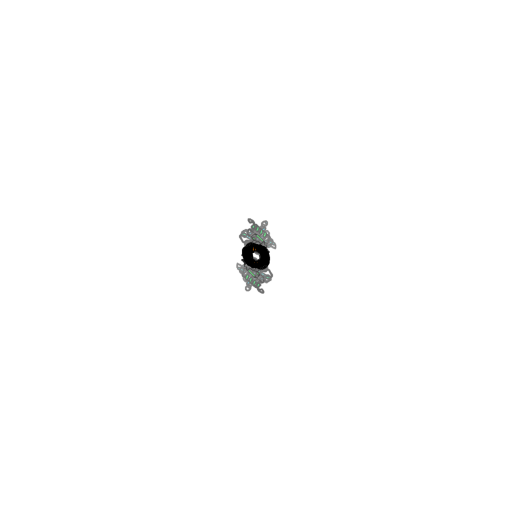1 THR A CA 1
ATOM 3913 C C . THR A 1 491 ? -13.531 166.125 86.562 1 90.94 491 THR A C 1
ATOM 3915 O O . THR A 1 491 ? -13.68 167.375 87 1 90.94 491 THR A O 1
ATOM 3918 N N . ILE A 1 492 ? -12.516 165.375 86.688 1 91.25 492 ILE A N 1
ATOM 3919 C CA . ILE A 1 492 ? -11.445 165.875 87.562 1 91.25 492 ILE A CA 1
ATOM 3920 C C . ILE A 1 492 ? -10.734 167.125 86.875 1 91.25 492 ILE A C 1
ATOM 3922 O O . ILE A 1 492 ? -10.359 168 87.562 1 91.25 492 ILE A O 1
ATOM 3926 N N . LEU A 1 493 ? -10.57 167 85.625 1 91.12 493 LEU A N 1
ATOM 3927 C CA . LEU A 1 493 ? -9.953 168.125 84.875 1 91.12 493 LEU A CA 1
ATOM 3928 C C . LEU A 1 493 ? -10.789 169.375 85 1 91.12 493 LEU A C 1
ATOM 3930 O O . LEU A 1 493 ? -10.242 170.5 85.188 1 91.12 493 LEU A O 1
ATOM 3934 N N . ASP A 1 494 ? -11.977 169.25 85 1 92.44 494 ASP A N 1
ATOM 3935 C CA . ASP A 1 494 ? -12.891 170.375 85.125 1 92.44 494 ASP A CA 1
ATOM 3936 C C . ASP A 1 494 ? -12.805 171 86.5 1 92.44 494 ASP A C 1
ATOM 3938 O O . ASP A 1 494 ? -12.797 172.25 86.688 1 92.44 494 ASP A O 1
ATOM 3942 N N . ILE A 1 495 ? -12.734 170.125 87.312 1 89.44 495 ILE A N 1
ATOM 3943 C CA . ILE A 1 495 ? -12.625 170.625 88.688 1 89.44 495 ILE A CA 1
ATOM 3944 C C . ILE A 1 495 ? -11.32 171.375 88.875 1 89.44 495 ILE A C 1
ATOM 3946 O O . ILE A 1 495 ? -11.305 172.375 89.5 1 89.44 495 ILE A O 1
ATOM 3950 N N . ALA A 1 496 ? -10.32 170.875 88.312 1 92 496 ALA A N 1
ATOM 3951 C CA . ALA A 1 496 ? -9.008 171.5 88.438 1 92 496 ALA A CA 1
ATOM 3952 C C . ALA A 1 496 ? -9.016 172.875 87.75 1 92 496 ALA A C 1
ATOM 3954 O O . ALA A 1 496 ? -8.484 173.875 88.312 1 92 496 ALA A O 1
ATOM 3955 N N . ASN A 1 497 ? -9.648 173.125 86.812 1 91.44 497 ASN A N 1
ATOM 3956 C CA . ASN A 1 497 ? -9.742 174.375 86.062 1 91.44 497 ASN A CA 1
ATOM 3957 C C . ASN A 1 497 ? -10.602 175.375 86.812 1 91.44 497 ASN A C 1
ATOM 3959 O O . ASN A 1 497 ? -10.258 176.625 86.875 1 91.44 497 ASN A O 1
ATOM 3963 N N . ASN A 1 498 ? -11.594 174.875 87.312 1 91.31 498 ASN A N 1
ATOM 3964 C CA . ASN A 1 498 ? -12.461 175.75 88.062 1 91.31 498 ASN A CA 1
ATOM 3965 C C . ASN A 1 498 ? -11.773 176.25 89.375 1 91.31 498 ASN A C 1
ATOM 3967 O O . ASN A 1 498 ? -11.898 177.375 89.688 1 91.31 498 ASN A O 1
ATOM 3971 N N . THR A 1 499 ? -11.07 175.25 89.812 1 89.31 499 THR A N 1
ATOM 3972 C CA . THR A 1 499 ? -10.297 175.625 91 1 89.31 499 THR A CA 1
ATOM 3973 C C . THR A 1 499 ? -9.219 176.625 90.688 1 89.31 499 THR A C 1
ATOM 3975 O O . THR A 1 499 ? -8.977 177.625 91.438 1 89.31 499 THR A O 1
ATOM 3978 N N . ASN A 1 500 ? -8.633 176.5 89.562 1 89.31 500 ASN A N 1
ATOM 3979 C CA . ASN A 1 500 ? -7.629 177.375 89.062 1 89.31 500 ASN A CA 1
ATOM 3980 C C . ASN A 1 500 ? -8.227 178.75 88.812 1 89.31 500 ASN A C 1
ATOM 3982 O O . ASN A 1 500 ? -7.625 179.75 89.188 1 89.31 500 ASN A O 1
ATOM 3986 N N . LEU A 1 501 ? -9.312 178.875 88.438 1 90.88 501 LEU A N 1
ATOM 3987 C CA . LEU A 1 501 ? -10 180.25 88.188 1 90.88 501 LEU A CA 1
ATOM 3988 C C . LEU A 1 501 ? -10.406 180.875 89.5 1 90.88 501 LEU A C 1
ATOM 3990 O O . LEU A 1 501 ? -10.266 182.125 89.625 1 90.88 501 LEU A O 1
ATOM 3994 N N . LEU A 1 502 ? -10.906 180.125 90.188 1 89.56 502 LEU A N 1
ATOM 3995 C CA . LEU A 1 502 ? -11.297 180.625 91.5 1 89.56 502 LEU A CA 1
ATOM 3996 C C . LEU A 1 502 ? -10.086 181.125 92.25 1 89.56 502 LEU A C 1
ATOM 3998 O O . LEU A 1 502 ? -10.164 182.25 92.938 1 89.56 502 LEU A O 1
ATOM 4002 N N . ALA A 1 503 ? -8.992 180.5 92.062 1 87.38 503 ALA A N 1
ATOM 4003 C CA . ALA A 1 503 ? -7.738 181 92.688 1 87.38 503 ALA A CA 1
ATOM 4004 C C . ALA A 1 503 ? -7.203 182.25 92.062 1 87.38 503 ALA A C 1
ATOM 4006 O O . ALA A 1 503 ? -6.688 183.125 92.75 1 87.38 503 ALA A O 1
ATOM 4007 N N . LEU A 1 504 ? -7.367 182.5 90.938 1 86.62 504 LEU A N 1
ATOM 4008 C CA . LEU A 1 504 ? -6.977 183.625 90.188 1 86.62 504 LEU A CA 1
ATOM 4009 C C . LEU A 1 504 ? -7.824 184.875 90.625 1 86.62 504 LEU A C 1
ATOM 4011 O O . LEU A 1 504 ? -7.293 186 90.875 1 86.62 504 LEU A O 1
ATOM 4015 N N . ASN A 1 505 ? -8.961 184.75 90.75 1 85.5 505 ASN A N 1
ATOM 4016 C CA . ASN A 1 505 ? -9.867 185.75 91.188 1 85.5 505 ASN A CA 1
ATOM 4017 C C . ASN A 1 505 ? -9.578 186.125 92.625 1 85.5 505 ASN A C 1
ATOM 4019 O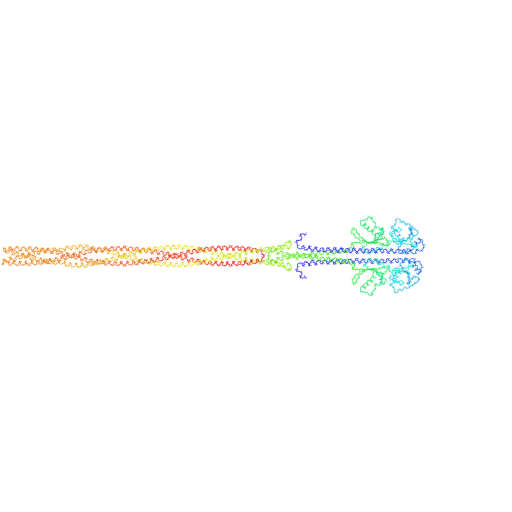 O . ASN A 1 505 ? -9.641 187.375 92.938 1 85.5 505 ASN A O 1
ATOM 4023 N N . ALA A 1 506 ? -9.297 185.125 93.312 1 83.25 506 ALA A N 1
ATOM 4024 C CA . ALA A 1 506 ? -8.945 185.375 94.75 1 83.25 506 ALA A CA 1
ATOM 4025 C C . ALA A 1 506 ? -7.629 186.125 94.812 1 83.25 506 ALA A C 1
ATOM 4027 O O . ALA A 1 506 ? -7.473 187 95.688 1 83.25 506 ALA A O 1
ATOM 4028 N N . SER A 1 507 ? -6.781 186 93.875 1 85.31 507 SER A N 1
ATOM 4029 C CA . SER A 1 507 ? -5.508 186.625 93.812 1 85.31 507 SER A CA 1
ATOM 4030 C C . SER A 1 507 ? -5.703 188.125 93.438 1 85.31 507 SER A C 1
ATOM 4032 O O . SER A 1 507 ? -5.051 189 93.938 1 85.31 507 SER A O 1
ATOM 4034 N N . ILE A 1 508 ? -6.504 188.375 92.688 1 82.06 508 ILE A N 1
ATOM 4035 C CA . ILE A 1 508 ? -6.812 189.75 92.188 1 82.06 508 ILE A CA 1
ATOM 4036 C C . ILE A 1 508 ? -7.473 190.5 93.312 1 82.06 508 ILE A C 1
ATOM 4038 O O . ILE A 1 508 ? -7.109 191.75 93.562 1 82.06 508 ILE A O 1
ATOM 4042 N N . GLU A 1 509 ? -8.383 190 93.875 1 78.62 509 GLU A N 1
ATOM 4043 C CA . GLU A 1 509 ? -9.102 190.625 94.938 1 78.62 509 GLU A CA 1
ATOM 4044 C C . GLU A 1 509 ? -8.18 191 96.125 1 78.62 509 GLU A C 1
ATOM 4046 O O . GLU A 1 509 ? -8.289 192 96.75 1 78.62 509 GLU A O 1
ATOM 4051 N N . ALA A 1 510 ? -7.25 190 96.375 1 80.44 510 ALA A N 1
ATOM 4052 C CA . ALA A 1 510 ? -6.262 190.125 97.438 1 80.44 510 ALA A CA 1
ATOM 4053 C C . ALA A 1 510 ? -5.316 191.375 97.062 1 80.44 510 ALA A C 1
ATOM 4055 O O . ALA A 1 510 ? -4.93 192.125 98 1 80.44 510 ALA A O 1
ATOM 4056 N N . ALA A 1 511 ? -5.035 191.75 95.875 1 78.5 511 ALA A N 1
ATOM 4057 C CA . ALA A 1 511 ? -4.203 192.875 95.438 1 78.5 511 ALA A CA 1
ATOM 4058 C C . ALA A 1 511 ? -4.938 194.125 95.562 1 78.5 511 ALA A C 1
ATOM 4060 O O . ALA A 1 511 ? -4.344 195.125 96 1 78.5 511 ALA A O 1
ATOM 4061 N N . ARG A 1 512 ? -6.125 194.25 95.375 1 78.25 512 ARG A N 1
ATOM 4062 C CA . ARG A 1 512 ? -6.969 195.375 95.438 1 78.25 512 ARG A CA 1
ATOM 4063 C C . ARG A 1 512 ? -7.16 195.875 96.875 1 78.25 512 ARG A C 1
ATOM 4065 O O . ARG A 1 512 ? -7.324 197.125 97.125 1 78.25 512 ARG A O 1
ATOM 4072 N N . ALA A 1 513 ? -7.117 194.875 97.75 1 78.56 513 ALA A N 1
ATOM 4073 C CA . ALA A 1 513 ? -7.352 195.25 99.188 1 78.56 513 ALA A CA 1
ATOM 4074 C C . ALA A 1 513 ? -6.078 195.75 99.812 1 78.56 513 ALA A C 1
ATOM 4076 O O . ALA A 1 513 ? -6.086 196 101 1 78.56 513 ALA A O 1
ATOM 4077 N N . GLY A 1 514 ? -4.906 195.875 99.062 1 77.12 514 GLY A N 1
ATOM 4078 C CA . GLY A 1 514 ? -3.658 196.5 99.438 1 77.12 514 GLY A CA 1
ATOM 4079 C C . GLY A 1 514 ? -2.961 195.75 100.562 1 77.12 514 GLY A C 1
ATOM 4080 O O . GLY A 1 514 ? -2.717 194.5 100.5 1 77.12 514 GLY A O 1
ATOM 4081 N N . GLU A 1 515 ? -2.83 196.375 101.875 1 77 515 GLU A N 1
ATOM 4082 C CA . GLU A 1 515 ? -2.064 195.875 103 1 77 515 GLU A CA 1
ATOM 4083 C C . GLU A 1 515 ? -2.854 194.875 103.75 1 77 515 GLU A C 1
ATOM 4085 O O . GLU A 1 515 ? -2.271 193.875 104.312 1 77 515 GLU A O 1
ATOM 4090 N N . HIS A 1 516 ? -4.066 194.75 103.625 1 73.25 516 HIS A N 1
ATOM 4091 C CA . HIS A 1 516 ? -4.926 193.875 104.375 1 73.25 516 HIS A CA 1
ATOM 4092 C C . HIS A 1 516 ? -5.105 192.5 103.625 1 73.25 516 HIS A C 1
ATOM 4094 O O . HIS A 1 516 ? -5.582 191.5 104.188 1 73.25 516 HIS A O 1
ATOM 4100 N N . GLY A 1 517 ? -4.496 192.5 102.312 1 73.44 517 GLY A N 1
ATOM 4101 C CA . GLY A 1 517 ? -4.723 191.375 101.5 1 73.44 517 GLY A CA 1
ATOM 4102 C C . GLY A 1 517 ? -3.463 190.5 101.25 1 73.44 517 GLY A C 1
ATOM 4103 O O . GLY A 1 517 ? -3.482 189.5 100.5 1 73.44 517 GLY A O 1
ATOM 4104 N N . LYS A 1 518 ? -2.357 190.875 101.812 1 82.56 518 LYS A N 1
ATOM 4105 C CA . LYS A 1 518 ? -1.069 190.25 101.562 1 82.56 518 LYS A CA 1
ATOM 4106 C C . LYS A 1 518 ? -1.087 188.75 101.938 1 82.56 518 LYS A C 1
ATOM 4108 O O . LYS A 1 518 ? -0.579 187.875 101.188 1 82.56 518 LYS A O 1
ATOM 4113 N N . GLY A 1 519 ? -1.729 188.375 103 1 77.56 519 GLY A N 1
ATOM 4114 C CA . GLY A 1 519 ? -1.82 186.875 103.438 1 77.56 519 GLY A CA 1
ATOM 4115 C C . GLY A 1 519 ? -2.693 186.125 102.5 1 77.56 519 GLY A C 1
ATOM 4116 O O . GLY A 1 519 ? -2.338 185 102.188 1 77.56 519 GLY A O 1
ATOM 4117 N N . PHE A 1 520 ? -3.771 186.625 101.938 1 79.5 520 PHE A N 1
ATOM 4118 C CA . PHE A 1 520 ? -4.699 186 101 1 79.5 520 PHE A CA 1
ATOM 4119 C C . PHE A 1 520 ? -4.09 185.75 99.625 1 79.5 520 PHE A C 1
ATOM 4121 O O . PHE A 1 520 ? -4.352 184.875 98.938 1 79.5 520 PHE A O 1
ATOM 4128 N N . SER A 1 521 ? -3.109 186.625 99.312 1 82.56 521 SER A N 1
ATOM 4129 C CA . SER A 1 521 ? -2.428 186.625 98 1 82.56 521 SER A CA 1
ATOM 4130 C C . SER A 1 521 ? -1.506 185.375 97.938 1 82.56 521 SER A C 1
ATOM 4132 O O . SER A 1 521 ? -1.464 184.625 96.938 1 82.56 521 SER A O 1
ATOM 4134 N N . VAL A 1 522 ? -1.052 185 99.062 1 85.12 522 VAL A N 1
ATOM 4135 C CA . VAL A 1 522 ? -0.132 183.75 99.125 1 85.12 522 VAL A CA 1
ATOM 4136 C C . VAL A 1 522 ? -0.916 182.5 99.062 1 85.12 522 VAL A C 1
ATOM 4138 O O . VAL A 1 522 ? -0.537 181.625 98.375 1 85.12 522 VAL A O 1
ATOM 4141 N N . VAL A 1 523 ? -1.934 182.5 99.688 1 83.69 523 VAL A N 1
ATOM 4142 C CA . VAL A 1 523 ? -2.781 181.25 99.688 1 83.69 523 VAL A CA 1
ATOM 4143 C C . VAL A 1 523 ? -3.42 181.125 98.312 1 83.69 523 VAL A C 1
ATOM 4145 O O . VAL A 1 523 ? -3.463 180 97.812 1 83.69 523 VAL A O 1
ATOM 4148 N N . ALA A 1 524 ? -3.914 182.125 97.688 1 83.62 524 ALA A N 1
ATOM 4149 C CA . ALA A 1 524 ? -4.516 182.125 96.375 1 83.62 524 ALA A CA 1
ATOM 4150 C C . ALA A 1 524 ? -3.506 181.625 95.312 1 83.62 524 ALA A C 1
ATOM 4152 O O . ALA A 1 524 ? -3.836 180.875 94.438 1 83.62 524 ALA A O 1
ATOM 4153 N N . GLU A 1 525 ? -2.229 182 95.5 1 84.56 525 GLU A N 1
ATOM 4154 C CA . GLU A 1 525 ? -1.183 181.625 94.562 1 84.56 525 GLU A CA 1
ATOM 4155 C C . GLU A 1 525 ? -0.818 180.125 94.75 1 84.56 525 GLU A C 1
ATOM 4157 O O . GLU A 1 525 ? -0.581 179.375 93.75 1 84.56 525 GLU A O 1
ATOM 4162 N N . GLU A 1 526 ? -0.939 179.625 95.938 1 89.38 526 GLU A N 1
ATOM 4163 C CA . GLU A 1 526 ? -0.635 178.25 96.25 1 89.38 526 GLU A CA 1
ATOM 4164 C C . GLU A 1 526 ? -1.741 177.375 95.688 1 89.38 526 GLU A C 1
ATOM 4166 O O . GLU A 1 526 ? -1.464 176.25 95.125 1 89.38 526 GLU A O 1
ATOM 4171 N N . ILE A 1 527 ? -2.904 177.75 95.75 1 88.31 527 ILE A N 1
ATOM 4172 C CA . ILE A 1 527 ? -4.039 177 95.25 1 88.31 527 ILE A CA 1
ATOM 4173 C C . ILE A 1 527 ? -4.004 177 93.688 1 88.31 527 ILE A C 1
ATOM 4175 O O . ILE A 1 527 ? -4.316 176 93.062 1 88.31 527 ILE A O 1
ATOM 4179 N N . ARG A 1 528 ? -3.543 178.125 93.25 1 87.75 528 ARG A N 1
ATOM 4180 C CA . ARG A 1 528 ? -3.396 178.125 91.812 1 87.75 528 ARG A CA 1
ATOM 4181 C C . ARG A 1 528 ? -2.355 177.125 91.312 1 87.75 528 ARG A C 1
ATOM 4183 O O . ARG A 1 528 ? -2.607 176.375 90.312 1 87.75 528 ARG A O 1
ATOM 4190 N N . MET A 1 529 ? -1.354 177 91.938 1 90 529 MET A N 1
ATOM 4191 C CA . MET A 1 529 ? -0.27 176.125 91.562 1 90 529 MET A CA 1
ATOM 4192 C C . MET A 1 529 ? -0.691 174.625 91.75 1 90 529 MET A C 1
ATOM 4194 O O . MET A 1 529 ? -0.375 173.75 90.875 1 90 529 MET A O 1
ATOM 4198 N N . LEU A 1 530 ? -1.489 174.375 92.688 1 88.94 530 LEU A N 1
ATOM 4199 C CA . LEU A 1 530 ? -1.968 173 92.938 1 88.94 530 LEU A CA 1
ATOM 4200 C C . LEU A 1 530 ? -3.01 172.625 91.875 1 88.94 530 LEU A C 1
ATOM 4202 O O . LEU A 1 530 ? -3.029 171.5 91.438 1 88.94 530 LEU A O 1
ATOM 4206 N N . SER A 1 531 ? -3.814 173.5 91.5 1 89.19 531 SER A N 1
ATOM 4207 C CA . SER A 1 531 ? -4.816 173.25 90.5 1 89.19 531 SER A CA 1
ATOM 4208 C C . SER A 1 531 ? -4.168 173 89.125 1 89.19 531 SER A C 1
ATOM 4210 O O . SER A 1 531 ? -4.625 172.125 88.375 1 89.19 531 SER A O 1
ATOM 4212 N N . GLU A 1 532 ? -3.033 173.75 88.938 1 90.06 532 GLU A N 1
ATOM 4213 C CA . GLU A 1 532 ? -2.285 173.5 87.688 1 90.06 532 GLU A CA 1
ATOM 4214 C C . GLU A 1 532 ? -1.603 172.125 87.688 1 90.06 532 GLU A C 1
ATOM 4216 O O . GLU A 1 532 ? -1.606 171.5 86.625 1 90.06 532 GLU A O 1
ATOM 4221 N N . ARG A 1 533 ? -1.189 171.875 88.75 1 91.25 533 ARG A N 1
ATOM 4222 C CA . ARG A 1 533 ? -0.549 170.5 88.812 1 91.25 533 ARG A CA 1
ATOM 4223 C C . ARG A 1 533 ? -1.573 169.375 88.688 1 91.25 533 ARG A C 1
ATOM 4225 O O . ARG A 1 533 ? -1.294 168.375 88.125 1 91.25 533 ARG A O 1
ATOM 4232 N N . SER A 1 534 ? -2.693 169.5 89.25 1 87.38 534 SER A N 1
ATOM 4233 C CA . SER A 1 534 ? -3.777 168.5 89.188 1 87.38 534 SER A CA 1
ATOM 4234 C C . SER A 1 534 ? -4.246 168.375 87.75 1 87.38 534 SER A C 1
ATOM 4236 O O . SER A 1 534 ? -4.449 167.25 87.25 1 87.38 534 SER A O 1
ATOM 4238 N N . SER A 1 535 ? -4.348 169.5 87 1 90.06 535 SER A N 1
ATOM 4239 C CA . SER A 1 535 ? -4.734 169.5 85.625 1 90.06 535 SER A CA 1
ATOM 4240 C C . SER A 1 535 ? -3.719 168.75 84.75 1 90.06 535 SER A C 1
ATOM 4242 O O . SER A 1 535 ? -4.094 167.875 83.875 1 90.06 535 SER A O 1
ATOM 4244 N N . GLU A 1 536 ? -2.484 168.875 85.125 1 91.62 536 GLU A N 1
ATOM 4245 C CA . GLU A 1 536 ? -1.424 168.125 84.375 1 91.62 536 GLU A CA 1
ATOM 4246 C C . GLU A 1 536 ? -1.451 166.625 84.688 1 91.62 536 GLU A C 1
ATOM 4248 O O . GLU A 1 536 ? -1.306 165.875 83.75 1 91.62 536 GLU A O 1
ATOM 4253 N N . SER A 1 537 ? -1.744 166.25 85.812 1 89 537 SER A N 1
ATOM 4254 C CA . SER A 1 537 ? -1.797 164.875 86.188 1 89 537 SER A CA 1
ATOM 4255 C C . SER A 1 537 ? -2.998 164.125 85.562 1 89 537 SER A C 1
ATOM 4257 O O . SER A 1 537 ? -2.889 163 85.125 1 89 537 SER A O 1
ATOM 4259 N N . VAL A 1 538 ? -4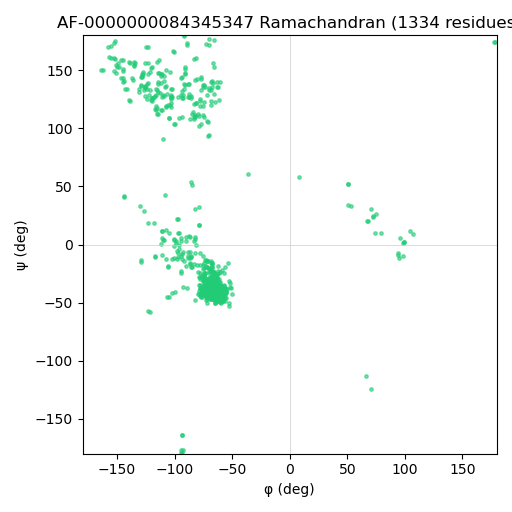.07 164.75 85.5 1 90.25 538 VAL A N 1
ATOM 4260 C CA . VAL A 1 538 ? -5.273 164.125 84.938 1 90.25 538 VAL A CA 1
ATOM 4261 C C . VAL A 1 538 ? -5.094 164 83.438 1 90.25 538 VAL A C 1
ATOM 4263 O O . VAL A 1 538 ? -5.559 163 82.812 1 90.25 538 VAL A O 1
ATOM 4266 N N . THR A 1 539 ? -4.391 165.125 82.875 1 90.19 539 THR A N 1
ATOM 4267 C CA . THR A 1 539 ? -4.102 165 81.438 1 90.19 539 THR A CA 1
ATOM 4268 C C . THR A 1 539 ? -3.213 163.75 81.188 1 90.19 539 THR A C 1
ATOM 4270 O O . THR A 1 539 ? -3.422 163 80.188 1 90.19 539 THR A O 1
ATOM 4273 N N . THR A 1 540 ? -2.422 163.5 82.125 1 91.38 540 THR A N 1
ATOM 4274 C CA . THR A 1 540 ? -1.564 162.375 82 1 91.38 540 THR A CA 1
ATOM 4275 C C . THR A 1 540 ? -2.379 161 82.188 1 91.38 540 THR A C 1
ATOM 4277 O O . THR A 1 540 ? -2.184 160.125 81.438 1 91.38 540 THR A O 1
ATOM 4280 N N . ILE A 1 541 ? -3.289 160.875 82.938 1 88.38 541 ILE A N 1
ATOM 4281 C CA . ILE A 1 541 ? -4.16 159.75 83.125 1 88.38 541 ILE A CA 1
ATOM 4282 C C . ILE A 1 541 ? -4.992 159.5 81.875 1 88.38 541 ILE A C 1
ATOM 4284 O O . ILE A 1 541 ? -5.133 158.25 81.438 1 88.38 541 ILE A O 1
ATOM 4288 N N . LYS A 1 542 ? -5.484 160.625 81.375 1 86.75 542 LYS A N 1
ATOM 4289 C CA . LYS A 1 542 ? -6.312 160.5 80.188 1 86.75 542 LYS A CA 1
ATOM 4290 C C . LYS A 1 542 ? -5.523 159.875 79.062 1 86.75 542 LYS A C 1
ATOM 4292 O O . LYS A 1 542 ? -6.035 159 78.312 1 86.75 542 LYS A O 1
ATOM 4297 N N . ASN A 1 543 ? -4.215 160.25 78.938 1 90.44 543 ASN A N 1
ATOM 4298 C CA . ASN A 1 543 ? -3.365 159.625 77.875 1 90.44 543 ASN A CA 1
ATOM 4299 C C . ASN A 1 543 ? -3.07 158.25 78.188 1 90.44 543 ASN A C 1
ATOM 4301 O O . ASN A 1 543 ? -3.086 157.375 77.25 1 90.44 543 ASN A O 1
ATOM 4305 N N . MET A 1 544 ? -2.973 157.75 79.312 1 85.88 544 MET A N 1
ATOM 4306 C CA . MET A 1 544 ? -2.678 156.375 79.688 1 85.88 544 MET A CA 1
ATOM 4307 C C . MET A 1 544 ? -3.906 155.5 79.5 1 85.88 544 MET A C 1
ATOM 4309 O O . MET A 1 544 ? -3.793 154.375 79.062 1 85.88 544 MET A O 1
ATOM 4313 N N . VAL A 1 545 ? -5.031 156 79.875 1 85.75 545 VAL A N 1
ATOM 4314 C CA . VAL A 1 545 ? -6.277 155.25 79.688 1 85.75 545 VAL A CA 1
ATOM 4315 C C . VAL A 1 545 ? -6.512 155 78.25 1 85.75 545 VAL A C 1
ATOM 4317 O O . VAL A 1 545 ? -6.934 153.875 77.875 1 85.75 545 VAL A O 1
ATOM 4320 N N . SER A 1 546 ? -6.129 156.125 77.438 1 89.38 546 SER A N 1
ATOM 4321 C CA . SER A 1 546 ? -6.277 155.875 76 1 89.38 546 SER A CA 1
ATOM 4322 C C . SER A 1 546 ? -5.391 154.75 75.5 1 89.38 546 SER A C 1
ATOM 4324 O O . SER A 1 546 ? -5.816 153.875 74.688 1 89.38 546 SER A O 1
ATOM 4326 N N . THR A 1 547 ? -4.246 154.625 76.062 1 86.81 547 THR A N 1
ATOM 4327 C CA . THR A 1 547 ? -3.318 153.625 75.688 1 86.81 547 THR A CA 1
ATOM 4328 C C . THR A 1 547 ? -3.812 152.25 76.188 1 86.81 547 THR A C 1
ATOM 4330 O O . THR A 1 547 ? -3.73 151.25 75.5 1 86.81 547 THR A O 1
ATOM 4333 N N . VAL A 1 548 ? -4.395 152 77.312 1 82.75 548 VAL A N 1
ATOM 4334 C CA . VAL A 1 548 ? -4.895 150.75 77.875 1 82.75 548 VAL A CA 1
ATOM 4335 C C . VAL A 1 548 ? -6.125 150.25 77.062 1 82.75 548 VAL A C 1
ATOM 4337 O O . VAL A 1 548 ? -6.293 149.125 76.812 1 82.75 548 VAL A O 1
ATOM 4340 N N . ILE A 1 549 ? -6.934 151.375 76.75 1 84.94 549 ILE A N 1
ATOM 4341 C CA . ILE A 1 549 ? -8.109 151 76 1 84.94 549 ILE A CA 1
ATOM 4342 C C . ILE A 1 549 ? -7.684 150.375 74.688 1 84.94 549 ILE A C 1
ATOM 4344 O O . ILE A 1 549 ? -8.25 149.375 74.25 1 84.94 549 ILE A O 1
ATOM 4348 N N . GLU A 1 550 ? -6.543 150.875 74.062 1 88.19 550 GLU A N 1
ATOM 4349 C CA . GLU A 1 550 ? -6.035 150.375 72.812 1 88.19 550 GLU A CA 1
ATOM 4350 C C . GLU A 1 550 ? -5.449 148.875 73.062 1 88.19 550 GLU A C 1
ATOM 4352 O O . GLU A 1 550 ? -5.684 148 72.25 1 88.19 550 GLU A O 1
ATOM 4357 N N . GLY A 1 551 ? -4.848 148.75 74.125 1 79.44 551 GLY A N 1
ATOM 4358 C CA . GLY A 1 551 ? -4.266 147.5 74.438 1 79.44 551 GLY A CA 1
ATOM 4359 C C . GLY A 1 551 ? -5.301 146.375 74.688 1 79.44 551 GLY A C 1
ATOM 4360 O O . GLY A 1 551 ? -5.195 145.25 74.188 1 79.44 551 GLY A O 1
ATOM 4361 N N . VAL A 1 552 ? -6.328 146.625 75.438 1 79.81 552 VAL A N 1
ATOM 4362 C CA . VAL A 1 552 ? -7.418 145.75 75.75 1 79.81 552 VAL A CA 1
ATOM 4363 C C . VAL A 1 552 ? -8.172 145.375 74.438 1 79.81 552 VAL A C 1
ATOM 4365 O O . VAL A 1 552 ? -8.586 144.25 74.25 1 79.81 552 VAL A O 1
ATOM 4368 N N . GLY A 1 553 ? -8.305 146.5 73.688 1 83.25 553 GLY A N 1
ATOM 4369 C CA . GLY A 1 553 ? -8.93 146.25 72.375 1 83.25 553 GLY A CA 1
ATOM 4370 C C . GLY A 1 553 ? -8.156 145.25 71.5 1 83.25 553 GLY A C 1
ATOM 4371 O O . GLY A 1 553 ? -8.734 144.375 70.938 1 83.25 553 GLY A O 1
ATOM 4372 N N . LYS A 1 554 ? -6.855 145.375 71.5 1 84.31 554 LYS A N 1
ATOM 4373 C CA . LYS A 1 554 ? -6.008 144.5 70.75 1 84.31 554 LYS A CA 1
ATOM 4374 C C . LYS A 1 554 ? -6.027 143.125 71.375 1 84.31 554 LYS A C 1
ATOM 4376 O O . LYS A 1 554 ? -6.059 142.125 70.625 1 84.31 554 LYS A O 1
ATOM 4381 N N . LEU A 1 555 ? -6.086 142.875 72.5 1 77.56 555 LEU A N 1
ATOM 4382 C CA . LEU A 1 555 ? -6.133 141.5 73.188 1 77.56 555 LEU A CA 1
ATOM 4383 C C . LEU A 1 555 ? -7.438 140.75 72.875 1 77.56 555 LEU A C 1
ATOM 4385 O O . LEU A 1 555 ? -7.434 139.625 72.688 1 77.56 555 LEU A O 1
ATOM 4389 N N . ASN A 1 556 ? -8.445 141.625 72.938 1 77.19 556 ASN A N 1
ATOM 4390 C CA . ASN A 1 556 ? -9.758 141 72.625 1 77.19 556 ASN A CA 1
ATOM 4391 C C . ASN A 1 556 ? -9.789 140.5 71.188 1 77.19 556 ASN A C 1
ATOM 4393 O O . ASN A 1 556 ? -10.289 139.375 71 1 77.19 556 ASN A O 1
ATOM 4397 N N . LEU A 1 557 ? -9.133 141.25 70.25 1 83.5 557 LEU A N 1
ATOM 4398 C CA . LEU A 1 557 ? -9.109 140.875 68.875 1 83.5 557 LEU A CA 1
ATOM 4399 C C . LEU A 1 557 ? -8.281 139.5 68.75 1 83.5 557 LEU A C 1
ATOM 4401 O O . LEU A 1 557 ? -8.688 138.625 68 1 83.5 557 LEU A O 1
ATOM 4405 N N . CYS A 1 558 ? -7.207 139.375 69.375 1 77.69 558 CYS A N 1
ATOM 4406 C CA . CYS A 1 558 ? -6.332 138.25 69.312 1 77.69 558 CYS A CA 1
ATOM 4407 C C . CYS A 1 558 ? -6.992 137 69.938 1 77.69 558 CYS A C 1
ATOM 4409 O O . CYS A 1 558 ? -6.934 136 69.312 1 77.69 558 CYS A O 1
ATOM 4411 N N . ALA A 1 559 ? -7.633 137.125 71 1 74.19 559 ALA A N 1
ATOM 4412 C CA . ALA A 1 559 ? -8.297 136 71.688 1 74.19 559 ALA A CA 1
ATOM 4413 C C . ALA A 1 559 ? -9.453 135.5 70.875 1 74.19 559 ALA A C 1
ATOM 4415 O O . ALA A 1 559 ? -9.648 134.25 70.812 1 74.19 559 ALA A O 1
ATOM 4416 N N . LYS A 1 560 ? -10.141 136.5 70.312 1 76.88 560 LYS A N 1
ATOM 4417 C CA . LYS A 1 560 ? -11.258 136.125 69.438 1 76.88 560 LYS A CA 1
ATOM 4418 C C . LYS A 1 560 ? -10.766 135.375 68.25 1 76.88 560 LYS A C 1
ATOM 4420 O O . LYS A 1 560 ? -11.391 134.375 67.812 1 76.88 560 LYS A O 1
ATOM 4425 N N . GLU A 1 561 ? -9.625 135.75 67.75 1 81.56 561 GLU A N 1
ATOM 4426 C CA . GLU A 1 561 ? -9.055 135 66.625 1 81.56 561 GLU A CA 1
ATOM 4427 C C . GLU A 1 561 ? -8.594 133.625 67 1 81.56 561 GLU A C 1
ATOM 4429 O O . GLU A 1 561 ? -8.766 132.625 66.25 1 81.56 561 GLU A O 1
ATOM 4434 N N . LEU A 1 562 ? -8.07 133.375 68.062 1 75.19 562 LEU A N 1
ATOM 4435 C CA . LEU A 1 562 ? -7.598 132.125 68.562 1 75.19 562 LEU A CA 1
ATOM 4436 C C . LEU A 1 562 ? -8.766 131.125 68.812 1 75.19 562 LEU A C 1
ATOM 4438 O O . LEU A 1 562 ? -8.703 129.875 68.438 1 75.19 562 LEU A O 1
ATOM 4442 N N . ILE A 1 563 ? -9.766 131.75 69.375 1 75.31 563 ILE A N 1
ATOM 4443 C CA . ILE A 1 563 ? -10.961 130.875 69.688 1 75.31 563 ILE A CA 1
ATOM 4444 C C . ILE A 1 563 ? -11.602 130.5 68.375 1 75.31 563 ILE A C 1
ATOM 4446 O O . ILE A 1 563 ? -12.016 129.25 68.25 1 75.31 563 ILE A O 1
ATOM 4450 N N . GLU A 1 564 ? -11.57 131.375 67.438 1 82 564 GLU A N 1
ATOM 4451 C CA . GLU A 1 564 ? -12.141 131.125 66.125 1 82 564 GLU A CA 1
ATOM 4452 C C . GLU A 1 564 ? -11.32 130 65.375 1 82 564 GLU A C 1
ATOM 4454 O O . GLU A 1 564 ? -11.883 129.125 64.75 1 82 564 GLU A O 1
ATOM 4459 N N . THR A 1 565 ? -10.07 130.125 65.5 1 80.19 565 THR A N 1
ATOM 4460 C CA . THR A 1 565 ? -9.203 129.125 64.875 1 80.19 565 THR A CA 1
ATOM 4461 C C . THR A 1 565 ? -9.391 127.75 65.562 1 80.19 565 THR A C 1
ATOM 4463 O O . THR A 1 565 ? -9.438 126.75 64.812 1 80.19 565 THR A O 1
ATOM 4466 N N . MET A 1 566 ? -9.5 127.688 66.812 1 78.38 566 MET A N 1
ATOM 4467 C CA . MET A 1 566 ? -9.703 126.438 67.5 1 78.38 566 MET A CA 1
ATOM 4468 C C . MET A 1 566 ? -11.031 125.812 67.125 1 78.38 566 MET A C 1
ATOM 4470 O O . MET A 1 566 ? -11.094 124.562 66.875 1 78.38 566 MET A O 1
ATOM 4474 N N . GLU A 1 567 ? -12.039 126.688 67.125 1 78 567 GLU A N 1
ATOM 4475 C CA . GLU A 1 567 ? -13.375 126.188 66.875 1 78 567 GLU A CA 1
ATOM 4476 C C . GLU A 1 567 ? -13.539 125.812 65.375 1 78 567 GLU A C 1
ATOM 4478 O O . GLU A 1 567 ? -14.023 124.75 65.062 1 78 567 GLU A O 1
ATOM 4483 N N . GLU A 1 568 ? -13.008 126.688 64.438 1 84.81 568 GLU A N 1
ATOM 4484 C CA . GLU A 1 568 ? -13.344 126.5 63.031 1 84.81 568 GLU A CA 1
ATOM 4485 C C . GLU A 1 568 ? -12.32 125.625 62.344 1 84.81 568 GLU A C 1
ATOM 4487 O O . GLU A 1 568 ? -12.609 125.062 61.281 1 84.81 568 GLU A O 1
ATOM 4492 N N . THR A 1 569 ? -11.156 125.375 62.938 1 81.94 569 THR A N 1
ATOM 4493 C CA . THR A 1 569 ? -10.141 124.625 62.188 1 81.94 569 THR A CA 1
ATOM 4494 C C . THR A 1 569 ? -9.734 123.375 62.969 1 81.94 569 THR A C 1
ATOM 4496 O O . THR A 1 569 ? -9.883 122.25 62.469 1 81.94 569 THR A O 1
ATOM 4499 N N . VAL A 1 570 ? -9.266 123.438 64.188 1 80.12 570 VAL A N 1
ATOM 4500 C CA . VAL A 1 570 ? -8.656 122.312 64.875 1 80.12 570 VAL A CA 1
ATOM 4501 C C . VAL A 1 570 ? -9.711 121.25 65.188 1 80.12 570 VAL A C 1
ATOM 4503 O O . VAL A 1 570 ? -9.508 120.062 64.938 1 80.12 570 VAL A O 1
ATOM 4506 N N . ILE A 1 571 ? -10.891 121.75 65.75 1 82.06 571 ILE A N 1
ATOM 4507 C CA . ILE A 1 571 ? -11.938 120.812 66.125 1 82.06 571 ILE A CA 1
ATOM 4508 C C . ILE A 1 571 ? -12.453 120.062 64.875 1 82.06 571 ILE A C 1
ATOM 4510 O O . ILE A 1 571 ? -12.688 118.875 64.875 1 82.06 571 ILE A O 1
ATOM 4514 N N . LYS A 1 572 ? -12.523 120.812 63.781 1 84.94 572 LYS A N 1
ATOM 4515 C CA . LYS A 1 572 ? -12.992 120.188 62.531 1 84.94 572 LYS A CA 1
ATOM 4516 C C . LYS A 1 572 ? -11.977 119.188 62 1 84.94 572 LYS A C 1
ATOM 4518 O O . LYS A 1 572 ? -12.344 118.125 61.469 1 84.94 572 LYS A O 1
ATOM 4523 N N . ASP A 1 573 ? -10.758 119.375 62.094 1 80.88 573 ASP A N 1
ATOM 4524 C CA . ASP A 1 573 ? -9.703 118.5 61.625 1 80.88 573 ASP A CA 1
ATOM 4525 C C . ASP A 1 573 ? -9.688 117.188 62.406 1 80.88 573 ASP A C 1
ATOM 4527 O O . ASP A 1 573 ? -9.469 116.125 61.844 1 80.88 573 ASP A O 1
ATOM 4531 N N . TYR A 1 574 ? -9.867 117.312 63.688 1 79.94 574 TYR A N 1
ATOM 4532 C CA . TYR A 1 574 ? -9.914 116.062 64.5 1 79.94 574 TYR A CA 1
ATOM 4533 C C . TYR A 1 574 ? -11.094 115.188 64.125 1 79.94 574 TYR A C 1
ATOM 4535 O O . TYR A 1 574 ? -10.969 114 64.062 1 79.94 574 TYR A O 1
ATOM 4543 N N . LYS A 1 575 ? -12.219 115.938 63.812 1 83.75 575 LYS A N 1
ATOM 4544 C CA . LYS A 1 575 ? -13.383 115.125 63.375 1 83.75 575 LYS A CA 1
ATOM 4545 C C . LYS A 1 575 ? -13.117 114.438 62.031 1 83.75 575 LYS A C 1
ATOM 4547 O O . LYS A 1 575 ? -13.484 113.312 61.875 1 83.75 575 LYS A O 1
ATOM 4552 N N . ASN A 1 576 ? -12.453 115.125 61.188 1 82.31 576 ASN A N 1
ATOM 4553 C CA . ASN A 1 576 ? -12.109 114.5 59.875 1 82.31 576 ASN A CA 1
ATOM 4554 C C . ASN A 1 576 ? -11.148 113.375 60.031 1 82.31 576 ASN A C 1
ATOM 4556 O O . ASN A 1 576 ? -11.266 112.312 59.344 1 82.31 576 ASN A O 1
ATOM 4560 N N . MET A 1 577 ? -10.266 113.438 60.906 1 76.75 577 MET A N 1
ATOM 4561 C CA . MET A 1 577 ? -9.289 112.375 61.125 1 76.75 577 MET A CA 1
ATOM 4562 C C . MET A 1 577 ? -9.953 111.125 61.688 1 76.75 577 MET A C 1
ATOM 4564 O O . MET A 1 577 ? -9.562 110 61.375 1 76.75 577 MET A O 1
ATOM 4568 N N . ILE A 1 578 ? -10.898 111.375 62.594 1 79.06 578 ILE A N 1
ATOM 4569 C CA . ILE A 1 578 ? -11.648 110.25 63.156 1 79.06 578 ILE A CA 1
ATOM 4570 C C . ILE A 1 578 ? -12.367 109.5 62.031 1 79.06 578 ILE A C 1
ATOM 4572 O O . ILE A 1 578 ? -12.352 108.25 61.969 1 79.06 578 ILE A O 1
ATOM 4576 N N . ASP A 1 579 ? -12.898 110.25 61.031 1 81.88 579 ASP A N 1
ATOM 4577 C CA . ASP A 1 579 ? -13.625 109.688 59.906 1 81.88 579 ASP A CA 1
ATOM 4578 C C . ASP A 1 579 ? -12.688 108.875 59 1 81.88 579 ASP A C 1
ATOM 4580 O O . ASP A 1 579 ? -13.023 107.812 58.562 1 81.88 579 ASP A O 1
ATOM 4584 N N . ILE A 1 580 ? -11.586 109.375 58.844 1 75.44 580 ILE A N 1
ATOM 4585 C CA . ILE A 1 580 ? -10.602 108.688 58 1 75.44 580 ILE A CA 1
ATOM 4586 C C . ILE A 1 580 ? -10.141 107.438 58.656 1 75.44 580 ILE A C 1
ATOM 4588 O O . ILE A 1 580 ? -9.984 106.375 58 1 75.44 580 ILE A O 1
ATOM 4592 N N . SER A 1 581 ? -9.906 107.438 59.938 1 75 581 SER A N 1
ATOM 4593 C CA . SER A 1 581 ? -9.461 106.25 60.688 1 75 581 SER A CA 1
ATOM 4594 C C . SER A 1 581 ? -10.516 105.125 60.656 1 75 581 SER A C 1
ATOM 4596 O O . SER A 1 581 ? -10.18 103.938 60.594 1 75 581 SER A O 1
ATOM 4598 N N . LYS A 1 582 ? -11.758 105.625 60.656 1 80.44 582 LYS A N 1
ATOM 4599 C CA . LYS A 1 582 ? -12.844 104.625 60.562 1 80.44 582 LYS A CA 1
ATOM 4600 C C . LYS A 1 582 ? -12.914 104 59.188 1 80.44 582 LYS A C 1
ATOM 4602 O O . LYS A 1 582 ? -13.148 102.812 59.062 1 80.44 582 LYS A O 1
ATOM 4607 N N . ASP A 1 583 ? -12.656 104.812 58.188 1 79.62 583 ASP A N 1
ATOM 4608 C CA . ASP A 1 583 ? -12.633 104.25 56.844 1 79.62 583 ASP A CA 1
ATOM 4609 C C . ASP A 1 583 ? -11.5 103.25 56.656 1 79.62 583 ASP A C 1
ATOM 4611 O O . ASP A 1 583 ? -11.688 102.25 56 1 79.62 583 ASP A O 1
ATOM 4615 N N . TYR A 1 584 ? -10.414 103.562 57.25 1 74.19 584 TYR A N 1
ATOM 4616 C CA . TYR A 1 584 ? -9.266 102.625 57.156 1 74.19 584 TYR A CA 1
ATOM 4617 C C . TYR A 1 584 ? -9.555 101.312 57.844 1 74.19 584 TYR A C 1
ATOM 4619 O O . TYR A 1 584 ? -9.18 100.25 57.344 1 74.19 584 TYR A O 1
ATOM 4627 N N . LYS A 1 585 ? -10.18 101.438 58.906 1 76.81 585 LYS A N 1
ATOM 4628 C CA . LYS A 1 585 ? -10.523 100.25 59.625 1 76.81 585 LYS A CA 1
ATOM 4629 C C . LYS A 1 585 ? -11.453 99.312 58.812 1 76.81 585 LYS A C 1
ATOM 4631 O O . LYS A 1 585 ? -11.258 98.125 58.75 1 76.81 585 LYS A O 1
ATOM 4636 N N . GLU A 1 586 ? -12.398 99.938 58.125 1 83.38 586 GLU A N 1
ATOM 4637 C CA . GLU A 1 586 ? -13.359 99.188 57.344 1 83.38 586 GLU A CA 1
ATOM 4638 C C . GLU A 1 586 ? -12.68 98.562 56.125 1 83.38 586 GLU A C 1
ATOM 4640 O O . GLU A 1 586 ? -12.961 97.375 55.781 1 83.38 586 GLU A O 1
ATOM 4645 N N . GLU A 1 587 ? -11.781 99.25 55.594 1 77.06 587 GLU A N 1
ATOM 4646 C CA . GLU A 1 587 ? -11.094 98.75 54.406 1 77.06 587 GLU A CA 1
ATOM 4647 C C . GLU A 1 587 ? -10.125 97.625 54.781 1 77.06 587 GLU A C 1
ATOM 4649 O O . GLU A 1 587 ? -9.984 96.625 54.031 1 77.06 587 GLU A O 1
ATOM 4654 N N . THR A 1 588 ? -9.438 97.75 55.844 1 80.06 588 THR A N 1
ATOM 4655 C CA . THR A 1 588 ? -8.508 96.75 56.312 1 80.06 588 THR A CA 1
ATOM 4656 C C . THR A 1 588 ? -9.25 95.438 56.594 1 80.06 588 THR A C 1
ATOM 4658 O O . THR A 1 588 ? -8.727 94.375 56.344 1 80.06 588 THR A O 1
ATOM 4661 N N . GLU A 1 589 ? -10.461 95.625 57.062 1 84.06 589 GLU A N 1
ATOM 4662 C CA . GLU A 1 589 ? -11.273 94.438 57.344 1 84.06 589 GLU A CA 1
ATOM 4663 C C . GLU A 1 589 ? -11.68 93.75 56.031 1 84.06 589 GLU A C 1
ATOM 4665 O O . GLU A 1 589 ? -11.719 92.5 55.969 1 84.06 589 GLU A O 1
ATOM 4670 N N . SER A 1 590 ? -11.875 94.562 55.094 1 83.44 590 SER A N 1
ATOM 4671 C CA . SER A 1 590 ? -12.234 94 53.812 1 83.44 590 SER A CA 1
ATOM 4672 C C . SER A 1 590 ? -11.055 93.25 53.188 1 83.44 590 SER A C 1
ATOM 4674 O O . SER A 1 590 ? -11.234 92.188 52.594 1 83.44 590 SER A O 1
ATOM 4676 N N . ILE A 1 591 ? -9.914 93.688 53.281 1 80.31 591 ILE A N 1
ATOM 4677 C CA . ILE A 1 591 ? -8.727 93.062 52.75 1 80.31 591 ILE A CA 1
ATOM 4678 C C . ILE A 1 591 ? -8.422 91.75 53.531 1 80.31 591 ILE A C 1
ATOM 4680 O O . ILE A 1 591 ? -7.996 90.75 52.969 1 80.31 591 ILE A O 1
ATOM 4684 N N . LYS A 1 592 ? -8.594 91.938 54.812 1 83.25 592 LYS A N 1
ATOM 4685 C CA . LYS A 1 592 ? -8.398 90.75 55.625 1 83.25 592 LYS A CA 1
ATOM 4686 C C . LYS A 1 592 ? -9.289 89.625 55.188 1 83.25 592 LYS A C 1
ATOM 4688 O O . LYS A 1 592 ? -8.836 88.5 55.094 1 83.25 592 LYS A O 1
ATOM 4693 N N . TYR A 1 593 ? -10.516 89.938 54.781 1 85.56 593 TYR A N 1
ATOM 4694 C CA . TYR A 1 593 ? -11.445 88.938 54.312 1 85.56 593 TYR A CA 1
ATOM 4695 C C . TYR A 1 593 ? -10.984 88.375 52.969 1 85.56 593 TYR A C 1
ATOM 4697 O O . TYR A 1 593 ? -11.047 87.125 52.75 1 85.56 593 TYR A O 1
ATOM 4705 N N . THR A 1 594 ? -10.508 89.188 52.156 1 80.5 594 THR A N 1
ATOM 4706 C CA . THR A 1 594 ? -10.031 88.75 50.844 1 80.5 594 THR A CA 1
ATOM 4707 C C . THR A 1 594 ? -8.844 87.812 51 1 80.5 594 THR A C 1
ATOM 4709 O O . THR A 1 594 ? -8.781 86.75 50.344 1 80.5 594 THR A O 1
ATOM 4712 N N . ILE A 1 595 ? -7.91 88.062 51.844 1 80.31 595 ILE A N 1
ATOM 4713 C CA . ILE A 1 595 ? -6.723 87.25 52.031 1 80.31 595 ILE A CA 1
ATOM 4714 C C . ILE A 1 595 ? -7.121 85.875 52.656 1 80.31 595 ILE A C 1
ATOM 4716 O O . ILE A 1 595 ? -6.551 84.875 52.312 1 80.31 595 ILE A O 1
ATOM 4720 N N . LYS A 1 596 ? -8.141 86 53.5 1 85 596 LYS A N 1
ATOM 4721 C CA . LYS A 1 596 ? -8.641 84.75 54.094 1 85 596 LYS A CA 1
ATOM 4722 C C . LYS A 1 596 ? -9.273 83.812 53.031 1 85 596 LYS A C 1
ATOM 4724 O O . LYS A 1 596 ? -9.117 82.625 53.062 1 85 596 LYS A O 1
ATOM 4729 N N . GLU A 1 597 ? -9.945 84.438 52.156 1 83.62 597 GLU A N 1
ATOM 4730 C CA . GLU A 1 597 ? -10.523 83.688 51.062 1 83.62 597 GLU A CA 1
ATOM 4731 C C . GLU A 1 597 ? -9.43 83.062 50.188 1 83.62 597 GLU A C 1
ATOM 4733 O O . GLU A 1 597 ? -9.57 81.938 49.719 1 83.62 597 GLU A O 1
ATOM 4738 N N . PHE A 1 598 ? -8.383 83.688 50 1 78.94 598 PHE A N 1
ATOM 4739 C CA . PHE A 1 598 ? -7.242 83.125 49.281 1 78.94 598 PHE A CA 1
ATOM 4740 C C . PHE A 1 598 ? -6.645 81.938 50 1 78.94 598 PHE A C 1
ATOM 4742 O O . PHE A 1 598 ? -6.211 81 49.344 1 78.94 598 PHE A O 1
ATOM 4749 N N . ASP A 1 599 ? -6.562 82.188 51.219 1 81.5 599 ASP A N 1
ATOM 4750 C CA . ASP A 1 599 ? -6.055 81.062 52 1 81.5 599 ASP A CA 1
ATOM 4751 C C . ASP A 1 599 ? -6.887 79.812 51.781 1 81.5 599 ASP A C 1
ATOM 4753 O O . ASP A 1 599 ? -6.336 78.688 51.625 1 81.5 599 ASP A O 1
ATOM 4757 N N . TYR A 1 600 ? -8.203 80 51.719 1 86.88 600 TYR A N 1
ATOM 4758 C CA . TYR A 1 600 ? -9.109 78.875 51.5 1 86.88 600 TYR A CA 1
ATOM 4759 C C . TYR A 1 600 ? -8.922 78.312 50.125 1 86.88 600 TYR A C 1
ATOM 4761 O O . TYR A 1 600 ? -8.836 77.062 49.969 1 86.88 600 TYR A O 1
ATOM 4769 N N . LEU A 1 601 ? -8.781 79.125 49.156 1 81.19 601 LEU A N 1
ATOM 4770 C CA . LEU A 1 601 ? -8.648 78.625 47.781 1 81.19 601 LEU A CA 1
ATOM 4771 C C . LEU A 1 601 ? -7.332 77.938 47.562 1 81.19 601 LEU A C 1
ATOM 4773 O O . LEU A 1 601 ? -7.297 76.875 46.906 1 81.19 601 LEU A O 1
ATOM 4777 N N . THR A 1 602 ? -6.266 78.438 48.125 1 81.31 602 THR A N 1
ATOM 4778 C CA . THR A 1 602 ? -4.961 77.75 47.969 1 81.31 602 THR A CA 1
ATOM 4779 C C . THR A 1 602 ? -4.961 76.375 48.656 1 81.31 602 THR A C 1
ATOM 4781 O O . THR A 1 602 ? -4.34 75.438 48.156 1 81.31 602 THR A O 1
ATOM 4784 N N . SER A 1 603 ? -5.695 76.375 49.75 1 86.75 603 SER A N 1
ATOM 4785 C CA . SER A 1 603 ? -5.812 75.062 50.406 1 86.75 603 SER A CA 1
ATOM 4786 C C . SER A 1 603 ? -6.582 74.062 49.562 1 86.75 603 SER A C 1
ATOM 4788 O O . SER A 1 603 ? -6.215 72.938 49.5 1 86.75 603 SER A O 1
ATOM 4790 N N . ASN A 1 604 ? -7.57 74.562 48.906 1 87.38 604 ASN A N 1
ATOM 4791 C CA . ASN A 1 604 ? -8.352 73.688 48.031 1 87.38 604 ASN A CA 1
ATOM 4792 C C . ASN A 1 604 ? -7.523 73.188 46.844 1 87.38 604 ASN A C 1
ATOM 4794 O O . ASN A 1 604 ? -7.605 72 46.469 1 87.38 604 ASN A O 1
ATOM 4798 N N . ILE A 1 605 ? -6.77 74 46.281 1 84.62 605 ILE A N 1
ATOM 4799 C CA . ILE A 1 605 ? -5.922 73.625 45.156 1 84.62 605 ILE A CA 1
ATOM 4800 C C . ILE A 1 605 ? -4.891 72.625 45.594 1 84.62 605 ILE A C 1
ATOM 4802 O O . ILE A 1 605 ? -4.645 71.625 44.844 1 84.62 605 ILE A O 1
ATOM 4806 N N . LEU A 1 606 ? -4.375 72.812 46.719 1 84.19 606 LEU A N 1
ATOM 4807 C CA . LEU A 1 606 ? -3.402 71.875 47.219 1 84.19 606 LEU A CA 1
ATOM 4808 C C . LEU A 1 606 ? -4.027 70.5 47.344 1 84.19 606 LEU A C 1
ATOM 4810 O O . LEU A 1 606 ? -3.418 69.5 46.969 1 84.19 606 LEU A O 1
ATOM 4814 N N . ASN A 1 607 ? -5.215 70.438 47.875 1 88.75 607 ASN A N 1
ATOM 4815 C CA . ASN A 1 607 ? -5.914 69.188 48.031 1 88.75 607 ASN A CA 1
ATOM 4816 C C . ASN A 1 607 ? -6.195 68.5 46.688 1 88.75 607 ASN A C 1
ATOM 4818 O O . ASN A 1 607 ? -5.992 67.312 46.531 1 88.75 607 ASN A O 1
ATOM 4822 N N . SER A 1 608 ? -6.633 69.25 45.781 1 85.88 608 SER A N 1
ATOM 4823 C CA . SER A 1 608 ? -6.922 68.75 44.438 1 85.88 608 SER A CA 1
ATOM 4824 C C . SER A 1 608 ? -5.652 68.25 43.75 1 85.88 608 SER A C 1
ATOM 4826 O O . SER A 1 608 ? -5.684 67.25 43.062 1 85.88 608 SER A O 1
ATOM 4828 N N . MET A 1 609 ? -4.59 68.875 44 1 84.38 609 MET A N 1
ATOM 4829 C CA . MET A 1 609 ? -3.324 68.5 43.406 1 84.38 609 MET A CA 1
ATOM 4830 C C . MET A 1 609 ? -2.812 67.188 44.031 1 84.38 609 MET A C 1
ATOM 4832 O O . MET A 1 609 ? -2.197 66.375 43.344 1 84.38 609 MET A O 1
ATOM 4836 N N . ASN A 1 610 ? -3.066 67.062 45.281 1 87.94 610 ASN A N 1
ATOM 4837 C CA . ASN A 1 610 ? -2.734 65.812 45.906 1 87.94 610 ASN A CA 1
ATOM 4838 C C . ASN A 1 610 ? -3.529 64.688 45.312 1 87.94 610 ASN A C 1
ATOM 4840 O O . ASN A 1 610 ? -2.988 63.562 45.094 1 87.94 610 ASN A O 1
ATOM 4844 N N . GLU A 1 611 ? -4.734 65 45 1 87.94 611 GLU A N 1
ATOM 4845 C CA . GLU A 1 611 ? -5.578 63.969 44.375 1 87.94 611 GLU A CA 1
ATOM 4846 C C . GLU A 1 611 ? -5.074 63.625 42.969 1 87.94 611 GLU A C 1
ATOM 4848 O O . GLU A 1 611 ? -5.027 62.438 42.594 1 87.94 611 GLU A O 1
ATOM 4853 N N . VAL A 1 612 ? -4.684 64.5 42.25 1 84.88 612 VAL A N 1
ATOM 4854 C CA . VAL A 1 612 ? -4.152 64.312 40.906 1 84.88 612 VAL A CA 1
ATOM 4855 C C . VAL A 1 612 ? -2.883 63.469 40.969 1 84.88 612 VAL A C 1
ATOM 4857 O O . VAL A 1 612 ? -2.721 62.531 40.188 1 84.88 612 VAL A O 1
ATOM 4860 N N . THR A 1 613 ? -2.049 63.812 41.875 1 85.56 613 THR A N 1
ATOM 4861 C CA . THR A 1 613 ? -0.798 63.094 42.031 1 85.56 613 THR A CA 1
ATOM 4862 C C . THR A 1 613 ? -1.069 61.625 42.375 1 85.56 613 THR A C 1
ATOM 4864 O O . THR A 1 613 ? -0.448 60.719 41.812 1 85.56 613 THR A O 1
ATOM 4867 N N . GLU A 1 614 ? -1.99 61.406 43.281 1 89.38 614 GLU A N 1
ATOM 4868 C CA . GLU A 1 614 ? -2.326 60.031 43.688 1 89.38 614 GLU A CA 1
ATOM 4869 C C . GLU A 1 614 ? -2.9 59.25 42.531 1 89.38 614 GLU A C 1
ATOM 4871 O O . GLU A 1 614 ? -2.527 58.094 42.312 1 89.38 614 GLU A O 1
ATOM 4876 N N . THR A 1 615 ? -3.787 59.812 41.812 1 86.62 615 THR A N 1
ATOM 4877 C CA . THR A 1 615 ? -4.41 59.125 40.656 1 86.62 615 THR A CA 1
ATOM 4878 C C . THR A 1 615 ? -3.381 58.875 39.562 1 86.62 615 THR A C 1
ATOM 4880 O O . THR A 1 615 ? -3.414 57.812 38.938 1 86.62 615 THR A O 1
ATOM 4883 N N . MET A 1 616 ? -2.459 59.719 39.406 1 84 616 MET A N 1
ATOM 4884 C CA . MET A 1 616 ? -1.402 59.562 38.406 1 84 616 MET A CA 1
ATOM 4885 C C . MET A 1 616 ? -0.488 58.375 38.75 1 84 616 MET A C 1
ATOM 4887 O O . MET A 1 616 ? -0.05 57.625 37.875 1 84 616 MET A O 1
ATOM 4891 N N . ASN A 1 617 ? -0.209 58.312 40.031 1 86.62 617 ASN A N 1
ATOM 4892 C CA . ASN A 1 617 ? 0.577 57.188 40.5 1 86.62 617 ASN A CA 1
ATOM 4893 C C . ASN A 1 617 ? -0.136 55.875 40.219 1 86.62 617 ASN A C 1
ATOM 4895 O O . ASN A 1 617 ? 0.499 54.875 39.812 1 86.62 617 ASN A O 1
ATOM 4899 N N . SER A 1 618 ? -1.37 55.938 40.375 1 86 618 SER A N 1
ATOM 4900 C CA . SER A 1 618 ? -2.166 54.75 40.062 1 86 618 SER A CA 1
ATOM 4901 C C . SER A 1 618 ? -2.113 54.406 38.594 1 86 618 SER A C 1
ATOM 4903 O O . SER A 1 618 ? -1.973 53.25 38.219 1 86 618 SER A O 1
ATOM 4905 N N . ILE A 1 619 ? -2.221 55.281 37.719 1 81.56 619 ILE A N 1
ATOM 4906 C CA . ILE A 1 619 ? -2.174 55.094 36.281 1 81.56 619 ILE A CA 1
ATOM 4907 C C . ILE A 1 619 ? -0.793 54.594 35.875 1 81.56 619 ILE A C 1
ATOM 4909 O O . ILE A 1 619 ? -0.676 53.719 35.031 1 81.56 619 ILE A O 1
ATOM 4913 N N . ALA A 1 620 ? 0.233 55.156 36.469 1 83.88 620 ALA A N 1
ATOM 4914 C CA . ALA A 1 620 ? 1.592 54.688 36.188 1 83.88 620 ALA A CA 1
ATOM 4915 C C . ALA A 1 620 ? 1.739 53.219 36.531 1 83.88 620 ALA A C 1
ATOM 4917 O O . ALA A 1 620 ? 2.338 52.438 35.781 1 83.88 620 ALA A O 1
ATOM 4918 N N . ASP A 1 621 ? 1.215 52.812 37.625 1 87.31 621 ASP A N 1
ATOM 4919 C CA . ASP A 1 621 ? 1.244 51.406 38.031 1 87.31 621 ASP A CA 1
ATOM 4920 C C . ASP A 1 621 ? 0.509 50.531 37.031 1 87.31 621 ASP A C 1
ATOM 4922 O O . ASP A 1 621 ? 0.986 49.438 36.688 1 87.31 621 ASP A O 1
ATOM 4926 N N . LEU A 1 622 ? -0.602 50.969 36.594 1 81.75 622 LEU A N 1
ATOM 4927 C CA . LEU A 1 622 ? -1.386 50.219 35.594 1 81.75 622 LEU A CA 1
ATOM 4928 C C . LEU A 1 622 ? -0.616 50.094 34.281 1 81.75 622 LEU A C 1
ATOM 4930 O O . LEU A 1 622 ? -0.628 49.031 33.656 1 81.75 622 LEU A O 1
ATOM 4934 N N . SER A 1 623 ? 0.029 51.125 33.906 1 83.69 623 SER A N 1
ATOM 4935 C CA . SER A 1 623 ? 0.837 51.094 32.688 1 83.69 623 SER A CA 1
ATOM 4936 C C . SER A 1 623 ? 1.979 50.094 32.781 1 83.69 623 SER A C 1
ATOM 4938 O O . SER A 1 623 ? 2.275 49.375 31.828 1 83.69 623 SER A O 1
ATOM 4940 N N . ASN A 1 624 ? 2.568 50.062 33.938 1 86.44 624 ASN A N 1
ATOM 4941 C CA . ASN A 1 624 ? 3.617 49.062 34.188 1 86.44 624 ASN A CA 1
ATOM 4942 C C . ASN A 1 624 ? 3.076 47.656 34.094 1 86.44 624 ASN A C 1
ATOM 4944 O O . ASN A 1 624 ? 3.742 46.75 33.562 1 86.44 624 ASN A O 1
ATOM 4948 N N . ASN A 1 625 ? 1.964 47.469 34.562 1 86.81 625 ASN A N 1
ATOM 4949 C CA . ASN A 1 625 ? 1.324 46.156 34.469 1 86.81 625 ASN A CA 1
ATOM 4950 C C . ASN A 1 625 ? 1.025 45.75 33.031 1 86.81 625 ASN A C 1
ATOM 4952 O O . ASN A 1 625 ? 1.237 44.625 32.625 1 86.81 625 ASN A O 1
ATOM 4956 N N . ILE A 1 626 ? 0.552 46.688 32.281 1 84.94 626 ILE A N 1
ATOM 4957 C CA . ILE A 1 626 ? 0.271 46.438 30.875 1 84.94 626 ILE A CA 1
ATOM 4958 C C . ILE A 1 626 ? 1.563 46.062 30.141 1 84.94 626 ILE A C 1
ATOM 4960 O O . ILE A 1 626 ? 1.592 45.125 29.344 1 84.94 626 ILE A O 1
ATOM 4964 N N . SER A 1 627 ? 2.613 46.781 30.453 1 86.81 627 SER A N 1
ATOM 4965 C CA . SER A 1 627 ? 3.912 46.469 29.844 1 86.81 627 SER A CA 1
ATOM 4966 C C . SER A 1 627 ? 4.367 45.062 30.188 1 86.81 627 SER A C 1
ATOM 4968 O O . SER A 1 627 ? 4.879 44.344 29.312 1 86.81 627 SER A O 1
ATOM 4970 N N . ALA A 1 628 ? 4.199 44.656 31.391 1 88.25 628 ALA A N 1
ATOM 4971 C CA . ALA A 1 628 ? 4.547 43.312 31.812 1 88.25 628 ALA A CA 1
ATOM 4972 C C . ALA A 1 628 ? 3.707 42.281 31.062 1 88.25 628 ALA A C 1
ATOM 4974 O O . ALA A 1 628 ? 4.227 41.25 30.609 1 88.25 628 ALA A O 1
ATOM 4975 N N . GLN A 1 629 ? 2.475 42.594 30.953 1 85.69 629 GLN A N 1
ATOM 4976 C CA . GLN A 1 629 ? 1.573 41.688 30.25 1 85.69 629 GLN A CA 1
ATOM 4977 C C . GLN A 1 629 ? 1.955 41.562 28.766 1 85.69 629 GLN A C 1
ATOM 4979 O O . GLN A 1 629 ? 1.876 40.5 28.188 1 85.69 629 GLN A O 1
ATOM 4984 N N . THR A 1 630 ? 2.301 42.656 28.172 1 88 630 THR A N 1
ATOM 4985 C CA . THR A 1 630 ? 2.73 42.656 26.781 1 88 630 THR A CA 1
ATOM 4986 C C . THR A 1 630 ? 3.988 41.812 26.609 1 88 630 THR A C 1
ATOM 4988 O O . THR A 1 630 ? 4.102 41.062 25.641 1 88 630 THR A O 1
ATOM 4991 N N . THR A 1 631 ? 4.895 41.938 27.531 1 88.94 631 THR A N 1
ATOM 4992 C CA . THR A 1 631 ? 6.113 41.156 27.469 1 88.94 631 THR A CA 1
ATOM 4993 C C . THR A 1 631 ? 5.789 39.656 27.578 1 88.94 631 THR A C 1
ATOM 4995 O O . THR A 1 631 ? 6.316 38.844 26.812 1 88.94 631 THR A O 1
ATOM 4998 N N . ASP A 1 632 ? 4.926 39.312 28.469 1 90.19 632 ASP A N 1
ATOM 4999 C CA . ASP A 1 632 ? 4.473 37.906 28.641 1 90.19 632 ASP A CA 1
ATOM 5000 C C . ASP A 1 632 ? 3.785 37.406 27.359 1 90.19 632 ASP A C 1
ATOM 5002 O O . ASP A 1 632 ? 4.004 36.281 26.938 1 90.19 632 ASP A O 1
ATOM 5006 N N . SER A 1 633 ? 3.049 38.219 26.797 1 89.5 633 SER A N 1
ATOM 5007 C CA . SER A 1 633 ? 2.312 37.875 25.578 1 89.5 633 SER A CA 1
ATOM 5008 C C . SER A 1 633 ? 3.258 37.625 24.406 1 89.5 633 SER A C 1
ATOM 5010 O O . SER A 1 633 ? 3.057 36.688 23.625 1 89.5 633 SER A O 1
ATOM 5012 N N . VAL A 1 634 ? 4.254 38.469 24.312 1 90.62 634 VAL A N 1
ATOM 5013 C CA . VAL A 1 634 ? 5.254 38.281 23.266 1 90.62 634 VAL A CA 1
ATOM 5014 C C . VAL A 1 634 ? 5.949 36.938 23.438 1 90.62 634 VAL A C 1
ATOM 5016 O O . VAL A 1 634 ? 6.199 36.219 22.469 1 90.62 634 VAL A O 1
ATOM 5019 N N . GLU A 1 635 ? 6.234 36.562 24.656 1 90.88 635 GLU A N 1
ATOM 5020 C CA . GLU A 1 635 ? 6.848 35.281 24.938 1 90.88 635 GLU A CA 1
ATOM 5021 C C . GLU A 1 635 ? 5.93 34.125 24.531 1 90.88 635 GLU A C 1
ATOM 5023 O O . GLU A 1 635 ? 6.367 33.156 23.891 1 90.88 635 GLU A O 1
ATOM 5028 N N . ASN A 1 636 ? 4.711 34.25 24.891 1 91.19 636 ASN A N 1
ATOM 5029 C CA . ASN A 1 636 ? 3.734 33.219 24.516 1 91.19 636 ASN A CA 1
ATOM 5030 C C . ASN A 1 636 ? 3.584 33.125 23 1 91.19 636 ASN A C 1
ATOM 5032 O O . ASN A 1 636 ? 3.479 32.031 22.469 1 91.19 636 ASN A O 1
ATOM 5036 N N . LEU A 1 637 ? 3.602 34.219 22.344 1 89.88 637 LEU A N 1
ATOM 5037 C CA . LEU A 1 637 ? 3.508 34.219 20.891 1 89.88 637 LEU A CA 1
ATOM 5038 C C . LEU A 1 637 ? 4.734 33.594 20.266 1 89.88 637 LEU A C 1
ATOM 5040 O O . LEU A 1 637 ? 4.621 32.875 19.25 1 89.88 637 LEU A O 1
ATOM 5044 N N . SER A 1 638 ? 5.855 33.906 20.875 1 91.38 638 SER A N 1
ATOM 5045 C CA . SER A 1 638 ? 7.082 33.281 20.391 1 91.38 638 SER A CA 1
ATOM 5046 C C . SER A 1 638 ? 7.004 31.766 20.531 1 91.38 638 SER A C 1
ATOM 5048 O O . SER A 1 638 ? 7.434 31.031 19.641 1 91.38 638 SER A O 1
ATOM 5050 N N . ASP A 1 639 ? 6.457 31.312 21.578 1 90.94 639 ASP A N 1
ATOM 5051 C CA . ASP A 1 639 ? 6.258 29.875 21.781 1 90.94 639 ASP A CA 1
ATOM 5052 C C . ASP A 1 639 ? 5.32 29.297 20.734 1 90.94 639 ASP A C 1
ATOM 5054 O O . ASP A 1 639 ? 5.582 28.234 20.188 1 90.94 639 ASP A O 1
ATOM 5058 N N . ILE A 1 640 ? 4.297 29.984 20.469 1 89.88 640 ILE A N 1
ATOM 5059 C CA . ILE A 1 640 ? 3.35 29.562 19.438 1 89.88 640 ILE A CA 1
ATOM 5060 C C . ILE A 1 640 ? 4.051 29.5 18.094 1 89.88 640 ILE A C 1
ATOM 5062 O O . ILE A 1 640 ? 3.891 28.531 17.344 1 89.88 640 ILE A O 1
ATOM 5066 N N . TYR A 1 641 ? 4.848 30.5 17.797 1 92.19 641 TYR A N 1
ATOM 5067 C CA . TYR A 1 641 ? 5.594 30.547 16.547 1 92.19 641 TYR A CA 1
ATOM 5068 C C . TYR A 1 641 ? 6.492 29.328 16.406 1 92.19 641 TYR A C 1
ATOM 5070 O O . TYR A 1 641 ? 6.512 28.672 15.359 1 92.19 641 TYR A O 1
ATOM 5078 N N . ASN A 1 642 ? 7.184 29.047 17.453 1 91.44 642 ASN A N 1
ATOM 5079 C CA . ASN A 1 642 ? 8.078 27.891 17.438 1 91.44 642 ASN A CA 1
ATOM 5080 C C . ASN A 1 642 ? 7.312 26.594 17.219 1 91.44 642 ASN A C 1
ATOM 5082 O O . ASN A 1 642 ? 7.738 25.734 16.438 1 91.44 642 ASN A O 1
ATOM 5086 N N . LYS A 1 643 ? 6.23 26.531 17.938 1 90.06 643 LYS A N 1
ATOM 5087 C CA . LYS A 1 643 ? 5.414 25.328 17.812 1 90.06 643 LYS A CA 1
ATOM 5088 C C . LYS A 1 643 ? 4.84 25.203 16.391 1 90.06 643 LYS A C 1
ATOM 5090 O O . LYS A 1 643 ? 4.777 24.109 15.844 1 90.06 643 LYS A O 1
ATOM 5095 N N . VAL A 1 644 ? 4.441 26.266 15.781 1 91.06 644 VAL A N 1
ATOM 5096 C CA . VAL A 1 644 ? 3.918 26.281 14.414 1 91.06 644 VAL A CA 1
ATOM 5097 C C . VAL A 1 644 ? 5.012 25.875 13.438 1 91.06 644 VAL A C 1
ATOM 5099 O O . VAL A 1 644 ? 4.754 25.141 12.484 1 91.06 644 VAL A O 1
ATOM 5102 N N . ASN A 1 645 ? 6.223 26.344 13.703 1 90.19 645 ASN A N 1
ATOM 5103 C CA . ASN A 1 645 ? 7.344 25.969 12.852 1 90.19 645 ASN A CA 1
ATOM 5104 C C . ASN A 1 645 ? 7.625 24.469 12.938 1 90.19 645 ASN A C 1
ATOM 5106 O O . ASN A 1 645 ? 7.902 23.828 11.922 1 90.19 645 ASN A O 1
ATOM 5110 N N . GLU A 1 646 ? 7.539 23.969 14.094 1 89.25 646 GLU A N 1
ATOM 5111 C CA . GLU A 1 646 ? 7.707 22.531 14.266 1 89.25 646 GLU A CA 1
ATOM 5112 C C . GLU A 1 646 ? 6.613 21.766 13.539 1 89.25 646 GLU A C 1
ATOM 5114 O O . GLU A 1 646 ? 6.895 20.766 12.875 1 89.25 646 GLU A O 1
ATOM 5119 N N . LEU A 1 647 ? 5.43 22.234 13.633 1 88.19 647 LEU A N 1
ATOM 5120 C CA . LEU A 1 647 ? 4.305 21.625 12.93 1 88.19 647 LEU A CA 1
ATOM 5121 C C . LEU A 1 647 ? 4.516 21.672 11.422 1 88.19 647 LEU A C 1
ATOM 5123 O O . LEU A 1 647 ? 4.191 20.719 10.711 1 88.19 647 LEU A O 1
ATOM 5127 N N . ASN A 1 648 ? 5 22.781 10.977 1 91.12 648 ASN A N 1
ATOM 5128 C CA . ASN A 1 648 ? 5.297 22.938 9.555 1 91.12 648 ASN A CA 1
ATOM 5129 C C . ASN A 1 648 ? 6.301 21.906 9.07 1 91.12 648 ASN A C 1
ATOM 5131 O O . ASN A 1 648 ? 6.086 21.266 8.047 1 91.12 648 ASN A O 1
ATOM 5135 N N . THR A 1 649 ? 7.352 21.719 9.836 1 88.69 649 THR A N 1
ATOM 5136 C CA . THR A 1 649 ? 8.375 20.734 9.492 1 88.69 649 THR A CA 1
ATOM 5137 C C . THR A 1 649 ? 7.789 19.328 9.492 1 88.69 649 THR A C 1
ATOM 5139 O O . THR A 1 649 ? 8.023 18.562 8.562 1 88.69 649 THR A O 1
ATOM 5142 N N . MET A 1 650 ? 7.016 19.078 10.461 1 84.94 650 MET A N 1
ATOM 5143 C CA . MET A 1 650 ? 6.402 17.75 10.57 1 84.94 650 MET A CA 1
ATOM 5144 C C . MET A 1 650 ? 5.457 17.5 9.406 1 84.94 650 MET A C 1
ATOM 5146 O O . MET A 1 650 ? 5.449 16.406 8.836 1 84.94 650 MET A O 1
ATOM 5150 N N . ASN A 1 651 ? 4.645 18.469 9.062 1 89.62 651 ASN A N 1
ATOM 5151 C CA . ASN A 1 651 ? 3.707 18.359 7.953 1 89.62 651 ASN A CA 1
ATOM 5152 C C . ASN A 1 651 ? 4.434 18.141 6.629 1 89.62 651 ASN A C 1
ATOM 5154 O O . ASN A 1 651 ? 3.996 17.344 5.801 1 89.62 651 ASN A O 1
ATOM 5158 N N . ARG A 1 652 ? 5.496 18.781 6.414 1 88.12 652 ARG A N 1
ATOM 5159 C CA . ARG A 1 652 ? 6.281 18.609 5.195 1 88.12 652 ARG A CA 1
ATOM 5160 C C . ARG A 1 652 ? 6.883 17.203 5.121 1 88.12 652 ARG A C 1
ATOM 5162 O O . ARG A 1 652 ? 6.855 16.562 4.066 1 88.12 652 ARG A O 1
ATOM 5169 N N . ASN A 1 653 ? 7.367 16.719 6.246 1 86.44 653 ASN A N 1
ATOM 5170 C CA . ASN A 1 653 ? 7.922 15.367 6.309 1 86.44 653 ASN A CA 1
ATOM 5171 C C . ASN A 1 653 ? 6.863 14.312 6.004 1 86.44 653 ASN A C 1
ATOM 5173 O O . ASN A 1 653 ? 7.125 13.359 5.266 1 86.44 653 ASN A O 1
ATOM 5177 N N . ASN A 1 654 ? 5.75 14.531 6.629 1 84.44 654 ASN A N 1
ATOM 5178 C CA . ASN A 1 654 ? 4.637 13.617 6.375 1 84.44 654 ASN A CA 1
ATOM 5179 C C . ASN A 1 654 ? 4.25 13.609 4.898 1 84.44 654 ASN A C 1
ATOM 5181 O O . ASN A 1 654 ? 4.043 12.539 4.316 1 84.44 654 ASN A O 1
ATOM 5185 N N . LYS A 1 655 ? 4.16 14.773 4.32 1 87.38 655 LYS A N 1
ATOM 5186 C CA . LYS A 1 655 ? 3.818 14.898 2.906 1 87.38 655 LYS A CA 1
ATOM 5187 C C . LYS A 1 655 ? 4.852 14.203 2.027 1 87.38 655 LYS A C 1
ATOM 5189 O O . LYS A 1 655 ? 4.492 13.445 1.119 1 87.38 655 LYS A O 1
ATOM 5194 N N . GLU A 1 656 ? 6.082 14.375 2.314 1 86.38 656 GLU A N 1
ATOM 5195 C CA . GLU A 1 656 ? 7.156 13.75 1.549 1 86.38 656 GLU A CA 1
ATOM 5196 C C . GLU A 1 656 ? 7.094 12.234 1.651 1 86.38 656 GLU A C 1
ATOM 5198 O O . GLU A 1 656 ? 7.27 11.531 0.653 1 86.38 656 GLU A O 1
ATOM 5203 N N . GLY A 1 657 ? 6.926 11.812 2.893 1 82.06 657 GLY A N 1
ATOM 5204 C CA . GLY A 1 657 ? 6.789 10.375 3.09 1 82.06 657 GLY A CA 1
ATOM 5205 C C . GLY A 1 657 ? 5.645 9.773 2.299 1 82.06 657 GLY A C 1
ATOM 5206 O O . GLY A 1 657 ? 5.789 8.703 1.704 1 82.06 657 GLY A O 1
ATOM 5207 N N . LEU A 1 658 ? 4.57 10.43 2.213 1 85.88 658 LEU A N 1
ATOM 5208 C CA . LEU A 1 658 ? 3.393 9.977 1.48 1 85.88 658 LEU A CA 1
ATOM 5209 C C . LEU A 1 658 ? 3.627 10.047 -0.025 1 85.88 658 LEU A C 1
ATOM 5211 O O . LEU A 1 658 ? 3.17 9.18 -0.771 1 85.88 658 LEU A O 1
ATOM 5215 N N . GLU A 1 659 ? 4.289 11.047 -0.49 1 87.56 659 GLU A N 1
ATOM 5216 C CA . GLU A 1 659 ? 4.625 11.172 -1.906 1 87.56 659 GLU A CA 1
ATOM 5217 C C . GLU A 1 659 ? 5.539 10.031 -2.354 1 87.56 659 GLU A C 1
ATOM 5219 O O . GLU A 1 659 ? 5.359 9.477 -3.438 1 87.56 659 GLU A O 1
ATOM 5224 N N . GLU A 1 660 ? 6.453 9.641 -1.518 1 85.31 660 GLU A N 1
ATOM 5225 C CA . GLU A 1 660 ? 7.328 8.508 -1.807 1 85.31 660 GLU A CA 1
ATOM 5226 C C . GLU A 1 660 ? 6.535 7.207 -1.913 1 85.31 660 GLU A C 1
ATOM 5228 O O . GLU A 1 660 ? 6.773 6.402 -2.816 1 85.31 660 GLU A O 1
ATOM 5233 N N . LEU A 1 661 ? 5.676 7.07 -0.974 1 82.75 661 LEU A N 1
ATOM 5234 C CA . LEU A 1 661 ? 4.824 5.887 -0.995 1 82.75 661 LEU A CA 1
ATOM 5235 C C . LEU A 1 661 ? 3.975 5.852 -2.262 1 82.75 661 LEU A C 1
ATOM 5237 O O . LEU A 1 661 ? 3.814 4.797 -2.879 1 82.75 661 LEU A O 1
ATOM 5241 N N . LYS A 1 662 ? 3.422 6.977 -2.627 1 86.69 662 LYS A N 1
ATOM 5242 C CA . LYS A 1 662 ? 2.621 7.09 -3.842 1 86.69 662 LYS A CA 1
ATOM 5243 C C . LYS A 1 662 ? 3.447 6.742 -5.078 1 86.69 662 LYS A C 1
ATOM 5245 O O . LYS A 1 662 ? 2.975 6.027 -5.965 1 86.69 662 LYS A O 1
ATOM 5250 N N . GLU A 1 663 ? 4.652 7.137 -5.148 1 85.94 663 GLU A N 1
ATOM 5251 C CA . GLU A 1 663 ? 5.543 6.828 -6.262 1 85.94 663 GLU A CA 1
ATOM 5252 C C . GLU A 1 663 ? 5.773 5.324 -6.383 1 85.94 663 GLU A C 1
ATOM 5254 O O . GLU A 1 663 ? 5.746 4.777 -7.488 1 85.94 663 GLU A O 1
ATOM 5259 N N . LYS A 1 664 ? 5.949 4.652 -5.25 1 81.06 664 LYS A N 1
ATOM 5260 C CA . LYS A 1 664 ? 6.172 3.209 -5.234 1 81.06 664 LYS A CA 1
ATOM 5261 C C . LYS A 1 664 ? 4.922 2.451 -5.668 1 81.06 664 LYS A C 1
ATOM 5263 O O . LYS A 1 664 ? 5.008 1.474 -6.414 1 81.06 664 LYS A O 1
ATOM 5268 N N . THR A 1 665 ? 3.793 2.922 -5.203 1 84.25 665 THR A N 1
ATOM 5269 C CA . THR A 1 665 ? 2.543 2.242 -5.52 1 84.25 665 THR A CA 1
ATOM 5270 C C . THR A 1 665 ? 2.131 2.514 -6.961 1 84.25 665 THR A C 1
ATOM 5272 O O . THR A 1 665 ? 1.433 1.703 -7.578 1 84.25 665 THR A O 1
ATOM 5275 N N . ASP A 1 666 ? 2.543 3.672 -7.539 1 85.12 666 ASP A N 1
ATOM 5276 C CA . ASP A 1 666 ? 2.225 4.027 -8.914 1 85.12 666 ASP A CA 1
ATOM 5277 C C . ASP A 1 666 ? 2.949 3.111 -9.898 1 85.12 666 ASP A C 1
ATOM 5279 O O . ASP A 1 666 ? 2.586 3.043 -11.078 1 85.12 666 ASP A O 1
ATOM 5283 N N . LEU A 1 667 ? 3.941 2.398 -9.438 1 77.94 667 LEU A N 1
ATOM 5284 C CA . LEU A 1 667 ? 4.617 1.416 -10.281 1 77.94 667 LEU A CA 1
ATOM 5285 C C . LEU A 1 667 ? 3.674 0.272 -10.641 1 77.94 667 LEU A C 1
ATOM 5287 O O . LEU A 1 667 ? 3.85 -0.377 -11.68 1 77.94 667 LEU A O 1
ATOM 5291 N N . PHE A 1 668 ? 2.668 0.061 -9.773 1 78.56 668 PHE A N 1
ATOM 5292 C CA . PHE A 1 668 ? 1.699 -0.999 -10.023 1 78.56 668 PHE A CA 1
ATOM 5293 C C . PHE A 1 668 ? 0.626 -0.529 -11 1 78.56 668 PHE A C 1
ATOM 5295 O O . PHE A 1 668 ? 0.048 0.546 -10.82 1 78.56 668 PHE A O 1
ATOM 5302 N N . LYS A 1 669 ? 0.516 -0.956 -12.148 1 75.62 669 LYS A N 1
ATOM 5303 C CA . LYS A 1 669 ? -0.492 -0.633 -13.148 1 75.62 669 LYS A CA 1
ATOM 5304 C C . LYS A 1 669 ? -1.772 -1.431 -12.922 1 75.62 669 LYS A C 1
ATOM 5306 O O . LYS A 1 669 ? -1.728 -2.557 -12.422 1 75.62 669 LYS A O 1
ATOM 5311 N N . MET B 1 1 ? -17.641 -41.125 -17.719 1 34.12 1 MET B N 1
ATOM 5312 C CA . MET B 1 1 ? -16.531 -40.781 -18.594 1 34.12 1 MET B CA 1
ATOM 5313 C C . MET B 1 1 ? -16.172 -39.312 -18.484 1 34.12 1 MET B C 1
ATOM 5315 O O . MET B 1 1 ? -15.039 -38.906 -18.781 1 34.12 1 MET B O 1
ATOM 5319 N N . SER B 1 2 ? -17.219 -38.625 -18.234 1 43.56 2 SER B N 1
ATOM 5320 C CA . SER B 1 2 ? -17.25 -37.156 -18.078 1 43.56 2 SER B CA 1
ATOM 5321 C C . SER B 1 2 ? -16.625 -36.719 -16.75 1 43.56 2 SER B C 1
ATOM 5323 O O . SER B 1 2 ? -16 -35.656 -16.672 1 43.56 2 SER B O 1
ATOM 5325 N N . LYS B 1 3 ? -16.922 -37.438 -15.781 1 50.81 3 LYS B N 1
ATOM 5326 C CA . LYS B 1 3 ? -16.547 -37.062 -14.422 1 50.81 3 LYS B CA 1
ATOM 5327 C C . LYS B 1 3 ? -15.078 -37.375 -14.141 1 50.81 3 LYS B C 1
ATOM 5329 O O . LYS B 1 3 ? -14.562 -37.094 -13.062 1 50.81 3 LYS B O 1
ATOM 5334 N N . PHE B 1 4 ? -14.383 -38.312 -14.703 1 46.62 4 PHE B N 1
ATOM 5335 C CA . PHE B 1 4 ? -13 -38.781 -14.617 1 46.62 4 PHE B CA 1
ATOM 5336 C C . PHE B 1 4 ? -12.039 -37.719 -15.172 1 46.62 4 PHE B C 1
ATOM 5338 O O . PHE B 1 4 ? -10.82 -37.844 -15.008 1 46.62 4 PHE B O 1
ATOM 5345 N N . ASN B 1 5 ? -12.383 -36.844 -15.977 1 54.69 5 ASN B N 1
ATOM 5346 C CA . ASN B 1 5 ? -11.594 -35.812 -16.656 1 54.69 5 ASN B CA 1
ATOM 5347 C C . ASN B 1 5 ? -11.289 -34.625 -15.742 1 54.69 5 ASN B C 1
ATOM 5349 O O . ASN B 1 5 ? -10.891 -33.562 -16.203 1 54.69 5 ASN B O 1
ATOM 5353 N N . LYS B 1 6 ? -11.484 -34.938 -14.562 1 66.5 6 LYS B N 1
ATOM 5354 C CA . LYS B 1 6 ? -11.422 -33.781 -13.688 1 66.5 6 LYS B CA 1
ATOM 5355 C C . LYS B 1 6 ? -10.031 -33.594 -13.094 1 66.5 6 LYS B C 1
ATOM 5357 O O . LYS B 1 6 ? -9.633 -32.469 -12.742 1 66.5 6 LYS B O 1
ATOM 5362 N N . LYS B 1 7 ? -9.266 -34.688 -13.055 1 77.81 7 LYS B N 1
ATOM 5363 C CA . LYS B 1 7 ? -7.895 -34.594 -12.57 1 77.81 7 LYS B CA 1
ATOM 5364 C C . LYS B 1 7 ? -6.895 -34.75 -13.719 1 77.81 7 LYS B C 1
ATOM 5366 O O . LYS B 1 7 ? -7.062 -35.594 -14.586 1 77.81 7 LYS B O 1
ATOM 5371 N N . LEU B 1 8 ? -5.879 -34.031 -13.883 1 77.44 8 LEU B N 1
ATOM 5372 C CA . LEU B 1 8 ? -4.848 -34 -14.914 1 77.44 8 LEU B CA 1
ATOM 5373 C C . LEU B 1 8 ? -4.152 -35.375 -15.008 1 77.44 8 LEU B C 1
ATOM 5375 O O . LEU B 1 8 ? -3.885 -35.844 -16.109 1 77.44 8 LEU B O 1
ATOM 5379 N N . SER B 1 9 ? -3.951 -36.062 -13.914 1 76.62 9 SER B N 1
ATOM 5380 C CA . SER B 1 9 ? -3.291 -37.375 -13.859 1 76.62 9 SER B CA 1
ATOM 5381 C C . SER B 1 9 ? -4.113 -38.438 -14.562 1 76.62 9 SER B C 1
ATOM 5383 O O . SER B 1 9 ? -3.576 -39.219 -15.344 1 76.62 9 SER B O 1
ATOM 5385 N N . THR B 1 10 ? -5.359 -38.469 -14.305 1 78.31 10 THR B N 1
ATOM 5386 C CA . THR B 1 10 ? -6.25 -39.469 -14.875 1 78.31 10 THR B CA 1
ATOM 5387 C C . THR B 1 10 ? -6.383 -39.281 -16.375 1 78.31 10 THR B C 1
ATOM 5389 O O . THR B 1 10 ? -6.453 -40.25 -17.125 1 78.31 10 THR B O 1
ATOM 5392 N N . SER B 1 11 ? -6.312 -38.031 -16.781 1 79.5 11 SER B N 1
ATOM 5393 C CA . SER B 1 11 ? -6.434 -37.781 -18.219 1 79.5 11 SER B CA 1
ATOM 5394 C C . SER B 1 11 ? -5.215 -38.281 -18.969 1 79.5 11 SER B C 1
ATOM 5396 O O . SER B 1 11 ? -5.355 -38.906 -20.031 1 79.5 11 SER B O 1
ATOM 5398 N N . ILE B 1 12 ? -4.051 -38.156 -18.422 1 80.94 12 ILE B N 1
ATOM 5399 C CA . ILE B 1 12 ? -2.818 -38.625 -19.047 1 80.94 12 ILE B CA 1
ATOM 5400 C C . ILE B 1 12 ? -2.801 -40.156 -19.062 1 80.94 12 ILE B C 1
ATOM 5402 O O . ILE B 1 12 ? -2.467 -40.781 -20.078 1 80.94 12 ILE B O 1
ATOM 5406 N N . MET B 1 13 ? -3.252 -40.688 -17.984 1 82.12 13 MET B N 1
ATOM 5407 C CA . MET B 1 13 ? -3.25 -42.156 -17.828 1 82.12 13 MET B CA 1
ATOM 5408 C C . MET B 1 13 ? -4.164 -42.812 -18.859 1 82.12 13 MET B C 1
ATOM 5410 O O . MET B 1 13 ? -3.766 -43.75 -19.531 1 82.12 13 MET B O 1
ATOM 5414 N N . VAL B 1 14 ? -5.332 -42.281 -19.031 1 83.12 14 VAL B N 1
ATOM 5415 C CA . VAL B 1 14 ? -6.32 -42.875 -19.938 1 83.12 14 VAL B CA 1
ATOM 5416 C C . VAL B 1 14 ? -5.812 -42.812 -21.375 1 83.12 14 VAL B C 1
ATOM 5418 O O . VAL B 1 14 ? -5.957 -43.781 -22.125 1 83.12 14 VAL B O 1
ATOM 5421 N N . LYS B 1 15 ? -5.145 -41.781 -21.734 1 82.81 15 LYS B N 1
ATOM 5422 C CA . LYS B 1 15 ? -4.676 -41.625 -23.109 1 82.81 15 LYS B CA 1
ATOM 5423 C C . LYS B 1 15 ? -3.52 -42.594 -23.406 1 82.81 15 LYS B C 1
ATOM 5425 O O . LYS B 1 15 ? -3.504 -43.25 -24.453 1 82.81 15 LYS B O 1
ATOM 5430 N N . VAL B 1 16 ? -2.619 -42.75 -22.391 1 84.75 16 VAL B N 1
ATOM 5431 C CA . VAL B 1 16 ? -1.448 -43.594 -22.609 1 84.75 16 VAL B CA 1
ATOM 5432 C C . VAL B 1 16 ? -1.853 -45.062 -22.562 1 84.75 16 VAL B C 1
ATOM 5434 O O . VAL B 1 16 ? -1.438 -45.875 -23.422 1 84.75 16 VAL B O 1
ATOM 5437 N N . ILE B 1 17 ? -2.711 -45.406 -21.625 1 84.75 17 ILE B N 1
ATOM 5438 C CA . ILE B 1 17 ? -3.143 -46.781 -21.469 1 84.75 17 ILE B CA 1
ATOM 5439 C C . ILE B 1 17 ? -3.961 -47.188 -22.688 1 84.75 17 ILE B C 1
ATOM 5441 O O . ILE B 1 17 ? -3.812 -48.312 -23.188 1 84.75 17 ILE B O 1
ATOM 5445 N N . SER B 1 18 ? -4.816 -46.312 -23.203 1 84.62 18 SER B N 1
ATOM 5446 C CA . SER B 1 18 ? -5.609 -46.625 -24.391 1 84.62 18 SER B CA 1
ATOM 5447 C C . SER B 1 18 ? -4.719 -46.875 -25.594 1 84.62 18 SER B C 1
ATOM 5449 O O . SER B 1 18 ? -4.996 -47.781 -26.406 1 84.62 18 SER B O 1
ATOM 5451 N N . LEU B 1 19 ? -3.646 -46.156 -25.672 1 86.06 19 LEU B N 1
ATOM 5452 C CA . LEU B 1 19 ? -2.705 -46.344 -26.766 1 86.06 19 LEU B CA 1
ATOM 5453 C C . LEU B 1 19 ? -2.016 -47.719 -26.672 1 86.06 19 LEU B C 1
ATOM 5455 O O . LEU B 1 19 ? -1.904 -48.438 -27.672 1 86.06 19 LEU B O 1
ATOM 5459 N N . VAL B 1 20 ? -1.605 -48.094 -25.438 1 87.88 20 VAL B N 1
ATOM 5460 C CA . VAL B 1 20 ? -0.885 -49.344 -25.234 1 87.88 20 VAL B CA 1
ATOM 5461 C C . VAL B 1 20 ? -1.807 -50.531 -25.516 1 87.88 20 VAL B C 1
ATOM 5463 O O . VAL B 1 20 ? -1.401 -51.5 -26.172 1 87.88 20 VAL B O 1
ATOM 5466 N N . ILE B 1 21 ? -3.066 -50.375 -25.094 1 87.5 21 ILE B N 1
ATOM 5467 C CA . ILE B 1 21 ? -4.035 -51.438 -25.312 1 87.5 21 ILE B CA 1
ATOM 5468 C C . ILE B 1 21 ? -4.293 -51.594 -26.812 1 87.5 21 ILE B C 1
ATOM 5470 O O . ILE B 1 21 ? -4.301 -52.719 -27.344 1 87.5 21 ILE B O 1
ATOM 5474 N N . LEU B 1 22 ? -4.395 -50.5 -27.562 1 88.5 22 LEU B N 1
ATOM 5475 C CA . LEU B 1 22 ? -4.656 -50.531 -29 1 88.5 22 LEU B CA 1
ATOM 5476 C C . LEU B 1 22 ? -3.504 -51.188 -29.75 1 88.5 22 LEU B C 1
ATOM 5478 O O . LEU B 1 22 ? -3.725 -52.031 -30.609 1 88.5 22 LEU B O 1
ATOM 5482 N N . ILE B 1 23 ? -2.314 -50.875 -29.328 1 88.06 23 ILE B N 1
ATOM 5483 C CA . ILE B 1 23 ? -1.128 -51.375 -30.016 1 88.06 23 ILE B CA 1
ATOM 5484 C C . ILE B 1 23 ? -0.954 -52.875 -29.734 1 88.06 23 ILE B C 1
ATOM 5486 O O . ILE B 1 23 ? -0.765 -53.688 -30.656 1 88.06 23 ILE B O 1
ATOM 5490 N N . THR B 1 24 ? -1.102 -53.281 -28.438 1 89.25 24 THR B N 1
ATOM 5491 C CA . THR B 1 24 ? -0.811 -54.656 -28.062 1 89.25 24 THR B CA 1
ATOM 5492 C C . THR B 1 24 ? -1.902 -55.594 -28.547 1 89.25 24 THR B C 1
ATOM 5494 O O . THR B 1 24 ? -1.611 -56.688 -29.031 1 89.25 24 THR B O 1
ATOM 5497 N N . VAL B 1 25 ? -3.152 -55.156 -28.547 1 88.12 25 VAL B N 1
ATOM 5498 C CA . VAL B 1 25 ? -4.25 -56 -29.016 1 88.12 25 VAL B CA 1
ATOM 5499 C C . VAL B 1 25 ? -4.152 -56.188 -30.531 1 88.12 25 VAL B C 1
ATOM 5501 O O . VAL B 1 25 ? -4.363 -57.312 -31.031 1 88.12 25 VAL B O 1
ATOM 5504 N N . SER B 1 26 ? -3.734 -55.156 -31.266 1 89.56 26 SER B N 1
ATOM 5505 C CA . SER B 1 26 ? -3.564 -55.25 -32.719 1 89.56 26 SER B CA 1
ATOM 5506 C C . SER B 1 26 ? -2.443 -56.25 -33.062 1 89.56 26 SER B C 1
ATOM 5508 O O . SER B 1 26 ? -2.578 -57.031 -34 1 89.56 26 SER B O 1
ATOM 5510 N N . MET B 1 27 ? -1.419 -56.281 -32.281 1 90.19 27 MET B N 1
ATOM 5511 C CA . MET B 1 27 ? -0.277 -57.156 -32.531 1 90.19 27 MET B CA 1
ATOM 5512 C C . MET B 1 27 ? -0.623 -58.594 -32.25 1 90.19 27 MET B C 1
ATOM 5514 O O . MET B 1 27 ? -0.237 -59.5 -33.031 1 90.19 27 MET B O 1
ATOM 5518 N N . VAL B 1 28 ? -1.395 -58.844 -31.172 1 90 28 VAL B N 1
ATOM 5519 C CA . VAL B 1 28 ? -1.801 -60.188 -30.812 1 90 28 VAL B CA 1
ATOM 5520 C C . VAL B 1 28 ? -2.709 -60.75 -31.906 1 90 28 VAL B C 1
ATOM 5522 O O . VAL B 1 28 ? -2.52 -61.906 -32.344 1 90 28 VAL B O 1
ATOM 5525 N N . LEU B 1 29 ? -3.607 -59.938 -32.438 1 90.56 29 LEU B N 1
ATOM 5526 C CA . LEU B 1 29 ? -4.578 -60.375 -33.438 1 90.56 29 LEU B CA 1
ATOM 5527 C C . LEU B 1 29 ? -3.895 -60.688 -34.75 1 90.56 29 LEU B C 1
ATOM 5529 O O . LEU B 1 29 ? -4.152 -61.75 -35.375 1 90.56 29 LEU B O 1
ATOM 5533 N N . VAL B 1 30 ? -2.963 -59.875 -35.156 1 90.81 30 VAL B N 1
ATOM 5534 C CA . VAL B 1 30 ? -2.297 -60.062 -36.438 1 90.81 30 VAL B CA 1
ATOM 5535 C C . VAL B 1 30 ? -1.361 -61.25 -36.375 1 90.81 30 VAL B C 1
ATOM 5537 O O . VAL B 1 30 ? -1.335 -62.094 -37.281 1 90.81 30 VAL B O 1
ATOM 5540 N N . ALA B 1 31 ? -0.637 -61.375 -35.25 1 89.88 31 ALA B N 1
ATOM 5541 C CA . ALA B 1 31 ? 0.285 -62.5 -35.094 1 89.88 31 ALA B CA 1
ATOM 5542 C C . ALA B 1 31 ? -0.464 -63.844 -35.062 1 89.88 31 ALA B C 1
ATOM 5544 O O . ALA B 1 31 ? -0.038 -64.812 -35.719 1 89.88 31 ALA B O 1
ATOM 5545 N N . TYR B 1 32 ? -1.646 -63.875 -34.469 1 90 32 TYR B N 1
ATOM 5546 C CA . TYR B 1 32 ? -2.438 -65.062 -34.375 1 90 32 TYR B CA 1
ATOM 5547 C C . TYR B 1 32 ? -3.045 -65.438 -35.719 1 90 32 TYR B C 1
ATOM 5549 O O . TYR B 1 32 ? -2.971 -66.625 -36.125 1 90 32 TYR B O 1
ATOM 5557 N N . GLN B 1 33 ? -3.604 -64.5 -36.344 1 91.56 33 GLN B N 1
ATOM 5558 C CA . GLN B 1 33 ? -4.27 -64.75 -37.625 1 91.56 33 GLN B CA 1
ATOM 5559 C C . GLN B 1 33 ? -3.275 -65.25 -38.656 1 91.56 33 GLN B C 1
ATOM 5561 O O . GLN B 1 33 ? -3.557 -66.188 -39.406 1 91.56 33 GLN B O 1
ATOM 5566 N N . THR B 1 34 ? -2.121 -64.562 -38.688 1 90.69 34 THR B N 1
ATOM 5567 C CA . THR B 1 34 ? -1.115 -65 -39.688 1 90.69 34 THR B CA 1
ATOM 5568 C C . THR B 1 34 ? -0.532 -66.375 -39.344 1 90.69 34 THR B C 1
ATOM 5570 O O . THR B 1 34 ? -0.336 -67.188 -40.25 1 90.69 34 THR B O 1
ATOM 5573 N N . SER B 1 35 ? -0.31 -66.625 -38.031 1 91 35 SER B N 1
ATOM 5574 C CA . SER B 1 35 ? 0.202 -67.938 -37.625 1 91 35 SER B CA 1
ATOM 5575 C C . SER B 1 35 ? -0.795 -69 -37.938 1 91 35 SER B C 1
ATOM 5577 O O . SER B 1 35 ? -0.412 -70.125 -38.406 1 91 35 SER B O 1
ATOM 5579 N N . LYS B 1 36 ? -2.039 -68.75 -37.656 1 91.12 36 LYS B N 1
ATOM 5580 C CA . LYS B 1 36 ? -3.102 -69.688 -37.938 1 91.12 36 LYS B CA 1
ATOM 5581 C C . LYS B 1 36 ? -3.156 -70.062 -39.406 1 91.12 36 LYS B C 1
ATOM 5583 O O . LYS B 1 36 ? -3.211 -71.25 -39.75 1 91.12 36 LYS B O 1
ATOM 5588 N N . ARG B 1 37 ? -3.074 -69.062 -40.25 1 90.75 37 ARG B N 1
ATOM 5589 C CA . ARG B 1 37 ? -3.141 -69.25 -41.688 1 90.75 37 ARG B CA 1
ATOM 5590 C C . ARG B 1 37 ? -1.946 -70.062 -42.188 1 90.75 37 ARG B C 1
ATOM 5592 O O . ARG B 1 37 ? -2.109 -71.062 -42.938 1 90.75 37 ARG B O 1
ATOM 5599 N N . THR B 1 38 ? -0.817 -69.75 -41.688 1 88.38 38 THR B N 1
ATOM 5600 C CA . THR B 1 38 ? 0.416 -70.375 -42.125 1 88.38 38 THR B CA 1
ATOM 5601 C C . THR B 1 38 ? 0.479 -71.812 -41.688 1 88.38 38 THR B C 1
ATOM 5603 O O . THR B 1 38 ? 0.814 -72.75 -42.469 1 88.38 38 THR B O 1
ATOM 5606 N N . LEU B 1 39 ? 0.119 -72.125 -40.469 1 88.75 39 LEU B N 1
ATOM 5607 C CA . LEU B 1 39 ? 0.181 -73.438 -39.906 1 88.75 39 LEU B CA 1
ATOM 5608 C C . LEU B 1 39 ? -0.875 -74.375 -40.531 1 88.75 39 LEU B C 1
ATOM 5610 O O . LEU B 1 39 ? -0.619 -75.562 -40.812 1 88.75 39 LEU B O 1
ATOM 5614 N N . LYS B 1 40 ? -2.021 -73.812 -40.812 1 90.5 40 LYS B N 1
ATOM 5615 C CA . LYS B 1 40 ? -3.066 -74.562 -41.5 1 90.5 40 LYS B CA 1
ATOM 5616 C C . LYS B 1 40 ? -2.6 -75.062 -42.875 1 90.5 40 LYS B C 1
ATOM 5618 O O . LYS B 1 40 ? -2.703 -76.188 -43.219 1 90.5 40 LYS B O 1
ATOM 5623 N N . ASN B 1 41 ? -2.035 -74.062 -43.625 1 88.69 41 ASN B N 1
ATOM 5624 C CA . ASN B 1 41 ? -1.602 -74.375 -44.969 1 88.69 41 ASN B CA 1
ATOM 5625 C C . ASN B 1 41 ? -0.5 -75.438 -45 1 88.69 41 ASN B C 1
ATOM 5627 O O . ASN B 1 41 ? -0.54 -76.375 -45.781 1 88.69 41 ASN B O 1
ATOM 5631 N N . THR B 1 42 ? 0.386 -75.312 -44.094 1 84.62 42 THR B N 1
ATOM 5632 C CA . THR B 1 42 ? 1.516 -76.188 -44.031 1 84.62 42 THR B CA 1
ATOM 5633 C C . THR B 1 42 ? 1.055 -77.625 -43.594 1 84.62 42 THR B C 1
ATOM 5635 O O . THR B 1 42 ? 1.494 -78.625 -44.156 1 84.62 42 THR B O 1
ATOM 5638 N N . THR B 1 43 ? 0.15 -77.688 -42.656 1 86.69 43 THR B N 1
ATOM 5639 C CA . THR B 1 43 ? -0.333 -79 -42.125 1 86.69 43 THR B CA 1
ATOM 5640 C C . THR B 1 43 ? -1.169 -79.688 -43.188 1 86.69 43 THR B C 1
ATOM 5642 O O . THR B 1 43 ? -0.974 -80.875 -43.406 1 86.69 43 THR B O 1
ATOM 5645 N N . VAL B 1 44 ? -2.037 -79 -43.812 1 90.19 44 VAL B N 1
ATOM 5646 C CA . VAL B 1 44 ? -2.92 -79.625 -44.812 1 90.19 44 VAL B CA 1
ATOM 5647 C C . VAL B 1 44 ? -2.092 -80.188 -45.969 1 90.19 44 VAL B C 1
ATOM 5649 O O . VAL B 1 44 ? -2.34 -81.312 -46.438 1 90.19 44 VAL B O 1
ATOM 5652 N N . LYS B 1 45 ? -1.114 -79.438 -46.375 1 89 45 LYS B N 1
ATOM 5653 C CA . LYS B 1 45 ? -0.25 -79.938 -47.438 1 89 45 LYS B CA 1
ATOM 5654 C C . LYS B 1 45 ? 0.493 -81.188 -47.031 1 89 45 LYS B C 1
ATOM 5656 O O . LYS B 1 45 ? 0.654 -82.125 -47.844 1 89 45 LYS B O 1
ATOM 5661 N N . SER B 1 46 ? 0.938 -81.188 -45.812 1 87.56 46 SER B N 1
ATOM 5662 C CA . SER B 1 46 ? 1.638 -82.312 -45.281 1 87.56 46 SER B CA 1
ATOM 5663 C C . SER B 1 46 ? 0.739 -83.562 -45.281 1 87.56 46 SER B C 1
ATOM 5665 O O . SER B 1 46 ? 1.169 -84.625 -45.656 1 87.56 46 SER B O 1
ATOM 5667 N N . ILE B 1 47 ? -0.481 -83.438 -44.875 1 90.88 47 ILE B N 1
ATOM 5668 C CA . ILE B 1 47 ? -1.426 -84.562 -44.812 1 90.88 47 ILE B CA 1
ATOM 5669 C C . ILE B 1 47 ? -1.78 -85 -46.219 1 90.88 47 ILE B C 1
ATOM 5671 O O . ILE B 1 47 ? -1.914 -86.25 -46.469 1 90.88 47 ILE B O 1
ATOM 5675 N N . GLU B 1 48 ? -1.885 -84.125 -47.094 1 91.5 48 GLU B N 1
ATOM 5676 C CA . GLU B 1 48 ? -2.115 -84.438 -48.5 1 91.5 48 GLU B CA 1
ATOM 5677 C C . GLU B 1 48 ? -0.993 -85.312 -49.062 1 91.5 48 GLU B C 1
ATOM 5679 O O . GLU B 1 48 ? -1.249 -86.312 -49.75 1 91.5 48 GLU B O 1
ATOM 5684 N N . ASP B 1 49 ? 0.17 -84.875 -48.656 1 88.56 49 ASP B N 1
ATOM 5685 C CA . ASP B 1 49 ? 1.33 -85.625 -49.094 1 88.56 49 ASP B CA 1
ATOM 5686 C C . ASP B 1 49 ? 1.28 -87.062 -48.562 1 88.56 49 ASP B C 1
ATOM 5688 O O . ASP B 1 49 ? 1.503 -88.062 -49.312 1 88.56 49 ASP B O 1
ATOM 5692 N N . ILE B 1 50 ? 0.983 -87.188 -47.312 1 88.88 50 ILE B N 1
ATOM 5693 C CA . ILE B 1 50 ? 0.949 -88.5 -46.656 1 88.88 50 ILE B CA 1
ATOM 5694 C C . ILE B 1 50 ? -0.123 -89.375 -47.312 1 88.88 50 ILE B C 1
ATOM 5696 O O . ILE B 1 50 ? 0.113 -90.562 -47.594 1 88.88 50 ILE B O 1
ATOM 5700 N N . THR B 1 51 ? -1.22 -88.812 -47.594 1 92.75 51 THR B N 1
ATOM 5701 C CA . THR B 1 51 ? -2.336 -89.562 -48.188 1 92.75 51 THR B CA 1
ATOM 5702 C C . THR B 1 51 ? -1.981 -90.062 -49.594 1 92.75 51 THR B C 1
ATOM 5704 O O . THR B 1 51 ? -2.221 -91.188 -49.938 1 92.75 51 THR B O 1
ATOM 5707 N N . SER B 1 52 ? -1.404 -89.25 -50.344 1 92.5 52 SER B N 1
ATOM 5708 C CA . SER B 1 52 ? -1.018 -89.562 -51.719 1 92.5 52 SER B CA 1
ATOM 5709 C C . SER B 1 52 ? 0.063 -90.688 -51.719 1 92.5 52 SER B C 1
ATOM 5711 O O . SER B 1 52 ? 0.005 -91.562 -52.531 1 92.5 52 SER B O 1
ATOM 5713 N N . GLN B 1 53 ? 0.945 -90.5 -50.812 1 89.75 53 GLN B N 1
ATOM 5714 C CA . GLN B 1 53 ? 2.027 -91.438 -50.75 1 89.75 53 GLN B CA 1
ATOM 5715 C C . GLN B 1 53 ? 1.508 -92.812 -50.281 1 89.75 53 GLN B C 1
ATOM 5717 O O . GLN B 1 53 ? 1.944 -93.875 -50.812 1 89.75 53 GLN B O 1
ATOM 5722 N N . THR B 1 54 ? 0.637 -92.812 -49.406 1 92.44 54 THR B N 1
ATOM 5723 C CA . THR B 1 54 ? 0.039 -94.062 -48.969 1 92.44 54 THR B CA 1
ATOM 5724 C C . THR B 1 54 ? -0.694 -94.75 -50.094 1 92.44 54 THR B C 1
ATOM 5726 O O . THR B 1 54 ? -0.568 -96 -50.281 1 92.44 54 THR B O 1
ATOM 5729 N N . ALA B 1 55 ? -1.366 -94.062 -50.906 1 94.06 55 ALA B N 1
ATOM 5730 C CA . ALA B 1 55 ? -2.059 -94.625 -52.094 1 94.06 55 ALA B CA 1
ATOM 5731 C C . ALA B 1 55 ? -1.072 -95.25 -53.062 1 94.06 55 ALA B C 1
ATOM 5733 O O . ALA B 1 55 ? -1.338 -96.312 -53.594 1 94.06 55 ALA B O 1
ATOM 5734 N N . ARG B 1 56 ? -0.006 -94.688 -53.125 1 90.75 56 ARG B N 1
ATOM 5735 C CA . ARG B 1 56 ? 1.015 -95.188 -54.031 1 90.75 56 ARG B CA 1
ATOM 5736 C C . ARG B 1 56 ? 1.611 -96.5 -53.531 1 90.75 56 ARG B C 1
ATOM 5738 O O . ARG B 1 56 ? 1.946 -97.375 -54.312 1 90.75 56 ARG B O 1
ATOM 5745 N N . ILE B 1 57 ? 1.757 -96.562 -52.25 1 91.25 57 ILE B N 1
ATOM 5746 C CA . ILE B 1 57 ? 2.264 -97.812 -51.656 1 91.25 57 ILE B CA 1
ATOM 5747 C C . ILE B 1 57 ? 1.275 -98.938 -51.875 1 91.25 57 ILE B C 1
ATOM 5749 O O . ILE B 1 57 ? 1.673 -100.062 -52.25 1 91.25 57 ILE B O 1
ATOM 5753 N N . VAL B 1 58 ? 0.079 -98.625 -51.781 1 93.62 58 VAL B N 1
ATOM 5754 C CA . VAL B 1 58 ? -0.964 -99.625 -52 1 93.62 58 VAL B CA 1
ATOM 5755 C C . VAL B 1 58 ? -0.961 -100.062 -53.469 1 93.62 58 VAL B C 1
ATOM 5757 O O . VAL B 1 58 ? -1.013 -101.25 -53.781 1 93.62 58 VAL B O 1
ATOM 5760 N N . ASP B 1 59 ? -0.855 -99.125 -54.312 1 93.69 59 ASP B N 1
ATOM 5761 C CA . ASP B 1 59 ? -0.807 -99.375 -55.75 1 93.69 59 ASP B CA 1
ATOM 5762 C C . ASP B 1 59 ? 0.396 -100.25 -56.094 1 93.69 59 ASP B C 1
ATOM 5764 O O . ASP B 1 59 ? 0.299 -101.188 -56.906 1 93.69 59 ASP B O 1
ATOM 5768 N N . ALA B 1 60 ? 1.426 -100 -55.406 1 89.75 60 ALA B N 1
ATOM 5769 C CA . ALA B 1 60 ? 2.629 -100.812 -55.625 1 89.75 60 ALA B CA 1
ATOM 5770 C C . ALA B 1 60 ? 2.412 -102.25 -55.219 1 89.75 60 ALA B C 1
ATOM 5772 O O . ALA B 1 60 ? 2.842 -103.188 -55.906 1 89.75 60 ALA B O 1
ATOM 5773 N N . ARG B 1 61 ? 1.779 -102.438 -54.156 1 91.38 61 ARG B N 1
ATOM 5774 C CA . ARG B 1 61 ? 1.487 -103.75 -53.656 1 91.38 61 ARG B CA 1
ATOM 5775 C C . ARG B 1 61 ? 0.517 -104.5 -54.594 1 91.38 61 ARG B C 1
ATOM 5777 O O . ARG B 1 61 ? 0.705 -105.688 -54.906 1 91.38 61 ARG B O 1
ATOM 5784 N N . LEU B 1 62 ? -0.428 -103.812 -55.062 1 93.69 62 LEU B N 1
ATOM 5785 C CA . LEU B 1 62 ? -1.381 -104.375 -56 1 93.69 62 LEU B CA 1
ATOM 5786 C C . LEU B 1 62 ? -0.693 -104.75 -57.312 1 93.69 62 LEU B C 1
ATOM 5788 O O . LEU B 1 62 ? -0.981 -105.812 -57.875 1 93.69 62 LEU B O 1
ATOM 5792 N N . ASN B 1 63 ? 0.188 -103.938 -57.688 1 90.75 63 ASN B N 1
ATOM 5793 C CA . ASN B 1 63 ? 0.948 -104.25 -58.875 1 90.75 63 ASN B CA 1
ATOM 5794 C C . ASN B 1 63 ? 1.833 -105.438 -58.719 1 90.75 63 ASN B C 1
ATOM 5796 O O . ASN B 1 63 ? 2.08 -106.188 -59.688 1 90.75 63 ASN B O 1
ATOM 5800 N N . GLN B 1 64 ? 2.262 -105.625 -57.562 1 89.75 64 GLN B N 1
ATOM 5801 C CA . GLN B 1 64 ? 3.023 -106.875 -57.25 1 89.75 64 GLN B CA 1
ATOM 5802 C C . GLN B 1 64 ? 2.184 -108.125 -57.5 1 89.75 64 GLN B C 1
ATOM 5804 O O . GLN B 1 64 ? 2.648 -109.062 -58.094 1 89.75 64 GLN B O 1
ATOM 5809 N N . TYR B 1 65 ? 0.981 -108.062 -57 1 92.31 65 TYR B N 1
ATOM 5810 C CA . TYR B 1 65 ? 0.08 -109.188 -57.219 1 92.31 65 TYR B CA 1
ATOM 5811 C C . TYR B 1 65 ? -0.231 -109.375 -58.688 1 92.31 65 TYR B C 1
ATOM 5813 O O . TYR B 1 65 ? -0.229 -110.5 -59.188 1 92.31 65 TYR B O 1
ATOM 5821 N N . ILE B 1 66 ? -0.462 -108.312 -59.344 1 92.31 66 ILE B N 1
ATOM 5822 C CA . ILE B 1 66 ? -0.794 -108.375 -60.75 1 92.31 66 ILE B CA 1
ATOM 5823 C C . ILE B 1 66 ? 0.376 -108.938 -61.562 1 92.31 66 ILE B C 1
ATOM 5825 O O . ILE B 1 66 ? 0.187 -109.812 -62.406 1 92.31 66 ILE B O 1
ATOM 5829 N N . SER B 1 67 ? 1.514 -108.5 -61.219 1 88.25 67 SER B N 1
ATOM 5830 C CA . SER B 1 67 ? 2.707 -108.938 -61.906 1 88.25 67 SER B CA 1
ATOM 5831 C C . SER B 1 67 ? 2.916 -110.438 -61.688 1 88.25 67 SER B C 1
ATOM 5833 O O . SER B 1 67 ? 3.275 -111.188 -62.625 1 88.25 67 SER B O 1
ATOM 5835 N N . LEU B 1 68 ? 2.713 -110.812 -60.5 1 88.31 68 LEU B N 1
ATOM 5836 C CA . LEU B 1 68 ? 2.857 -112.25 -60.188 1 88.31 68 LEU B CA 1
ATOM 5837 C C . LEU B 1 68 ? 1.839 -113.125 -60.969 1 88.31 68 LEU B C 1
ATOM 5839 O O . LEU B 1 68 ? 2.188 -114.125 -61.531 1 88.31 68 LEU B O 1
ATOM 5843 N N . GLN B 1 69 ? 0.673 -112.688 -61.031 1 91 69 GLN B N 1
ATOM 5844 C CA . GLN B 1 69 ? -0.388 -113.375 -61.719 1 91 69 GLN B CA 1
ATOM 5845 C C . GLN B 1 69 ? -0.129 -113.438 -63.25 1 91 69 GLN B C 1
ATOM 5847 O O . GLN B 1 69 ? -0.324 -114.438 -63.875 1 91 69 GLN B O 1
ATOM 5852 N N . ASN B 1 70 ? 0.22 -112.312 -63.75 1 88.81 70 ASN B N 1
ATOM 5853 C CA . ASN B 1 70 ? 0.539 -112.25 -65.188 1 88.81 70 ASN B CA 1
ATOM 5854 C C . ASN B 1 70 ? 1.636 -113.25 -65.562 1 88.81 70 ASN B C 1
ATOM 5856 O O . ASN B 1 70 ? 1.569 -113.875 -66.625 1 88.81 70 ASN B O 1
ATOM 5860 N N . PHE B 1 71 ? 2.545 -113.375 -64.688 1 83.5 71 PHE B N 1
ATOM 5861 C CA . PHE B 1 71 ? 3.637 -114.312 -64.938 1 83.5 71 PHE B CA 1
ATOM 5862 C C . PHE B 1 71 ? 3.133 -115.75 -64.938 1 83.5 71 PHE B C 1
ATOM 5864 O O . PHE B 1 71 ? 3.49 -116.562 -65.812 1 83.5 71 PHE B O 1
ATOM 5871 N N . MET B 1 72 ? 2.277 -115.938 -64 1 85.56 72 MET B N 1
ATOM 5872 C CA . MET B 1 72 ? 1.721 -117.312 -63.875 1 85.56 72 MET B CA 1
ATOM 5873 C C . MET B 1 72 ? 0.971 -117.75 -65.125 1 85.56 72 MET B C 1
ATOM 5875 O O . MET B 1 72 ? 1.128 -118.875 -65.625 1 85.56 72 MET B O 1
ATOM 5879 N N . VAL B 1 73 ? 0.254 -116.875 -65.688 1 87.25 73 VAL B N 1
ATOM 5880 C CA . VAL B 1 73 ? -0.604 -117.125 -66.812 1 87.25 73 VAL B CA 1
ATOM 5881 C C . VAL B 1 73 ? 0.233 -117.188 -68.062 1 87.25 73 VAL B C 1
ATOM 5883 O O . VAL B 1 73 ? -0.05 -118 -69 1 87.25 73 VAL B O 1
ATOM 5886 N N . SER B 1 74 ? 1.209 -116.438 -68.25 1 83.5 74 SER B N 1
ATOM 5887 C CA . SER B 1 74 ? 2.025 -116.312 -69.438 1 83.5 74 SER B CA 1
ATOM 5888 C C . SER B 1 74 ? 2.723 -117.688 -69.75 1 83.5 74 SER B C 1
ATOM 5890 O O . SER B 1 74 ? 3.01 -117.938 -70.875 1 83.5 74 SER B O 1
ATOM 5892 N N . GLU B 1 75 ? 2.869 -118.438 -68.75 1 77.5 75 GLU B N 1
ATOM 5893 C CA . GLU B 1 75 ? 3.529 -119.688 -68.938 1 77.5 75 GLU B CA 1
ATOM 5894 C C . GLU B 1 75 ? 2.656 -120.688 -69.688 1 77.5 75 GLU B C 1
ATOM 5896 O O . GLU B 1 75 ? 3.17 -121.562 -70.375 1 77.5 75 GLU B O 1
ATOM 5901 N N . TYR B 1 76 ? 1.407 -120.438 -69.688 1 78.75 76 TYR B N 1
ATOM 5902 C CA . TYR B 1 76 ? 0.513 -121.438 -70.25 1 78.75 76 TYR B CA 1
ATOM 5903 C C . TYR B 1 76 ? -0.245 -120.875 -71.5 1 78.75 76 TYR B C 1
ATOM 5905 O O . TYR B 1 76 ? -1.112 -121.562 -72.062 1 78.75 76 TYR B O 1
ATOM 5913 N N . GLU B 1 77 ? -0.25 -119.688 -71.875 1 77.44 77 GLU B N 1
ATOM 5914 C CA . GLU B 1 77 ? -1.018 -119 -72.875 1 77.44 77 GLU B CA 1
ATOM 5915 C C . GLU B 1 77 ? -0.84 -119.688 -74.25 1 77.44 77 GLU B C 1
ATOM 5917 O O . GLU B 1 77 ? -1.738 -119.688 -75.062 1 77.44 77 GLU B O 1
ATOM 5922 N N . ASN B 1 78 ? 0.222 -120.5 -74.438 1 73.62 78 ASN B N 1
ATOM 5923 C CA . ASN B 1 78 ? 0.427 -121.125 -75.75 1 73.62 78 ASN B CA 1
ATOM 5924 C C . ASN B 1 78 ? 0.361 -122.625 -75.688 1 73.62 78 ASN B C 1
ATOM 5926 O O . ASN B 1 78 ? 0.873 -123.312 -76.562 1 73.62 78 ASN B O 1
ATOM 5930 N N . GLN B 1 79 ? -0.256 -123 -74.562 1 79.31 79 GLN B N 1
ATOM 5931 C CA . GLN B 1 79 ? -0.404 -124.438 -74.375 1 79.31 79 GLN B CA 1
ATOM 5932 C C . GLN B 1 79 ? -1.866 -124.875 -74.5 1 79.31 79 GLN B C 1
ATOM 5934 O O . GLN B 1 79 ? -2.766 -124.125 -74.125 1 79.31 79 GLN B O 1
ATOM 5939 N N . ASN B 1 80 ? -2.406 -125.25 -75.625 1 80.06 80 ASN B N 1
ATOM 5940 C CA . ASN B 1 80 ? -3.783 -125.688 -75.875 1 80.06 80 ASN B CA 1
ATOM 5941 C C . ASN B 1 80 ? -4.332 -126.5 -74.688 1 80.06 80 ASN B C 1
ATOM 5943 O O . ASN B 1 80 ? -4.664 -127.688 -74.875 1 80.06 80 ASN B O 1
ATOM 5947 N N . LEU B 1 81 ? -4.445 -125.938 -73.375 1 85.81 81 LEU B N 1
ATOM 5948 C CA . LEU B 1 81 ? -4.965 -126.562 -72.188 1 85.81 81 LEU B CA 1
ATOM 5949 C C . LEU B 1 81 ? -6.422 -126.25 -72 1 85.81 81 LEU B C 1
ATOM 5951 O O . LEU B 1 81 ? -6.848 -125.125 -72.312 1 85.81 81 LEU B O 1
ATOM 5955 N N . SER B 1 82 ? -7.211 -127.188 -71.5 1 87.62 82 SER B N 1
ATOM 5956 C CA . SER B 1 82 ? -8.555 -126.875 -71 1 87.62 82 SER B CA 1
ATOM 5957 C C . SER B 1 82 ? -8.508 -126 -69.75 1 87.62 82 SER B C 1
ATOM 5959 O O . SER B 1 82 ? -7.504 -126 -69.062 1 87.62 82 SER B O 1
ATOM 5961 N N . ILE B 1 83 ? -9.43 -125.25 -69.375 1 90.38 83 ILE B N 1
ATOM 5962 C CA . ILE B 1 83 ? -9.508 -124.312 -68.25 1 90.38 83 ILE B CA 1
ATOM 5963 C C . ILE B 1 83 ? -9.258 -125.062 -66.938 1 90.38 83 ILE B C 1
ATOM 5965 O O . ILE B 1 83 ? -8.555 -124.562 -66.062 1 90.38 83 ILE B O 1
ATOM 5969 N N . ASP B 1 84 ? -9.789 -126.25 -66.875 1 89.25 84 ASP B N 1
ATOM 5970 C CA . ASP B 1 84 ? -9.641 -127.062 -65.688 1 89.25 84 ASP B CA 1
ATOM 5971 C C . ASP B 1 84 ? -8.211 -127.562 -65.5 1 89.25 84 ASP B C 1
ATOM 5973 O O . ASP B 1 84 ? -7.688 -127.562 -64.375 1 89.25 84 ASP B O 1
ATOM 5977 N N . GLU B 1 85 ? -7.621 -127.938 -66.625 1 89.19 85 GLU B N 1
ATOM 5978 C CA . GLU B 1 85 ? -6.23 -128.375 -66.562 1 89.19 85 GLU B CA 1
ATOM 5979 C C . GLU B 1 85 ? -5.309 -127.25 -66.188 1 89.19 85 GLU B C 1
ATOM 5981 O O . GLU B 1 85 ? -4.379 -127.438 -65.375 1 89.19 85 GLU B O 1
ATOM 5986 N N . LEU B 1 86 ? -5.68 -126.188 -66.75 1 90.31 86 LEU B N 1
ATOM 5987 C CA . LEU B 1 86 ? -4.895 -125 -66.438 1 90.31 86 LEU B CA 1
ATOM 5988 C C . LEU B 1 86 ? -5.004 -124.625 -64.938 1 90.31 86 LEU B C 1
ATOM 5990 O O . LEU B 1 86 ? -3.994 -124.312 -64.312 1 90.31 86 LEU B O 1
ATOM 5994 N N . LEU B 1 87 ? -6.125 -124.562 -64.438 1 91.81 87 LEU B N 1
ATOM 5995 C CA . LEU B 1 87 ? -6.363 -124.188 -63.062 1 91.81 87 LEU B CA 1
ATOM 5996 C C . LEU B 1 87 ? -5.668 -125.125 -62.094 1 91.81 87 LEU B C 1
ATOM 5998 O O . LEU B 1 87 ? -5.137 -124.75 -61.062 1 91.81 87 LEU B O 1
ATOM 6002 N N . ASP B 1 88 ? -5.711 -126.375 -62.438 1 87.19 88 ASP B N 1
ATOM 6003 C CA . ASP B 1 88 ? -5.055 -127.375 -61.594 1 87.19 88 ASP B CA 1
ATOM 6004 C C . ASP B 1 88 ? -3.545 -127.188 -61.562 1 87.19 88 ASP B C 1
ATOM 6006 O O . ASP B 1 88 ? -2.926 -127.312 -60.5 1 87.19 88 ASP B O 1
ATOM 6010 N N . LYS B 1 89 ? -3.027 -126.875 -62.688 1 87 89 LYS B N 1
ATOM 6011 C CA . LYS B 1 89 ? -1.594 -126.562 -62.75 1 87 89 LYS B CA 1
ATOM 6012 C C . LYS B 1 89 ? -1.227 -125.312 -61.938 1 87 89 LYS B C 1
ATOM 6014 O O . LYS B 1 89 ? -0.245 -125.312 -61.188 1 87 89 LYS B O 1
ATOM 6019 N N . LEU B 1 90 ? -2.07 -124.438 -62.094 1 88.81 90 LEU B N 1
ATOM 6020 C CA . LEU B 1 90 ? -1.812 -123.188 -61.406 1 88.81 90 LEU B CA 1
ATOM 6021 C C . LEU B 1 90 ? -1.938 -123.375 -59.906 1 88.81 90 LEU B C 1
ATOM 6023 O O . LEU B 1 90 ? -1.164 -122.75 -59.125 1 88.81 90 LEU B O 1
ATOM 6027 N N . THR B 1 91 ? -2.861 -124.062 -59.5 1 88.69 91 THR B N 1
ATOM 6028 C CA . THR B 1 91 ? -3.092 -124.25 -58.062 1 88.69 91 THR B CA 1
ATOM 6029 C C . THR B 1 91 ? -1.938 -125.062 -57.438 1 88.69 91 THR B C 1
ATOM 6031 O O . THR B 1 91 ? -1.573 -124.812 -56.281 1 88.69 91 THR B O 1
ATOM 6034 N N . GLU B 1 92 ? -1.483 -125.938 -58.219 1 82.25 92 GLU B N 1
ATOM 6035 C CA . GLU B 1 92 ? -0.336 -126.75 -57.75 1 82.25 92 GLU B CA 1
ATOM 6036 C C . GLU B 1 92 ? 0.882 -125.812 -57.562 1 82.25 92 GLU B C 1
ATOM 6038 O O . GLU B 1 92 ? 1.687 -126.062 -56.656 1 82.25 92 GLU B O 1
ATOM 6043 N N . GLU B 1 93 ? 0.865 -124.812 -58.344 1 78.94 93 GLU B N 1
ATOM 6044 C CA . GLU B 1 93 ? 2.002 -123.938 -58.281 1 78.94 93 GLU B CA 1
ATOM 6045 C C . GLU B 1 93 ? 1.798 -122.875 -57.188 1 78.94 93 GLU B C 1
ATOM 6047 O O . GLU B 1 93 ? 2.736 -122.125 -56.812 1 78.94 93 GLU B O 1
ATOM 6052 N N . ASN B 1 94 ? 0.615 -122.75 -56.656 1 81.56 94 ASN B N 1
ATOM 6053 C CA . ASN B 1 94 ? 0.272 -121.688 -55.688 1 81.56 94 ASN B CA 1
ATOM 6054 C C . ASN B 1 94 ? 0.8 -122.062 -54.281 1 81.56 94 ASN B C 1
ATOM 6056 O O . ASN B 1 94 ? 0.147 -121.75 -53.281 1 81.56 94 ASN B O 1
ATOM 6060 N N . LYS B 1 95 ? 1.793 -122.688 -54.031 1 72.56 95 LYS B N 1
ATOM 6061 C CA . LYS B 1 95 ? 2.273 -123.062 -52.719 1 72.56 95 LYS B CA 1
ATOM 6062 C C . LYS B 1 95 ? 3.133 -122 -52.094 1 72.56 95 LYS B C 1
ATOM 6064 O O . LYS B 1 95 ? 3.189 -121.875 -50.844 1 72.56 95 LYS B O 1
ATOM 6069 N N . ASN B 1 96 ? 3.637 -121 -52.906 1 75.56 96 ASN B N 1
ATOM 6070 C CA . ASN B 1 96 ? 4.543 -120.062 -52.312 1 75.56 96 ASN B CA 1
ATOM 6071 C C . ASN B 1 96 ? 4.109 -118.625 -52.625 1 75.56 96 ASN B C 1
ATOM 6073 O O . ASN B 1 96 ? 4.953 -117.75 -52.812 1 75.56 96 ASN B O 1
ATOM 6077 N N . THR B 1 97 ? 2.768 -118.562 -52.688 1 82.44 97 THR B N 1
ATOM 6078 C CA . THR B 1 97 ? 2.271 -117.188 -52.906 1 82.44 97 THR B CA 1
ATOM 6079 C C . THR B 1 97 ? 1.282 -116.812 -51.812 1 82.44 97 THR B C 1
ATOM 6081 O O . THR B 1 97 ? 0.913 -117.625 -50.969 1 82.44 97 THR B O 1
ATOM 6084 N N . ASP B 1 98 ? 0.94 -115.562 -51.781 1 82.62 98 ASP B N 1
ATOM 6085 C CA . ASP B 1 98 ? -0.016 -115 -50.812 1 82.62 98 ASP B CA 1
ATOM 6086 C C . ASP B 1 98 ? -1.452 -115.25 -51.281 1 82.62 98 ASP B C 1
ATOM 6088 O O . ASP B 1 98 ? -2.396 -114.75 -50.656 1 82.62 98 ASP B O 1
ATOM 6092 N N . PHE B 1 99 ? -1.565 -115.938 -52.312 1 91.12 99 PHE B N 1
ATOM 6093 C CA . PHE B 1 99 ? -2.906 -116.188 -52.844 1 91.12 99 PHE B CA 1
ATOM 6094 C C . PHE B 1 99 ? -3.633 -117.25 -52.094 1 91.12 99 PHE B C 1
ATOM 6096 O O . PHE B 1 99 ? -3.143 -118.375 -52 1 91.12 99 PHE B O 1
ATOM 6103 N N . LYS B 1 100 ? -4.66 -117 -51.531 1 90.31 100 LYS B N 1
ATOM 6104 C CA . LYS B 1 100 ? -5.445 -118 -50.781 1 90.31 100 LYS B CA 1
ATOM 6105 C C . LYS B 1 100 ? -6.059 -119 -51.688 1 90.31 100 LYS B C 1
ATOM 6107 O O . LYS B 1 100 ? -6.133 -120.188 -51.344 1 90.31 100 LYS B O 1
ATOM 6112 N N . ASP B 1 101 ? -6.535 -118.625 -52.812 1 88.25 101 ASP B N 1
ATOM 6113 C CA . ASP B 1 101 ? -7.051 -119.5 -53.812 1 88.25 101 ASP B CA 1
ATOM 6114 C C . ASP B 1 101 ? -7.031 -118.875 -55.188 1 88.25 101 ASP B C 1
ATOM 6116 O O . ASP B 1 101 ? -6.906 -117.625 -55.312 1 88.25 101 ASP B O 1
ATOM 6120 N N . LEU B 1 102 ? -7.117 -119.75 -56.156 1 92.75 102 LEU B N 1
ATOM 6121 C CA . LEU B 1 102 ? -7.117 -119.312 -57.531 1 92.75 102 LEU B CA 1
ATOM 6122 C C . LEU B 1 102 ? -8.359 -119.812 -58.25 1 92.75 102 LEU B C 1
ATOM 6124 O O . LEU B 1 102 ? -8.805 -120.938 -58.031 1 92.75 102 LEU B O 1
ATOM 6128 N N . LEU B 1 103 ? -8.906 -118.938 -59.031 1 92.62 103 LEU B N 1
ATOM 6129 C CA . LEU B 1 103 ? -10.039 -119.375 -59.844 1 92.62 103 LEU B CA 1
ATOM 6130 C C . LEU B 1 103 ? -9.922 -118.75 -61.25 1 92.62 103 LEU B C 1
ATOM 6132 O O . LEU B 1 103 ? -9.18 -117.812 -61.469 1 92.62 103 LEU B O 1
ATOM 6136 N N . ILE B 1 104 ? -10.555 -119.375 -62.188 1 94.25 104 ILE B N 1
ATOM 6137 C CA . ILE B 1 104 ? -10.57 -118.875 -63.531 1 94.25 104 ILE B CA 1
ATOM 6138 C C . ILE B 1 104 ? -12.008 -118.625 -64 1 94.25 104 ILE B C 1
ATOM 6140 O O . ILE B 1 104 ? -12.883 -119.438 -63.75 1 94.25 104 ILE B O 1
ATOM 6144 N N . ILE B 1 105 ? -12.18 -117.5 -64.562 1 93.94 105 ILE B N 1
ATOM 6145 C CA . ILE B 1 105 ? -13.484 -117.125 -65.125 1 93.94 105 ILE B CA 1
ATOM 6146 C C . ILE B 1 105 ? -13.414 -117.125 -66.625 1 93.94 105 ILE B C 1
ATOM 6148 O O . ILE B 1 105 ? -12.578 -116.438 -67.188 1 93.94 105 ILE B O 1
ATOM 6152 N N . ASP B 1 106 ? -14.312 -117.812 -67.25 1 90.88 106 ASP B N 1
ATOM 6153 C CA . ASP B 1 106 ? -14.25 -117.938 -68.688 1 90.88 106 ASP B CA 1
ATOM 6154 C C . ASP B 1 106 ? -15.109 -116.875 -69.375 1 90.88 106 ASP B C 1
ATOM 6156 O O . ASP B 1 106 ? -15.695 -116 -68.688 1 90.88 106 ASP B O 1
ATOM 6160 N N . LYS B 1 107 ? -15.156 -116.875 -70.75 1 88.94 107 LYS B N 1
ATOM 6161 C CA . LYS B 1 107 ? -15.812 -115.812 -71.562 1 88.94 107 LYS B CA 1
ATOM 6162 C C . LYS B 1 107 ? -17.312 -115.812 -71.312 1 88.94 107 LYS B C 1
ATOM 6164 O O . LYS B 1 107 ? -17.984 -114.812 -71.5 1 88.94 107 LYS B O 1
ATOM 6169 N N . ASN B 1 108 ? -17.891 -116.938 -70.875 1 87.81 108 ASN B N 1
ATOM 6170 C CA . ASN B 1 108 ? -19.312 -117.062 -70.625 1 87.81 108 ASN B CA 1
ATOM 6171 C C . ASN B 1 108 ? -19.641 -116.688 -69.188 1 87.81 108 ASN B C 1
ATOM 6173 O O . ASN B 1 108 ? -20.75 -117 -68.688 1 87.81 108 ASN B O 1
ATOM 6177 N N . TRP B 1 109 ? -18.641 -116.25 -68.375 1 90.38 109 TRP B N 1
ATOM 6178 C CA . TRP B 1 109 ? -18.766 -115.75 -67 1 90.38 109 TRP B CA 1
ATOM 6179 C C . TRP B 1 109 ? -19 -116.938 -66.062 1 90.38 109 TRP B C 1
ATOM 6181 O O . TRP B 1 109 ? -19.766 -116.812 -65.125 1 90.38 109 TRP B O 1
ATOM 6191 N N . LEU B 1 110 ? -18.516 -118.125 -66.5 1 90.12 110 LEU B N 1
ATOM 6192 C CA . LEU B 1 110 ? -18.531 -119.312 -65.625 1 90.12 110 LEU B CA 1
ATOM 6193 C C . LEU B 1 110 ? -17.266 -119.375 -64.75 1 90.12 110 LEU B C 1
ATOM 6195 O O . LEU B 1 110 ? -16.156 -119.375 -65.312 1 90.12 110 LEU B O 1
ATOM 6199 N N . ILE B 1 111 ? -17.391 -119.5 -63.438 1 92.88 111 ILE B N 1
ATOM 6200 C CA . ILE B 1 111 ? -16.25 -119.625 -62.531 1 92.88 111 ILE B CA 1
ATOM 6201 C C . ILE B 1 111 ? -15.828 -121.062 -62.438 1 92.88 111 ILE B C 1
ATOM 6203 O O . ILE B 1 111 ? -16.656 -121.938 -62.188 1 92.88 111 ILE B O 1
ATOM 6207 N N . HIS B 1 112 ? -14.68 -121.375 -62.656 1 92.25 112 HIS B N 1
ATOM 6208 C CA . HIS B 1 112 ? -14.094 -122.688 -62.469 1 92.25 112 HIS B CA 1
ATOM 6209 C C . HIS B 1 112 ? -13.242 -122.75 -61.219 1 92.25 112 HIS B C 1
ATOM 6211 O O . HIS B 1 112 ? -12.336 -121.938 -61.031 1 92.25 112 HIS B O 1
ATOM 6217 N N . PHE B 1 113 ? -13.602 -123.625 -60.375 1 88.69 113 PHE B N 1
ATOM 6218 C CA . PHE B 1 113 ? -12.828 -123.812 -59.156 1 88.69 113 PHE B CA 1
ATOM 6219 C C . PHE B 1 113 ? -11.914 -125.062 -59.281 1 88.69 113 PHE B C 1
ATOM 6221 O O . PHE B 1 113 ? -12.062 -125.875 -60.219 1 88.69 113 PHE B O 1
ATOM 6228 N N . GLN B 1 114 ? -10.992 -125 -58.219 1 82.5 114 GLN B N 1
ATOM 6229 C CA . GLN B 1 114 ? -10.148 -126.188 -58.188 1 82.5 114 GLN B CA 1
ATOM 6230 C C . GLN B 1 114 ? -10.977 -127.438 -57.938 1 82.5 114 GLN B C 1
ATOM 6232 O O . GLN B 1 114 ? -11.883 -127.438 -57.125 1 82.5 114 GLN B O 1
ATOM 6237 N N . GLY B 1 115 ? -10.766 -128.5 -58.625 1 77.12 115 GLY B N 1
ATOM 6238 C CA . GLY B 1 115 ? -11.461 -129.75 -58.438 1 77.12 115 GLY B CA 1
ATOM 6239 C C . GLY B 1 115 ? -12.617 -130 -59.406 1 77.12 115 GLY B C 1
ATOM 6240 O O . GLY B 1 115 ? -13.344 -131 -59.344 1 77.12 115 GLY B O 1
ATOM 6241 N N . GLY B 1 116 ? -12.766 -129 -60.312 1 78.5 116 GLY B N 1
ATOM 6242 C CA . GLY B 1 116 ? -13.703 -129.25 -61.406 1 78.5 116 GLY B CA 1
ATOM 6243 C C . GLY B 1 116 ? -15.062 -128.625 -61.125 1 78.5 116 GLY B C 1
ATOM 6244 O O . GLY B 1 116 ? -15.93 -128.625 -62 1 78.5 116 GLY B O 1
ATOM 6245 N N . SER B 1 117 ? -15.43 -128.125 -60.031 1 85.81 117 SER B N 1
ATOM 6246 C CA . SER B 1 117 ? -16.703 -127.438 -59.75 1 85.81 117 SER B CA 1
ATOM 6247 C C . SER B 1 117 ? -16.797 -126.062 -60.438 1 85.81 117 SER B C 1
ATOM 6249 O O . SER B 1 117 ? -15.797 -125.375 -60.594 1 85.81 117 SER B O 1
ATOM 6251 N N . THR B 1 118 ? -17.906 -125.75 -61.062 1 89.25 118 THR B N 1
ATOM 6252 C CA . THR B 1 118 ? -18.125 -124.5 -61.75 1 89.25 118 THR B CA 1
ATOM 6253 C C . THR B 1 118 ? -19.297 -123.75 -61.156 1 89.25 118 THR B C 1
ATOM 6255 O O . THR B 1 118 ? -20.156 -124.312 -60.5 1 89.25 118 THR B O 1
ATOM 6258 N N . TYR B 1 119 ? -19.359 -122.5 -61.219 1 88.88 119 TYR B N 1
ATOM 6259 C CA . TYR B 1 119 ? -20.422 -121.625 -60.75 1 88.88 119 TYR B CA 1
ATOM 6260 C C . TYR B 1 119 ? -20.688 -120.5 -61.75 1 88.88 119 TYR B C 1
ATOM 6262 O O . TYR B 1 119 ? -19.766 -119.812 -62.156 1 88.88 119 TYR B O 1
ATOM 6270 N N . GLN B 1 120 ? -21.922 -120.438 -62.156 1 87.19 120 GLN B N 1
ATOM 6271 C CA . GLN B 1 120 ? -22.297 -119.375 -63.125 1 87.19 120 GLN B CA 1
ATOM 6272 C C . GLN B 1 120 ? -22.547 -118.062 -62.406 1 87.19 120 GLN B C 1
ATOM 6274 O O . GLN B 1 120 ? -23.391 -117.938 -61.5 1 87.19 120 GLN B O 1
ATOM 6279 N N . ILE B 1 121 ? -21.781 -117 -62.781 1 83 121 ILE B N 1
ATOM 6280 C CA . ILE B 1 121 ? -21.938 -115.625 -62.219 1 83 121 ILE B CA 1
ATOM 6281 C C . ILE B 1 121 ? -23.188 -115 -62.812 1 83 121 ILE B C 1
ATOM 6283 O O . ILE B 1 121 ? -23.375 -114.938 -64 1 83 121 ILE B O 1
ATOM 6287 N N . GLU B 1 122 ? -24.156 -114.562 -62.125 1 76.12 122 GLU B N 1
ATOM 6288 C CA . GLU B 1 122 ? -25.328 -113.812 -62.562 1 76.12 122 GLU B CA 1
ATOM 6289 C C . GLU B 1 122 ? -25.016 -112.312 -62.781 1 76.12 122 GLU B C 1
ATOM 6291 O O . GLU B 1 122 ? -24.734 -111.625 -61.812 1 76.12 122 GLU B O 1
ATOM 6296 N N . LYS B 1 123 ? -24.859 -111.875 -64 1 69.12 123 LYS B N 1
ATOM 6297 C CA . LYS B 1 123 ? -24.422 -110.5 -64.312 1 69.12 123 LYS B CA 1
ATOM 6298 C C . LYS B 1 123 ? -25.406 -109.5 -63.781 1 69.12 123 LYS B C 1
ATOM 6300 O O . LYS B 1 123 ? -25.016 -108.375 -63.438 1 69.12 123 LYS B O 1
ATOM 6305 N N . LYS B 1 124 ? -26.672 -109.688 -63.875 1 61.84 124 LYS B N 1
ATOM 6306 C CA . LYS B 1 124 ? -27.688 -108.688 -63.562 1 61.84 124 LYS B CA 1
ATOM 6307 C C . LYS B 1 124 ? -27.484 -108.125 -62.188 1 61.84 124 LYS B C 1
ATOM 6309 O O . LYS B 1 124 ? -27.594 -106.938 -62 1 61.84 124 LYS B O 1
ATOM 6314 N N . ASP B 1 125 ? -27.375 -108.812 -61.188 1 53.16 125 ASP B N 1
ATOM 6315 C CA . ASP B 1 125 ? -27.609 -108.375 -59.812 1 53.16 125 ASP B CA 1
ATOM 6316 C C . ASP B 1 125 ? -26.297 -107.938 -59.156 1 53.16 125 ASP B C 1
ATOM 6318 O O . ASP B 1 125 ? -26.312 -107.5 -58.031 1 53.16 125 ASP B O 1
ATOM 6322 N N . GLN B 1 126 ? -25.031 -107.875 -59.969 1 63.47 126 GLN B N 1
ATOM 6323 C CA . GLN B 1 126 ? -23.844 -107.625 -59.156 1 63.47 126 GLN B CA 1
ATOM 6324 C C . GLN B 1 126 ? -22.828 -106.75 -59.875 1 63.47 126 GLN B C 1
ATOM 6326 O O . GLN B 1 126 ? -21.625 -106.938 -59.75 1 63.47 126 GLN B O 1
ATOM 6331 N N . LYS B 1 127 ? -23.391 -105.812 -60.5 1 60.06 127 LYS B N 1
ATOM 6332 C CA . LYS B 1 127 ? -22.547 -105 -61.344 1 60.06 127 LYS B CA 1
ATOM 6333 C C . LYS B 1 127 ? -21.391 -104.375 -60.562 1 60.06 127 LYS B C 1
ATOM 6335 O O . LYS B 1 127 ? -20.266 -104.312 -61.062 1 60.06 127 LYS B O 1
ATOM 6340 N N . ASN B 1 128 ? -21.734 -103.938 -59.469 1 64.62 128 ASN B N 1
ATOM 6341 C CA . ASN B 1 128 ? -20.75 -103.188 -58.688 1 64.62 128 ASN B CA 1
ATOM 6342 C C . ASN B 1 128 ? -19.641 -104.062 -58.125 1 64.62 128 ASN B C 1
ATOM 6344 O O . ASN B 1 128 ? -18.547 -103.562 -57.844 1 64.62 128 ASN B O 1
ATOM 6348 N N . ASN B 1 129 ? -19.859 -105.25 -58.156 1 73.69 129 ASN B N 1
ATOM 6349 C CA . ASN B 1 129 ? -18.875 -106.188 -57.594 1 73.69 129 ASN B CA 1
ATOM 6350 C C . ASN B 1 129 ? -18.047 -106.875 -58.688 1 73.69 129 ASN B C 1
ATOM 6352 O O . ASN B 1 129 ? -17 -107.438 -58.406 1 73.69 129 ASN B O 1
ATOM 6356 N N . ILE B 1 130 ? -18.578 -106.688 -59.938 1 80.56 130 ILE B N 1
ATOM 6357 C CA . ILE B 1 130 ? -17.906 -107.438 -60.969 1 80.56 130 ILE B CA 1
ATOM 6358 C C . ILE B 1 130 ? -17.125 -106.5 -61.875 1 80.56 130 ILE B C 1
ATOM 6360 O O . ILE B 1 130 ? -16.594 -106.938 -62.906 1 80.56 130 ILE B O 1
ATOM 6364 N N . GLY B 1 131 ? -17.109 -105.188 -61.531 1 85.75 131 GLY B N 1
ATOM 6365 C CA . GLY B 1 131 ? -16.422 -104.25 -62.375 1 85.75 131 GLY B CA 1
ATOM 6366 C C . GLY B 1 131 ? -14.969 -104.625 -62.625 1 85.75 131 GLY B C 1
ATOM 6367 O O . GLY B 1 131 ? -14.469 -104.438 -63.75 1 85.75 131 GLY B O 1
ATOM 6368 N N . TYR B 1 132 ? -14.281 -105.125 -61.688 1 91.19 132 TYR B N 1
ATOM 6369 C CA . TYR B 1 132 ? -12.875 -105.5 -61.844 1 91.19 132 TYR B CA 1
ATOM 6370 C C . TYR B 1 132 ? -12.711 -106.625 -62.844 1 91.19 132 TYR B C 1
ATOM 6372 O O . TYR B 1 132 ? -11.695 -106.688 -63.562 1 91.19 132 TYR B O 1
ATOM 6380 N N . LEU B 1 133 ? -13.664 -107.438 -62.969 1 91.5 133 LEU B N 1
ATOM 6381 C CA . LEU B 1 133 ? -13.625 -108.5 -63.938 1 91.5 133 LEU B CA 1
ATOM 6382 C C . LEU B 1 133 ? -13.844 -108 -65.312 1 91.5 133 LEU B C 1
ATOM 6384 O O . LEU B 1 133 ? -13.18 -108.438 -66.25 1 91.5 133 LEU B O 1
ATOM 6388 N N . GLU B 1 134 ? -14.789 -107.062 -65.375 1 91 134 GLU B N 1
ATOM 6389 C CA . GLU B 1 134 ? -15.039 -106.438 -66.688 1 91 134 GLU B CA 1
ATOM 6390 C C . GLU B 1 134 ? -13.766 -105.812 -67.25 1 91 134 GLU B C 1
ATOM 6392 O O . GLU B 1 134 ? -13.453 -105.938 -68.438 1 91 134 GLU B O 1
ATOM 6397 N N . LYS B 1 135 ? -13.133 -105.188 -66.375 1 92.38 135 LYS B N 1
ATOM 6398 C CA . LYS B 1 135 ? -11.891 -104.562 -66.812 1 92.38 135 LYS B CA 1
ATOM 6399 C C . LYS B 1 135 ? -10.836 -105.562 -67.188 1 92.38 135 LYS B C 1
ATOM 6401 O O . LYS B 1 135 ? -10.109 -105.375 -68.188 1 92.38 135 LYS B O 1
ATOM 6406 N N . ALA B 1 136 ? -10.773 -106.5 -66.438 1 94 136 ALA B N 1
ATOM 6407 C CA . ALA B 1 136 ? -9.82 -107.562 -66.75 1 94 136 ALA B CA 1
ATOM 6408 C C . ALA B 1 136 ? -10.109 -108.188 -68.125 1 94 136 ALA B C 1
ATOM 6410 O O . ALA B 1 136 ? -9.188 -108.5 -68.875 1 94 136 ALA B O 1
ATOM 6411 N N . PHE B 1 137 ? -11.359 -108.375 -68.438 1 92.88 137 PHE B N 1
ATOM 6412 C CA . PHE B 1 137 ? -11.758 -108.938 -69.688 1 92.88 137 PHE B CA 1
ATOM 6413 C C . PHE B 1 137 ? -11.422 -107.938 -70.875 1 92.88 137 PHE B C 1
ATOM 6415 O O . PHE B 1 137 ? -11.312 -108.375 -72 1 92.88 137 PHE B O 1
ATOM 6422 N N . GLN B 1 138 ? -11.273 -106.75 -70.5 1 93.38 138 GLN B N 1
ATOM 6423 C CA . GLN B 1 138 ? -10.867 -105.75 -71.438 1 93.38 138 GLN B CA 1
ATOM 6424 C C . GLN B 1 138 ? -9.344 -105.625 -71.562 1 93.38 138 GLN B C 1
ATOM 6426 O O . GLN B 1 138 ? -8.805 -104.75 -72.25 1 93.38 138 GLN B O 1
ATOM 6431 N N . GLY B 1 139 ? -8.742 -106.312 -70.75 1 91.38 139 GLY B N 1
ATOM 6432 C CA . GLY B 1 139 ? -7.293 -106.438 -70.812 1 91.38 139 GLY B CA 1
ATOM 6433 C C . GLY B 1 139 ? -6.598 -105.625 -69.75 1 91.38 139 GLY B C 1
ATOM 6434 O O . GLY B 1 139 ? -5.371 -105.5 -69.75 1 91.38 139 GLY B O 1
ATOM 6435 N N . ILE B 1 140 ? -7.379 -105.188 -68.875 1 93.5 140 ILE B N 1
ATOM 6436 C CA . ILE B 1 140 ? -6.805 -104.375 -67.812 1 93.5 140 ILE B CA 1
ATOM 6437 C C . ILE B 1 140 ? -6.926 -105.062 -66.5 1 93.5 140 ILE B C 1
ATOM 6439 O O . ILE B 1 140 ? -8.023 -105.188 -65.938 1 93.5 140 ILE B O 1
ATOM 6443 N N . PRO B 1 141 ? -5.793 -105.5 -65.875 1 94.12 141 PRO B N 1
ATOM 6444 C CA . PRO B 1 141 ? -5.852 -106.062 -64.562 1 94.12 141 PRO B CA 1
ATOM 6445 C C . PRO B 1 141 ? -6.391 -105.125 -63.469 1 94.12 141 PRO B C 1
ATOM 6447 O O . PRO B 1 141 ? -6.098 -103.938 -63.531 1 94.12 141 PRO B O 1
ATOM 6450 N N . GLN B 1 142 ? -7.148 -105.625 -62.625 1 93.44 142 GLN B N 1
ATOM 6451 C CA . GLN B 1 142 ? -7.75 -104.75 -61.594 1 93.44 142 GLN B CA 1
ATOM 6452 C C . GLN B 1 142 ? -8.047 -105.562 -60.344 1 93.44 142 GLN B C 1
ATOM 6454 O O . GLN B 1 142 ? -8.312 -106.75 -60.375 1 93.44 142 GLN B O 1
ATOM 6459 N N . ALA B 1 143 ? -7.977 -104.875 -59.188 1 94.62 143 ALA B N 1
ATOM 6460 C CA . ALA B 1 143 ? -8.359 -105.5 -57.906 1 94.62 143 ALA B CA 1
ATOM 6461 C C . ALA B 1 143 ? -9.836 -105.25 -57.625 1 94.62 143 ALA B C 1
ATOM 6463 O O . ALA B 1 143 ? -10.391 -104.188 -58.031 1 94.62 143 ALA B O 1
ATOM 6464 N N . SER B 1 144 ? -10.398 -106.125 -56.906 1 93.06 144 SER B N 1
ATOM 6465 C CA . SER B 1 144 ? -11.82 -106.062 -56.594 1 93.06 144 SER B CA 1
ATOM 6466 C C . SER B 1 144 ? -12.055 -105.25 -55.312 1 93.06 144 SER B C 1
ATOM 6468 O O . SER B 1 144 ? -11.102 -104.875 -54.625 1 93.06 144 SER B O 1
ATOM 6470 N N . ASN B 1 145 ? -13.312 -105.062 -55.094 1 91.19 145 ASN B N 1
ATOM 6471 C CA . ASN B 1 145 ? -13.734 -104.625 -53.75 1 91.19 145 ASN B CA 1
ATOM 6472 C C . ASN B 1 145 ? -13.609 -105.75 -52.75 1 91.19 145 ASN B C 1
ATOM 6474 O O . ASN B 1 145 ? -13.242 -106.875 -53.094 1 91.19 145 ASN B O 1
ATOM 6478 N N . ILE B 1 146 ? -13.828 -105.375 -51.469 1 88.62 146 ILE B N 1
ATOM 6479 C CA . ILE B 1 146 ? -13.75 -106.438 -50.438 1 88.62 146 ILE B CA 1
ATOM 6480 C C . ILE B 1 146 ? -14.914 -107.375 -50.562 1 88.62 146 ILE B C 1
ATOM 6482 O O . ILE B 1 146 ? -16.047 -107 -50.812 1 88.62 146 ILE B O 1
ATOM 6486 N N . VAL B 1 147 ? -14.609 -108.625 -50.531 1 84.44 147 VAL B N 1
ATOM 6487 C CA . VAL B 1 147 ? -15.633 -109.688 -50.625 1 84.44 147 VAL B CA 1
ATOM 6488 C C . VAL B 1 147 ? -15.484 -110.688 -49.5 1 84.44 147 VAL B C 1
ATOM 6490 O O . VAL B 1 147 ? -14.375 -110.875 -49 1 84.44 147 VAL B O 1
ATOM 6493 N N . LEU B 1 148 ? -16.531 -111.188 -49 1 81.56 148 LEU B N 1
ATOM 6494 C CA . LEU B 1 148 ? -16.516 -112.312 -48 1 81.56 148 LEU B CA 1
ATOM 6495 C C . LEU B 1 148 ? -16.422 -113.625 -48.656 1 81.56 148 LEU B C 1
ATOM 6497 O O . LEU B 1 148 ? -17.266 -114 -49.5 1 81.56 148 LEU B O 1
ATOM 6501 N N . ASN B 1 149 ? -15.266 -114.25 -48.375 1 76.94 149 ASN B N 1
ATOM 6502 C CA . ASN B 1 149 ? -15.133 -115.625 -48.844 1 76.94 149 ASN B CA 1
ATOM 6503 C C . ASN B 1 149 ? -16.016 -116.562 -48.031 1 76.94 149 ASN B C 1
ATOM 6505 O O . ASN B 1 149 ? -15.75 -116.812 -46.875 1 76.94 149 ASN B O 1
ATOM 6509 N N . THR B 1 150 ? -17.094 -117.062 -48.5 1 65.75 150 THR B N 1
ATOM 6510 C CA . THR B 1 150 ? -18.141 -117.812 -47.812 1 65.75 150 THR B CA 1
ATOM 6511 C C . THR B 1 150 ? -17.594 -119.188 -47.312 1 65.75 150 THR B C 1
ATOM 6513 O O . THR B 1 150 ? -18.094 -119.688 -46.344 1 65.75 150 THR B O 1
ATOM 6516 N N . THR B 1 151 ? -16.656 -119.75 -48 1 66.31 151 THR B N 1
ATOM 6517 C CA . THR B 1 151 ? -16.125 -121.062 -47.656 1 66.31 151 THR B CA 1
ATOM 6518 C C . THR B 1 151 ? -15.203 -120.938 -46.438 1 66.31 151 THR B C 1
ATOM 6520 O O . THR B 1 151 ? -15.219 -121.812 -45.562 1 66.31 151 THR B O 1
ATOM 6523 N N . ARG B 1 152 ? -14.461 -119.938 -46.312 1 76.12 152 ARG B N 1
ATOM 6524 C CA . ARG B 1 152 ? -13.469 -119.812 -45.25 1 76.12 152 ARG B CA 1
ATOM 6525 C C . ARG B 1 152 ? -13.883 -118.812 -44.219 1 76.12 152 ARG B C 1
ATOM 6527 O O . ARG B 1 152 ? -13.305 -118.688 -43.156 1 76.12 152 ARG B O 1
ATOM 6534 N N . GLY B 1 153 ? -14.906 -118 -44.469 1 77.69 153 GLY B N 1
ATOM 6535 C CA . GLY B 1 153 ? -15.375 -116.938 -43.562 1 77.69 153 GLY B CA 1
ATOM 6536 C C . GLY B 1 153 ? -14.406 -115.812 -43.406 1 77.69 153 GLY B C 1
ATOM 6537 O O . GLY B 1 153 ? -14.32 -115.188 -42.344 1 77.69 153 GLY B O 1
ATOM 6538 N N . GLU B 1 154 ? -13.469 -115.625 -44.312 1 86.69 154 GLU B N 1
ATOM 6539 C CA . GLU B 1 154 ? -12.469 -114.562 -44.219 1 86.69 154 GLU B CA 1
ATOM 6540 C C . GLU B 1 154 ? -12.703 -113.5 -45.281 1 86.69 154 GLU B C 1
ATOM 6542 O O . GLU B 1 154 ? -13.25 -113.812 -46.344 1 86.69 154 GLU B O 1
ATOM 6547 N N . LEU B 1 155 ? -12.398 -112.312 -44.938 1 89.62 155 LEU B N 1
ATOM 6548 C CA . LEU B 1 155 ? -12.492 -111.188 -45.875 1 89.62 155 LEU B CA 1
ATOM 6549 C C . LEU B 1 155 ? -11.297 -111.188 -46.844 1 89.62 155 LEU B C 1
ATOM 6551 O O . LEU B 1 155 ? -10.148 -111.25 -46.406 1 89.62 155 LEU B O 1
ATOM 6555 N N . VAL B 1 156 ? -11.555 -111.188 -48.125 1 92 156 VAL B N 1
ATOM 6556 C CA . VAL B 1 156 ? -10.5 -111.188 -49.125 1 92 156 VAL B CA 1
ATOM 6557 C C . VAL B 1 156 ? -10.828 -110.188 -50.219 1 92 156 VAL B C 1
ATOM 6559 O O . VAL B 1 156 ? -11.945 -109.688 -50.281 1 92 156 VAL B O 1
ATOM 6562 N N . PHE B 1 157 ? -9.883 -109.75 -50.875 1 93.44 157 PHE B N 1
ATOM 6563 C CA . PHE B 1 157 ? -10.055 -109.125 -52.156 1 93.44 157 PHE B CA 1
ATOM 6564 C C . PHE B 1 157 ? -9.438 -109.938 -53.281 1 93.44 157 PHE B C 1
ATOM 6566 O O . PHE B 1 157 ? -8.625 -110.812 -53.031 1 93.44 157 PHE B O 1
ATOM 6573 N N . SER B 1 158 ? -9.906 -109.688 -54.469 1 93.38 158 SER B N 1
ATOM 6574 C CA . SER B 1 158 ? -9.438 -110.438 -55.594 1 93.38 158 SER B CA 1
ATOM 6575 C C . SER B 1 158 ? -8.664 -109.562 -56.594 1 93.38 158 SER B C 1
ATOM 6577 O O . SER B 1 158 ? -8.922 -108.375 -56.656 1 93.38 158 SER B O 1
ATOM 6579 N N . VAL B 1 159 ? -7.793 -110.125 -57.156 1 95.06 159 VAL B N 1
ATOM 6580 C CA . VAL B 1 159 ? -7.082 -109.5 -58.25 1 95.06 159 VAL B CA 1
ATOM 6581 C C . VAL B 1 159 ? -7.309 -110.312 -59.531 1 95.06 159 VAL B C 1
ATOM 6583 O O . VAL B 1 159 ? -7.109 -111.562 -59.531 1 95.06 159 VAL B O 1
ATOM 6586 N N . ALA B 1 160 ? -7.723 -109.625 -60.531 1 95.56 160 ALA B N 1
ATOM 6587 C CA . ALA B 1 160 ? -8.047 -110.312 -61.781 1 95.56 160 ALA B CA 1
ATOM 6588 C C . ALA B 1 160 ? -7.082 -109.875 -62.906 1 95.56 160 ALA B C 1
ATOM 6590 O O . ALA B 1 160 ? -6.824 -108.688 -63.094 1 95.56 160 ALA B O 1
ATOM 6591 N N . VAL B 1 161 ? -6.57 -110.812 -63.625 1 94.88 161 VAL B N 1
ATOM 6592 C CA . VAL B 1 161 ? -5.703 -110.562 -64.75 1 94.88 161 VAL B CA 1
ATOM 6593 C C . VAL B 1 161 ? -6.211 -111.312 -66 1 94.88 161 VAL B C 1
ATOM 6595 O O . VAL B 1 161 ? -6.723 -112.375 -65.875 1 94.88 161 VAL B O 1
ATOM 6598 N N . PRO B 1 162 ? -6.027 -110.688 -67.125 1 94 162 PRO B N 1
ATOM 6599 C CA . PRO B 1 162 ? -6.527 -111.375 -68.312 1 94 162 PRO B CA 1
ATOM 6600 C C . PRO B 1 162 ? -5.637 -112.5 -68.75 1 94 162 PRO B C 1
ATOM 6602 O O . PRO B 1 162 ? -4.414 -112.438 -68.625 1 94 162 PRO B O 1
ATOM 6605 N N . ILE B 1 163 ? -6.254 -113.562 -69.25 1 92.25 163 ILE B N 1
ATOM 6606 C CA . ILE B 1 163 ? -5.555 -114.688 -69.938 1 92.25 163 ILE B CA 1
ATOM 6607 C C . ILE B 1 163 ? -5.773 -114.625 -71.438 1 92.25 163 ILE B C 1
ATOM 6609 O O . ILE B 1 163 ? -6.902 -114.75 -71.938 1 92.25 163 ILE B O 1
ATOM 6613 N N . LYS B 1 164 ? -4.738 -114.5 -72.25 1 88.69 164 LYS B N 1
ATOM 6614 C CA . LYS B 1 164 ? -4.84 -114.312 -73.688 1 88.69 164 LYS B CA 1
ATOM 6615 C C . LYS B 1 164 ? -4.539 -115.625 -74.438 1 88.69 164 LYS B C 1
ATOM 6617 O O . LYS B 1 164 ? -3.621 -116.375 -74.062 1 88.69 164 LYS B O 1
ATOM 6622 N N . GLU B 1 165 ? -5.41 -115.875 -75.188 1 80.56 165 GLU B N 1
ATOM 6623 C CA . GLU B 1 165 ? -5.195 -117 -76.188 1 80.56 165 GLU B CA 1
ATOM 6624 C C . GLU B 1 165 ? -5.227 -116.438 -77.625 1 80.56 165 GLU B C 1
ATOM 6626 O O . GLU B 1 165 ? -6.254 -115.938 -78.062 1 80.56 165 GLU B O 1
ATOM 6631 N N . ASN B 1 166 ? -4.18 -116.562 -78.375 1 79.56 166 ASN B N 1
ATOM 6632 C CA . ASN B 1 166 ? -4.023 -116.062 -79.75 1 79.56 166 ASN B CA 1
ATOM 6633 C C . ASN B 1 166 ? -4.355 -114.562 -79.812 1 79.56 166 ASN B C 1
ATOM 6635 O O . ASN B 1 166 ? -5.074 -114.125 -80.75 1 79.56 166 ASN B O 1
ATOM 6639 N N . GLY B 1 167 ? -4.074 -113.688 -78.688 1 79.81 167 GLY B N 1
ATOM 6640 C CA . GLY B 1 167 ? -4.199 -112.25 -78.688 1 79.81 167 GLY B CA 1
ATOM 6641 C C . GLY B 1 167 ? -5.527 -111.75 -78.188 1 79.81 167 GLY B C 1
ATOM 6642 O O . GLY B 1 167 ? -5.719 -110.562 -77.938 1 79.81 167 GLY B O 1
ATOM 6643 N N . THR B 1 168 ? -6.461 -112.688 -78 1 88.12 168 THR B N 1
ATOM 6644 C CA . THR B 1 168 ? -7.773 -112.312 -77.5 1 88.12 168 THR B CA 1
ATOM 6645 C C . THR B 1 168 ? -7.961 -112.875 -76.062 1 88.12 168 THR B C 1
ATOM 6647 O O . THR B 1 168 ? -7.531 -113.938 -75.75 1 88.12 168 THR B O 1
ATOM 6650 N N . VAL B 1 169 ? -8.555 -112.062 -75.188 1 92.19 169 VAL B N 1
ATOM 6651 C CA . VAL B 1 169 ? -8.797 -112.438 -73.812 1 92.19 169 VAL B CA 1
ATOM 6652 C C . VAL B 1 169 ? -9.969 -113.438 -73.75 1 92.19 169 VAL B C 1
ATOM 6654 O O . VAL B 1 169 ? -11.109 -113.062 -74.062 1 92.19 169 VAL B O 1
ATOM 6657 N N . ASN B 1 170 ? -9.758 -114.688 -73.438 1 88.38 170 ASN B N 1
ATOM 6658 C CA . ASN B 1 170 ? -10.789 -115.688 -73.438 1 88.38 170 ASN B CA 1
ATOM 6659 C C . ASN B 1 170 ? -11.203 -116.062 -72.062 1 88.38 170 ASN B C 1
ATOM 6661 O O . ASN B 1 170 ? -12.266 -116.688 -71.812 1 88.38 170 ASN B O 1
ATOM 6665 N N . SER B 1 171 ? -10.352 -115.75 -71.062 1 92.81 171 SER B N 1
ATOM 6666 C CA . SER B 1 171 ? -10.633 -116 -69.625 1 92.81 171 SER B CA 1
ATOM 6667 C C . SER B 1 171 ? -9.844 -115.062 -68.75 1 92.81 171 SER B C 1
ATOM 6669 O O . SER B 1 171 ? -9 -114.312 -69.188 1 92.81 171 SER B O 1
ATOM 6671 N N . VAL B 1 172 ? -10.203 -115.125 -67.5 1 94.5 172 VAL B N 1
ATOM 6672 C CA . VAL B 1 172 ? -9.578 -114.25 -66.5 1 94.5 172 VAL B CA 1
ATOM 6673 C C . VAL B 1 172 ? -9.156 -115.125 -65.312 1 94.5 172 VAL B C 1
ATOM 6675 O O . VAL B 1 172 ? -9.93 -115.938 -64.812 1 94.5 172 VAL B O 1
ATOM 6678 N N . LEU B 1 173 ? -7.914 -114.938 -64.812 1 95 173 LEU B N 1
ATOM 6679 C CA . LEU B 1 173 ? -7.426 -115.5 -63.594 1 95 173 LEU B CA 1
ATOM 6680 C C . LEU B 1 173 ? -7.719 -114.625 -62.406 1 95 173 LEU B C 1
ATOM 6682 O O . LEU B 1 173 ? -7.398 -113.438 -62.406 1 95 173 LEU B O 1
ATOM 6686 N N . VAL B 1 174 ? -8.32 -115.188 -61.438 1 93.88 174 VAL B N 1
ATOM 6687 C CA . VAL B 1 174 ? -8.664 -114.438 -60.25 1 93.88 174 VAL B CA 1
ATOM 6688 C C . VAL B 1 174 ? -7.973 -115.062 -59.031 1 93.88 174 VAL B C 1
ATOM 6690 O O . VAL B 1 174 ? -8.047 -116.25 -58.812 1 93.88 174 VAL B O 1
ATOM 6693 N N . SER B 1 175 ? -7.227 -114.25 -58.281 1 93.94 175 SER B N 1
ATOM 6694 C CA . SER B 1 175 ? -6.59 -114.688 -57.031 1 93.94 175 SER B CA 1
ATOM 6695 C C . SER B 1 175 ? -7.203 -113.938 -55.844 1 93.94 175 SER B C 1
ATOM 6697 O O . SER B 1 175 ? -7.418 -112.75 -55.875 1 93.94 175 SER B O 1
ATOM 6699 N N . ASN B 1 176 ? -7.559 -114.688 -54.844 1 92.88 176 ASN B N 1
ATOM 6700 C CA . ASN B 1 176 ? -8.078 -114.062 -53.594 1 92.88 176 ASN B CA 1
ATOM 6701 C C . ASN B 1 176 ? -6.969 -113.875 -52.562 1 92.88 176 ASN B C 1
ATOM 6703 O O . ASN B 1 176 ? -6.148 -114.75 -52.344 1 92.88 176 ASN B O 1
ATOM 6707 N N . ILE B 1 177 ? -6.898 -112.688 -52.094 1 93.75 177 ILE B N 1
ATOM 6708 C CA . ILE B 1 177 ? -5.859 -112.312 -51.125 1 93.75 177 ILE B CA 1
ATOM 6709 C C . ILE B 1 177 ? -6.5 -111.812 -49.844 1 93.75 177 ILE B C 1
ATOM 6711 O O . ILE B 1 177 ? -7.531 -111.125 -49.906 1 93.75 177 ILE B O 1
ATOM 6715 N N . SER B 1 178 ? -5.812 -112.062 -48.75 1 92 178 SER B N 1
ATOM 6716 C CA . SER B 1 178 ? -6.328 -111.562 -47.469 1 92 178 SER B CA 1
ATOM 6717 C C . SER B 1 178 ? -6.281 -110.062 -47.375 1 92 178 SER B C 1
ATOM 6719 O O . SER B 1 178 ? -5.285 -109.438 -47.75 1 92 178 SER B O 1
ATOM 6721 N N . ILE B 1 179 ? -7.293 -109.438 -46.812 1 92.62 179 ILE B N 1
ATOM 6722 C CA . ILE B 1 179 ? -7.379 -108 -46.688 1 92.62 179 ILE B CA 1
ATOM 6723 C C . ILE B 1 179 ? -6.387 -107.5 -45.656 1 92.62 179 ILE B C 1
ATOM 6725 O O . ILE B 1 179 ? -6.008 -106.312 -45.625 1 92.62 179 ILE B O 1
ATOM 6729 N N . ASN B 1 180 ? -5.957 -108.375 -44.844 1 91.94 180 ASN B N 1
ATOM 6730 C CA . ASN B 1 180 ? -5.02 -108 -43.781 1 91.94 180 ASN B CA 1
ATOM 6731 C C . ASN B 1 180 ? -3.703 -107.5 -44.344 1 91.94 180 ASN B C 1
ATOM 6733 O O . ASN B 1 180 ? -3.064 -106.625 -43.719 1 91.94 180 ASN B O 1
ATOM 6737 N N . ASN B 1 181 ? -3.326 -107.938 -45.469 1 90.56 181 ASN B N 1
ATOM 6738 C CA . ASN B 1 181 ? -2.088 -107.5 -46.094 1 90.56 181 ASN B CA 1
ATOM 6739 C C . ASN B 1 181 ? -2.154 -106 -46.469 1 90.56 181 ASN B C 1
ATOM 6741 O O . ASN B 1 181 ? -1.211 -105.25 -46.219 1 90.56 181 ASN B O 1
ATOM 6745 N N . ILE B 1 182 ? -3.256 -105.625 -46.938 1 92.69 182 ILE B N 1
ATOM 6746 C CA . ILE B 1 182 ? -3.432 -104.25 -47.344 1 92.69 182 ILE B CA 1
ATOM 6747 C C . ILE B 1 182 ? -3.617 -103.375 -46.125 1 92.69 182 ILE B C 1
ATOM 6749 O O . ILE B 1 182 ? -3.055 -102.25 -46.031 1 92.69 182 ILE B O 1
ATOM 6753 N N . ASN B 1 183 ? -4.387 -103.75 -45.156 1 94.19 183 ASN B N 1
ATOM 6754 C CA . ASN B 1 183 ? -4.562 -103 -43.906 1 94.19 183 ASN B CA 1
ATOM 6755 C C . ASN B 1 183 ? -3.227 -102.75 -43.219 1 94.19 183 ASN B C 1
ATOM 6757 O O . ASN B 1 183 ? -2.975 -101.625 -42.75 1 94.19 183 ASN B O 1
ATOM 6761 N N . ASN B 1 184 ? -2.453 -103.688 -43.219 1 91.88 184 ASN B N 1
ATOM 6762 C CA . ASN B 1 184 ? -1.145 -103.562 -42.594 1 91.88 184 ASN B CA 1
ATOM 6763 C C . ASN B 1 184 ? -0.278 -102.562 -43.312 1 91.88 184 ASN B C 1
ATOM 6765 O O . ASN B 1 184 ? 0.435 -101.75 -42.688 1 91.88 184 ASN B O 1
ATOM 6769 N N . ILE B 1 185 ? -0.385 -102.562 -44.531 1 90.69 185 ILE B N 1
ATOM 6770 C CA . ILE B 1 185 ? 0.409 -101.625 -45.344 1 90.69 185 ILE B CA 1
ATOM 6771 C C . ILE B 1 185 ? -0.042 -100.188 -45.094 1 90.69 185 ILE B C 1
ATOM 6773 O O . ILE B 1 185 ? 0.785 -99.312 -44.875 1 90.69 185 ILE B O 1
ATOM 6777 N N . ILE B 1 186 ? -1.29 -99.938 -45.094 1 93.12 186 ILE B N 1
ATOM 6778 C CA . ILE B 1 186 ? -1.838 -98.625 -44.906 1 93.12 186 ILE B CA 1
ATOM 6779 C C . ILE B 1 186 ? -1.549 -98.125 -43.5 1 93.12 186 ILE B C 1
ATOM 6781 O O . ILE B 1 186 ? -1.07 -97 -43.281 1 93.12 186 ILE B O 1
ATOM 6785 N N . GLN B 1 187 ? -1.72 -98.938 -42.562 1 92.31 187 GLN B N 1
ATOM 6786 C CA . GLN B 1 187 ? -1.53 -98.5 -41.188 1 92.31 187 GLN B CA 1
ATOM 6787 C C . GLN B 1 187 ? -0.05 -98.375 -40.844 1 92.31 187 GLN B C 1
ATOM 6789 O O . GLN B 1 187 ? 0.317 -97.5 -40.031 1 92.31 187 GLN B O 1
ATOM 6794 N N . SER B 1 188 ? 0.747 -99.062 -41.469 1 87.06 188 SER B N 1
ATOM 6795 C CA . SER B 1 188 ? 2.182 -98.875 -41.281 1 87.06 188 SER B CA 1
ATOM 6796 C C . SER B 1 188 ? 2.666 -97.562 -41.875 1 87.06 188 SER B C 1
ATOM 6798 O O . SER B 1 188 ? 3.729 -97.062 -41.5 1 87.06 188 SER B O 1
ATOM 6800 N N . SER B 1 189 ? 1.891 -97.062 -42.75 1 84.44 189 SER B N 1
ATOM 6801 C CA . SER B 1 189 ? 2.232 -95.812 -43.375 1 84.44 189 SER B CA 1
ATOM 6802 C C . SER B 1 189 ? 1.864 -94.625 -42.469 1 84.44 189 SER B C 1
ATOM 6804 O O . SER B 1 189 ? 2.242 -93.5 -42.719 1 84.44 189 SER B O 1
ATOM 6806 N N . ASN B 1 190 ? 1.016 -94.938 -41.531 1 81.25 190 ASN B N 1
ATOM 6807 C CA . ASN B 1 190 ? 0.637 -93.938 -40.562 1 81.25 190 ASN B CA 1
ATOM 6808 C C . ASN B 1 190 ? 1.775 -93.625 -39.594 1 81.25 190 ASN B C 1
ATOM 6810 O O . ASN B 1 190 ? 1.895 -94.25 -38.562 1 81.25 190 ASN B O 1
ATOM 6814 N N . LEU B 1 191 ? 2.494 -92.688 -39.906 1 75.62 191 LEU B N 1
ATOM 6815 C CA . LEU B 1 191 ? 3.719 -92.375 -39.156 1 75.62 191 LEU B CA 1
ATOM 6816 C C . LEU B 1 191 ? 3.461 -91.438 -38 1 75.62 191 LEU B C 1
ATOM 6818 O O . LEU B 1 191 ? 4.336 -91.188 -37.188 1 75.62 191 LEU B O 1
ATOM 6822 N N . ARG B 1 192 ? 2.314 -90.875 -37.906 1 84.38 192 ARG B N 1
ATOM 6823 C CA . ARG B 1 192 ? 1.984 -89.938 -36.812 1 84.38 192 ARG B CA 1
ATOM 6824 C C . ARG B 1 192 ? 0.724 -90.375 -36.094 1 84.38 192 ARG B C 1
ATOM 6826 O O . ARG B 1 192 ? -0.294 -90.625 -36.719 1 84.38 192 ARG B O 1
ATOM 6833 N N . ASP B 1 193 ? 0.784 -90.312 -34.875 1 83.12 193 ASP B N 1
ATOM 6834 C CA . ASP B 1 193 ? -0.354 -90.688 -34.062 1 83.12 193 ASP B CA 1
ATOM 6835 C C . ASP B 1 193 ? -1.517 -89.75 -34.219 1 83.12 193 ASP B C 1
ATOM 6837 O O . ASP B 1 193 ? -2.674 -90.062 -34 1 83.12 193 ASP B O 1
ATOM 6841 N N . SER B 1 194 ? -1.175 -88.688 -34.719 1 87 194 SER B N 1
ATOM 6842 C CA . SER B 1 194 ? -2.203 -87.625 -34.781 1 87 194 SER B CA 1
ATOM 6843 C C . SER B 1 194 ? -3.008 -87.75 -36.062 1 87 194 SER B C 1
ATOM 6845 O O . SER B 1 194 ? -4.02 -87.062 -36.25 1 87 194 SER B O 1
ATOM 6847 N N . ILE B 1 195 ? -2.641 -88.5 -36.969 1 91.44 195 ILE B N 1
ATOM 6848 C CA . ILE B 1 195 ? -3.322 -88.688 -38.219 1 91.44 195 ILE B CA 1
ATOM 6849 C C . ILE B 1 195 ? -4.09 -90 -38.219 1 91.44 195 ILE B C 1
ATOM 6851 O O . ILE B 1 195 ? -3.545 -91.062 -37.844 1 91.44 195 ILE B O 1
ATOM 6855 N N . SER B 1 196 ? -5.262 -90 -38.469 1 92.44 196 SER B N 1
ATOM 6856 C CA . SER B 1 196 ? -6.055 -91.25 -38.656 1 92.44 196 SER B CA 1
ATOM 6857 C C . SER B 1 196 ? -6.109 -91.625 -40.125 1 92.44 196 SER B C 1
ATOM 6859 O O . SER B 1 196 ? -6.762 -91 -40.938 1 92.44 196 SER B O 1
ATOM 6861 N N . LEU B 1 197 ? -5.445 -92.625 -40.375 1 94.5 197 LEU B N 1
ATOM 6862 C CA . LEU B 1 197 ? -5.383 -93.125 -41.75 1 94.5 197 LEU B CA 1
ATOM 6863 C C . LEU B 1 197 ? -6.301 -94.375 -41.938 1 94.5 197 LEU B C 1
ATOM 6865 O O . LEU B 1 197 ? -6.238 -95.312 -41.156 1 94.5 197 LEU B O 1
ATOM 6869 N N . TYR B 1 198 ? -7.117 -94.25 -42.906 1 95.56 198 TYR B N 1
ATOM 6870 C CA . TYR B 1 198 ? -7.996 -95.375 -43.219 1 95.56 198 TYR B CA 1
ATOM 6871 C C . TYR B 1 198 ? -8.367 -95.375 -44.688 1 95.56 198 TYR B C 1
ATOM 6873 O O . TYR B 1 198 ? -7.926 -94.5 -45.438 1 95.56 198 TYR B O 1
ATOM 6881 N N . ALA B 1 199 ? -9.133 -96.5 -45.125 1 96.88 199 ALA B N 1
ATOM 6882 C CA . ALA B 1 199 ? -9.5 -96.625 -46.531 1 96.88 199 ALA B CA 1
ATOM 6883 C C . ALA B 1 199 ? -10.82 -97.375 -46.719 1 96.88 199 ALA B C 1
ATOM 6885 O O . ALA B 1 199 ? -11.211 -98.188 -45.844 1 96.88 199 ALA B O 1
ATOM 6886 N N . PHE B 1 200 ? -11.43 -97.062 -47.75 1 96.25 200 PHE B N 1
ATOM 6887 C CA . PHE B 1 200 ? -12.664 -97.75 -48.094 1 96.25 200 PHE B CA 1
ATOM 6888 C C . PHE B 1 200 ? -12.812 -97.875 -49.594 1 96.25 200 PHE B C 1
ATOM 6890 O O . PHE B 1 200 ? -12.125 -97.25 -50.344 1 96.25 200 PHE B O 1
ATOM 6897 N N . ASP B 1 201 ? -13.672 -98.875 -49.938 1 93.81 201 ASP B N 1
ATOM 6898 C CA . ASP B 1 201 ? -13.836 -99.125 -51.375 1 93.81 201 ASP B CA 1
ATOM 6899 C C . ASP B 1 201 ? -14.992 -98.312 -51.938 1 93.81 201 ASP B C 1
ATOM 6901 O O . ASP B 1 201 ? -15.602 -97.5 -51.25 1 93.81 201 ASP B O 1
ATOM 6905 N N . LYS B 1 202 ? -15.242 -98.438 -53.188 1 92.69 202 LYS B N 1
ATOM 6906 C CA . LYS B 1 202 ? -16.219 -97.625 -53.938 1 92.69 202 LYS B CA 1
ATOM 6907 C C . LYS B 1 202 ? -17.609 -97.812 -53.344 1 92.69 202 LYS B C 1
ATOM 6909 O O . LYS B 1 202 ? -18.469 -96.938 -53.5 1 92.69 202 LYS B O 1
ATOM 6914 N N . LEU B 1 203 ? -17.828 -98.875 -52.688 1 91.06 203 LEU B N 1
ATOM 6915 C CA . LEU B 1 203 ? -19.156 -99.125 -52.125 1 91.06 203 LEU B CA 1
ATOM 6916 C C . LEU B 1 203 ? -19.219 -98.688 -50.656 1 91.06 203 LEU B C 1
ATOM 6918 O O . LEU B 1 203 ? -20.266 -98.812 -50.031 1 91.06 203 LEU B O 1
ATOM 6922 N N . GLY B 1 204 ? -18.125 -98.25 -50.125 1 93.62 204 GLY B N 1
ATOM 6923 C CA . GLY B 1 204 ? -18.109 -97.688 -48.781 1 93.62 204 GLY B CA 1
ATOM 6924 C C . GLY B 1 204 ? -17.625 -98.688 -47.75 1 93.62 204 GLY B C 1
ATOM 6925 O O . GLY B 1 204 ? -17.562 -98.312 -46.562 1 93.62 204 GLY B O 1
ATOM 6926 N N . TYR B 1 205 ? -17.234 -99.875 -48.094 1 93.31 205 TYR B N 1
ATOM 6927 C CA . TYR B 1 205 ? -16.781 -100.812 -47.125 1 93.31 205 TYR B CA 1
ATOM 6928 C C . TYR B 1 205 ? -15.336 -100.625 -46.719 1 93.31 205 TYR B C 1
ATOM 6930 O O . TYR B 1 205 ? -14.5 -100.312 -47.562 1 93.31 205 TYR B O 1
ATOM 6938 N N . ALA B 1 206 ? -15.07 -100.812 -45.469 1 94.94 206 ALA B N 1
ATOM 6939 C CA . ALA B 1 206 ? -13.758 -100.562 -44.906 1 94.94 206 ALA B CA 1
ATOM 6940 C C . ALA B 1 206 ? -12.703 -101.5 -45.438 1 94.94 206 ALA B C 1
ATOM 6942 O O . ALA B 1 206 ? -12.914 -102.75 -45.406 1 94.94 206 ALA B O 1
ATOM 6943 N N . ILE B 1 207 ? -11.703 -100.938 -45.844 1 94.19 207 ILE B N 1
ATOM 6944 C CA . ILE B 1 207 ? -10.539 -101.688 -46.312 1 94.19 207 ILE B CA 1
ATOM 6945 C C . ILE B 1 207 ? -9.461 -101.688 -45.219 1 94.19 207 ILE B C 1
ATOM 6947 O O . ILE B 1 207 ? -8.766 -102.688 -45 1 94.19 207 ILE B O 1
ATOM 6951 N N . SER B 1 208 ? -9.352 -100.5 -44.656 1 95.31 208 SER B N 1
ATOM 6952 C CA . SER B 1 208 ? -8.312 -100.312 -43.656 1 95.31 208 SER B CA 1
ATOM 6953 C C . SER B 1 208 ? -8.773 -99.375 -42.562 1 95.31 208 SER B C 1
ATOM 6955 O O . SER B 1 208 ? -9.438 -98.375 -42.875 1 95.31 208 SER B O 1
ATOM 6957 N N . ASP B 1 209 ? -8.406 -99.625 -41.406 1 94.12 209 ASP B N 1
ATOM 6958 C CA . ASP B 1 209 ? -8.633 -98.75 -40.219 1 94.12 209 ASP B CA 1
ATOM 6959 C C . ASP B 1 209 ? -7.715 -99.188 -39.062 1 94.12 209 ASP B C 1
ATOM 6961 O O . ASP B 1 209 ? -7.289 -100.312 -38.969 1 94.12 209 ASP B O 1
ATOM 6965 N N . LYS B 1 210 ? -7.426 -98.25 -38.344 1 92.19 210 LYS B N 1
ATOM 6966 C CA . LYS B 1 210 ? -6.621 -98.5 -37.156 1 92.19 210 LYS B CA 1
ATOM 6967 C C . LYS B 1 210 ? -7.312 -99.562 -36.25 1 92.19 210 LYS B C 1
ATOM 6969 O O . LYS B 1 210 ? -6.656 -100.438 -35.656 1 92.19 210 LYS B O 1
ATOM 6974 N N . ASP B 1 211 ? -8.539 -99.5 -36.156 1 92.56 211 ASP B N 1
ATOM 6975 C CA . ASP B 1 211 ? -9.352 -100.5 -35.5 1 92.56 211 ASP B CA 1
ATOM 6976 C C . ASP B 1 211 ? -9.672 -101.688 -36.438 1 92.56 211 ASP B C 1
ATOM 6978 O O . ASP B 1 211 ? -10.578 -101.562 -37.25 1 92.56 211 ASP B O 1
ATOM 6982 N N . GLU B 1 212 ? -9.094 -102.688 -36.156 1 90.19 212 GLU B N 1
ATOM 6983 C CA . GLU B 1 212 ? -9.195 -103.875 -37.031 1 90.19 212 GLU B CA 1
ATOM 6984 C C . GLU B 1 212 ? -10.625 -104.375 -37.094 1 90.19 212 GLU B C 1
ATOM 6986 O O . GLU B 1 212 ? -11.031 -105 -38.062 1 90.19 212 GLU B O 1
ATOM 6991 N N . ASN B 1 213 ? -11.344 -104.125 -36 1 91.94 213 ASN B N 1
ATOM 6992 C CA . ASN B 1 213 ? -12.719 -104.562 -35.969 1 91.94 213 ASN B CA 1
ATOM 6993 C C . ASN B 1 213 ? -13.594 -103.875 -37.031 1 91.94 213 ASN B C 1
ATOM 6995 O O . ASN B 1 213 ? -14.586 -104.5 -37.469 1 91.94 213 ASN B O 1
ATOM 6999 N N . ILE B 1 214 ? -13.219 -102.75 -37.406 1 93.69 214 ILE B N 1
ATOM 7000 C CA . ILE B 1 214 ? -13.969 -102.062 -38.406 1 93.69 214 ILE B CA 1
ATOM 7001 C C . ILE B 1 214 ? -13.852 -102.75 -39.75 1 93.69 214 ILE B C 1
ATOM 7003 O O . ILE B 1 214 ? -14.82 -102.812 -40.5 1 93.69 214 ILE B O 1
ATOM 7007 N N . VAL B 1 215 ? -12.719 -103.25 -39.969 1 92.56 215 VAL B N 1
ATOM 7008 C CA . VAL B 1 215 ? -12.469 -103.938 -41.219 1 92.56 215 VAL B CA 1
ATOM 7009 C C . VAL B 1 215 ? -13.086 -105.312 -41.156 1 92.56 215 VAL B C 1
ATOM 7011 O O . VAL B 1 215 ? -13.797 -105.75 -42.094 1 92.56 215 VAL B O 1
ATOM 7014 N N . LYS B 1 216 ? -12.875 -106 -40 1 88.44 216 LYS B N 1
ATOM 7015 C CA . LYS B 1 216 ? -13.352 -107.375 -39.812 1 88.44 216 LYS B CA 1
ATOM 7016 C C . LYS B 1 216 ? -14.867 -107.438 -39.906 1 88.44 216 LYS B C 1
ATOM 7018 O O . LYS B 1 216 ? -15.414 -108.438 -40.469 1 88.44 216 LYS B O 1
ATOM 7023 N N . ASN B 1 217 ? -15.508 -106.438 -39.406 1 89.44 217 ASN B N 1
ATOM 7024 C CA . ASN B 1 217 ? -16.969 -106.438 -39.375 1 89.44 217 ASN B CA 1
ATOM 7025 C C . ASN B 1 217 ? -17.562 -105.875 -40.656 1 89.44 217 ASN B C 1
ATOM 7027 O O . ASN B 1 217 ? -18.781 -105.688 -40.75 1 89.44 217 ASN B O 1
ATOM 7031 N N . ARG B 1 218 ? -16.812 -105.625 -41.594 1 91 218 ARG B N 1
ATOM 7032 C CA . ARG B 1 218 ? -17.25 -105.062 -42.875 1 91 218 ARG B CA 1
ATOM 7033 C C . ARG B 1 218 ? -18.109 -103.812 -42.656 1 91 218 ARG B C 1
ATOM 7035 O O . ARG B 1 218 ? -19.219 -103.75 -43.188 1 91 218 ARG B O 1
ATOM 7042 N N . THR B 1 219 ? -17.516 -103 -41.906 1 92.5 219 THR B N 1
ATOM 7043 C CA . THR B 1 219 ? -18.234 -101.75 -41.625 1 92.5 219 THR B CA 1
ATOM 7044 C C . THR B 1 219 ? -18.359 -100.938 -42.906 1 92.5 219 THR B C 1
ATOM 7046 O O . THR B 1 219 ? -17.406 -100.812 -43.688 1 92.5 219 THR B O 1
ATOM 7049 N N . ASN B 1 220 ? -19.562 -100.312 -43.125 1 93.75 220 ASN B N 1
ATOM 7050 C CA . ASN B 1 220 ? -19.828 -99.438 -44.281 1 93.75 220 ASN B CA 1
ATOM 7051 C C . ASN B 1 220 ? -19.891 -98 -43.844 1 93.75 220 ASN B C 1
ATOM 7053 O O . ASN B 1 220 ? -20.781 -97.625 -43.094 1 93.75 220 ASN B O 1
ATOM 7057 N N . PHE B 1 221 ? -18.984 -97.188 -44.375 1 93 221 PHE B N 1
ATOM 7058 C CA . PHE B 1 221 ? -18.844 -95.75 -44 1 93 221 PHE B CA 1
ATOM 7059 C C . PHE B 1 221 ? -19.969 -94.938 -44.562 1 93 221 PHE B C 1
ATOM 7061 O O . PHE B 1 221 ? -20.172 -93.812 -44.156 1 93 221 PHE B O 1
ATOM 7068 N N . PHE B 1 222 ? -20.766 -95.5 -45.531 1 93.12 222 PHE B N 1
ATOM 7069 C CA . PHE B 1 222 ? -21.828 -94.75 -46.188 1 93.12 222 PHE B CA 1
ATOM 7070 C C . PHE B 1 222 ? -23.156 -95 -45.469 1 93.12 222 PHE B C 1
ATOM 7072 O O . PHE B 1 222 ? -24.156 -94.375 -45.781 1 93.12 222 PHE B O 1
ATOM 7079 N N . ASN B 1 223 ? -23.109 -95.938 -44.594 1 91.12 223 ASN B N 1
ATOM 7080 C CA . ASN B 1 223 ? -24.359 -96.25 -43.906 1 91.12 223 ASN B CA 1
ATOM 7081 C C . ASN B 1 223 ? -24.844 -95.062 -43.031 1 91.12 223 ASN B C 1
ATOM 7083 O O . ASN B 1 223 ? -24.125 -94.625 -42.156 1 91.12 223 ASN B O 1
ATOM 7087 N N . GLU B 1 224 ? -25.969 -94.625 -43.281 1 86.75 224 GLU B N 1
ATOM 7088 C CA . GLU B 1 224 ? -26.516 -93.438 -42.594 1 86.75 224 GLU B CA 1
ATOM 7089 C C . GLU B 1 224 ? -27.391 -93.812 -41.438 1 86.75 224 GLU B C 1
ATOM 7091 O O . GLU B 1 224 ? -27.781 -93 -40.625 1 86.75 224 GLU B O 1
ATOM 7096 N N . ASP B 1 225 ? -27.516 -95.062 -41.25 1 79.19 225 ASP B N 1
ATOM 7097 C CA . ASP B 1 225 ? -28.5 -95.5 -40.25 1 79.19 225 ASP B CA 1
ATOM 7098 C C . ASP B 1 225 ? -28.062 -95.125 -38.844 1 79.19 225 ASP B C 1
ATOM 7100 O O . ASP B 1 225 ? -27 -95.562 -38.406 1 79.19 225 ASP B O 1
ATOM 7104 N N . GLY B 1 226 ? -28.812 -94.438 -38.125 1 79.69 226 GLY B N 1
ATOM 7105 C CA . GLY B 1 226 ? -28.609 -94.062 -36.719 1 79.69 226 GLY B CA 1
ATOM 7106 C C . GLY B 1 226 ? -27.547 -93 -36.531 1 79.69 226 GLY B C 1
ATOM 7107 O O . GLY B 1 226 ? -27.172 -92.75 -35.375 1 79.69 226 GLY B O 1
ATOM 7108 N N . LYS B 1 227 ? -27.109 -92.438 -37.594 1 85.75 227 LYS B N 1
ATOM 7109 C CA . LYS B 1 227 ? -26 -91.5 -37.438 1 85.75 227 LYS B CA 1
ATOM 7110 C C . LYS B 1 227 ? -26.531 -90.062 -37.219 1 85.75 227 LYS B C 1
ATOM 7112 O O . LYS B 1 227 ? -27.594 -89.75 -37.688 1 85.75 227 LYS B O 1
ATOM 7117 N N . ASN B 1 228 ? -25.969 -89.375 -36.344 1 88.5 228 ASN B N 1
ATOM 7118 C CA . ASN B 1 228 ? -26.312 -87.938 -36.062 1 88.5 228 ASN B CA 1
ATOM 7119 C C . ASN B 1 228 ? -25.969 -87.062 -37.219 1 88.5 228 ASN B C 1
ATOM 7121 O O . ASN B 1 228 ? -25.516 -87.5 -38.25 1 88.5 228 ASN B O 1
ATOM 7125 N N . VAL B 1 229 ? -26.328 -85.75 -37.094 1 86.62 229 VAL B N 1
ATOM 7126 C CA . VAL B 1 229 ? -26.203 -84.75 -38.156 1 86.62 229 VAL B CA 1
ATOM 7127 C C . VAL B 1 229 ? -24.734 -84.625 -38.594 1 86.62 229 VAL B C 1
ATOM 7129 O O . VAL B 1 229 ? -24.453 -84.5 -39.781 1 86.62 229 VAL B O 1
ATOM 7132 N N . TYR B 1 230 ? -23.812 -84.75 -37.719 1 85.94 230 TYR B N 1
ATOM 7133 C CA . TYR B 1 23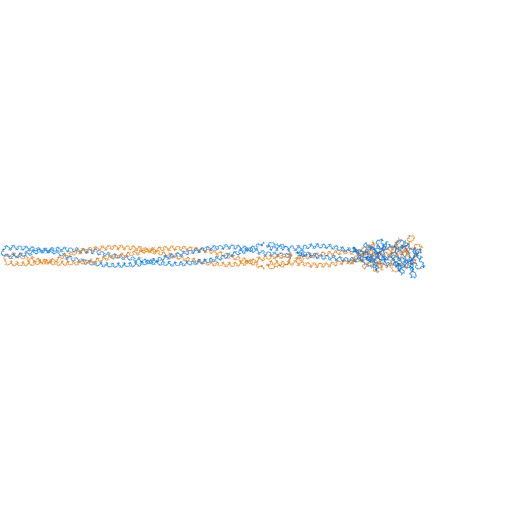0 ? -22.391 -84.625 -38.031 1 85.94 230 TYR B CA 1
ATOM 7134 C C . TYR B 1 230 ? -21.891 -85.812 -38.781 1 85.94 230 TYR B C 1
ATOM 7136 O O . TYR B 1 230 ? -21.141 -85.688 -39.75 1 85.94 230 TYR B O 1
ATOM 7144 N N . GLU B 1 231 ? -22.344 -86.875 -38.438 1 89 231 GLU B N 1
ATOM 7145 C CA . GLU B 1 231 ? -21.938 -88.125 -39.094 1 89 231 GLU B CA 1
ATOM 7146 C C . GLU B 1 231 ? -22.5 -88.125 -40.531 1 89 231 GLU B C 1
ATOM 7148 O O . GLU B 1 231 ? -21.828 -88.625 -41.438 1 89 231 GLU B O 1
ATOM 7153 N N . LYS B 1 232 ? -23.641 -87.625 -40.625 1 91.62 232 LYS B N 1
ATOM 7154 C CA . LYS B 1 232 ? -24.219 -87.562 -41.969 1 91.62 232 LYS B CA 1
ATOM 7155 C C . LYS B 1 232 ? -23.422 -86.625 -42.875 1 91.62 232 LYS B C 1
ATOM 7157 O O . LYS B 1 232 ? -23.266 -86.938 -44.094 1 91.62 232 LYS B O 1
ATOM 7162 N N . LYS B 1 233 ? -23 -85.562 -42.344 1 91.62 233 LYS B N 1
ATOM 7163 C CA . LYS B 1 233 ? -22.141 -84.688 -43.094 1 91.62 233 LYS B CA 1
ATOM 7164 C C . LYS B 1 233 ? -20.844 -85.375 -43.531 1 91.62 233 LYS B C 1
ATOM 7166 O O . LYS B 1 233 ? -20.359 -85.188 -44.625 1 91.62 233 LYS B O 1
ATOM 7171 N N . LEU B 1 234 ? -20.297 -86.125 -42.625 1 93.25 234 LEU B N 1
ATOM 7172 C CA . LEU B 1 234 ? -19.094 -86.875 -42.906 1 93.25 234 LEU B CA 1
ATOM 7173 C C . LEU B 1 234 ? -19.344 -87.875 -44.031 1 93.25 234 LEU B C 1
ATOM 7175 O O . LEU B 1 234 ? -18.484 -88.062 -44.938 1 93.25 234 LEU B O 1
ATOM 7179 N N . ILE B 1 235 ? -20.516 -88.5 -44 1 94 235 ILE B N 1
ATOM 7180 C CA . ILE B 1 235 ? -20.875 -89.5 -45.062 1 94 235 ILE B CA 1
ATOM 7181 C C . ILE B 1 235 ? -21 -88.75 -46.406 1 94 235 ILE B C 1
ATOM 7183 O O . ILE B 1 235 ? -20.578 -89.312 -47.438 1 94 235 ILE B O 1
ATOM 7187 N N . SER B 1 236 ? -21.5 -87.562 -46.281 1 93.5 236 SER B N 1
ATOM 7188 C CA . SER B 1 236 ? -21.578 -86.75 -47.531 1 93.5 236 SER B CA 1
ATOM 7189 C C . SER B 1 236 ? -20.203 -86.5 -48.094 1 93.5 236 SER B C 1
ATOM 7191 O O . SER B 1 236 ? -20 -86.5 -49.312 1 93.5 236 SER B O 1
ATOM 7193 N N . ILE B 1 237 ? -19.266 -86.25 -47.219 1 94.44 237 ILE B N 1
ATOM 7194 C CA . ILE B 1 237 ? -17.891 -86 -47.656 1 94.44 237 ILE B CA 1
ATOM 7195 C C . ILE B 1 237 ? -17.312 -87.312 -48.25 1 94.44 237 ILE B C 1
ATOM 7197 O O . ILE B 1 237 ? -16.656 -87.25 -49.312 1 94.44 237 ILE B O 1
ATOM 7201 N N . TYR B 1 238 ? -17.578 -88.375 -47.656 1 94.25 238 TYR B N 1
ATOM 7202 C CA . TYR B 1 238 ? -17.078 -89.625 -48.156 1 94.25 238 TYR B CA 1
ATOM 7203 C C . TYR B 1 238 ? -17.594 -89.875 -49.594 1 94.25 238 TYR B C 1
ATOM 7205 O O . TYR B 1 238 ? -16.828 -90.312 -50.469 1 94.25 238 TYR B O 1
ATOM 7213 N N . LYS B 1 239 ? -18.828 -89.688 -49.781 1 93.25 239 LYS B N 1
ATOM 7214 C CA . LYS B 1 239 ? -19.422 -89.875 -51.094 1 93.25 239 LYS B CA 1
ATOM 7215 C C . LYS B 1 239 ? -18.828 -88.938 -52.125 1 93.25 239 LYS B C 1
ATOM 7217 O O . LYS B 1 239 ? -18.641 -89.312 -53.281 1 93.25 239 LYS B O 1
ATOM 7222 N N . LYS B 1 240 ? -18.562 -87.812 -51.656 1 93.31 240 LYS B N 1
ATOM 7223 C CA . LYS B 1 240 ? -17.938 -86.812 -52.531 1 93.31 240 LYS B CA 1
ATOM 7224 C C . LYS B 1 240 ? -16.547 -87.25 -52.969 1 93.31 240 LYS B C 1
ATOM 7226 O O . LYS B 1 240 ? -16.094 -86.938 -54.062 1 93.31 240 LYS B O 1
ATOM 7231 N N . MET B 1 241 ? -15.844 -88 -52.188 1 94.5 241 MET B N 1
ATOM 7232 C CA . MET B 1 241 ? -14.484 -88.438 -52.438 1 94.5 241 MET B CA 1
ATOM 7233 C C . MET B 1 241 ? -14.445 -89.375 -53.656 1 94.5 241 MET B C 1
ATOM 7235 O O . MET B 1 241 ? -13.398 -89.5 -54.281 1 94.5 241 MET B O 1
ATOM 7239 N N . LEU B 1 242 ? -15.57 -90 -53.906 1 92.56 242 LEU B N 1
ATOM 7240 C CA . LEU B 1 242 ? -15.633 -91 -55 1 92.56 242 LEU B CA 1
ATOM 7241 C C . LEU B 1 242 ? -15.578 -90.312 -56.344 1 92.56 242 LEU B C 1
ATOM 7243 O O . LEU B 1 242 ? -15.227 -90.938 -57.375 1 92.56 242 LEU B O 1
ATOM 7247 N N . ASP B 1 243 ? -15.789 -88.938 -56.312 1 91.06 243 ASP B N 1
ATOM 7248 C CA . ASP B 1 243 ? -15.914 -88.25 -57.594 1 91.06 243 ASP B CA 1
ATOM 7249 C C . ASP B 1 243 ? -14.578 -87.625 -57.969 1 91.06 243 ASP B C 1
ATOM 7251 O O . ASP B 1 243 ? -14.445 -87.062 -59.094 1 91.06 243 ASP B O 1
ATOM 7255 N N . SER B 1 244 ? -13.672 -87.562 -57.062 1 90.38 244 SER B N 1
ATOM 7256 C CA . SER B 1 244 ? -12.391 -86.938 -57.344 1 90.38 244 SER B CA 1
ATOM 7257 C C . SER B 1 244 ? -11.227 -87.875 -57.094 1 90.38 244 SER B C 1
ATOM 7259 O O . SER B 1 244 ? -11.359 -88.875 -56.312 1 90.38 244 SER B O 1
ATOM 7261 N N . GLU B 1 245 ? -10.148 -87.625 -57.719 1 90.94 245 GLU B N 1
ATOM 7262 C CA . GLU B 1 245 ? -8.953 -88.438 -57.531 1 90.94 245 GLU B CA 1
ATOM 7263 C C . GLU B 1 245 ? -8.297 -88.188 -56.188 1 90.94 245 GLU B C 1
ATOM 7265 O O . GLU B 1 245 ? -7.789 -89.062 -55.531 1 90.94 245 GLU B O 1
ATOM 7270 N N . SER B 1 246 ? -8.258 -86.938 -55.875 1 93.88 246 SER B N 1
ATOM 7271 C CA . SER B 1 246 ? -7.707 -86.5 -54.625 1 93.88 246 SER B CA 1
ATOM 7272 C C . SER B 1 246 ? -8.344 -85.188 -54.188 1 93.88 246 SER B C 1
ATOM 7274 O O . SER B 1 246 ? -9 -84.5 -54.969 1 93.88 246 SER B O 1
ATOM 7276 N N . GLY B 1 247 ? -8.219 -84.875 -52.844 1 93.19 247 GLY B N 1
ATOM 7277 C CA . GLY B 1 247 ? -8.781 -83.625 -52.344 1 93.19 247 GLY B CA 1
ATOM 7278 C C . GLY B 1 247 ? -8.633 -83.438 -50.875 1 93.19 247 GLY B C 1
ATOM 7279 O O . GLY B 1 247 ? -8.039 -84.312 -50.188 1 93.19 247 GLY B O 1
ATOM 7280 N N . VAL B 1 248 ? -9.047 -82.25 -50.5 1 94.62 248 VAL B N 1
ATOM 7281 C CA . VAL B 1 248 ? -9.023 -81.812 -49.094 1 94.62 248 VAL B CA 1
ATOM 7282 C C . VAL B 1 248 ? -10.406 -81.312 -48.688 1 94.62 248 VAL B C 1
ATOM 7284 O O . VAL B 1 248 ? -11.039 -80.562 -49.438 1 94.62 248 VAL B O 1
ATOM 7287 N N . GLU B 1 249 ? -10.875 -81.75 -47.562 1 94.19 249 GLU B N 1
ATOM 7288 C CA . GLU B 1 249 ? -12.148 -81.25 -47.031 1 94.19 249 GLU B CA 1
ATOM 7289 C C . GLU B 1 249 ? -12.008 -80.938 -45.531 1 94.19 249 GLU B C 1
ATOM 7291 O O . GLU B 1 249 ? -11.141 -81.438 -44.844 1 94.19 249 GLU B O 1
ATOM 7296 N N . GLU B 1 250 ? -12.797 -80.125 -45.219 1 92.62 250 GLU B N 1
ATOM 7297 C CA . GLU B 1 250 ? -12.859 -79.75 -43.812 1 92.62 250 GLU B CA 1
ATOM 7298 C C . GLU B 1 250 ? -14.148 -80.25 -43.156 1 92.62 250 GLU B C 1
ATOM 7300 O O . GLU B 1 250 ? -15.227 -80.188 -43.75 1 92.62 250 GLU B O 1
ATOM 7305 N N . TYR B 1 251 ? -14.008 -80.938 -42.031 1 91.62 251 TYR B N 1
ATOM 7306 C CA . TYR B 1 251 ? -15.133 -81.5 -41.281 1 91.62 251 TYR B CA 1
ATOM 7307 C C . TYR B 1 251 ? -15.172 -80.938 -39.875 1 91.62 251 TYR B C 1
ATOM 7309 O O . TYR B 1 251 ? -14.156 -80.938 -39.188 1 91.62 251 TYR B O 1
ATOM 7317 N N . LYS B 1 252 ? -16.297 -80.375 -39.562 1 92.44 252 LYS B N 1
ATOM 7318 C CA . LYS B 1 252 ? -16.516 -79.875 -38.25 1 92.44 252 LYS B CA 1
ATOM 7319 C C . LYS B 1 252 ? -17.562 -80.688 -37.469 1 92.44 252 LYS B C 1
ATOM 7321 O O . LYS B 1 252 ? -18.688 -80.875 -37.938 1 92.44 252 LYS B O 1
ATOM 7326 N N . ASP B 1 253 ? -17.078 -81.25 -36.469 1 85.62 253 ASP B N 1
ATOM 7327 C CA . ASP B 1 253 ? -18.031 -81.938 -35.594 1 85.62 253 ASP B CA 1
ATOM 7328 C C . ASP B 1 253 ? -18.453 -81 -34.469 1 85.62 253 ASP B C 1
ATOM 7330 O O . ASP B 1 253 ? -18.125 -79.812 -34.469 1 85.62 253 ASP B O 1
ATOM 7334 N N . LYS B 1 254 ? -19.344 -81.5 -33.438 1 84.94 254 LYS B N 1
ATOM 7335 C CA . LYS B 1 254 ? -19.875 -80.625 -32.375 1 84.94 254 LYS B CA 1
ATOM 7336 C C . LYS B 1 254 ? -18.766 -79.875 -31.656 1 84.94 254 LYS B C 1
ATOM 7338 O O . LYS B 1 254 ? -18.891 -78.688 -31.406 1 84.94 254 LYS B O 1
ATOM 7343 N N . ASP B 1 255 ? -17.516 -80.438 -31.516 1 83.12 255 ASP B N 1
ATOM 7344 C CA . ASP B 1 255 ? -16.516 -79.812 -30.641 1 83.12 255 ASP B CA 1
ATOM 7345 C C . ASP B 1 255 ? -15.188 -79.625 -31.375 1 83.12 255 ASP B C 1
ATOM 7347 O O . ASP B 1 255 ? -14.32 -78.875 -30.906 1 83.12 255 ASP B O 1
ATOM 7351 N N . ASN B 1 256 ? -15.102 -80.312 -32.531 1 86.44 256 ASN B N 1
ATOM 7352 C CA . ASN B 1 256 ? -13.773 -80.375 -33.125 1 86.44 256 ASN B CA 1
ATOM 7353 C C . ASN B 1 256 ? -13.828 -80.125 -34.625 1 86.44 256 ASN B C 1
ATOM 7355 O O . ASN B 1 256 ? -14.82 -80.5 -35.281 1 86.44 256 ASN B O 1
ATOM 7359 N N . LYS B 1 257 ? -12.891 -79.438 -35.094 1 92.25 257 LYS B N 1
ATOM 7360 C CA . LYS B 1 257 ? -12.695 -79.312 -36.531 1 92.25 257 LYS B CA 1
ATOM 7361 C C . LYS B 1 257 ? -11.547 -80.188 -37.031 1 92.25 257 LYS B C 1
ATOM 7363 O O . LYS B 1 257 ? -10.516 -80.312 -36.344 1 92.25 257 LYS B O 1
ATOM 7368 N N . GLU B 1 258 ? -11.758 -80.938 -38.156 1 93.12 258 GLU B N 1
ATOM 7369 C CA . GLU B 1 258 ? -10.742 -81.812 -38.719 1 93.12 258 GLU B CA 1
ATOM 7370 C C . GLU B 1 258 ? -10.508 -81.562 -40.188 1 93.12 258 GLU B C 1
ATOM 7372 O O . GLU B 1 258 ? -11.398 -81.062 -40.875 1 93.12 258 GLU B O 1
ATOM 7377 N N . TYR B 1 259 ? -9.242 -81.75 -40.594 1 93.75 259 TYR B N 1
ATOM 7378 C CA . TYR B 1 259 ? -8.883 -81.75 -42 1 93.75 259 TYR B CA 1
ATOM 7379 C C . TYR B 1 259 ? -8.875 -83.188 -42.594 1 93.75 259 TYR B C 1
ATOM 7381 O O . TYR B 1 259 ? -8.266 -84.062 -42 1 93.75 259 TYR B O 1
ATOM 7389 N N . ILE B 1 260 ? -9.586 -83.375 -43.625 1 94.94 260 ILE B N 1
ATOM 7390 C CA . ILE B 1 260 ? -9.688 -84.688 -44.25 1 94.94 260 ILE B CA 1
ATOM 7391 C C . ILE B 1 260 ? -9.078 -84.625 -45.656 1 94.94 260 ILE B C 1
ATOM 7393 O O . ILE B 1 260 ? -9.539 -83.875 -46.5 1 94.94 260 ILE B O 1
ATOM 7397 N N . CYS B 1 261 ? -8.055 -85.375 -45.844 1 95.31 261 CYS B N 1
ATOM 7398 C CA . CYS B 1 261 ? -7.438 -85.5 -47.156 1 95.31 261 CYS B CA 1
ATOM 7399 C C . CYS B 1 261 ? -7.672 -86.938 -47.719 1 95.31 261 CYS B C 1
ATOM 7401 O O . CYS B 1 261 ? -7.746 -87.875 -46.969 1 95.31 261 CYS B O 1
ATOM 7403 N N . TYR B 1 262 ? -7.855 -87.062 -49 1 96.31 262 TYR B N 1
ATOM 7404 C CA . TYR B 1 262 ? -8.125 -88.312 -49.594 1 96.31 262 TYR B CA 1
ATOM 7405 C C . TYR B 1 262 ? -7.484 -88.438 -50.969 1 96.31 262 TYR B C 1
ATOM 7407 O O . TYR B 1 262 ? -7.277 -87.438 -51.656 1 96.31 262 TYR B O 1
ATOM 7415 N N . THR B 1 263 ? -7.129 -89.688 -51.312 1 96.12 263 THR B N 1
ATOM 7416 C CA . THR B 1 263 ? -6.562 -90 -52.625 1 96.12 263 THR B CA 1
ATOM 7417 C C . THR B 1 263 ? -7.047 -91.375 -53.094 1 96.12 263 THR B C 1
ATOM 7419 O O . THR B 1 263 ? -7.062 -92.312 -52.312 1 96.12 263 THR B O 1
ATOM 7422 N N . LYS B 1 264 ? -7.355 -91.562 -54.344 1 96.31 264 LYS B N 1
ATOM 7423 C CA . LYS B 1 264 ? -7.805 -92.812 -54.906 1 96.31 264 LYS B CA 1
ATOM 7424 C C . LYS B 1 264 ? -6.625 -93.625 -55.406 1 96.31 264 LYS B C 1
ATOM 7426 O O . LYS B 1 264 ? -5.621 -93.062 -55.875 1 96.31 264 LYS B O 1
ATOM 7431 N N . THR B 1 265 ? -6.824 -94.875 -55.281 1 94.25 265 THR B N 1
ATOM 7432 C CA . THR B 1 265 ? -5.812 -95.812 -55.844 1 94.25 265 THR B CA 1
ATOM 7433 C C . THR B 1 265 ? -6.031 -96 -57.344 1 94.25 265 THR B C 1
ATOM 7435 O O . THR B 1 265 ? -7.137 -95.75 -57.844 1 94.25 265 THR B O 1
ATOM 7438 N N . LYS B 1 266 ? -5.09 -96.438 -58 1 91.06 266 LYS B N 1
ATOM 7439 C CA . LYS B 1 266 ? -5.164 -96.562 -59.438 1 91.06 266 LYS B CA 1
ATOM 7440 C C . LYS B 1 266 ? -5.633 -97.938 -59.844 1 91.06 266 LYS B C 1
ATOM 7442 O O . LYS B 1 266 ? -6.434 -98.062 -60.781 1 91.06 266 LYS B O 1
ATOM 7447 N N . ASN B 1 267 ? -5.207 -99 -59.094 1 90.94 267 ASN B N 1
ATOM 7448 C CA . ASN B 1 267 ? -5.457 -100.375 -59.5 1 90.94 267 ASN B CA 1
ATOM 7449 C C . ASN B 1 267 ? -6.656 -100.938 -58.781 1 90.94 267 ASN B C 1
ATOM 7451 O O . ASN B 1 267 ? -6.934 -102.125 -58.906 1 90.94 267 ASN B O 1
ATOM 7455 N N . ALA B 1 268 ? -7.242 -100.125 -58.031 1 93.38 268 ALA B N 1
ATOM 7456 C CA . ALA B 1 268 ? -8.477 -100.5 -57.312 1 93.38 268 ALA B CA 1
ATOM 7457 C C . ALA B 1 268 ? -9.352 -99.25 -57.094 1 93.38 268 ALA B C 1
ATOM 7459 O O . ALA B 1 268 ? -8.859 -98.125 -57.125 1 93.38 268 ALA B O 1
ATOM 7460 N N . ASP B 1 269 ? -10.57 -99.438 -56.969 1 92.19 269 ASP B N 1
ATOM 7461 C CA . ASP B 1 269 ? -11.469 -98.312 -56.656 1 92.19 269 ASP B CA 1
ATOM 7462 C C . ASP B 1 269 ? -11.531 -98.062 -55.156 1 92.19 269 ASP B C 1
ATOM 7464 O O . ASP B 1 269 ? -12.617 -98.125 -54.562 1 92.19 269 ASP B O 1
ATOM 7468 N N . TRP B 1 270 ? -10.375 -97.938 -54.562 1 95.88 270 TRP B N 1
ATOM 7469 C CA . TRP B 1 270 ? -10.25 -97.688 -53.125 1 95.88 270 TRP B CA 1
ATOM 7470 C C . TRP B 1 270 ? -9.883 -96.188 -52.875 1 95.88 270 TRP B C 1
ATOM 7472 O O . TRP B 1 270 ? -9.242 -95.562 -53.719 1 95.88 270 TRP B O 1
ATOM 7482 N N . VAL B 1 271 ? -10.32 -95.688 -51.812 1 96.62 271 VAL B N 1
ATOM 7483 C CA . VAL B 1 271 ? -10 -94.312 -51.406 1 96.62 271 VAL B CA 1
ATOM 7484 C C . VAL B 1 271 ? -9.227 -94.375 -50.094 1 96.62 271 VAL B C 1
ATOM 7486 O O . VAL B 1 271 ? -9.688 -94.938 -49.094 1 96.62 271 VAL B O 1
ATOM 7489 N N . ILE B 1 272 ? -8.086 -93.75 -50.062 1 96.5 272 ILE B N 1
ATOM 7490 C CA . ILE B 1 272 ? -7.277 -93.562 -48.875 1 96.5 272 ILE B CA 1
ATOM 7491 C C . ILE B 1 272 ? -7.594 -92.25 -48.219 1 96.5 272 ILE B C 1
ATOM 7493 O O . ILE B 1 272 ? -7.605 -91.188 -48.875 1 96.5 272 ILE B O 1
ATOM 7497 N N . VAL B 1 273 ? -7.801 -92.25 -46.938 1 96.38 273 VAL B N 1
ATOM 7498 C CA . VAL B 1 273 ? -8.227 -91.062 -46.25 1 96.38 273 VAL B CA 1
ATOM 7499 C C . VAL B 1 273 ? -7.324 -90.812 -45.031 1 96.38 273 VAL B C 1
ATOM 7501 O O . VAL B 1 273 ? -6.969 -91.75 -44.312 1 96.38 273 VAL B O 1
ATOM 7504 N N . ALA B 1 274 ? -6.973 -89.625 -44.844 1 95.12 274 ALA B N 1
ATOM 7505 C CA . ALA B 1 274 ? -6.246 -89.125 -43.656 1 95.12 274 ALA B CA 1
ATOM 7506 C C . ALA B 1 274 ? -6.973 -88 -42.969 1 95.12 274 ALA B C 1
ATOM 7508 O O . ALA B 1 274 ? -7.316 -87 -43.594 1 95.12 274 ALA B O 1
ATOM 7509 N N . GLN B 1 275 ? -7.227 -88.125 -41.719 1 93.62 275 GLN B N 1
ATOM 7510 C CA . GLN B 1 275 ? -7.895 -87.125 -40.906 1 93.62 275 GLN B CA 1
ATOM 7511 C C . GLN B 1 275 ? -6.953 -86.562 -39.844 1 93.62 275 GLN B C 1
ATOM 7513 O O . GLN B 1 275 ? -6.164 -87.312 -39.25 1 93.62 275 GLN B O 1
ATOM 7518 N N . TYR B 1 276 ? -7.012 -85.25 -39.656 1 91.75 276 TYR B N 1
ATOM 7519 C CA . TYR B 1 276 ? -6.125 -84.562 -38.719 1 91.75 276 TYR B CA 1
ATOM 7520 C C . TYR B 1 276 ? -6.871 -83.438 -37.969 1 91.75 276 TYR B C 1
ATOM 7522 O O . TYR B 1 276 ? -7.59 -82.625 -38.562 1 91.75 276 TYR B O 1
ATOM 7530 N N . ASN B 1 277 ? -6.656 -83.438 -36.688 1 92.94 277 ASN B N 1
ATOM 7531 C CA . ASN B 1 277 ? -7.352 -82.5 -35.844 1 92.94 277 ASN B CA 1
ATOM 7532 C C . ASN B 1 277 ? -6.773 -81.062 -35.969 1 92.94 277 ASN B C 1
ATOM 7534 O O . ASN B 1 277 ? -5.559 -80.875 -35.938 1 92.94 277 ASN B O 1
ATOM 7538 N N . GLU B 1 278 ? -7.645 -80.125 -36.062 1 92.19 278 GLU B N 1
ATOM 7539 C CA . GLU B 1 278 ? -7.246 -78.75 -36.25 1 92.19 278 GLU B CA 1
ATOM 7540 C C . GLU B 1 278 ? -6.504 -78.25 -35 1 92.19 278 GLU B C 1
ATOM 7542 O O . GLU B 1 278 ? -5.547 -77.5 -35.125 1 92.19 278 GLU B O 1
ATOM 7547 N N . ARG B 1 279 ? -6.988 -78.625 -33.844 1 90.06 279 ARG B N 1
ATOM 7548 C CA . ARG B 1 279 ? -6.375 -78.125 -32.625 1 90.06 279 ARG B CA 1
ATOM 7549 C C . ARG B 1 279 ? -4.906 -78.562 -32.562 1 90.06 279 ARG B C 1
ATOM 7551 O O . ARG B 1 279 ? -4.066 -77.75 -32.094 1 90.06 279 ARG B O 1
ATOM 7558 N N . VAL B 1 280 ? -4.66 -79.688 -33.031 1 86.19 280 VAL B N 1
ATOM 7559 C CA . VAL B 1 280 ? -3.285 -80.188 -33.062 1 86.19 280 VAL B CA 1
ATOM 7560 C C . VAL B 1 280 ? -2.486 -79.438 -34.125 1 86.19 280 VAL B C 1
ATOM 7562 O O . VAL B 1 280 ? -1.349 -79.062 -33.875 1 86.19 280 VAL B O 1
ATOM 7565 N N . ALA B 1 281 ? -3.154 -79.188 -35.219 1 86.31 281 ALA B N 1
ATOM 7566 C CA . ALA B 1 281 ? -2.51 -78.5 -36.312 1 86.31 281 ALA B CA 1
ATOM 7567 C C . ALA B 1 281 ? -2.148 -77.062 -35.906 1 86.31 281 ALA B C 1
ATOM 7569 O O . ALA B 1 281 ? -1.109 -76.562 -36.312 1 86.31 281 ALA B O 1
ATOM 7570 N N . LEU B 1 282 ? -2.957 -76.438 -35.062 1 89.81 282 LEU B N 1
ATOM 7571 C CA . LEU B 1 282 ? -2.816 -75 -34.75 1 89.81 282 LEU B CA 1
ATOM 7572 C C . LEU B 1 282 ? -2.195 -74.812 -33.375 1 89.81 282 LEU B C 1
ATOM 7574 O O . LEU B 1 282 ? -2.229 -73.688 -32.812 1 89.81 282 LEU B O 1
ATOM 7578 N N . SER B 1 283 ? -1.696 -75.812 -32.75 1 90.06 283 SER B N 1
ATOM 7579 C CA . SER B 1 283 ? -1.107 -75.75 -31.422 1 90.06 283 SER B CA 1
ATOM 7580 C C . SER B 1 283 ? -0.054 -74.625 -31.359 1 90.06 283 SER B C 1
ATOM 7582 O O . SER B 1 283 ? 0.013 -73.875 -30.391 1 90.06 283 SER B O 1
ATOM 7584 N N . GLY B 1 284 ? 0.714 -74.438 -32.469 1 84.94 284 GLY B N 1
ATOM 7585 C CA . GLY B 1 284 ? 1.716 -73.375 -32.531 1 84.94 284 GLY B CA 1
ATOM 7586 C C . GLY B 1 284 ? 1.119 -72 -32.5 1 84.94 284 GLY B C 1
ATOM 7587 O O . GLY B 1 284 ? 1.641 -71.062 -31.844 1 84.94 284 GLY B O 1
ATOM 7588 N N . ALA B 1 285 ? 0.044 -71.812 -33.188 1 90.62 285 ALA B N 1
ATOM 7589 C CA . ALA B 1 285 ? -0.637 -70.5 -33.25 1 90.62 285 ALA B CA 1
ATOM 7590 C C . ALA B 1 285 ? -1.196 -70.125 -31.875 1 90.62 285 ALA B C 1
ATOM 7592 O O . ALA B 1 285 ? -1.122 -69 -31.453 1 90.62 285 ALA B O 1
ATOM 7593 N N . TYR B 1 286 ? -1.712 -71.125 -31.125 1 90.94 286 TYR B N 1
ATOM 7594 C CA . TYR B 1 286 ? -2.225 -70.875 -29.766 1 90.94 286 TYR B CA 1
ATOM 7595 C C . TYR B 1 286 ? -1.098 -70.5 -28.812 1 90.94 286 TYR B C 1
ATOM 7597 O O . TYR B 1 286 ? -1.279 -69.688 -27.922 1 90.94 286 TYR B O 1
ATOM 7605 N N . GLN B 1 287 ? 0.069 -71.062 -29.031 1 90.81 287 GLN B N 1
ATOM 7606 C CA . GLN B 1 287 ? 1.214 -70.75 -28.188 1 90.81 287 GLN B CA 1
ATOM 7607 C C . GLN B 1 287 ? 1.635 -69.312 -28.391 1 90.81 287 GLN B C 1
ATOM 7609 O O . GLN B 1 287 ? 1.872 -68.562 -27.422 1 90.81 287 GLN B O 1
ATOM 7614 N N . ILE B 1 288 ? 1.665 -68.812 -29.609 1 90.88 288 ILE B N 1
ATOM 7615 C CA . ILE B 1 288 ? 2.016 -67.438 -29.922 1 90.88 288 ILE B CA 1
ATOM 7616 C C . ILE B 1 288 ? 1.004 -66.5 -29.297 1 90.88 288 ILE B C 1
ATOM 7618 O O . ILE B 1 288 ? 1.383 -65.5 -28.641 1 90.88 288 ILE B O 1
ATOM 7622 N N . LYS B 1 289 ? -0.281 -66.812 -29.5 1 91.44 289 LYS B N 1
ATOM 7623 C CA . LYS B 1 289 ? -1.358 -66 -28.938 1 91.44 289 LYS B CA 1
ATOM 7624 C C . LYS B 1 289 ? -1.235 -65.875 -27.422 1 91.44 289 LYS B C 1
ATOM 7626 O O . LYS B 1 289 ? -1.26 -64.75 -26.891 1 91.44 289 LYS B O 1
ATOM 7631 N N . ASN B 1 290 ? -1.021 -67.062 -26.688 1 91.5 290 ASN B N 1
ATOM 7632 C CA . ASN B 1 290 ? -0.957 -67.062 -25.219 1 91.5 290 ASN B CA 1
ATOM 7633 C C . ASN B 1 290 ? 0.267 -66.312 -24.719 1 91.5 290 ASN B C 1
ATOM 7635 O O . ASN B 1 290 ? 0.179 -65.562 -23.75 1 91.5 290 ASN B O 1
ATOM 7639 N N . GLU B 1 291 ? 1.403 -66.375 -25.422 1 91.25 291 GLU B N 1
ATOM 7640 C CA . GLU B 1 291 ? 2.613 -65.688 -25.016 1 91.25 291 GLU B CA 1
ATOM 7641 C C . GLU B 1 291 ? 2.459 -64.188 -25.203 1 91.25 291 GLU B C 1
ATOM 7643 O O . GLU B 1 291 ? 2.879 -63.406 -24.359 1 91.25 291 GLU B O 1
ATOM 7648 N N . LEU B 1 292 ? 1.795 -63.844 -26.266 1 91.25 292 LEU B N 1
ATOM 7649 C CA . LEU B 1 292 ? 1.629 -62.438 -26.547 1 91.25 292 LEU B CA 1
ATOM 7650 C C . LEU B 1 292 ? 0.602 -61.812 -25.594 1 91.25 292 LEU B C 1
ATOM 7652 O O . LEU B 1 292 ? 0.728 -60.656 -25.219 1 91.25 292 LEU B O 1
ATOM 7656 N N . ILE B 1 293 ? -0.387 -62.594 -25.172 1 91.44 293 ILE B N 1
ATOM 7657 C CA . ILE B 1 293 ? -1.37 -62.094 -24.203 1 91.44 293 ILE B CA 1
ATOM 7658 C C . ILE B 1 293 ? -0.687 -61.812 -22.875 1 91.44 293 ILE B C 1
ATOM 7660 O O . ILE B 1 293 ? -0.965 -60.812 -22.234 1 91.44 293 ILE B O 1
ATOM 7664 N N . ILE B 1 294 ? 0.302 -62.625 -22.484 1 90.88 294 ILE B N 1
ATOM 7665 C CA . ILE B 1 294 ? 1.05 -62.438 -21.25 1 90.88 294 ILE B CA 1
ATOM 7666 C C . ILE B 1 294 ? 1.851 -61.125 -21.344 1 90.88 294 ILE B C 1
ATOM 7668 O O . ILE B 1 294 ? 1.851 -60.312 -20.406 1 90.88 294 ILE B O 1
ATOM 7672 N N . ILE B 1 295 ? 2.424 -60.875 -22.516 1 89.88 295 ILE B N 1
ATOM 7673 C CA . ILE B 1 295 ? 3.215 -59.656 -22.703 1 89.88 295 ILE B CA 1
ATOM 7674 C C . ILE B 1 295 ? 2.299 -58.438 -22.688 1 89.88 295 ILE B C 1
ATOM 7676 O O . ILE B 1 295 ? 2.668 -57.375 -22.172 1 89.88 295 ILE B O 1
ATOM 7680 N N . THR B 1 296 ? 1.081 -58.625 -23.188 1 89.25 296 THR B N 1
ATOM 7681 C CA . THR B 1 296 ? 0.108 -57.531 -23.188 1 89.25 296 THR B CA 1
ATOM 7682 C C . THR B 1 296 ? -0.26 -57.125 -21.75 1 89.25 296 THR B C 1
ATOM 7684 O O . THR B 1 296 ? -0.29 -55.938 -21.422 1 89.25 296 THR B O 1
ATOM 7687 N N . ILE B 1 297 ? -0.43 -58.125 -20.875 1 89.38 297 ILE B N 1
ATOM 7688 C CA . ILE B 1 297 ? -0.799 -57.844 -19.484 1 89.38 297 ILE B CA 1
ATOM 7689 C C . ILE B 1 297 ? 0.352 -57.156 -18.766 1 89.38 297 ILE B C 1
ATOM 7691 O O . ILE B 1 297 ? 0.141 -56.156 -18.062 1 89.38 297 ILE B O 1
ATOM 7695 N N . ILE B 1 298 ? 1.575 -57.531 -19.047 1 89.44 298 ILE B N 1
ATOM 7696 C CA . ILE B 1 298 ? 2.756 -56.938 -18.453 1 89.44 298 ILE B CA 1
ATOM 7697 C C . ILE B 1 298 ? 2.893 -55.5 -18.953 1 89.44 298 ILE B C 1
ATOM 7699 O O . ILE B 1 298 ? 3.203 -54.594 -18.172 1 89.44 298 ILE B O 1
ATOM 7703 N N . ALA B 1 299 ? 2.568 -55.344 -20.234 1 88.56 299 ALA B N 1
ATOM 7704 C CA . ALA B 1 299 ? 2.668 -54.031 -20.844 1 88.56 299 ALA B CA 1
ATOM 7705 C C . ALA B 1 299 ? 1.668 -53.062 -20.219 1 88.56 299 ALA B C 1
ATOM 7707 O O . ALA B 1 299 ? 1.994 -51.875 -19.969 1 88.56 299 ALA B O 1
ATOM 7708 N N . ILE B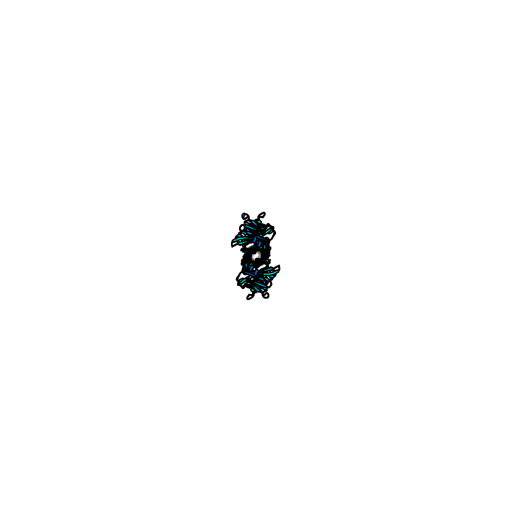 1 300 ? 0.512 -53.531 -19.938 1 86.69 300 ILE B N 1
ATOM 7709 C CA . ILE B 1 300 ? -0.521 -52.688 -19.328 1 86.69 300 ILE B CA 1
ATOM 7710 C C . ILE B 1 300 ? -0.097 -52.312 -17.922 1 86.69 300 ILE B C 1
ATOM 7712 O O . ILE B 1 300 ? -0.211 -51.125 -17.531 1 86.69 300 ILE B O 1
ATOM 7716 N N . ILE B 1 301 ? 0.474 -53.188 -17.141 1 88.56 301 ILE B N 1
ATOM 7717 C CA . ILE B 1 301 ? 0.928 -52.906 -15.781 1 88.56 301 ILE B CA 1
ATOM 7718 C C . ILE B 1 301 ? 2.066 -51.906 -15.812 1 88.56 301 ILE B C 1
ATOM 7720 O O . ILE B 1 301 ? 2.066 -50.938 -15.047 1 88.56 301 ILE B O 1
ATOM 7724 N N . LEU B 1 302 ? 2.977 -52.062 -16.781 1 86.94 302 LEU B N 1
ATOM 7725 C CA . LEU B 1 302 ? 4.105 -51.156 -16.906 1 86.94 302 LEU B CA 1
ATOM 7726 C C . LEU B 1 302 ? 3.633 -49.75 -17.312 1 86.94 302 LEU B C 1
ATOM 7728 O O . LEU B 1 302 ? 4.176 -48.75 -16.828 1 86.94 302 LEU B O 1
ATOM 7732 N N . SER B 1 303 ? 2.596 -49.781 -18.141 1 86.62 303 SER B N 1
ATOM 7733 C CA . SER B 1 303 ? 2.049 -48.5 -18.562 1 86.62 303 SER B CA 1
ATOM 7734 C C . SER B 1 303 ? 1.394 -47.75 -17.406 1 86.62 303 SER B C 1
ATOM 7736 O O . SER B 1 303 ? 1.526 -46.531 -17.281 1 86.62 303 SER B O 1
ATOM 7738 N N . ILE B 1 304 ? 0.761 -48.5 -16.531 1 84 304 ILE B N 1
ATOM 7739 C CA . ILE B 1 304 ? 0.129 -47.906 -15.352 1 84 304 ILE B CA 1
ATOM 7740 C C . ILE B 1 304 ? 1.198 -47.312 -14.422 1 84 304 ILE B C 1
ATOM 7742 O O . ILE B 1 304 ? 1.076 -46.188 -13.961 1 84 304 ILE B O 1
ATOM 7746 N N . ILE B 1 305 ? 2.295 -47.969 -14.211 1 84.75 305 ILE B N 1
ATOM 7747 C CA . ILE B 1 305 ? 3.371 -47.562 -13.32 1 84.75 305 ILE B CA 1
ATOM 7748 C C . ILE B 1 305 ? 4.027 -46.281 -13.867 1 84.75 305 ILE B C 1
ATOM 7750 O O . ILE B 1 305 ? 4.223 -45.312 -13.125 1 84.75 305 ILE B O 1
ATOM 7754 N N . ILE B 1 306 ? 4.25 -46.25 -15.164 1 82.38 306 ILE B N 1
ATOM 7755 C CA . ILE B 1 306 ? 4.941 -45.125 -15.773 1 82.38 306 ILE B CA 1
ATOM 7756 C C . ILE B 1 306 ? 4.051 -43.875 -15.727 1 82.38 306 ILE B C 1
ATOM 7758 O O . ILE B 1 306 ? 4.527 -42.781 -15.461 1 82.38 306 ILE B O 1
ATOM 7762 N N . THR B 1 307 ? 2.76 -44.094 -15.969 1 79.94 307 THR B N 1
ATOM 7763 C CA . THR B 1 307 ? 1.839 -42.969 -15.992 1 79.94 307 THR B CA 1
ATOM 7764 C C . THR B 1 307 ? 1.641 -42.406 -14.594 1 79.94 307 THR B C 1
ATOM 7766 O O . THR B 1 307 ? 1.513 -41.188 -14.422 1 79.94 307 THR B O 1
ATOM 7769 N N . LEU B 1 308 ? 1.679 -43.188 -13.594 1 80 308 LEU B N 1
ATOM 7770 C CA . LEU B 1 308 ? 1.581 -42.719 -12.219 1 80 308 LEU B CA 1
ATOM 7771 C C . LEU B 1 308 ? 2.805 -41.875 -11.836 1 80 308 LEU B C 1
ATOM 7773 O O . LEU B 1 308 ? 2.682 -40.875 -11.156 1 80 308 LEU B O 1
ATOM 7777 N N . PHE B 1 309 ? 3.902 -42.281 -12.297 1 81.5 309 PHE B N 1
ATOM 7778 C CA . PHE B 1 309 ? 5.141 -41.562 -12.023 1 81.5 309 PHE B CA 1
ATOM 7779 C C . PHE B 1 309 ? 5.129 -40.188 -12.703 1 81.5 309 PHE B C 1
ATOM 7781 O O . PHE B 1 309 ? 5.488 -39.188 -12.086 1 81.5 309 PHE B O 1
ATOM 7788 N N . VAL B 1 310 ? 4.656 -40.156 -13.93 1 77.81 310 VAL B N 1
ATOM 7789 C CA . VAL B 1 310 ? 4.57 -38.906 -14.68 1 77.81 310 VAL B CA 1
ATOM 7790 C C . VAL B 1 310 ? 3.559 -37.969 -14.016 1 77.81 310 VAL B C 1
ATOM 7792 O O . VAL B 1 310 ? 3.811 -36.781 -13.867 1 77.81 310 VAL B O 1
ATOM 7795 N N . ALA B 1 311 ? 2.5 -38.562 -13.586 1 75.44 311 ALA B N 1
ATOM 7796 C CA . ALA B 1 311 ? 1.457 -37.812 -12.922 1 75.44 311 ALA B CA 1
ATOM 7797 C C . ALA B 1 311 ? 1.984 -37.156 -11.641 1 75.44 311 ALA B C 1
ATOM 7799 O O . ALA B 1 311 ? 1.727 -36 -11.367 1 75.44 311 ALA B O 1
ATOM 7800 N N . LYS B 1 312 ? 2.729 -37.875 -10.836 1 76.94 312 LYS B N 1
ATOM 7801 C CA . LYS B 1 312 ? 3.266 -37.375 -9.578 1 76.94 312 LYS B CA 1
ATOM 7802 C C . LYS B 1 312 ? 4.27 -36.25 -9.812 1 76.94 312 LYS B C 1
ATOM 7804 O O . LYS B 1 312 ? 4.297 -35.25 -9.07 1 76.94 312 LYS B O 1
ATOM 7809 N N . THR B 1 313 ? 4.992 -36.375 -10.906 1 75.81 313 THR B N 1
ATOM 7810 C CA . THR B 1 313 ? 6.043 -35.406 -11.203 1 75.81 313 THR B CA 1
ATOM 7811 C C . THR B 1 313 ? 5.441 -34.094 -11.703 1 75.81 313 THR B C 1
ATOM 7813 O O . THR B 1 313 ? 6.043 -33.031 -11.547 1 75.81 313 THR B O 1
ATOM 7816 N N . ILE B 1 314 ? 4.23 -34.062 -12.211 1 76.12 314 ILE B N 1
ATOM 7817 C CA . ILE B 1 314 ? 3.615 -32.875 -12.781 1 76.12 314 ILE B CA 1
ATOM 7818 C C . ILE B 1 314 ? 2.574 -32.312 -11.812 1 76.12 314 ILE B C 1
ATOM 7820 O O . ILE B 1 314 ? 2.545 -31.109 -11.547 1 76.12 314 ILE B O 1
ATOM 7824 N N . VAL B 1 315 ? 1.772 -33.188 -11.273 1 76.69 315 VAL B N 1
ATOM 7825 C CA . VAL B 1 315 ? 0.612 -32.781 -10.492 1 76.69 315 VAL B CA 1
ATOM 7826 C C . VAL B 1 315 ? 1.067 -32.219 -9.141 1 76.69 315 VAL B C 1
ATOM 7828 O O . VAL B 1 315 ? 0.535 -31.219 -8.656 1 76.69 315 VAL B O 1
ATOM 7831 N N . LYS B 1 316 ? 2.088 -32.781 -8.547 1 78.81 316 LYS B N 1
ATOM 7832 C CA . LYS B 1 316 ? 2.504 -32.344 -7.207 1 78.81 316 LYS B CA 1
ATOM 7833 C C . LYS B 1 316 ? 2.994 -30.906 -7.215 1 78.81 316 LYS B C 1
ATOM 7835 O O . LYS B 1 316 ? 2.52 -30.078 -6.434 1 78.81 316 LYS B O 1
ATOM 7840 N N . PRO B 1 317 ? 3.93 -30.531 -8.148 1 77.75 317 PRO B N 1
ATOM 7841 C CA . PRO B 1 317 ? 4.383 -29.141 -8.164 1 77.75 317 PRO B CA 1
ATOM 7842 C C . PRO B 1 317 ? 3.256 -28.156 -8.477 1 77.75 317 PRO B C 1
ATOM 7844 O O . PRO B 1 317 ? 3.236 -27.047 -7.949 1 77.75 317 PRO B O 1
ATOM 7847 N N . ILE B 1 318 ? 2.344 -28.469 -9.273 1 79.31 318 ILE B N 1
ATOM 7848 C CA . ILE B 1 318 ? 1.216 -27.609 -9.617 1 79.31 318 ILE B CA 1
ATOM 7849 C C . ILE B 1 318 ? 0.339 -27.391 -8.383 1 79.31 318 ILE B C 1
ATOM 7851 O O . ILE B 1 318 ? -0.139 -26.281 -8.141 1 79.31 318 ILE B O 1
ATOM 7855 N N . ASN B 1 319 ? 0.227 -28.5 -7.648 1 79.25 319 ASN B N 1
ATOM 7856 C CA . ASN B 1 319 ? -0.519 -28.391 -6.398 1 79.25 319 ASN B CA 1
ATOM 7857 C C . ASN B 1 319 ? 0.196 -27.484 -5.402 1 79.25 319 ASN B C 1
ATOM 7859 O O . ASN B 1 319 ? -0.449 -26.75 -4.645 1 79.25 319 ASN B O 1
ATOM 7863 N N . ASP B 1 320 ? 1.462 -27.484 -5.445 1 79.31 320 ASP B N 1
ATOM 7864 C CA . ASP B 1 320 ? 2.232 -26.594 -4.582 1 79.31 320 ASP B CA 1
ATOM 7865 C C . ASP B 1 320 ? 2.041 -25.141 -4.988 1 79.31 320 ASP B C 1
ATOM 7867 O O . ASP B 1 320 ? 1.902 -24.266 -4.133 1 79.31 320 ASP B O 1
ATOM 7871 N N . ILE B 1 321 ? 2.041 -24.844 -6.184 1 79.75 321 ILE B N 1
ATOM 7872 C CA . ILE B 1 321 ? 1.798 -23.5 -6.699 1 79.75 321 ILE B CA 1
ATOM 7873 C C . ILE B 1 321 ? 0.39 -23.047 -6.316 1 79.75 321 ILE B C 1
ATOM 7875 O O . ILE B 1 321 ? 0.186 -21.906 -5.926 1 79.75 321 ILE B O 1
ATOM 7879 N N . LYS B 1 322 ? -0.501 -24.047 -6.43 1 79 322 LYS B N 1
ATOM 7880 C CA . LYS B 1 322 ? -1.881 -23.766 -6.043 1 79 322 LYS B CA 1
ATOM 7881 C C . LYS B 1 322 ? -1.97 -23.359 -4.574 1 79 322 LYS B C 1
ATOM 7883 O O . LYS B 1 322 ? -2.6 -22.359 -4.234 1 79 322 LYS B O 1
ATOM 7888 N N . LYS B 1 323 ? -1.377 -24.109 -3.723 1 79.44 323 LYS B N 1
ATOM 7889 C CA . LYS B 1 323 ? -1.371 -23.828 -2.293 1 79.44 323 LYS B CA 1
ATOM 7890 C C . LYS B 1 323 ? -0.748 -22.453 -2.012 1 79.44 323 LYS B C 1
ATOM 7892 O O . LYS B 1 323 ? -1.265 -21.688 -1.199 1 79.44 323 LYS B O 1
ATOM 7897 N N . TYR B 1 324 ? 0.305 -22.172 -2.68 1 77.06 324 TYR B N 1
ATOM 7898 C CA . TYR B 1 324 ? 0.989 -20.891 -2.527 1 77.06 324 TYR B CA 1
ATOM 7899 C C . TYR B 1 324 ? 0.099 -19.734 -2.979 1 77.06 324 TYR B C 1
ATOM 7901 O O . TYR B 1 324 ? 0.013 -18.703 -2.303 1 77.06 324 TYR B O 1
ATOM 7909 N N . SER B 1 325 ? -0.52 -19.938 -4.098 1 76.19 325 SER B N 1
ATOM 7910 C CA . SER B 1 325 ? -1.425 -18.922 -4.621 1 76.19 325 SER B CA 1
ATOM 7911 C C . SER B 1 325 ? -2.594 -18.672 -3.674 1 76.19 325 SER B C 1
ATOM 7913 O O . SER B 1 325 ? -3.008 -17.531 -3.473 1 76.19 325 SER B O 1
ATOM 7915 N N . LYS B 1 326 ? -3.027 -19.766 -3.049 1 78 326 LYS B N 1
ATOM 7916 C CA . LYS B 1 326 ? -4.102 -19.641 -2.068 1 78 326 LYS B CA 1
ATOM 7917 C C . LYS B 1 326 ? -3.631 -18.891 -0.825 1 78 326 LYS B C 1
ATOM 7919 O O . LYS B 1 326 ? -4.367 -18.078 -0.269 1 78 326 LYS B O 1
ATOM 7924 N N . ARG B 1 327 ? -2.496 -19.172 -0.439 1 77.75 327 ARG B N 1
ATOM 7925 C CA . ARG B 1 327 ? -1.923 -18.453 0.697 1 77.75 327 ARG B CA 1
ATOM 7926 C C . ARG B 1 327 ? -1.76 -16.969 0.384 1 77.75 327 ARG B C 1
ATOM 7928 O O . ARG B 1 327 ? -2.037 -16.109 1.23 1 77.75 327 ARG B O 1
ATOM 7935 N N . LEU B 1 328 ? -1.286 -16.719 -0.773 1 74.31 328 LEU B N 1
ATOM 7936 C CA . LEU B 1 328 ? -1.162 -15.328 -1.208 1 74.31 328 LEU B CA 1
ATOM 7937 C C . LEU B 1 328 ? -2.521 -14.633 -1.213 1 74.31 328 LEU B C 1
ATOM 7939 O O . LEU B 1 328 ? -2.633 -13.477 -0.806 1 74.31 328 LEU B O 1
ATOM 7943 N N . SER B 1 329 ? -3.521 -15.391 -1.632 1 73.81 329 SER B N 1
ATOM 7944 C CA . SER B 1 329 ? -4.883 -14.859 -1.632 1 73.81 329 SER B CA 1
ATOM 7945 C C . SER B 1 329 ? -5.395 -14.648 -0.211 1 73.81 329 SER B C 1
ATOM 7947 O O . SER B 1 329 ? -6.305 -13.852 0.016 1 73.81 329 SER B O 1
ATOM 7949 N N . ASN B 1 330 ? -4.801 -15.391 0.727 1 74.38 330 ASN B N 1
ATOM 7950 C CA . ASN B 1 330 ? -5.133 -15.227 2.139 1 74.38 330 ASN B CA 1
ATOM 7951 C C . ASN B 1 330 ? -4.129 -14.328 2.854 1 74.38 330 ASN B C 1
ATOM 7953 O O . ASN B 1 330 ? -3.857 -14.516 4.043 1 74.38 330 ASN B O 1
ATOM 7957 N N . TYR B 1 331 ? -3.475 -13.562 2.195 1 72.06 331 TYR B N 1
ATOM 7958 C CA . TYR B 1 331 ? -2.625 -12.477 2.67 1 72.06 331 TYR B CA 1
ATOM 7959 C C . TYR B 1 331 ? -1.354 -13.016 3.311 1 72.06 331 TYR B C 1
ATOM 7961 O O . TYR B 1 331 ? -0.772 -12.375 4.188 1 72.06 331 TYR B O 1
ATOM 7969 N N . ASP B 1 332 ? -0.921 -14.188 2.971 1 76 332 ASP B N 1
ATOM 7970 C CA . ASP B 1 332 ? 0.311 -14.766 3.5 1 76 332 ASP B CA 1
ATOM 7971 C C . ASP B 1 332 ? 1.459 -14.617 2.504 1 76 332 ASP B C 1
ATOM 7973 O O . ASP B 1 332 ? 1.521 -15.344 1.51 1 76 332 ASP B O 1
ATOM 7977 N N . LEU B 1 333 ? 2.316 -13.664 2.807 1 76.38 333 LEU B N 1
ATOM 7978 C CA . LEU B 1 333 ? 3.453 -13.414 1.93 1 76.38 333 LEU B CA 1
ATOM 7979 C C . LEU B 1 333 ? 4.723 -14.047 2.488 1 76.38 333 LEU B C 1
ATOM 7981 O O . LEU B 1 333 ? 5.805 -13.883 1.922 1 76.38 333 LEU B O 1
ATOM 7985 N N . SER B 1 334 ? 4.68 -14.797 3.588 1 74.31 334 SER B N 1
ATOM 7986 C CA . SER B 1 334 ? 5.855 -15.25 4.32 1 74.31 334 SER B CA 1
ATOM 7987 C C . SER B 1 334 ? 6.41 -16.547 3.73 1 74.31 334 SER B C 1
ATOM 7989 O O . SER B 1 334 ? 7.582 -16.859 3.92 1 74.31 334 SER B O 1
ATOM 7991 N N . ASN B 1 335 ? 5.641 -17.297 2.961 1 72.62 335 ASN B N 1
ATOM 7992 C CA . ASN B 1 335 ? 6.074 -18.641 2.564 1 72.62 335 ASN B CA 1
ATOM 7993 C C . ASN B 1 335 ? 6.531 -18.672 1.109 1 72.62 335 ASN B C 1
ATOM 7995 O O . ASN B 1 335 ? 5.805 -18.234 0.217 1 72.62 335 ASN B O 1
ATOM 7999 N N . LYS B 1 336 ? 7.855 -18.812 0.961 1 79.38 336 LYS B N 1
ATOM 8000 C CA . LYS B 1 336 ? 8.422 -19 -0.372 1 79.38 336 LYS B CA 1
ATOM 8001 C C . LYS B 1 336 ? 8.453 -20.484 -0.748 1 79.38 336 LYS B C 1
ATOM 8003 O O . LYS B 1 336 ? 8.609 -21.344 0.12 1 79.38 336 LYS B O 1
ATOM 8008 N N . ILE B 1 337 ? 8.094 -20.844 -2.012 1 75.25 337 ILE B N 1
ATOM 8009 C CA . ILE B 1 337 ? 8.25 -22.203 -2.508 1 75.25 337 ILE B CA 1
ATOM 8010 C C . ILE B 1 337 ? 9.703 -22.453 -2.906 1 75.25 337 ILE B C 1
ATOM 8012 O O . ILE B 1 337 ? 10.242 -21.75 -3.766 1 75.25 337 ILE B O 1
ATOM 8016 N N . ILE B 1 338 ? 10.398 -23.281 -2.152 1 79.12 338 ILE B N 1
ATOM 8017 C CA . ILE B 1 338 ? 11.758 -23.656 -2.525 1 79.12 338 ILE B CA 1
ATOM 8018 C C . ILE B 1 338 ? 11.719 -24.781 -3.559 1 79.12 338 ILE B C 1
ATOM 8020 O O . ILE B 1 338 ? 11.062 -25.812 -3.346 1 79.12 338 ILE B O 1
ATOM 8024 N N . THR B 1 339 ? 12.086 -24.453 -4.742 1 77.88 339 THR B N 1
ATOM 8025 C CA . THR B 1 339 ? 12.094 -25.484 -5.766 1 77.88 339 THR B CA 1
ATOM 8026 C C . THR B 1 339 ? 13.461 -25.562 -6.445 1 77.88 339 THR B C 1
ATOM 8028 O O . THR B 1 339 ? 14.156 -24.562 -6.562 1 77.88 339 THR B O 1
ATOM 8031 N N . LYS B 1 340 ? 13.984 -26.688 -6.652 1 80.25 340 LYS B N 1
ATOM 8032 C CA . LYS B 1 340 ? 15.227 -26.906 -7.383 1 80.25 340 LYS B CA 1
ATOM 8033 C C . LYS B 1 340 ? 14.953 -27.281 -8.844 1 80.25 340 LYS B C 1
ATOM 8035 O O . LYS B 1 340 ? 15.875 -27.609 -9.586 1 80.25 340 LYS B O 1
ATOM 8040 N N . ARG B 1 341 ? 13.703 -27.125 -9.156 1 81.12 341 ARG B N 1
ATOM 8041 C CA . ARG B 1 341 ? 13.297 -27.484 -10.508 1 81.12 341 ARG B CA 1
ATOM 8042 C C . ARG B 1 341 ? 13.758 -26.438 -11.516 1 81.12 341 ARG B C 1
ATOM 8044 O O . ARG B 1 341 ? 13.719 -25.234 -11.227 1 81.12 341 ARG B O 1
ATOM 8051 N N . LYS B 1 342 ? 14.258 -26.891 -12.633 1 78.94 342 LYS B N 1
ATOM 8052 C CA . LYS B 1 342 ? 14.75 -25.969 -13.641 1 78.94 342 LYS B CA 1
ATOM 8053 C C . LYS B 1 342 ? 13.859 -25.984 -14.883 1 78.94 342 LYS B C 1
ATOM 8055 O O . LYS B 1 342 ? 14.25 -25.5 -15.938 1 78.94 342 LYS B O 1
ATOM 8060 N N . ASP B 1 343 ? 12.703 -26.562 -14.906 1 77.75 343 ASP B N 1
ATOM 8061 C CA . ASP B 1 343 ? 11.781 -26.609 -16.047 1 77.75 343 ASP B CA 1
ATOM 8062 C C . ASP B 1 343 ? 10.773 -25.469 -15.961 1 77.75 343 ASP B C 1
ATOM 8064 O O . ASP B 1 343 ? 10.977 -24.484 -15.234 1 77.75 343 ASP B O 1
ATOM 8068 N N . GLU B 1 344 ? 9.664 -25.531 -16.719 1 78.69 344 GLU B N 1
ATOM 8069 C CA . GLU B 1 344 ? 8.656 -24.469 -16.781 1 78.69 344 GLU B CA 1
ATOM 8070 C C . GLU B 1 344 ? 7.988 -24.266 -15.43 1 78.69 344 GLU B C 1
ATOM 8072 O O . GLU B 1 344 ? 7.648 -23.141 -15.062 1 78.69 344 GLU B O 1
ATOM 8077 N N . ILE B 1 345 ? 7.863 -25.328 -14.688 1 78.38 345 ILE B N 1
ATOM 8078 C CA . ILE B 1 345 ? 7.254 -25.25 -13.367 1 78.38 345 ILE B CA 1
ATOM 8079 C C . ILE B 1 345 ? 8.18 -24.5 -12.414 1 78.38 345 ILE B C 1
ATOM 8081 O O . ILE B 1 345 ? 7.738 -23.609 -11.672 1 78.38 345 ILE B O 1
ATOM 8085 N N . GLY B 1 346 ? 9.43 -24.844 -12.477 1 80.81 346 GLY B N 1
ATOM 8086 C CA . GLY B 1 346 ? 10.406 -24.141 -11.656 1 80.81 346 GLY B CA 1
ATOM 8087 C C . GLY B 1 346 ? 10.477 -22.656 -11.961 1 80.81 346 GLY B C 1
ATOM 8088 O O . GLY B 1 346 ? 10.492 -21.828 -11.047 1 80.81 346 GLY B O 1
ATOM 8089 N N . ASP B 1 347 ? 10.477 -22.297 -13.18 1 80.25 347 ASP B N 1
ATOM 8090 C CA . ASP B 1 347 ? 10.484 -20.906 -13.609 1 80.25 347 ASP B CA 1
ATOM 8091 C C . ASP B 1 347 ? 9.258 -20.156 -13.086 1 80.25 347 ASP B C 1
ATOM 8093 O O . ASP B 1 347 ? 9.359 -19 -12.688 1 80.25 347 ASP B O 1
ATOM 8097 N N . THR B 1 348 ? 8.164 -20.766 -13.133 1 80.44 348 THR B N 1
ATOM 8098 C CA . THR B 1 348 ? 6.926 -20.172 -12.648 1 80.44 348 THR B CA 1
ATOM 8099 C C . THR B 1 348 ? 7.004 -19.906 -11.141 1 80.44 348 THR B C 1
ATOM 8101 O O . THR B 1 348 ? 6.625 -18.828 -10.672 1 80.44 348 THR B O 1
ATOM 8104 N N . ILE B 1 349 ? 7.512 -20.891 -10.469 1 81.88 349 ILE B N 1
ATOM 8105 C CA . ILE B 1 349 ? 7.66 -20.766 -9.023 1 81.88 349 ILE B CA 1
ATOM 8106 C C . ILE B 1 349 ? 8.586 -19.594 -8.703 1 81.88 349 ILE B C 1
ATOM 8108 O O . ILE B 1 349 ? 8.289 -18.781 -7.828 1 81.88 349 ILE B O 1
ATOM 8112 N N . ASN B 1 350 ? 9.656 -19.484 -9.391 1 82.12 350 ASN B N 1
ATOM 8113 C CA . ASN B 1 350 ? 10.609 -18.406 -9.164 1 82.12 350 ASN B CA 1
ATOM 8114 C C . ASN B 1 350 ? 9.984 -17.031 -9.445 1 82.12 350 ASN B C 1
ATOM 8116 O O . ASN B 1 350 ? 10.195 -16.078 -8.695 1 82.12 350 ASN B O 1
ATOM 8120 N N . SER B 1 351 ? 9.266 -16.953 -10.484 1 80.75 351 SER B N 1
ATOM 8121 C CA . SER B 1 351 ? 8.586 -15.703 -10.828 1 80.75 351 SER B CA 1
ATOM 8122 C C . SER B 1 351 ? 7.559 -15.328 -9.766 1 80.75 351 SER B C 1
ATOM 8124 O O . SER B 1 351 ? 7.422 -14.148 -9.422 1 80.75 351 SER B O 1
ATOM 8126 N N . LEU B 1 352 ? 6.883 -16.312 -9.297 1 80.62 352 LEU B N 1
ATOM 8127 C CA . LEU B 1 352 ? 5.898 -16.078 -8.25 1 80.62 352 LEU B CA 1
ATOM 8128 C C . LEU B 1 352 ? 6.57 -15.633 -6.957 1 80.62 352 LEU B C 1
ATOM 8130 O O . LEU B 1 352 ? 6.074 -14.742 -6.266 1 80.62 352 LEU B O 1
ATOM 8134 N N . ASN B 1 353 ? 7.676 -16.25 -6.668 1 82.19 353 ASN B N 1
ATOM 8135 C CA . ASN B 1 353 ? 8.453 -15.844 -5.5 1 82.19 353 ASN B CA 1
ATOM 8136 C C . ASN B 1 353 ? 8.914 -14.398 -5.617 1 82.19 353 ASN B C 1
ATOM 8138 O O . ASN B 1 353 ? 8.836 -13.633 -4.648 1 82.19 353 ASN B O 1
ATOM 8142 N N . GLU B 1 354 ? 9.344 -14.062 -6.719 1 80.62 354 GLU B N 1
ATOM 8143 C CA . GLU B 1 354 ? 9.781 -12.695 -6.961 1 80.62 354 GLU B CA 1
ATOM 8144 C C . GLU B 1 354 ? 8.625 -11.711 -6.816 1 80.62 354 GLU B C 1
ATOM 8146 O O . GLU B 1 354 ? 8.789 -10.641 -6.219 1 80.62 354 GLU B O 1
ATOM 8151 N N . ALA B 1 355 ? 7.535 -12.055 -7.395 1 77.5 355 ALA B N 1
ATOM 8152 C CA . ALA B 1 355 ? 6.348 -11.211 -7.266 1 77.5 355 ALA B CA 1
ATOM 8153 C C . ALA B 1 355 ? 5.945 -11.047 -5.805 1 77.5 355 ALA B C 1
ATOM 8155 O O . ALA B 1 355 ? 5.652 -9.938 -5.355 1 77.5 355 ALA B O 1
ATOM 8156 N N . SER B 1 356 ? 5.906 -12.148 -5.113 1 82 356 SER B N 1
ATOM 8157 C CA . SER B 1 356 ? 5.562 -12.117 -3.695 1 82 356 SER B CA 1
ATOM 8158 C C . SER B 1 356 ? 6.527 -11.234 -2.91 1 82 356 SER B C 1
ATOM 8160 O O . SER B 1 356 ? 6.109 -10.469 -2.037 1 82 356 SER B O 1
ATOM 8162 N N . ASN B 1 357 ? 7.766 -11.25 -3.25 1 82.44 357 ASN B N 1
ATOM 8163 C CA . ASN B 1 357 ? 8.773 -10.43 -2.586 1 82.44 357 ASN B CA 1
ATOM 8164 C C . ASN B 1 357 ? 8.539 -8.938 -2.836 1 82.44 357 ASN B C 1
ATOM 8166 O O . ASN B 1 357 ? 8.68 -8.125 -1.925 1 82.44 357 ASN B O 1
ATOM 8170 N N . ARG B 1 358 ? 8.18 -8.664 -3.941 1 78.81 358 ARG B N 1
ATOM 8171 C CA . ARG B 1 358 ? 7.934 -7.27 -4.293 1 78.81 358 ARG B CA 1
ATOM 8172 C C . ARG B 1 358 ? 6.711 -6.727 -3.561 1 78.81 358 ARG B C 1
ATOM 8174 O O . ARG B 1 358 ? 6.723 -5.598 -3.072 1 78.81 358 ARG B O 1
ATOM 8181 N N . VAL B 1 359 ? 5.703 -7.461 -3.5 1 81.38 359 VAL B N 1
ATOM 8182 C CA . VAL B 1 359 ? 4.496 -7.059 -2.789 1 81.38 359 VAL B CA 1
ATOM 8183 C C . VAL B 1 359 ? 4.801 -6.898 -1.302 1 81.38 359 VAL B C 1
ATOM 8185 O O . VAL B 1 359 ? 4.363 -5.93 -0.672 1 81.38 359 VAL B O 1
ATOM 8188 N N . LYS B 1 360 ? 5.551 -7.906 -0.853 1 83.94 360 LYS B N 1
ATOM 8189 C CA . LYS B 1 360 ? 5.918 -7.832 0.558 1 83.94 360 L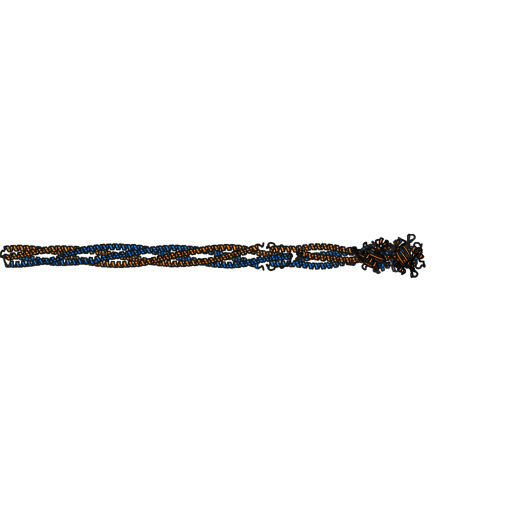YS B CA 1
ATOM 8190 C C . LYS B 1 360 ? 6.699 -6.555 0.854 1 83.94 360 LYS B C 1
ATOM 8192 O O . LYS B 1 360 ? 6.457 -5.891 1.864 1 83.94 360 LYS B O 1
ATOM 8197 N N . GLU B 1 361 ? 7.555 -6.137 0.04 1 82.5 361 GLU B N 1
ATOM 8198 C CA . GLU B 1 361 ? 8.359 -4.93 0.205 1 82.5 361 GLU B CA 1
ATOM 8199 C C . GLU B 1 361 ? 7.477 -3.686 0.262 1 82.5 361 GLU B C 1
ATOM 8201 O O . GLU B 1 361 ? 7.695 -2.801 1.093 1 82.5 361 GLU B O 1
ATOM 8206 N N . ILE B 1 362 ? 6.543 -3.639 -0.532 1 80.31 362 ILE B N 1
ATOM 8207 C CA . ILE B 1 362 ? 5.66 -2.477 -0.577 1 80.31 362 ILE B CA 1
ATOM 8208 C C . ILE B 1 362 ? 4.789 -2.439 0.677 1 80.31 362 ILE B C 1
ATOM 8210 O O . ILE B 1 362 ? 4.613 -1.383 1.286 1 80.31 362 ILE B O 1
ATOM 8214 N N . ILE B 1 363 ? 4.281 -3.604 0.997 1 83.5 363 ILE B N 1
ATOM 8215 C CA . ILE B 1 363 ? 3.422 -3.678 2.174 1 83.5 363 ILE B CA 1
ATOM 8216 C C . ILE B 1 363 ? 4.215 -3.289 3.418 1 83.5 363 ILE B C 1
ATOM 8218 O O . ILE B 1 363 ? 3.73 -2.533 4.262 1 83.5 363 ILE B O 1
ATOM 8222 N N . ASP B 1 364 ? 5.418 -3.732 3.453 1 84.94 364 ASP B N 1
ATOM 8223 C CA . ASP B 1 364 ? 6.273 -3.369 4.578 1 84.94 364 ASP B CA 1
ATOM 8224 C C . ASP B 1 364 ? 6.547 -1.868 4.598 1 84.94 364 ASP B C 1
ATOM 8226 O O . ASP B 1 364 ? 6.539 -1.244 5.66 1 84.94 364 ASP B O 1
ATOM 8230 N N . SER B 1 365 ? 6.75 -1.308 3.512 1 83.5 365 SER B N 1
ATOM 8231 C CA . SER B 1 365 ? 6.98 0.13 3.4 1 83.5 365 SER B CA 1
ATOM 8232 C C . SER B 1 365 ? 5.75 0.919 3.834 1 83.5 365 SER B C 1
ATOM 8234 O O . SER B 1 365 ? 5.867 1.94 4.516 1 83.5 365 SER B O 1
ATOM 8236 N N . VAL B 1 366 ? 4.621 0.478 3.43 1 84 366 VAL B N 1
ATOM 8237 C CA . VAL B 1 366 ? 3.369 1.127 3.811 1 84 366 VAL B CA 1
ATOM 8238 C C . VAL B 1 366 ? 3.199 1.074 5.328 1 84 366 VAL B C 1
ATOM 8240 O O . VAL B 1 366 ? 2.875 2.084 5.957 1 84 366 VAL B O 1
ATOM 8243 N N . LYS B 1 367 ? 3.475 -0.098 5.879 1 85.38 367 LYS B N 1
ATOM 8244 C CA . LYS B 1 367 ? 3.357 -0.245 7.324 1 85.38 367 LYS B CA 1
ATOM 8245 C C . LYS B 1 367 ? 4.297 0.714 8.055 1 85.38 367 LYS B C 1
ATOM 8247 O O . LYS B 1 367 ? 3.887 1.393 9 1 85.38 367 LYS B O 1
ATOM 8252 N N . GLU B 1 368 ? 5.477 0.813 7.617 1 85.81 368 GLU B N 1
ATOM 8253 C CA . GLU B 1 368 ? 6.48 1.681 8.227 1 85.81 368 GLU B CA 1
ATOM 8254 C C . GLU B 1 368 ? 6.07 3.148 8.133 1 85.81 368 GLU B C 1
ATOM 8256 O O . GLU B 1 368 ? 6.129 3.877 9.125 1 85.81 368 GLU B O 1
ATOM 8261 N N . LYS B 1 369 ? 5.652 3.533 6.969 1 82.81 369 LYS B N 1
ATOM 8262 C CA . LYS B 1 369 ? 5.266 4.926 6.762 1 82.81 369 LYS B CA 1
ATOM 8263 C C . LYS B 1 369 ? 4 5.266 7.543 1 82.81 369 LYS B C 1
ATOM 8265 O O . LYS B 1 369 ? 3.861 6.379 8.055 1 82.81 369 LYS B O 1
ATOM 8270 N N . CYS B 1 370 ? 3.09 4.371 7.641 1 84.75 370 CYS B N 1
ATOM 8271 C CA . CYS B 1 370 ? 1.886 4.578 8.438 1 84.75 370 CYS B CA 1
ATOM 8272 C C . CYS B 1 370 ? 2.232 4.766 9.906 1 84.75 370 CYS B C 1
ATOM 8274 O O . CYS B 1 370 ? 1.734 5.688 10.555 1 84.75 370 CYS B O 1
ATOM 8276 N N . ASP B 1 371 ? 3.143 3.947 10.414 1 86.69 371 ASP B N 1
ATOM 8277 C CA . ASP B 1 371 ? 3.545 4.059 11.812 1 86.69 371 ASP B CA 1
ATOM 8278 C C . ASP B 1 371 ? 4.188 5.418 12.086 1 86.69 371 ASP B C 1
ATOM 8280 O O . ASP B 1 371 ? 3.84 6.086 13.062 1 86.69 371 ASP B O 1
ATOM 8284 N N . LEU B 1 372 ? 5.051 5.832 11.25 1 83.62 372 LEU B N 1
ATOM 8285 C CA . LEU B 1 372 ? 5.742 7.105 11.406 1 83.62 372 LEU B CA 1
ATOM 8286 C C . LEU B 1 372 ? 4.758 8.266 11.344 1 83.62 372 LEU B C 1
ATOM 8288 O O . LEU B 1 372 ? 4.828 9.188 12.164 1 83.62 372 LEU B O 1
ATOM 8292 N N . ASN B 1 373 ? 3.879 8.203 10.414 1 84.88 373 ASN B N 1
ATOM 8293 C CA . ASN B 1 373 ? 2.928 9.297 10.242 1 84.88 373 ASN B CA 1
ATOM 8294 C C . ASN B 1 373 ? 1.909 9.336 11.383 1 84.88 373 ASN B C 1
ATOM 8296 O O . ASN B 1 373 ? 1.465 10.414 11.781 1 84.88 373 ASN B O 1
ATOM 8300 N N . ILE B 1 374 ? 1.533 8.188 11.859 1 87.31 374 ILE B N 1
ATOM 8301 C CA . ILE B 1 374 ? 0.638 8.141 13.016 1 87.31 374 ILE B CA 1
ATOM 8302 C C . ILE B 1 374 ? 1.325 8.758 14.227 1 87.31 374 ILE B C 1
ATOM 8304 O O . ILE B 1 374 ? 0.725 9.562 14.945 1 87.31 374 ILE B O 1
ATOM 8308 N N . GLU B 1 375 ? 2.578 8.477 14.477 1 87.69 375 GLU B N 1
ATOM 8309 C CA . GLU B 1 375 ? 3.352 9.07 15.562 1 87.69 375 GLU B CA 1
ATOM 8310 C C . GLU B 1 375 ? 3.459 10.586 15.398 1 87.69 375 GLU B C 1
ATOM 8312 O O . GLU B 1 375 ? 3.266 11.336 16.359 1 87.69 375 GLU B O 1
ATOM 8317 N N . ASN B 1 376 ? 3.732 11.008 14.188 1 85.31 376 ASN B N 1
ATOM 8318 C CA . ASN B 1 376 ? 3.812 12.438 13.891 1 85.31 376 ASN B CA 1
ATOM 8319 C C . ASN B 1 376 ? 2.479 13.133 14.141 1 85.31 376 ASN B C 1
ATOM 8321 O O . ASN B 1 376 ? 2.443 14.258 14.648 1 85.31 376 ASN B O 1
ATOM 8325 N N . SER B 1 377 ? 1.44 12.453 13.734 1 86.5 377 SER B N 1
ATOM 8326 C CA . SER B 1 377 ? 0.111 13.016 13.953 1 86.5 377 SER B CA 1
ATOM 8327 C C . SER B 1 377 ? -0.188 13.164 15.445 1 86.5 377 SER B C 1
ATOM 8329 O O . SER B 1 377 ? -0.769 14.172 15.867 1 86.5 377 SER B O 1
ATOM 8331 N N . ASN B 1 378 ? 0.259 12.227 16.281 1 88.88 378 ASN B N 1
ATOM 8332 C CA . ASN B 1 378 ? 0.079 12.32 17.719 1 88.88 378 ASN B CA 1
ATOM 8333 C C . ASN B 1 378 ? 0.858 13.492 18.312 1 88.88 378 ASN B C 1
ATOM 8335 O O . ASN B 1 378 ? 0.335 14.234 19.141 1 88.88 378 ASN B O 1
ATOM 8339 N N . GLU B 1 379 ? 2.008 13.633 17.875 1 87.5 379 GLU B N 1
ATOM 8340 C CA . GLU B 1 379 ? 2.824 14.758 18.328 1 87.5 379 GLU B CA 1
ATOM 8341 C C . GLU B 1 379 ? 2.223 16.094 17.906 1 87.5 379 GLU B C 1
ATOM 8343 O O . GLU B 1 379 ? 2.207 17.047 18.688 1 87.5 379 GLU B O 1
ATOM 8348 N N . SER B 1 380 ? 1.736 16.109 16.672 1 87.81 380 SER B N 1
ATOM 8349 C CA . SER B 1 380 ? 1.091 17.312 16.172 1 87.81 380 SER B CA 1
ATOM 8350 C C . SER B 1 380 ? -0.125 17.688 17.016 1 87.81 380 SER B C 1
ATOM 8352 O O . SER B 1 380 ? -0.347 18.859 17.297 1 87.81 380 SER B O 1
ATOM 8354 N N . LEU B 1 381 ? -0.841 16.688 17.406 1 89.19 381 LEU B N 1
ATOM 8355 C CA . LEU B 1 381 ? -2.012 16.938 18.25 1 89.19 381 LEU B CA 1
ATOM 8356 C C . LEU B 1 381 ? -1.608 17.547 19.578 1 89.19 381 LEU B C 1
ATOM 8358 O O . LEU B 1 381 ? -2.283 18.438 20.094 1 89.19 381 LEU B O 1
ATOM 8362 N N . LEU B 1 382 ? -0.511 17.141 20.141 1 89.25 382 LEU B N 1
ATOM 8363 C CA . LEU B 1 382 ? -0.004 17.688 21.391 1 89.25 382 LEU B CA 1
ATOM 8364 C C . LEU B 1 382 ? 0.404 19.156 21.203 1 89.25 382 LEU B C 1
ATOM 8366 O O . LEU B 1 382 ? 0.114 20 22.062 1 89.25 382 LEU B O 1
ATOM 8370 N N . PHE B 1 383 ? 1.094 19.438 20.078 1 88.38 383 PHE B N 1
ATOM 8371 C CA . PHE B 1 383 ? 1.486 20.812 19.781 1 88.38 383 PHE B CA 1
ATOM 8372 C C . PHE B 1 383 ? 0.261 21.703 19.656 1 88.38 383 PHE B C 1
ATOM 8374 O O . PHE B 1 383 ? 0.242 22.828 20.172 1 88.38 383 PHE B O 1
ATOM 8381 N N . LEU B 1 384 ? -0.719 21.219 18.984 1 90.94 384 LEU B N 1
ATOM 8382 C CA . LEU B 1 384 ? -1.936 21.984 18.766 1 90.94 384 LEU B CA 1
ATOM 8383 C C . LEU B 1 384 ? -2.641 22.266 20.094 1 90.94 384 LEU B C 1
ATOM 8385 O O . LEU B 1 384 ? -3.15 23.359 20.312 1 90.94 384 LEU B O 1
ATOM 8389 N N . GLU B 1 385 ? -2.623 21.297 20.969 1 90.5 385 GLU B N 1
ATOM 8390 C CA . GLU B 1 385 ? -3.197 21.5 22.297 1 90.5 385 GLU B CA 1
ATOM 8391 C C . GLU B 1 385 ? -2.451 22.594 23.078 1 90.5 385 GLU B C 1
ATOM 8393 O O . GLU B 1 385 ? -3.07 23.422 23.734 1 90.5 385 GLU B O 1
ATOM 8398 N N . ASN B 1 386 ? -1.183 22.562 22.953 1 91.38 386 ASN B N 1
ATOM 8399 C CA . ASN B 1 386 ? -0.368 23.594 23.594 1 91.38 386 ASN B CA 1
ATOM 8400 C C . ASN B 1 386 ? -0.657 24.969 23.031 1 91.38 386 ASN B C 1
ATOM 8402 O O . ASN B 1 386 ? -0.741 25.953 23.766 1 91.38 386 ASN B O 1
ATOM 8406 N N . ILE B 1 387 ? -0.807 24.984 21.766 1 91.12 387 ILE B N 1
ATOM 8407 C CA . ILE B 1 387 ? -1.111 26.25 21.109 1 91.12 387 ILE B CA 1
ATOM 8408 C C . ILE B 1 387 ? -2.451 26.781 21.609 1 91.12 387 ILE B C 1
ATOM 8410 O O . ILE B 1 387 ? -2.576 27.969 21.938 1 91.12 387 ILE B O 1
ATOM 8414 N N . VAL B 1 388 ? -3.432 25.953 21.734 1 92.06 388 VAL B N 1
ATOM 8415 C CA . VAL B 1 388 ? -4.746 26.344 22.219 1 92.06 388 VAL B CA 1
ATOM 8416 C C . VAL B 1 388 ? -4.617 26.891 23.641 1 92.06 388 VAL B C 1
ATOM 8418 O O . VAL B 1 388 ? -5.227 27.906 23.984 1 92.06 388 VAL B O 1
ATOM 8421 N N . GLU B 1 389 ? -3.828 26.25 24.453 1 92.44 389 GLU B N 1
ATOM 8422 C CA . GLU B 1 389 ? -3.598 26.719 25.828 1 92.44 389 GLU B CA 1
ATOM 8423 C C . GLU B 1 389 ? -2.994 28.109 25.844 1 92.44 389 GLU B C 1
ATOM 8425 O O . GLU B 1 389 ? -3.432 28.984 26.594 1 92.44 389 GLU B O 1
ATOM 8430 N N . LYS B 1 390 ? -2.037 28.281 25 1 91.12 390 LYS B N 1
ATOM 8431 C CA . LYS B 1 390 ? -1.382 29.578 24.922 1 91.12 390 LYS B CA 1
ATOM 8432 C C . LYS B 1 390 ? -2.34 30.641 24.406 1 91.12 390 LYS B C 1
ATOM 8434 O O . LYS B 1 390 ? -2.305 31.797 24.859 1 91.12 390 LYS B O 1
ATOM 8439 N N . ILE B 1 391 ? -3.146 30.297 23.5 1 91.19 391 ILE B N 1
ATOM 8440 C CA . ILE B 1 391 ? -4.156 31.219 22.969 1 91.19 391 ILE B CA 1
ATOM 8441 C C . ILE B 1 391 ? -5.094 31.641 24.109 1 91.19 391 ILE B C 1
ATOM 8443 O O . ILE B 1 391 ? -5.418 32.812 24.234 1 91.19 391 ILE B O 1
ATOM 8447 N N . ASN B 1 392 ? -5.469 30.703 24.938 1 91.19 392 ASN B N 1
ATOM 8448 C CA . ASN B 1 392 ? -6.348 31.016 26.062 1 91.19 392 ASN B CA 1
ATOM 8449 C C . ASN B 1 392 ? -5.684 31.969 27.047 1 91.19 392 ASN B C 1
ATOM 8451 O O . ASN B 1 392 ? -6.324 32.906 27.547 1 91.19 392 ASN B O 1
ATOM 8455 N N . ILE B 1 393 ? -4.461 31.734 27.266 1 90.62 393 ILE B N 1
ATOM 8456 C CA . ILE B 1 393 ? -3.703 32.625 28.141 1 90.62 393 ILE B CA 1
ATOM 8457 C C . ILE B 1 393 ? -3.662 34.031 27.562 1 90.62 393 ILE B C 1
ATOM 8459 O O . ILE B 1 393 ? -3.877 35 28.281 1 90.62 393 ILE B O 1
ATOM 8463 N N . LEU B 1 394 ? -3.447 34.062 26.266 1 89.69 394 LEU B N 1
ATOM 8464 C CA . LEU B 1 394 ? -3.395 35.375 25.594 1 89.69 394 LEU B CA 1
ATOM 8465 C C . LEU B 1 394 ? -4.754 36.062 25.641 1 89.69 394 LEU B C 1
ATOM 8467 O O . LEU B 1 394 ? -4.832 37.281 25.844 1 89.69 394 LEU B O 1
ATOM 8471 N N . MET B 1 395 ? -5.805 35.344 25.453 1 90.5 395 MET B N 1
ATOM 8472 C CA . MET B 1 395 ? -7.152 35.875 25.547 1 90.5 395 MET B CA 1
ATOM 8473 C C . MET B 1 395 ? -7.402 36.469 26.938 1 90.5 395 MET B C 1
ATOM 8475 O O . MET B 1 395 ? -7.961 37.562 27.078 1 90.5 395 MET B O 1
ATOM 8479 N N . GLU B 1 396 ? -6.988 35.75 27.922 1 91.31 396 GLU B N 1
ATOM 8480 C CA . GLU B 1 396 ? -7.113 36.219 29.297 1 91.31 396 GLU B CA 1
ATOM 8481 C C . GLU B 1 396 ? -6.309 37.5 29.516 1 91.31 396 GLU B C 1
ATOM 8483 O O . GLU B 1 396 ? -6.777 38.438 30.188 1 91.31 396 GLU B O 1
ATOM 8488 N N . ASN B 1 397 ? -5.113 37.469 28.969 1 88.31 397 ASN B N 1
ATOM 8489 C CA . ASN B 1 397 ? -4.266 38.656 29.062 1 88.31 397 ASN B CA 1
ATOM 8490 C C . ASN B 1 397 ? -4.934 39.875 28.438 1 88.31 397 ASN B C 1
ATOM 8492 O O . ASN B 1 397 ? -4.898 40.969 29.016 1 88.31 397 ASN B O 1
ATOM 8496 N N . PHE B 1 398 ? -5.562 39.688 27.344 1 87.12 398 PHE B N 1
ATOM 8497 C CA . PHE B 1 398 ? -6.219 40.812 26.656 1 87.12 398 PHE B CA 1
ATOM 8498 C C . PHE B 1 398 ? -7.445 41.281 27.422 1 87.12 398 PHE B C 1
ATOM 8500 O O . PHE B 1 398 ? -7.746 42.469 27.469 1 87.12 398 PHE B O 1
ATOM 8507 N N . GLU B 1 399 ? -8.148 40.375 28.016 1 88.56 399 GLU B N 1
ATOM 8508 C CA . GLU B 1 399 ? -9.273 40.75 28.875 1 88.56 399 GLU B CA 1
ATOM 8509 C C . GLU B 1 399 ? -8.82 41.594 30.062 1 88.56 399 GLU B C 1
ATOM 8511 O O . GLU B 1 399 ? -9.453 42.594 30.391 1 88.56 399 GLU B O 1
ATOM 8516 N N . GLU B 1 400 ? -7.762 41.125 30.609 1 88.38 400 GLU B N 1
ATOM 8517 C CA . GLU B 1 400 ? -7.195 41.875 31.734 1 88.38 400 GLU B CA 1
ATOM 8518 C C . GLU B 1 400 ? -6.738 43.25 31.281 1 88.38 400 GLU B C 1
ATOM 8520 O O . GLU B 1 400 ? -6.973 44.25 31.984 1 88.38 400 GLU B O 1
ATOM 8525 N N . MET B 1 401 ? -6.09 43.312 30.172 1 83.25 401 MET B N 1
ATOM 8526 C CA . MET B 1 401 ? -5.645 44.594 29.625 1 83.25 401 MET B CA 1
ATOM 8527 C C . MET B 1 401 ? -6.832 45.5 29.375 1 83.25 401 MET B C 1
ATOM 8529 O O . MET B 1 401 ? -6.762 46.719 29.688 1 83.25 401 MET B O 1
ATOM 8533 N N . ASN B 1 402 ? -7.895 45 28.875 1 86.31 402 ASN B N 1
ATOM 8534 C CA . ASN B 1 402 ? -9.102 45.812 28.656 1 86.31 402 ASN B CA 1
ATOM 8535 C C . ASN B 1 402 ? -9.656 46.344 29.969 1 86.31 402 ASN B C 1
ATOM 8537 O O . ASN B 1 402 ? -10.094 47.5 30.047 1 86.31 402 ASN B O 1
ATOM 8541 N N . SER B 1 403 ? -9.688 45.531 30.938 1 88.38 403 SER B N 1
ATOM 8542 C CA . SER B 1 403 ? -10.141 45.938 32.281 1 88.38 403 SER B CA 1
ATOM 8543 C C . SER B 1 403 ? -9.273 47.062 32.812 1 88.38 403 SER B C 1
ATOM 8545 O O . SER B 1 403 ? -9.789 48.031 33.375 1 88.38 403 SER B O 1
ATOM 8547 N N . LEU B 1 404 ? -7.922 46.844 32.594 1 82.56 404 LEU B N 1
ATOM 8548 C CA . LEU B 1 404 ? -6.98 47.875 33.062 1 82.56 404 LEU B CA 1
ATOM 8549 C C . LEU B 1 404 ? -7.203 49.188 32.312 1 82.56 404 LEU B C 1
ATOM 8551 O O . LEU B 1 404 ? -7.129 50.281 32.875 1 82.56 404 LEU B O 1
ATOM 8555 N N . MET B 1 405 ? -7.539 49.094 31.078 1 81.56 405 MET B N 1
ATOM 8556 C CA . MET B 1 405 ? -7.801 50.25 30.266 1 81.56 405 MET B CA 1
ATOM 8557 C C . MET B 1 405 ? -9.07 50.969 30.719 1 81.56 405 MET B C 1
ATOM 8559 O O . MET B 1 405 ? -9.133 52.219 30.719 1 81.56 405 MET B O 1
ATOM 8563 N N . GLU B 1 406 ? -10.094 50.281 31.125 1 84.56 406 GLU B N 1
ATOM 8564 C CA . GLU B 1 406 ? -11.312 50.875 31.672 1 84.56 406 GLU B CA 1
ATOM 8565 C C . GLU B 1 406 ? -11.016 51.625 32.969 1 84.56 406 GLU B C 1
ATOM 8567 O O . GLU B 1 406 ? -11.531 52.719 33.188 1 84.56 406 GLU B O 1
ATOM 8572 N N . GLN B 1 407 ? -10.203 51.031 33.719 1 85 407 GLN B N 1
ATOM 8573 C CA . GLN B 1 407 ? -9.797 51.688 34.969 1 85 407 GLN B CA 1
ATOM 8574 C C . GLN B 1 407 ? -9.023 52.969 34.688 1 85 407 GLN B C 1
ATOM 8576 O O . GLN B 1 407 ? -9.211 53.969 35.375 1 85 407 GLN B O 1
ATOM 8581 N N . ASN B 1 408 ? -8.102 52.844 33.719 1 83.38 408 ASN B N 1
ATOM 8582 C CA . ASN B 1 408 ? -7.359 54.031 33.281 1 83.38 408 ASN B CA 1
ATOM 8583 C C . ASN B 1 408 ? -8.297 55.156 32.844 1 83.38 408 ASN B C 1
ATOM 8585 O O . ASN B 1 408 ? -8.117 56.312 33.219 1 83.38 408 ASN B O 1
ATOM 8589 N N . THR B 1 409 ? -9.297 54.844 32.062 1 83.81 409 THR B N 1
ATOM 8590 C CA . THR B 1 409 ? -10.266 55.812 31.609 1 83.81 409 THR B CA 1
ATOM 8591 C C . THR B 1 409 ? -10.977 56.469 32.781 1 83.81 409 THR B C 1
ATOM 8593 O O . THR B 1 409 ? -11.172 57.688 32.781 1 83.81 409 THR B O 1
ATOM 8596 N N . ALA B 1 410 ? -11.383 55.688 33.75 1 87.12 410 ALA B N 1
ATOM 8597 C CA . ALA B 1 410 ? -12.039 56.219 34.938 1 87.12 410 ALA B CA 1
ATOM 8598 C C . ALA B 1 410 ? -11.109 57.156 35.719 1 87.12 410 ALA B C 1
ATOM 8600 O O . ALA B 1 410 ? -11.539 58.219 36.188 1 87.12 410 ALA B O 1
ATOM 8601 N N . SER B 1 411 ? -9.859 56.75 35.812 1 85.44 411 SER B N 1
ATOM 8602 C CA . SER B 1 411 ? -8.867 57.594 36.469 1 85.44 411 SER B CA 1
ATOM 8603 C C . SER B 1 411 ? -8.672 58.906 35.75 1 85.44 411 SER B C 1
ATOM 8605 O O . SER B 1 411 ? -8.516 59.969 36.375 1 85.44 411 SER B O 1
ATOM 8607 N N . PHE B 1 412 ? -8.758 58.938 34.469 1 82.62 412 PHE B N 1
ATOM 8608 C CA . PHE B 1 412 ? -8.656 60.125 33.656 1 82.62 412 PHE B CA 1
ATOM 8609 C C . PHE B 1 412 ? -9.828 61.062 33.938 1 82.62 412 PHE B C 1
ATOM 8611 O O . PHE B 1 412 ? -9.641 62.281 34.062 1 82.62 412 PHE B O 1
ATOM 8618 N N . GLU B 1 413 ? -10.969 60.531 34.062 1 85.38 413 GLU B N 1
ATOM 8619 C CA . GLU B 1 413 ? -12.141 61.344 34.375 1 85.38 413 GLU B CA 1
ATOM 8620 C C . GLU B 1 413 ? -12.008 62.031 35.719 1 85.38 413 GLU B C 1
ATOM 8622 O O . GLU B 1 413 ? -12.398 63.188 35.875 1 85.38 413 GLU B O 1
ATOM 8627 N N . GLU B 1 414 ? -11.438 61.281 36.594 1 87.19 414 GLU B N 1
ATOM 8628 C CA . GLU B 1 414 ? -11.219 61.844 37.906 1 87.19 414 GLU B CA 1
ATOM 8629 C C . GLU B 1 414 ? -10.227 63 37.875 1 87.19 414 GLU B C 1
ATOM 8631 O O . GLU B 1 414 ? -10.445 64 38.5 1 87.19 414 GLU B O 1
ATOM 8636 N N . ILE B 1 415 ? -9.156 62.781 37.125 1 85.12 415 ILE B N 1
ATOM 8637 C CA . ILE B 1 415 ? -8.141 63.844 37 1 85.12 415 ILE B CA 1
ATOM 8638 C C . ILE B 1 415 ? -8.734 65.062 36.312 1 85.12 415 ILE B C 1
ATOM 8640 O O . ILE B 1 415 ? -8.5 66.188 36.75 1 85.12 415 ILE B O 1
ATOM 8644 N N . ASN B 1 416 ? -9.508 64.875 35.312 1 85.5 416 ASN B N 1
ATOM 8645 C CA . ASN B 1 416 ? -10.164 66 34.594 1 85.5 416 ASN B CA 1
ATOM 8646 C C . ASN B 1 416 ? -11.07 66.812 35.531 1 85.5 416 ASN B C 1
ATOM 8648 O O . ASN B 1 416 ? -11.094 68 35.469 1 85.5 416 ASN B O 1
ATOM 8652 N N . ALA B 1 417 ? -11.789 66.062 36.344 1 89 417 ALA B N 1
ATOM 8653 C CA . ALA B 1 417 ? -12.664 66.75 37.281 1 89 417 ALA B CA 1
ATOM 8654 C C . ALA B 1 417 ? -11.859 67.562 38.281 1 89 417 ALA B C 1
ATOM 8656 O O . ALA B 1 417 ? -12.211 68.75 38.594 1 89 417 ALA B O 1
ATOM 8657 N N . SER B 1 418 ? -10.812 66.938 38.75 1 86.25 418 SER B N 1
ATOM 8658 C CA . SER B 1 418 ? -9.961 67.625 39.719 1 86.25 418 SER B CA 1
ATOM 8659 C C . SER B 1 418 ? -9.312 68.875 39.094 1 86.25 418 SER B C 1
ATOM 8661 O O . SER B 1 418 ? -9.234 69.938 39.719 1 86.25 418 SER B O 1
ATOM 8663 N N . THR B 1 419 ? -8.875 68.812 37.906 1 86.56 419 THR B N 1
ATOM 8664 C CA . THR B 1 419 ? -8.234 69.875 37.219 1 86.56 419 THR B CA 1
ATOM 8665 C C . THR B 1 419 ? -9.242 71 36.938 1 86.56 419 THR B C 1
ATOM 8667 O O . THR B 1 419 ? -8.906 72.188 37.031 1 86.56 419 THR B O 1
ATOM 8670 N N . ALA B 1 420 ? -10.453 70.625 36.656 1 86.88 420 ALA B N 1
ATOM 8671 C CA . ALA B 1 420 ? -11.508 71.625 36.438 1 86.88 420 ALA B CA 1
ATOM 8672 C C . ALA B 1 420 ? -11.781 72.438 37.719 1 86.88 420 ALA B C 1
ATOM 8674 O O . ALA B 1 420 ? -11.969 73.625 37.688 1 86.88 420 ALA B O 1
ATOM 8675 N N . LEU B 1 421 ? -11.789 71.688 38.781 1 87.06 421 LEU B N 1
ATOM 8676 C CA . LEU B 1 421 ? -11.992 72.312 40.094 1 87.06 421 LEU B CA 1
ATOM 8677 C C . LEU B 1 421 ? -10.859 73.312 40.406 1 87.06 421 LEU B C 1
ATOM 8679 O O . LEU B 1 421 ? -11.109 74.438 40.875 1 87.06 421 LEU B O 1
ATOM 8683 N N . VAL B 1 422 ? -9.68 72.875 40.094 1 86.62 422 VAL B N 1
ATOM 8684 C CA . VAL B 1 422 ? -8.516 73.75 40.312 1 86.62 422 VAL B CA 1
ATOM 8685 C C . VAL B 1 422 ? -8.641 75 39.438 1 86.62 422 VAL B C 1
ATOM 8687 O O . VAL B 1 422 ? -8.367 76.125 39.938 1 86.62 422 VAL B O 1
ATOM 8690 N N . LYS B 1 423 ? -9.023 74.875 38.281 1 87.19 423 LYS B N 1
ATOM 8691 C CA . LYS B 1 423 ? -9.18 76 37.375 1 87.19 423 LYS B CA 1
ATOM 8692 C C . LYS B 1 423 ? -10.25 77 37.906 1 87.19 423 LYS B C 1
ATOM 8694 O O . LYS B 1 423 ? -10.07 78.188 37.844 1 87.19 423 LYS B O 1
ATOM 8699 N N . GLU B 1 424 ? -11.32 76.5 38.375 1 89.38 424 GLU B N 1
ATOM 8700 C CA . GLU B 1 424 ? -12.375 77.312 38.969 1 89.38 424 GLU B CA 1
ATOM 8701 C C . GLU B 1 424 ? -11.859 78.062 40.188 1 89.38 424 GLU B C 1
ATOM 8703 O O . GLU B 1 424 ? -12.125 79.25 40.344 1 89.38 424 GLU B O 1
ATOM 8708 N N . ASP B 1 425 ? -11.133 77.25 40.969 1 85.44 425 ASP B N 1
ATOM 8709 C CA . ASP B 1 425 ? -10.562 77.875 42.156 1 85.44 425 ASP B CA 1
ATOM 8710 C C . ASP B 1 425 ? -9.586 79 41.781 1 85.44 425 ASP B C 1
ATOM 8712 O O . ASP B 1 425 ? -9.562 80.062 42.438 1 85.44 425 ASP B O 1
ATOM 8716 N N . ILE B 1 426 ? -8.891 78.812 40.781 1 86.06 426 ILE B N 1
ATOM 8717 C CA . ILE B 1 426 ? -7.902 79.75 40.344 1 86.06 426 ILE B CA 1
ATOM 8718 C C . ILE B 1 426 ? -8.602 81 39.781 1 86.06 426 ILE B C 1
ATOM 8720 O O . ILE B 1 426 ? -8.156 82.125 40 1 86.06 426 ILE B O 1
ATOM 8724 N N . GLU B 1 427 ? -9.641 80.875 39.062 1 85.12 427 GLU B N 1
ATOM 8725 C CA . GLU B 1 427 ? -10.43 82 38.562 1 85.12 427 GLU B CA 1
ATOM 8726 C C . GLU B 1 427 ? -11.008 82.812 39.719 1 85.12 427 GLU B C 1
ATOM 8728 O O . GLU B 1 427 ? -10.977 84.062 39.656 1 85.12 427 GLU B O 1
ATOM 8733 N N . GLY B 1 428 ? -11.516 82.062 40.625 1 82.56 428 GLY B N 1
ATOM 8734 C CA . GLY B 1 428 ? -11.984 82.75 41.812 1 82.56 428 GLY B CA 1
ATOM 8735 C C . GLY B 1 428 ? -10.891 83.5 42.531 1 82.56 428 GLY B C 1
ATOM 8736 O O . GLY B 1 428 ? -11.109 84.625 42.969 1 82.56 428 GLY B O 1
ATOM 8737 N N . ALA B 1 429 ? -9.75 82.875 42.531 1 81.44 429 ALA B N 1
ATOM 8738 C CA . ALA B 1 429 ? -8.602 83.5 43.156 1 81.44 429 ALA B CA 1
ATOM 8739 C C . ALA B 1 429 ? -8.188 84.75 42.406 1 81.44 429 ALA B C 1
ATOM 8741 O O . ALA B 1 429 ? -7.867 85.812 43.031 1 81.44 429 ALA B O 1
ATOM 8742 N N . LYS B 1 430 ? -8.219 84.812 41.188 1 82.62 430 LYS B N 1
ATOM 8743 C CA . LYS B 1 430 ? -7.863 85.938 40.344 1 82.62 430 LYS B CA 1
ATOM 8744 C C . LYS B 1 430 ? -8.836 87.125 40.562 1 82.62 430 LYS B C 1
ATOM 8746 O O . LYS B 1 430 ? -8.422 88.25 40.625 1 82.62 430 LYS B O 1
ATOM 8751 N N . GLU B 1 431 ? -10.086 86.812 40.688 1 85.75 431 GLU B N 1
ATOM 8752 C CA . GLU B 1 431 ? -11.086 87.875 40.969 1 85.75 431 GLU B CA 1
ATOM 8753 C C . GLU B 1 431 ? -10.82 88.562 42.344 1 85.75 431 GLU B C 1
ATOM 8755 O O . GLU B 1 431 ? -10.938 89.75 42.438 1 85.75 431 GLU B O 1
ATOM 8760 N N . LYS B 1 432 ? -10.453 87.625 43.219 1 81.31 432 LYS B N 1
ATOM 8761 C CA . LYS B 1 432 ? -10.172 88.125 44.562 1 81.31 432 LYS B CA 1
ATOM 8762 C C . LYS B 1 432 ? -8.906 89 44.562 1 81.31 432 LYS B C 1
ATOM 8764 O O . LYS B 1 432 ? -8.836 90 45.25 1 81.31 432 LYS B O 1
ATOM 8769 N N . VAL B 1 433 ? -7.969 88.625 43.75 1 80.25 433 VAL B N 1
ATOM 8770 C CA . VAL B 1 433 ? -6.742 89.375 43.594 1 80.25 433 VAL B CA 1
ATOM 8771 C C . VAL B 1 433 ? -7.066 90.75 43 1 80.25 433 VAL B C 1
ATOM 8773 O O . VAL B 1 433 ? -6.594 91.75 43.5 1 80.25 433 VAL B O 1
ATOM 8776 N N . ASP B 1 434 ? -7.906 90.875 42.094 1 83.88 434 ASP B N 1
ATOM 8777 C CA . ASP B 1 434 ? -8.297 92.125 41.469 1 83.88 434 ASP B CA 1
ATOM 8778 C C . ASP B 1 434 ? -9.023 93.062 42.438 1 83.88 434 ASP B C 1
ATOM 8780 O O . ASP B 1 434 ? -8.742 94.25 42.5 1 83.88 434 ASP B O 1
ATOM 8784 N N . LYS B 1 435 ? -9.891 92.5 43.156 1 83.56 435 LYS B N 1
ATOM 8785 C CA . LYS B 1 435 ? -10.625 93.25 44.156 1 83.56 435 LYS B CA 1
ATOM 8786 C C . LYS B 1 435 ? -9.688 93.75 45.25 1 83.56 435 LYS B C 1
ATOM 8788 O O . LYS B 1 435 ? -9.828 94.875 45.688 1 83.56 435 LYS B O 1
ATOM 8793 N N . GLY B 1 436 ? -8.797 92.812 45.531 1 77.81 436 GLY B N 1
ATOM 8794 C CA . GLY B 1 436 ? -7.812 93.188 46.531 1 77.81 436 GLY B CA 1
ATOM 8795 C C . GLY B 1 436 ? -6.922 94.312 46.062 1 77.81 436 GLY B C 1
ATOM 8796 O O . GLY B 1 436 ? -6.676 95.25 46.812 1 77.81 436 GLY B O 1
ATOM 8797 N N . LEU B 1 437 ? -6.516 94.312 44.875 1 81.75 437 LEU B N 1
ATOM 8798 C CA . LEU B 1 437 ? -5.676 95.375 44.312 1 81.75 437 LEU B CA 1
ATOM 8799 C C . LEU B 1 437 ? -6.434 96.688 44.25 1 81.75 437 LEU B C 1
ATOM 8801 O O . LEU B 1 437 ? -5.871 97.75 44.562 1 81.75 437 LEU B O 1
ATOM 8805 N N . LYS B 1 438 ? -7.672 96.688 43.969 1 85.88 438 LYS B N 1
ATOM 8806 C CA . LYS B 1 438 ? -8.492 97.875 43.906 1 85.88 438 LYS B CA 1
ATOM 8807 C C . LYS B 1 438 ? -8.672 98.5 45.312 1 85.88 438 LYS B C 1
ATOM 8809 O O . LYS B 1 438 ? -8.547 99.688 45.5 1 85.88 438 LYS B O 1
ATOM 8814 N N . SER B 1 439 ? -8.945 97.562 46.219 1 81.62 439 SER B N 1
ATOM 8815 C CA . SER B 1 439 ? -9.141 98 47.594 1 81.62 439 SER B CA 1
ATOM 8816 C C . SER B 1 439 ? -7.879 98.625 48.156 1 81.62 439 SER B C 1
ATOM 8818 O O . SER B 1 439 ? -7.949 99.688 48.812 1 81.62 439 SER B O 1
ATOM 8820 N N . ILE B 1 440 ? -6.762 98.062 47.781 1 82.06 440 ILE B N 1
ATOM 8821 C CA . ILE B 1 440 ? -5.492 98.562 48.312 1 82.06 440 ILE B CA 1
ATOM 8822 C C . ILE B 1 440 ? -5.16 99.875 47.656 1 82.06 440 ILE B C 1
ATOM 8824 O O . ILE B 1 440 ? -4.59 100.75 48.281 1 82.06 440 ILE B O 1
ATOM 8828 N N . GLU B 1 441 ? -5.469 100.125 46.469 1 82.75 441 GLU B N 1
ATOM 8829 C CA . GLU B 1 441 ? -5.262 101.375 45.781 1 82.75 441 GLU B CA 1
ATOM 8830 C C . GLU B 1 441 ? -6.105 102.5 46.406 1 82.75 441 GLU B C 1
ATOM 8832 O O . GLU B 1 441 ? -5.633 103.625 46.562 1 82.75 441 GLU B O 1
ATOM 8837 N N . GLU B 1 442 ? -7.285 102.188 46.719 1 81.75 442 GLU B N 1
ATOM 8838 C CA . GLU B 1 442 ? -8.172 103.125 47.344 1 81.75 442 GLU B CA 1
ATOM 8839 C C . GLU B 1 442 ? -7.641 103.562 48.719 1 81.75 442 GLU B C 1
ATOM 8841 O O . GLU B 1 442 ? -7.656 104.75 49.062 1 81.75 442 GLU B O 1
ATOM 8846 N N . ILE B 1 443 ? -7.176 102.562 49.344 1 78.12 443 ILE B N 1
ATOM 8847 C CA . ILE B 1 443 ? -6.609 102.812 50.688 1 78.12 443 ILE B CA 1
ATOM 8848 C C . ILE B 1 443 ? -5.383 103.75 50.531 1 78.12 443 ILE B C 1
ATOM 8850 O O . ILE B 1 443 ? -5.199 104.688 51.312 1 78.12 443 ILE B O 1
ATOM 8854 N N . SER B 1 444 ? -4.555 103.438 49.562 1 80.62 444 SER B N 1
ATOM 8855 C CA . SER B 1 444 ? -3.346 104.188 49.281 1 80.62 444 SER B CA 1
ATOM 8856 C C . SER B 1 444 ? -3.682 105.625 48.938 1 80.62 444 SER B C 1
ATOM 8858 O O . SER B 1 444 ? -3.035 106.562 49.438 1 80.62 444 SER B O 1
ATOM 8860 N N . LEU B 1 445 ? -4.672 105.875 48.188 1 82.56 445 LEU B N 1
ATOM 8861 C CA . LEU B 1 445 ? -5.09 107.188 47.781 1 82.56 445 LEU B CA 1
ATOM 8862 C C . LEU B 1 445 ? -5.617 108 48.969 1 82.56 445 LEU B C 1
ATOM 8864 O O . LEU B 1 445 ? -5.27 109.188 49.156 1 82.56 445 LEU B O 1
ATOM 8868 N N . LYS B 1 446 ? -6.395 107.375 49.719 1 77.69 446 LYS B N 1
ATOM 8869 C CA . LYS B 1 446 ? -6.949 108 50.906 1 77.69 446 LYS B CA 1
ATOM 8870 C C . LYS B 1 446 ? -5.852 108.375 51.906 1 77.69 446 LYS B C 1
ATOM 8872 O O . LYS B 1 446 ? -5.887 109.438 52.531 1 77.69 446 LYS B O 1
ATOM 8877 N N . ALA B 1 447 ? -4.938 107.438 51.969 1 76.62 447 ALA B N 1
ATOM 8878 C CA . ALA B 1 447 ? -3.809 107.625 52.844 1 76.62 447 ALA B CA 1
ATOM 8879 C C . ALA B 1 447 ? -2.992 108.875 52.406 1 76.62 447 ALA B C 1
ATOM 8881 O O . ALA B 1 447 ? -2.584 109.688 53.219 1 76.62 447 ALA B O 1
ATOM 8882 N N . ASN B 1 448 ? -2.768 109 51.188 1 82 448 ASN B N 1
ATOM 8883 C CA . ASN B 1 448 ? -2.031 110.125 50.625 1 82 448 ASN B CA 1
ATOM 8884 C C . ASN B 1 448 ? -2.771 111.438 50.844 1 82 448 ASN B C 1
ATOM 8886 O O . ASN B 1 448 ? -2.166 112.5 51.219 1 82 448 ASN B O 1
ATOM 8890 N N . GLU B 1 449 ? -4.031 111.438 50.594 1 83.19 449 GLU B N 1
ATOM 8891 C CA . GLU B 1 449 ? -4.848 112.688 50.781 1 83.19 449 GLU B CA 1
ATOM 8892 C C . GLU B 1 449 ? -4.867 113.125 52.25 1 83.19 449 GLU B C 1
ATOM 8894 O O . GLU B 1 449 ? -4.777 114.312 52.531 1 83.19 449 GLU B O 1
ATOM 8899 N N . THR B 1 450 ? -5 112.062 53.031 1 78.31 450 THR B N 1
ATOM 8900 C CA . THR B 1 450 ? -5.023 112.375 54.438 1 78.31 450 THR B CA 1
ATOM 8901 C C . THR B 1 450 ? -3.691 112.938 54.906 1 78.31 450 THR B C 1
ATOM 8903 O O . THR B 1 450 ? -3.662 113.875 55.688 1 78.31 450 THR B O 1
ATOM 8906 N N . THR B 1 451 ? -2.584 112.375 54.344 1 79.75 451 THR B N 1
ATOM 8907 C CA . THR B 1 451 ? -1.257 112.875 54.688 1 79.75 451 THR B CA 1
ATOM 8908 C C . THR B 1 451 ? -1.098 114.375 54.25 1 79.75 451 THR B C 1
ATOM 8910 O O . THR B 1 451 ? -0.67 115.188 55.031 1 79.75 451 THR B O 1
ATOM 8913 N N . GLU B 1 452 ? -1.541 114.688 53.156 1 86.81 452 GLU B N 1
ATOM 8914 C CA . GLU B 1 452 ? -1.403 116.062 52.625 1 86.81 452 GLU B CA 1
ATOM 8915 C C . GLU B 1 452 ? -2.279 117.062 53.375 1 86.81 452 GLU B C 1
ATOM 8917 O O . GLU B 1 452 ? -1.833 118.125 53.688 1 86.81 452 GLU B O 1
ATOM 8922 N N . SER B 1 453 ? -3.459 116.625 53.625 1 83.5 453 SER B N 1
ATOM 8923 C CA . SER B 1 453 ? -4.395 117.5 54.344 1 83.5 453 SER B 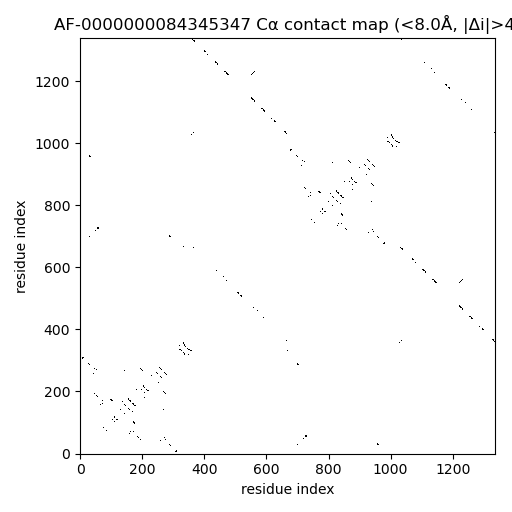CA 1
ATOM 8924 C C . SER B 1 453 ? -3.92 117.75 55.781 1 83.5 453 SER B C 1
ATOM 8926 O O . SER B 1 453 ? -4.09 118.875 56.281 1 83.5 453 SER B O 1
ATOM 8928 N N . THR B 1 454 ? -3.336 116.688 56.312 1 81.81 454 THR B N 1
ATOM 8929 C CA . THR B 1 454 ? -2.848 116.812 57.688 1 81.81 454 THR B CA 1
ATOM 8930 C C . THR B 1 454 ? -1.618 117.75 57.719 1 81.81 454 THR B C 1
ATOM 8932 O O . THR B 1 454 ? -1.468 118.562 58.625 1 81.81 454 THR B O 1
ATOM 8935 N N . ILE B 1 455 ? -0.792 117.688 56.75 1 83.5 455 ILE B N 1
ATOM 8936 C CA . ILE B 1 455 ? 0.394 118.562 56.656 1 83.5 455 ILE B CA 1
ATOM 8937 C C . ILE B 1 455 ? -0.023 120 56.469 1 83.5 455 ILE B C 1
ATOM 8939 O O . ILE B 1 455 ? 0.475 120.875 57.156 1 83.5 455 ILE B O 1
ATOM 8943 N N . LYS B 1 456 ? -0.976 120.312 55.688 1 87.25 456 LYS B N 1
ATOM 8944 C CA . LYS B 1 456 ? -1.456 121.688 55.438 1 87.25 456 LYS B CA 1
ATOM 8945 C C . LYS B 1 456 ? -2.104 122.25 56.656 1 87.25 456 LYS B C 1
ATOM 8947 O O . LYS B 1 456 ? -1.839 123.438 57 1 87.25 456 LYS B O 1
ATOM 8952 N N . ALA B 1 457 ? -2.918 121.375 57.219 1 82.69 457 ALA B N 1
ATOM 8953 C CA . ALA B 1 457 ? -3.596 121.812 58.438 1 82.69 457 ALA B CA 1
ATOM 8954 C C . ALA B 1 457 ? -2.592 122.062 59.562 1 82.69 457 ALA B C 1
ATOM 8956 O O . ALA B 1 457 ? -2.725 123.062 60.281 1 82.69 457 ALA B O 1
ATOM 8957 N N . GLY B 1 458 ? -1.573 121.25 59.625 1 78.75 458 GLY B N 1
ATOM 8958 C CA . GLY B 1 458 ? -0.525 121.438 60.594 1 78.75 458 GLY B CA 1
ATOM 8959 C C . GLY B 1 458 ? 0.262 122.688 60.406 1 78.75 458 GLY B C 1
ATOM 8960 O O . GLY B 1 458 ? 0.505 123.438 61.344 1 78.75 458 GLY B O 1
ATOM 8961 N N . ASN B 1 459 ? 0.57 123.125 59.281 1 86.5 459 ASN B N 1
ATOM 8962 C CA . ASN B 1 459 ? 1.288 124.375 58.938 1 86.5 459 ASN B CA 1
ATOM 8963 C C . ASN B 1 459 ? 0.437 125.625 59.188 1 86.5 459 ASN B C 1
ATOM 8965 O O . ASN B 1 459 ? 0.936 126.625 59.719 1 86.5 459 ASN B O 1
ATOM 8969 N N . TYR B 1 460 ? -0.798 125.625 58.875 1 84.81 460 TYR B N 1
ATOM 8970 C CA . TYR B 1 460 ? -1.729 126.688 59.094 1 84.81 460 TYR B CA 1
ATOM 8971 C C . TYR B 1 460 ? -1.856 127.062 60.562 1 84.81 460 TYR B C 1
ATOM 8973 O O . TYR B 1 460 ? -1.765 128.25 60.938 1 84.81 460 TYR B O 1
ATOM 8981 N N . ILE B 1 461 ? -1.958 125.875 61.219 1 84.19 461 ILE B N 1
ATOM 8982 C CA . ILE B 1 461 ? -2.133 126 62.656 1 84.19 461 ILE B CA 1
ATOM 8983 C C . ILE B 1 461 ? -0.845 126.562 63.281 1 84.19 461 ILE B C 1
ATOM 8985 O O . ILE B 1 461 ? -0.885 127.438 64.188 1 84.19 461 ILE B O 1
ATOM 8989 N N . SER B 1 462 ? 0.291 126.188 62.844 1 83.81 462 SER B N 1
ATOM 8990 C CA . SER B 1 462 ? 1.576 126.688 63.344 1 83.81 462 SER B CA 1
ATOM 8991 C C . SER B 1 462 ? 1.775 128.125 63.062 1 83.81 462 SER B C 1
ATOM 8993 O O . SER B 1 462 ? 2.229 128.875 63.906 1 83.81 462 SER B O 1
ATOM 8995 N N . ASP B 1 463 ? 1.389 128.625 61.906 1 86.06 463 ASP B N 1
ATOM 8996 C CA . ASP B 1 463 ? 1.51 130 61.531 1 86.06 463 ASP B CA 1
ATOM 8997 C C . ASP B 1 463 ? 0.584 130.875 62.344 1 86.06 463 ASP B C 1
ATOM 8999 O O . ASP B 1 463 ? 1.002 132 62.844 1 86.06 463 ASP B O 1
ATOM 9003 N N . LYS B 1 464 ? -0.61 130.5 62.469 1 81.44 464 LYS B N 1
ATOM 9004 C CA . LYS B 1 464 ? -1.599 131.25 63.219 1 81.44 464 LYS B CA 1
ATOM 9005 C C . LYS B 1 464 ? -1.18 131.375 64.688 1 81.44 464 LYS B C 1
ATOM 9007 O O . LYS B 1 464 ? -1.37 132.375 65.312 1 81.44 464 LYS B O 1
ATOM 9012 N N . TYR B 1 465 ? -0.62 130.375 65.25 1 80.31 465 TYR B N 1
ATOM 9013 C CA . TYR B 1 465 ? -0.118 130.375 66.625 1 80.31 465 TYR B CA 1
ATOM 9014 C C . TYR B 1 465 ? 0.973 131.375 66.812 1 80.31 465 TYR B C 1
ATOM 9016 O O . TYR B 1 465 ? 0.92 132.25 67.75 1 80.31 465 TYR B O 1
ATOM 9024 N N . THR B 1 466 ? 1.936 131.375 65.875 1 84.56 466 THR B N 1
ATOM 9025 C CA . THR B 1 466 ? 3.074 132.25 66 1 84.56 466 THR B CA 1
ATOM 9026 C C . THR B 1 466 ? 2.617 133.75 65.938 1 84.56 466 THR B C 1
ATOM 9028 O O . THR B 1 466 ? 3.047 134.625 66.75 1 84.56 466 THR B O 1
ATOM 9031 N N . LYS B 1 467 ? 1.74 134 65.062 1 84.25 467 LYS B N 1
ATOM 9032 C CA . LYS B 1 467 ? 1.238 135.375 64.875 1 84.25 467 LYS B CA 1
ATOM 9033 C C . LYS B 1 467 ? 0.446 135.875 66.062 1 84.25 467 LYS B C 1
ATOM 9035 O O . LYS B 1 467 ? 0.637 137 66.562 1 84.25 467 LYS B O 1
ATOM 9040 N N . ASN B 1 468 ? -0.355 134.875 66.5 1 82.94 468 ASN B N 1
ATOM 9041 C CA . ASN B 1 468 ? -1.215 135.25 67.625 1 82.94 468 ASN B CA 1
ATOM 9042 C C . ASN B 1 468 ? -0.419 135.375 68.938 1 82.94 468 ASN B C 1
ATOM 9044 O O . ASN B 1 468 ? -0.742 136.125 69.812 1 82.94 468 ASN B O 1
ATOM 9048 N N . LYS B 1 469 ? 0.641 134.625 69.062 1 81.19 469 LYS B N 1
ATOM 9049 C CA . LYS B 1 469 ? 1.496 134.625 70.25 1 81.19 469 LYS B CA 1
ATOM 9050 C C . LYS B 1 469 ? 2.178 136 70.375 1 81.19 469 LYS B C 1
ATOM 9052 O O . LYS B 1 469 ? 2.189 136.625 71.438 1 81.19 469 LYS B O 1
ATOM 9057 N N . ILE B 1 470 ? 2.584 136.625 69.25 1 85.69 470 ILE B N 1
ATOM 9058 C CA . ILE B 1 470 ? 3.268 137.875 69.25 1 85.69 470 ILE B CA 1
ATOM 9059 C C . ILE B 1 470 ? 2.27 139 69.5 1 85.69 470 ILE B C 1
ATOM 9061 O O . ILE B 1 470 ? 2.537 139.875 70.312 1 85.69 470 ILE B O 1
ATOM 9065 N N . ALA B 1 471 ? 1.188 138.875 68.875 1 83.88 471 ALA B N 1
ATOM 9066 C CA . ALA B 1 471 ? 0.158 139.875 69 1 83.88 471 ALA B CA 1
ATOM 9067 C C . ALA B 1 471 ? -0.375 139.875 70.438 1 83.88 471 ALA B C 1
ATOM 9069 O O . ALA B 1 471 ? -0.605 141 71 1 83.88 471 ALA B O 1
ATOM 9070 N N . LEU B 1 472 ? -0.497 138.75 70.938 1 82.06 472 LEU B N 1
ATOM 9071 C CA . LEU B 1 472 ? -1.014 138.625 72.312 1 82.06 472 LEU B CA 1
ATOM 9072 C C . LEU B 1 472 ? -0.033 139.25 73.312 1 82.06 472 LEU B C 1
ATOM 9074 O O . LEU B 1 472 ? -0.436 140 74.25 1 82.06 472 LEU B O 1
ATOM 9078 N N . ASN B 1 473 ? 1.245 139.125 73.25 1 82.44 473 ASN B N 1
ATOM 9079 C CA . ASN B 1 473 ? 2.258 139.75 74.125 1 82.44 473 ASN B CA 1
ATOM 9080 C C . ASN B 1 473 ? 2.309 141.25 74.062 1 82.44 473 ASN B C 1
ATOM 9082 O O . ASN B 1 473 ? 2.42 141.875 75.125 1 82.44 473 ASN B O 1
ATOM 9086 N N . ARG B 1 474 ? 2.17 141.75 72.938 1 84.81 474 ARG B N 1
ATOM 9087 C CA . ARG B 1 474 ? 2.186 143.25 72.812 1 84.81 474 ARG B CA 1
ATOM 9088 C C . ARG B 1 474 ? 0.956 143.875 73.438 1 84.81 474 ARG B C 1
ATOM 9090 O O . ARG B 1 474 ? 1.061 144.875 74.125 1 84.81 474 ARG B O 1
ATOM 9097 N N . ALA B 1 475 ? -0.097 143 73.125 1 82.06 475 ALA B N 1
ATOM 9098 C CA . ALA B 1 475 ? -1.354 143.5 73.625 1 82.06 475 ALA B CA 1
ATOM 9099 C C . ALA B 1 475 ? -1.354 143.5 75.188 1 82.06 475 ALA B C 1
ATOM 9101 O O . ALA B 1 475 ? -1.848 144.5 75.812 1 82.06 475 ALA B O 1
ATOM 9102 N N . ILE B 1 476 ? -0.724 142.625 75.75 1 81.31 476 ILE B N 1
ATOM 9103 C CA . ILE B 1 476 ? -0.625 142.5 77.188 1 81.31 476 ILE B CA 1
ATOM 9104 C C . ILE B 1 476 ? 0.257 143.625 77.75 1 81.31 476 ILE B C 1
ATOM 9106 O O . ILE B 1 476 ? -0.08 144.125 78.812 1 81.31 476 ILE B O 1
ATOM 9110 N N . GLU B 1 477 ? 1.257 144 77.125 1 84.81 477 GLU B N 1
ATOM 9111 C CA . GLU B 1 477 ? 2.152 145.125 77.562 1 84.81 477 GLU B CA 1
ATOM 9112 C C . GLU B 1 477 ? 1.437 146.5 77.562 1 84.81 477 GLU B C 1
ATOM 9114 O O . GLU B 1 477 ? 1.615 147.25 78.5 1 84.81 477 GLU B O 1
ATOM 9119 N N . GLU B 1 478 ? 0.69 146.625 76.625 1 85.31 478 GLU B N 1
ATOM 9120 C CA . GLU B 1 478 ? -0.055 147.875 76.5 1 85.31 478 GLU B CA 1
ATOM 9121 C C . GLU B 1 478 ? -1.14 147.875 77.562 1 85.31 478 GLU B C 1
ATOM 9123 O O . GLU B 1 478 ? -1.318 149 78.188 1 85.31 478 GLU B O 1
ATOM 9128 N N . ALA B 1 479 ? -1.711 146.75 77.75 1 82.94 479 ALA B N 1
ATOM 9129 C CA . ALA B 1 479 ? -2.805 146.75 78.75 1 82.94 479 ALA B CA 1
ATOM 9130 C C . ALA B 1 479 ? -2.281 146.875 80.188 1 82.94 479 ALA B C 1
ATOM 9132 O O . ALA B 1 479 ? -2.943 147.5 81.062 1 82.94 479 ALA B O 1
ATOM 9133 N N . GLU B 1 480 ? -1.116 146.625 80.438 1 84.12 480 GLU B N 1
ATOM 9134 C CA . GLU B 1 480 ? -0.523 146.625 81.75 1 84.12 480 GLU B CA 1
ATOM 9135 C C . GLU B 1 480 ? -0.135 148 82.188 1 84.12 480 GLU B C 1
ATOM 9137 O O . GLU B 1 480 ? 0.088 148.25 83.375 1 84.12 480 GLU B O 1
ATOM 9142 N N . LYS B 1 481 ? -0.231 148.875 81.375 1 85 481 LYS B N 1
ATOM 9143 C CA . LYS B 1 481 ? 0.035 150.375 81.688 1 85 481 LYS B CA 1
ATOM 9144 C C . LYS B 1 481 ? -1.04 150.875 82.625 1 85 481 LYS B C 1
ATOM 9146 O O . LYS B 1 481 ? -0.846 152 83.25 1 85 481 LYS B O 1
ATOM 9151 N N . VAL B 1 482 ? -2.039 150.125 82.688 1 87.06 482 VAL B N 1
ATOM 9152 C CA . VAL B 1 482 ? -3.127 150.5 83.625 1 87.06 482 VAL B CA 1
ATOM 9153 C C . VAL B 1 482 ? -2.598 150.625 85.062 1 87.06 482 VAL B C 1
ATOM 9155 O O . VAL B 1 482 ? -3.107 151.375 85.812 1 87.06 482 VAL B O 1
ATOM 9158 N N . LYS B 1 483 ? -1.587 150 85.375 1 86.19 483 LYS B N 1
ATOM 9159 C CA . LYS B 1 483 ? -0.986 150.125 86.688 1 86.19 483 LYS B CA 1
ATOM 9160 C C . LYS B 1 483 ? -0.417 151.5 87 1 86.19 483 LYS B C 1
ATOM 9162 O O . LYS B 1 483 ? -0.446 151.875 88.188 1 86.19 483 LYS B O 1
ATOM 9167 N N . GLU B 1 484 ? -0.043 152.125 86.062 1 89.38 484 GLU B N 1
ATOM 9168 C CA . GLU B 1 484 ? 0.542 153.5 86.188 1 89.38 484 GLU B CA 1
ATOM 9169 C C . GLU B 1 484 ? -0.529 154.5 86.5 1 89.38 484 GLU B C 1
ATOM 9171 O O . GLU B 1 484 ? -0.248 155.625 87.125 1 89.38 484 GLU B O 1
ATOM 9176 N N . ILE B 1 485 ? -1.623 154.125 86.125 1 88.75 485 ILE B N 1
ATOM 9177 C CA . ILE B 1 485 ? -2.734 155 86.312 1 88.75 485 ILE B CA 1
ATOM 9178 C C . ILE B 1 485 ? -2.992 155.125 87.812 1 88.75 485 ILE B C 1
ATOM 9180 O O . ILE B 1 485 ? -3.275 156.25 88.375 1 88.75 485 ILE B O 1
ATOM 9184 N N . ASN B 1 486 ? -2.838 154.125 88.5 1 84.81 486 ASN B N 1
ATOM 9185 C CA . ASN B 1 486 ? -3.035 154.125 89.938 1 84.81 486 ASN B CA 1
ATOM 9186 C C . ASN B 1 486 ? -2.057 155 90.625 1 84.81 486 ASN B C 1
ATOM 9188 O O . ASN B 1 486 ? -2.426 155.75 91.625 1 84.81 486 ASN B O 1
ATOM 9192 N N . ILE B 1 487 ? -0.873 155.25 90.188 1 88.62 487 ILE B N 1
ATOM 9193 C CA . ILE B 1 487 ? 0.152 156.125 90.75 1 88.62 487 ILE B CA 1
ATOM 9194 C C . ILE B 1 487 ? -0.222 157.625 90.562 1 88.62 487 ILE B C 1
ATOM 9196 O O . ILE B 1 487 ? -0.162 158.375 91.5 1 88.62 487 ILE B O 1
ATOM 9200 N N . ILE B 1 488 ? -0.646 157.75 89.375 1 89.31 488 ILE B N 1
ATOM 9201 C CA . ILE B 1 488 ? -0.993 159.125 89.062 1 89.31 488 ILE B CA 1
ATOM 9202 C C . ILE B 1 488 ? -2.264 159.5 89.812 1 89.31 488 ILE B C 1
ATOM 9204 O O . ILE B 1 488 ? -2.389 160.625 90.25 1 89.31 488 ILE B O 1
ATOM 9208 N N . ALA B 1 489 ? -3.111 158.5 90 1 89.44 489 ALA B N 1
ATOM 9209 C CA . ALA B 1 489 ? -4.34 158.75 90.75 1 89.44 489 ALA B CA 1
ATOM 9210 C C . ALA B 1 489 ? -4.035 159.125 92.25 1 89.44 489 ALA B C 1
ATOM 9212 O O . ALA B 1 489 ? -4.652 160 92.812 1 89.44 489 ALA B O 1
ATOM 9213 N N . ASN B 1 490 ? -3.061 158.625 92.75 1 89.69 490 ASN B N 1
ATOM 9214 C CA . ASN B 1 490 ? -2.625 158.875 94.062 1 89.69 490 ASN B CA 1
ATOM 9215 C C . ASN B 1 490 ? -2.068 160.375 94.188 1 89.69 490 ASN B C 1
ATOM 9217 O O . ASN B 1 490 ? -2.312 161 95.188 1 89.69 490 ASN B O 1
ATOM 9221 N N . THR B 1 491 ? -1.389 160.75 93.25 1 90.75 491 THR B N 1
ATOM 9222 C CA . THR B 1 491 ? -0.843 162.125 93.25 1 90.75 491 THR B CA 1
ATOM 9223 C C . THR B 1 491 ? -1.964 163.125 93.188 1 90.75 491 THR B C 1
ATOM 9225 O O . THR B 1 491 ? -1.923 164.125 93.938 1 90.75 491 THR B O 1
ATOM 9228 N N . ILE B 1 492 ? -2.943 162.75 92.5 1 89.75 492 ILE B N 1
ATOM 9229 C CA . ILE B 1 492 ? -4.074 163.625 92.375 1 89.75 492 ILE B CA 1
ATOM 9230 C C . ILE B 1 492 ? -4.859 163.625 93.688 1 89.75 492 ILE B C 1
ATOM 9232 O O . ILE B 1 492 ? -5.328 164.75 94.062 1 89.75 492 ILE B O 1
ATOM 9236 N N . LEU B 1 493 ? -4.945 162.625 94.25 1 90.38 493 LEU B N 1
ATOM 9237 C CA . LEU B 1 493 ? -5.621 162.5 95.562 1 90.38 493 LEU B CA 1
ATOM 9238 C C . LEU B 1 493 ? -4.891 163.375 96.625 1 90.38 493 LEU B C 1
ATOM 9240 O O . LEU B 1 493 ? -5.52 164.125 97.375 1 90.38 493 LEU B O 1
ATOM 9244 N N . ASP B 1 494 ? -3.684 163.375 96.562 1 91.75 494 ASP B N 1
ATOM 9245 C CA . ASP B 1 494 ? -2.859 164.25 97.438 1 91.75 494 ASP B CA 1
ATOM 9246 C C . ASP B 1 494 ? -3.047 165.75 97.188 1 91.75 494 ASP B C 1
ATOM 9248 O O . ASP B 1 494 ? -3.158 166.5 98.062 1 91.75 494 ASP B O 1
ATOM 9252 N N . ILE B 1 495 ? -3.092 165.875 96 1 90.19 495 ILE B N 1
ATOM 9253 C CA . ILE B 1 495 ? -3.279 167.25 95.562 1 90.19 495 ILE B CA 1
ATOM 9254 C C . ILE B 1 495 ? -4.648 167.75 96.062 1 90.19 495 ILE B C 1
ATOM 9256 O O . ILE B 1 495 ? -4.77 168.875 96.562 1 90.19 495 ILE B O 1
ATOM 9260 N N . ALA B 1 496 ? -5.613 167 95.938 1 90.56 496 ALA B N 1
ATOM 9261 C CA . ALA B 1 496 ? -6.969 167.375 96.375 1 90.56 496 ALA B CA 1
ATOM 9262 C C . ALA B 1 496 ? -7.051 167.5 97.875 1 90.56 496 ALA B C 1
ATOM 9264 O O . ALA B 1 496 ? -7.668 168.5 98.375 1 90.56 496 ALA B O 1
ATOM 9265 N N . ASN B 1 497 ? -6.344 166.875 98.562 1 89.81 497 ASN B N 1
ATOM 9266 C CA . ASN B 1 497 ? -6.312 167 100.062 1 89.81 497 ASN B CA 1
ATOM 9267 C C . ASN B 1 497 ? -5.562 168.25 100.5 1 89.81 497 ASN B C 1
ATOM 9269 O O . ASN B 1 497 ? -5.996 168.875 101.438 1 89.81 497 ASN B O 1
ATOM 9273 N N . ASN B 1 498 ? -4.594 168.5 99.812 1 92.38 498 ASN B N 1
ATOM 9274 C CA . ASN B 1 498 ? -3.824 169.625 100.125 1 92.38 498 ASN B CA 1
ATOM 9275 C C . ASN B 1 498 ? -4.602 171 99.812 1 92.38 498 ASN B C 1
ATOM 9277 O O . ASN B 1 498 ? -4.574 171.875 100.562 1 92.38 498 ASN B O 1
ATOM 9281 N N . THR B 1 499 ? -5.238 170.75 98.688 1 88.81 499 THR B N 1
ATOM 9282 C CA . THR B 1 499 ? -6.078 171.875 98.312 1 88.81 499 THR B CA 1
ATOM 9283 C C . THR B 1 499 ? -7.219 172.125 99.25 1 88.81 499 THR B C 1
ATOM 9285 O O . THR B 1 499 ? -7.555 173.25 99.625 1 88.81 499 THR B O 1
ATOM 9288 N N . ASN B 1 500 ? -7.742 171.125 99.75 1 87.81 500 ASN B N 1
ATOM 9289 C CA . ASN B 1 500 ? -8.797 171.125 100.75 1 87.81 500 ASN B CA 1
ATOM 9290 C C . ASN B 1 500 ? -8.305 171.75 102.062 1 87.81 500 ASN B C 1
ATOM 9292 O O . ASN B 1 500 ? -8.992 172.5 102.688 1 87.81 500 ASN B O 1
ATOM 9296 N N . LEU B 1 501 ? -7.16 171.625 102.375 1 89.19 501 LEU B N 1
ATOM 9297 C CA . LEU B 1 501 ? -6.551 172.125 103.625 1 89.19 501 LEU B CA 1
ATOM 9298 C C . LEU B 1 501 ? -6.246 173.625 103.5 1 89.19 501 LEU B C 1
ATOM 9300 O O . LEU B 1 501 ? -6.48 174.375 104.438 1 89.19 501 LEU B O 1
ATOM 9304 N N . LEU B 1 502 ? -5.781 173.875 102.438 1 89.25 502 LEU B N 1
ATOM 9305 C CA . LEU B 1 502 ? -5.473 175.25 102.125 1 89.25 502 LEU B CA 1
ATOM 9306 C C . LEU B 1 502 ? -6.746 176.125 102.125 1 89.25 502 LEU B C 1
ATOM 9308 O O . LEU B 1 502 ? -6.77 177.25 102.625 1 89.25 502 LEU B O 1
ATOM 9312 N N . ALA B 1 503 ? -7.801 175.5 101.625 1 85.62 503 ALA B N 1
ATOM 9313 C CA . ALA B 1 503 ? -9.102 176.125 101.562 1 85.62 503 ALA B CA 1
ATOM 9314 C C . ALA B 1 503 ? -9.711 176.375 102.938 1 85.62 503 ALA B C 1
ATOM 9316 O O . ALA B 1 503 ? -10.32 177.375 103.25 1 85.62 503 ALA B O 1
ATOM 9317 N N . LEU B 1 504 ? -9.477 175.625 103.812 1 84.75 504 LEU B N 1
ATOM 9318 C CA . LEU B 1 504 ? -9.93 175.625 105.188 1 84.75 504 LEU B CA 1
ATOM 9319 C C . LEU B 1 504 ? -9.188 176.75 105.938 1 84.75 504 LEU B C 1
ATOM 9321 O O . LEU B 1 504 ? -9.812 177.5 106.688 1 84.75 504 LEU B O 1
ATOM 9325 N N . ASN B 1 505 ? -8.062 176.875 105.75 1 85.62 505 ASN B N 1
ATOM 9326 C CA . ASN B 1 505 ? -7.246 177.875 106.375 1 85.62 505 ASN B CA 1
ATOM 9327 C C . ASN B 1 505 ? -7.617 179.25 105.875 1 85.62 505 ASN B C 1
ATOM 9329 O O . ASN B 1 505 ? -7.648 180.25 106.688 1 85.62 505 ASN B O 1
ATOM 9333 N N . ALA B 1 506 ? -7.855 179.25 104.562 1 82.44 506 ALA B N 1
ATOM 9334 C CA . ALA B 1 506 ? -8.281 180.5 103.938 1 82.44 506 ALA B CA 1
ATOM 9335 C C . ALA B 1 506 ? -9.664 180.875 104.438 1 82.44 506 ALA B C 1
ATOM 9337 O O . ALA B 1 506 ? -9.914 182.125 104.688 1 82.44 506 ALA B O 1
ATOM 9338 N N . SER B 1 507 ? -10.531 180 104.938 1 84.38 507 SER B N 1
ATOM 9339 C CA . SER B 1 507 ? -11.844 180.25 105.5 1 84.38 507 SER B CA 1
ATOM 9340 C C . SER B 1 507 ? -11.742 180.75 106.938 1 84.38 507 SER B C 1
ATOM 9342 O O . SER B 1 507 ? -12.469 181.75 107.312 1 84.38 507 SER B O 1
ATOM 9344 N N . ILE B 1 508 ? -10.852 180.5 107.5 1 81.69 508 ILE B N 1
ATOM 9345 C CA . ILE B 1 508 ? -10.625 180.875 108.875 1 81.69 508 ILE B CA 1
ATOM 9346 C C . ILE B 1 508 ? -10.07 182.375 108.938 1 81.69 508 ILE B C 1
ATOM 9348 O O . ILE B 1 508 ? -10.516 183.125 109.75 1 81.69 508 ILE B O 1
ATOM 9352 N N . GLU B 1 509 ? -9.219 182.5 108.188 1 77.88 509 GLU B N 1
ATOM 9353 C CA . GLU B 1 509 ? -8.586 183.875 108.125 1 77.88 509 GLU B CA 1
ATOM 9354 C C . GLU B 1 509 ? -9.57 184.875 107.625 1 77.88 509 GLU B C 1
ATOM 9356 O O . GLU B 1 509 ? -9.562 186 108.125 1 77.88 509 GLU B O 1
ATOM 9361 N N . ALA B 1 510 ? -10.477 184.625 106.625 1 80.62 510 ALA B N 1
ATOM 9362 C CA . ALA B 1 510 ? -11.523 185.5 106.125 1 80.62 510 ALA B CA 1
ATOM 9363 C C . ALA B 1 510 ? -12.539 185.75 107.25 1 80.62 510 ALA B C 1
ATOM 9365 O O . ALA B 1 510 ? -13.016 186.875 107.312 1 80.62 510 ALA B O 1
ATOM 9366 N N . ALA B 1 511 ? -12.812 185 108.125 1 78.62 511 ALA B N 1
ATOM 9367 C CA . ALA B 1 511 ? -13.711 185.25 109.25 1 78.62 511 ALA B CA 1
ATOM 9368 C C . ALA B 1 511 ? -13.086 186.25 110.312 1 78.62 511 ALA B C 1
ATOM 9370 O O . ALA B 1 511 ? -13.773 187 110.875 1 78.62 511 ALA B O 1
ATOM 9371 N N . ARG B 1 512 ? -11.906 186.25 110.438 1 78.31 512 ARG B N 1
ATOM 9372 C CA . ARG B 1 512 ? -11.148 187 111.438 1 78.31 512 ARG B CA 1
ATOM 9373 C C . ARG B 1 512 ? -11.047 188.5 111 1 78.31 512 ARG B C 1
ATOM 9375 O O . ARG B 1 512 ? -10.992 189.375 111.812 1 78.31 512 ARG B O 1
ATOM 9382 N N . ALA B 1 513 ? -11.062 188.625 109.625 1 78.12 513 ALA B N 1
ATOM 9383 C CA . ALA B 1 513 ? -10.906 190 109 1 78.12 513 ALA B CA 1
ATOM 9384 C C . ALA B 1 513 ? -12.234 190.75 109 1 78.12 513 ALA B C 1
ATOM 9386 O O . ALA B 1 513 ? -12.297 191.875 108.562 1 78.12 513 ALA B O 1
ATOM 9387 N N . GLY B 1 514 ? -13.484 190.25 109.5 1 75.25 514 GLY B N 1
ATOM 9388 C CA . GLY B 1 514 ? -14.781 190.875 109.75 1 75.25 514 GLY B CA 1
ATOM 9389 C C . GLY B 1 514 ? -15.5 191.25 108.438 1 75.25 514 GLY B C 1
ATOM 9390 O O . GLY B 1 514 ? -15.672 190.375 107.562 1 75.25 514 GLY B O 1
ATOM 9391 N N . GLU B 1 515 ? -15.852 192.625 108.375 1 75.31 515 GLU B N 1
ATOM 9392 C CA . GLU B 1 515 ? -16.641 193.125 107.25 1 75.31 515 GLU B CA 1
ATOM 9393 C C . GLU B 1 515 ? -15.82 193.25 106 1 75.31 515 GLU B C 1
ATOM 9395 O O . GLU B 1 515 ? -16.359 193 104.875 1 75.31 515 GLU B O 1
ATOM 9400 N N . HIS B 1 516 ? -14.57 193.125 106 1 74.56 516 HIS B N 1
ATOM 9401 C CA . HIS B 1 516 ? -13.664 193.25 104.875 1 74.56 516 HIS B CA 1
ATOM 9402 C C . HIS B 1 516 ? -13.336 191.875 104.312 1 74.56 516 HIS B C 1
ATOM 9404 O O . HIS B 1 516 ? -12.812 191.75 103.188 1 74.56 516 HIS B O 1
ATOM 9410 N N . GLY B 1 517 ? -13.82 190.75 105.062 1 73 517 GLY B N 1
ATOM 9411 C CA . GLY B 1 517 ? -13.469 189.375 104.625 1 73 517 GLY B CA 1
ATOM 9412 C C . GLY B 1 517 ? -14.648 188.625 104.062 1 73 517 GLY B C 1
ATOM 9413 O O . GLY B 1 517 ? -14.508 187.5 103.75 1 73 517 GLY B O 1
ATOM 9414 N N . LYS B 1 518 ? -15.789 189.25 103.938 1 80.12 518 LYS B N 1
ATOM 9415 C CA . LYS B 1 518 ? -17.016 188.5 103.562 1 80.12 518 LYS B CA 1
ATOM 9416 C C . LYS B 1 518 ? -16.891 188 102.125 1 80.12 518 LYS B C 1
ATOM 9418 O O . LYS B 1 518 ? -17.297 186.75 101.875 1 80.12 518 LYS B O 1
ATOM 9423 N N . GLY B 1 519 ? -16.156 188.625 101.25 1 78.56 519 GLY B N 1
ATOM 9424 C CA . GLY B 1 519 ? -15.961 188.125 99.938 1 78.56 519 GLY B CA 1
ATOM 9425 C C . GLY B 1 519 ? -14.992 186.875 99.812 1 78.56 519 GLY B C 1
ATOM 9426 O O . GLY B 1 519 ? -15.234 186 99.062 1 78.56 519 GLY B O 1
ATOM 9427 N N . PHE B 1 520 ? -13.977 186.875 100.688 1 80.5 520 PHE B N 1
ATOM 9428 C CA . PHE B 1 520 ? -12.961 185.75 100.688 1 80.5 520 PHE B CA 1
ATOM 9429 C C . PHE B 1 520 ? -13.492 184.5 101.312 1 80.5 520 PHE B C 1
ATOM 9431 O O . PHE B 1 520 ? -13.125 183.375 100.875 1 80.5 520 PHE B O 1
ATOM 9438 N N . SER B 1 521 ? -14.414 184.625 102.25 1 81.31 521 SER B N 1
ATOM 9439 C CA . SER B 1 521 ? -15.031 183.5 102.938 1 81.31 521 SER B CA 1
ATOM 9440 C C . SER B 1 521 ? -15.859 182.625 101.938 1 81.31 521 SER B C 1
ATOM 9442 O O . SER B 1 521 ? -15.812 181.375 101.938 1 81.31 521 SER B O 1
ATOM 9444 N N . VAL B 1 522 ? -16.406 183.25 100.875 1 85.12 522 VAL B N 1
ATOM 9445 C CA . VAL B 1 522 ? -17.219 182.625 99.875 1 85.12 522 VAL B CA 1
ATOM 9446 C C . VAL B 1 522 ? -16.344 181.875 98.875 1 85.12 522 VAL B C 1
ATOM 9448 O O . VAL B 1 522 ? -16.609 180.75 98.5 1 85.12 522 VAL B O 1
ATOM 9451 N N . VAL B 1 523 ? -15.289 182.375 98.625 1 84.62 523 VAL B N 1
ATOM 9452 C CA . VAL B 1 523 ? -14.352 181.75 97.688 1 84.62 523 VAL B CA 1
ATOM 9453 C C . VAL B 1 523 ? -13.656 180.625 98.312 1 84.62 523 VAL B C 1
ATOM 9455 O O . VAL B 1 523 ? -13.508 179.5 97.688 1 84.62 523 VAL B O 1
ATOM 9458 N N . ALA B 1 524 ? -13.234 180.75 99.562 1 83.44 524 ALA B N 1
ATOM 9459 C CA . ALA B 1 524 ? -12.57 179.625 100.312 1 83.44 524 ALA B CA 1
ATOM 9460 C C . ALA B 1 524 ? -13.492 178.5 100.438 1 83.44 524 ALA B C 1
ATOM 9462 O O . ALA B 1 524 ? -13.07 177.25 100.312 1 83.44 524 ALA B O 1
ATOM 9463 N N . GLU B 1 525 ? -14.828 178.75 100.625 1 83.75 525 GLU B N 1
ATOM 9464 C CA . GLU B 1 525 ? -15.805 177.625 100.75 1 83.75 525 GLU B CA 1
ATOM 9465 C C . GLU B 1 525 ? -16.062 177 99.438 1 83.75 525 GLU B C 1
ATOM 9467 O O . GLU B 1 525 ? -16.203 175.75 99.438 1 83.75 525 GLU B O 1
ATOM 9472 N N . GLU B 1 526 ? -15.945 177.625 98.438 1 90.44 526 GLU B N 1
ATOM 9473 C CA . GLU B 1 526 ? -16.141 177 97.125 1 90.44 526 GLU B CA 1
ATOM 9474 C C . GLU B 1 526 ? -14.953 176.125 96.688 1 90.44 526 GLU B C 1
ATOM 9476 O O . GLU B 1 526 ? -15.133 175.125 96.188 1 90.44 526 GLU B O 1
ATOM 9481 N N . ILE B 1 527 ? -13.828 176.5 97 1 88.56 527 ILE B N 1
ATOM 9482 C CA . ILE B 1 527 ? -12.617 175.75 96.688 1 88.56 527 ILE B CA 1
ATOM 9483 C C . ILE B 1 527 ? -12.586 174.5 97.562 1 88.56 527 ILE B C 1
ATOM 9485 O O . ILE B 1 527 ? -12.172 173.375 97.125 1 88.56 527 ILE B O 1
ATOM 9489 N N . ARG B 1 528 ? -13.086 174.625 98.812 1 87.12 528 ARG B N 1
ATOM 9490 C CA . ARG B 1 528 ? -13.172 173.5 99.688 1 87.12 528 ARG B CA 1
ATOM 9491 C C . ARG B 1 528 ? -14.125 172.5 99.125 1 87.12 528 ARG B C 1
ATOM 9493 O O . ARG B 1 528 ? -13.781 171.25 99.062 1 87.12 528 ARG B O 1
ATOM 9500 N N . MET B 1 529 ? -15.156 172.875 98.5 1 89.12 529 MET B N 1
ATOM 9501 C CA . MET B 1 529 ? -16.156 172 97.938 1 89.12 529 MET B CA 1
ATOM 9502 C C . MET B 1 529 ? -15.633 171.25 96.688 1 89.12 529 MET B C 1
ATOM 9504 O O . MET B 1 529 ? -15.836 170.125 96.438 1 89.12 529 MET B O 1
ATOM 9508 N N . LEU B 1 530 ? -14.828 172 96 1 90.12 530 LEU B N 1
ATOM 9509 C CA . LEU B 1 530 ? -14.258 171.5 94.75 1 90.12 530 LEU B CA 1
ATOM 9510 C C . LEU B 1 530 ? -13.156 170.5 95.062 1 90.12 530 LEU B C 1
ATOM 9512 O O . LEU B 1 530 ? -13.039 169.375 94.312 1 90.12 530 LEU B O 1
ATOM 9516 N N . SER B 1 531 ? -12.414 170.625 96 1 89.12 531 SER B N 1
ATOM 9517 C CA . SER B 1 531 ? -11.352 169.75 96.375 1 89.12 531 SER B CA 1
ATOM 9518 C C . SER B 1 531 ? -11.922 168.375 96.938 1 89.12 531 SER B C 1
ATOM 9520 O O . SER B 1 531 ? -11.367 167.375 96.688 1 89.12 531 SER B O 1
ATOM 9522 N N . GLU B 1 532 ? -13.102 168.625 97.625 1 89.5 532 GLU B N 1
ATOM 9523 C CA . GLU B 1 532 ? -13.781 167.375 98.125 1 89.5 532 GLU B CA 1
ATOM 9524 C C . GLU B 1 532 ? -14.359 166.625 97 1 89.5 532 GLU B C 1
ATOM 9526 O O . GLU B 1 532 ? -14.266 165.375 97 1 89.5 532 GLU B O 1
ATOM 9531 N N . ARG B 1 533 ? -14.82 167.25 96.062 1 91.44 533 ARG B N 1
ATOM 9532 C CA . ARG B 1 533 ? -15.359 166.5 94.938 1 91.44 533 ARG B CA 1
ATOM 9533 C C . ARG B 1 533 ? -14.242 165.875 94.125 1 91.44 533 ARG B C 1
ATOM 9535 O O . ARG B 1 533 ? -14.414 164.75 93.562 1 91.44 533 ARG B O 1
ATOM 9542 N N . SER B 1 534 ? -13.133 166.5 94 1 87 534 SER B N 1
ATOM 9543 C CA . SER B 1 534 ? -11.969 165.875 93.312 1 87 534 SER B CA 1
ATOM 9544 C C . SER B 1 534 ? -11.438 164.625 94 1 87 534 SER B C 1
ATOM 9546 O O . SER B 1 534 ? -11.133 163.625 93.312 1 87 534 SER B O 1
ATOM 9548 N N . SER B 1 535 ? -11.398 164.75 95.312 1 89.75 535 SER B N 1
ATOM 9549 C CA . SER B 1 535 ? -10.945 163.5 96.062 1 89.75 535 SER B CA 1
ATOM 9550 C C . SER B 1 535 ? -11.867 162.375 95.875 1 89.75 535 SER B C 1
ATOM 9552 O O . SER B 1 535 ? -11.398 161.25 95.75 1 89.75 535 SER B O 1
ATOM 9554 N N . GLU B 1 536 ? -13.133 162.625 95.812 1 91 536 GLU B N 1
ATOM 9555 C CA . GLU B 1 536 ? -14.102 161.5 95.562 1 91 536 GLU B CA 1
ATOM 9556 C C . GLU B 1 536 ? -13.977 161 94.188 1 91 536 GLU B C 1
ATOM 9558 O O . GLU B 1 536 ? -14.031 159.75 94 1 91 536 GLU B O 1
ATOM 9563 N N . SER B 1 537 ? -13.727 161.625 93.25 1 88.56 537 SER B N 1
ATOM 9564 C CA . SER B 1 537 ? -13.57 161.25 91.875 1 88.56 537 SER B CA 1
ATOM 9565 C C . SER B 1 537 ? -12.297 160.375 91.688 1 88.56 537 SER B C 1
ATOM 9567 O O . SER B 1 537 ? -12.305 159.375 91 1 88.56 537 SER B O 1
ATOM 9569 N N . VAL B 1 538 ? -11.25 160.75 92.25 1 90.44 538 VAL B N 1
ATOM 9570 C CA . VAL B 1 538 ? -9.984 160 92.125 1 90.44 538 VAL B CA 1
ATOM 9571 C C . VAL B 1 538 ? -10.094 158.625 92.812 1 90.44 538 VAL B C 1
ATOM 9573 O O . VAL B 1 538 ? -9.531 157.625 92.375 1 90.44 538 VAL B O 1
ATOM 9576 N N . THR B 1 539 ? -10.852 158.75 94 1 89.5 539 THR B N 1
ATOM 9577 C CA . THR B 1 539 ? -11.07 157.5 94.688 1 89.5 539 THR B CA 1
ATOM 9578 C C . THR B 1 539 ? -11.859 156.5 93.75 1 89.5 539 THR B C 1
ATOM 9580 O O . THR B 1 539 ? -11.562 155.375 93.75 1 89.5 539 THR B O 1
ATOM 9583 N N . THR B 1 540 ? -12.711 157.125 93.062 1 90.56 540 THR B N 1
ATOM 9584 C CA . THR B 1 540 ? -13.469 156.25 92.125 1 90.56 540 THR B CA 1
ATOM 9585 C C . THR B 1 540 ? -12.562 155.75 91 1 90.56 540 THR B C 1
ATOM 9587 O O . THR B 1 540 ? -12.648 154.625 90.625 1 90.56 540 THR B O 1
ATOM 9590 N N . ILE B 1 541 ? -11.641 156.375 90.438 1 88.5 541 ILE B N 1
ATOM 9591 C CA . ILE B 1 541 ? -10.695 156 89.438 1 88.5 541 ILE B CA 1
ATOM 9592 C C . ILE B 1 541 ? -9.805 154.875 89.938 1 88.5 541 ILE B C 1
ATOM 9594 O O . ILE B 1 541 ? -9.562 153.875 89.25 1 88.5 541 ILE B O 1
ATOM 9598 N N . LYS B 1 542 ? -9.398 155.125 91.188 1 87.25 542 LYS B N 1
ATOM 9599 C CA . LYS B 1 542 ? -8.516 154.125 91.812 1 87.25 542 LYS B CA 1
ATOM 9600 C C . LYS B 1 542 ? -9.203 152.75 91.875 1 87.25 542 LYS B C 1
ATOM 9602 O O . LYS B 1 542 ? -8.594 151.75 91.562 1 87.25 542 LYS B O 1
ATOM 9607 N N . ASN B 1 543 ? -10.523 152.75 92.25 1 89.75 543 ASN B N 1
ATOM 9608 C CA . ASN B 1 543 ? -11.289 151.5 92.312 1 89.75 543 ASN B CA 1
ATOM 9609 C C . ASN B 1 543 ? -11.484 150.875 90.938 1 89.75 543 ASN B C 1
ATOM 9611 O O . ASN B 1 543 ? -11.367 149.75 90.75 1 89.75 543 ASN B O 1
ATOM 9615 N N . MET B 1 544 ? -11.617 151.625 89.938 1 85.31 544 MET B N 1
ATOM 9616 C CA . MET B 1 544 ? -11.812 151.125 88.562 1 85.31 544 MET B CA 1
ATOM 9617 C C . MET B 1 544 ? -10.508 150.625 88 1 85.31 544 MET B C 1
ATOM 9619 O O . MET B 1 544 ? -10.516 149.625 87.312 1 85.31 544 MET B O 1
ATOM 9623 N N . VAL B 1 545 ? -9.406 151.25 88.25 1 85.81 545 VAL B N 1
ATOM 9624 C CA . VAL B 1 545 ? -8.102 150.75 87.75 1 85.81 545 VAL B CA 1
ATOM 9625 C C . VAL B 1 545 ? -7.789 149.375 88.375 1 85.81 545 VAL B C 1
ATOM 9627 O O . VAL B 1 545 ? -7.266 148.5 87.625 1 85.81 545 VAL B O 1
ATOM 9630 N N . SER B 1 546 ? -8.242 149.375 89.688 1 89.5 546 SER B N 1
ATOM 9631 C CA . SER B 1 546 ? -8.016 148 90.375 1 89.5 546 SER B CA 1
ATOM 9632 C C . SER B 1 546 ? -8.797 147 89.625 1 89.5 546 SER B C 1
ATOM 9634 O O . SER B 1 546 ? -8.273 145.875 89.438 1 89.5 546 SER B O 1
ATOM 9636 N N . THR B 1 547 ? -9.977 147.25 89.188 1 86.12 547 THR B N 1
ATOM 9637 C CA . THR B 1 547 ? -10.797 146.25 88.5 1 86.12 547 THR B CA 1
ATOM 9638 C C . THR B 1 547 ? -10.219 146 87.125 1 86.12 547 THR B C 1
ATOM 9640 O O . THR B 1 547 ? -10.195 144.875 86.688 1 86.12 547 THR B O 1
ATOM 9643 N N . VAL B 1 548 ? -9.656 146.875 86.375 1 82.31 548 VAL B N 1
ATOM 9644 C CA . VAL B 1 548 ? -9.078 146.75 85.062 1 82.31 548 VAL B CA 1
ATOM 9645 C C . VAL B 1 548 ? -7.789 145.875 85.125 1 82.31 548 VAL B C 1
ATOM 9647 O O . VAL B 1 548 ? -7.516 145 84.25 1 82.31 548 VAL B O 1
ATOM 9650 N N . ILE B 1 549 ? -7.055 146.25 86.25 1 85.31 549 ILE B N 1
ATOM 9651 C CA . ILE B 1 549 ? -5.82 145.5 86.438 1 85.31 549 ILE B CA 1
ATOM 9652 C C . ILE B 1 549 ? -6.141 144 86.625 1 85.31 549 ILE B C 1
ATOM 9654 O O . ILE B 1 549 ? -5.477 143.125 86.062 1 85.31 549 ILE B O 1
ATOM 9658 N N . GLU B 1 550 ? -7.281 143.75 87.312 1 88.31 550 GLU B N 1
ATOM 9659 C CA . GLU B 1 550 ? -7.691 142.375 87.5 1 88.31 550 GLU B CA 1
ATOM 9660 C C . GLU B 1 550 ? -8.18 141.75 86.188 1 88.31 550 GLU B C 1
ATOM 9662 O O . GLU B 1 550 ? -7.84 140.625 85.875 1 88.31 550 GLU B O 1
ATOM 9667 N N . GLY B 1 551 ? -8.828 142.5 85.438 1 79.25 551 GLY B N 1
ATOM 9668 C CA . GLY B 1 551 ? -9.32 142 84.188 1 79.25 551 GLY B CA 1
ATOM 9669 C C . GLY B 1 551 ? -8.203 141.75 83.188 1 79.25 551 GLY B C 1
ATOM 9670 O O . GLY B 1 551 ? -8.203 140.625 82.562 1 79.25 551 GLY B O 1
ATOM 9671 N N . VAL B 1 552 ? -7.219 142.5 83 1 79.88 552 VAL B N 1
ATOM 9672 C CA . VAL B 1 552 ? -6.07 142.375 82.125 1 79.88 552 VAL B CA 1
ATOM 9673 C C . VAL B 1 552 ? -5.242 141.125 82.562 1 79.88 552 VAL B C 1
ATOM 9675 O O . VAL B 1 552 ? -4.73 140.375 81.75 1 79.88 552 VAL B O 1
ATOM 9678 N N . GLY B 1 553 ? -5.168 141.125 84 1 83.56 553 GLY B N 1
ATOM 9679 C CA . GLY B 1 553 ? -4.48 139.875 84.5 1 83.56 553 GLY B CA 1
ATOM 9680 C C . GLY B 1 553 ? -5.137 138.625 84.125 1 83.56 553 GLY B C 1
ATOM 9681 O O . GLY B 1 553 ? -4.461 137.625 83.75 1 83.56 553 GLY B O 1
ATOM 9682 N N . LYS B 1 554 ? -6.441 138.625 84.188 1 84.38 554 LYS B N 1
ATOM 9683 C CA . LYS B 1 554 ? -7.184 137.375 83.812 1 84.38 554 LYS B CA 1
ATOM 9684 C C . LYS B 1 554 ? -7.078 137.125 82.312 1 84.38 554 LYS B C 1
ATOM 9686 O O . LYS B 1 554 ? -6.941 136 81.875 1 84.38 554 LYS B O 1
ATOM 9691 N N . LEU B 1 555 ? -7.051 138 81.438 1 77.38 555 LEU B N 1
ATOM 9692 C CA . LEU B 1 555 ? -6.922 137.875 80 1 77.38 555 LEU B CA 1
ATOM 9693 C C . LEU B 1 555 ? -5.555 137.25 79.625 1 77.38 555 LEU B C 1
ATOM 9695 O O . LEU B 1 555 ? -5.445 136.375 78.75 1 77.38 555 LEU B O 1
ATOM 9699 N N . ASN B 1 556 ? -4.605 137.875 80.312 1 77.5 556 ASN B N 1
ATOM 9700 C CA . ASN B 1 556 ? -3.244 137.375 80.125 1 77.5 556 ASN B CA 1
ATOM 9701 C C . ASN B 1 556 ? -3.115 135.875 80.438 1 77.5 556 ASN B C 1
ATOM 9703 O O . ASN B 1 556 ? -2.52 135.125 79.625 1 77.5 556 ASN B O 1
ATOM 9707 N N . LEU B 1 557 ? -3.795 135.5 81.5 1 84 557 LEU B N 1
ATOM 9708 C CA . LEU B 1 557 ? -3.727 134 81.938 1 84 557 LEU B CA 1
ATOM 9709 C C . LEU B 1 557 ? -4.449 133.125 80.938 1 84 557 LEU B C 1
ATOM 9711 O O . LEU B 1 557 ? -3.945 132.125 80.562 1 84 557 LEU B O 1
ATOM 9715 N N . CYS B 1 558 ? -5.547 133.5 80.438 1 77.62 558 CYS B N 1
ATOM 9716 C CA . CYS B 1 558 ? -6.32 132.75 79.438 1 77.62 558 CYS B CA 1
ATOM 9717 C C . CYS B 1 558 ? -5.586 132.625 78.125 1 77.62 558 CYS B C 1
ATOM 9719 O O . CYS B 1 558 ? -5.535 131.625 77.5 1 77.62 558 CYS B O 1
ATOM 9721 N N . ALA B 1 559 ? -4.988 133.75 77.625 1 74.19 559 ALA B N 1
ATOM 9722 C CA . ALA B 1 559 ? -4.262 133.75 76.375 1 74.19 559 ALA B CA 1
ATOM 9723 C C . ALA B 1 559 ? -3.035 132.875 76.438 1 74.19 559 ALA B C 1
ATOM 9725 O O . ALA B 1 559 ? -2.742 132.125 75.438 1 74.19 559 ALA B O 1
ATOM 9726 N N . LYS B 1 560 ? -2.416 133 77.625 1 77.06 560 LYS B N 1
ATOM 9727 C CA . LYS B 1 560 ? -1.24 132.125 77.812 1 77.06 560 LYS B CA 1
ATOM 9728 C C . LYS B 1 560 ? -1.622 130.625 77.812 1 77.06 560 LYS B C 1
ATOM 9730 O O . LYS B 1 560 ? -0.9 129.75 77.25 1 77.06 560 LYS B O 1
ATOM 9735 N N . GLU B 1 561 ? -2.756 130.375 78.312 1 81.69 561 GLU B N 1
ATOM 9736 C CA . GLU B 1 561 ? -3.223 129 78.312 1 81.69 561 GLU B CA 1
ATOM 9737 C C . GLU B 1 561 ? -3.594 128.5 76.938 1 81.69 561 GLU B C 1
ATOM 9739 O O . GLU B 1 561 ? -3.324 127.375 76.562 1 81.69 561 GLU B O 1
ATOM 9744 N N . LEU B 1 562 ? -4.133 129.25 76.125 1 75.06 562 LEU B N 1
ATOM 9745 C CA . LEU B 1 562 ? -4.52 128.875 74.75 1 75.06 562 LEU B CA 1
ATOM 9746 C C . LEU B 1 562 ? -3.289 128.625 73.875 1 75.06 562 LEU B C 1
ATOM 9748 O O . LEU B 1 562 ? -3.246 127.75 73.062 1 75.06 562 LEU B O 1
ATOM 9752 N N . ILE B 1 563 ? -2.369 129.5 74.062 1 75.44 563 ILE B N 1
ATOM 9753 C CA . ILE B 1 563 ? -1.13 129.5 73.312 1 75.44 563 ILE B CA 1
ATOM 9754 C C . ILE B 1 563 ? -0.412 128.125 73.688 1 75.44 563 ILE B C 1
ATOM 9756 O O . ILE B 1 563 ? 0.098 127.438 72.812 1 75.44 563 ILE B O 1
ATOM 9760 N N . GLU B 1 564 ? -0.48 127.875 75 1 82.12 564 GLU B N 1
ATOM 9761 C CA . GLU B 1 564 ? 0.167 126.688 75.5 1 82.12 564 GLU B CA 1
ATOM 9762 C C . GLU B 1 564 ? -0.54 125.438 74.938 1 82.12 564 GLU B C 1
ATOM 9764 O O . GLU B 1 564 ? 0.112 124.438 74.562 1 82.12 564 GLU B O 1
ATOM 9769 N N . THR B 1 565 ? -1.791 125.5 74.875 1 80.44 565 THR B N 1
ATOM 9770 C CA . THR B 1 565 ? -2.557 124.375 74.375 1 80.44 565 THR B CA 1
ATOM 9771 C C . THR B 1 565 ? -2.283 124.125 72.875 1 80.44 565 THR B C 1
ATOM 9773 O O . THR B 1 565 ? -2.131 123 72.438 1 80.44 565 THR B O 1
ATOM 9776 N N . MET B 1 566 ? -2.225 125.188 72.125 1 78.31 566 MET B N 1
ATOM 9777 C CA . MET B 1 566 ? -1.952 125.125 70.688 1 78.31 566 MET B CA 1
ATOM 9778 C C . MET B 1 566 ? -0.564 124.562 70.438 1 78.31 566 MET B C 1
ATOM 9780 O O . MET B 1 566 ? -0.396 123.688 69.625 1 78.31 566 MET B O 1
ATOM 9784 N N . GLU B 1 567 ? 0.365 125.125 71.25 1 78.19 567 GLU B N 1
ATOM 9785 C CA . GLU B 1 567 ? 1.751 124.688 71.062 1 78.19 567 GLU B CA 1
ATOM 9786 C C . GLU B 1 567 ? 1.999 123.312 71.562 1 78.19 567 GLU B C 1
ATOM 9788 O O . GLU B 1 567 ? 2.58 122.438 70.812 1 78.19 567 GLU B O 1
ATOM 9793 N N . GLU B 1 568 ? 1.465 122.938 72.75 1 85 568 GLU B N 1
ATOM 9794 C CA . GLU B 1 568 ? 1.863 121.688 73.438 1 85 568 GLU B CA 1
ATOM 9795 C C . GLU B 1 568 ? 0.945 120.5 73 1 85 568 GLU B C 1
ATOM 9797 O O . GLU B 1 568 ? 1.322 119.375 73.125 1 85 568 GLU B O 1
ATOM 9802 N N . THR B 1 569 ? -0.223 120.812 72.438 1 82.12 569 THR B N 1
ATOM 9803 C CA . THR B 1 569 ? -1.15 119.75 72.188 1 82.12 569 THR B CA 1
ATOM 9804 C C . THR B 1 569 ? -1.493 119.688 70.688 1 82.12 569 THR B C 1
ATOM 9806 O O . THR B 1 569 ? -1.235 118.625 70 1 82.12 569 THR B O 1
ATOM 9809 N N . VAL B 1 570 ? -1.993 120.688 70.062 1 80.19 570 VAL B N 1
ATOM 9810 C CA . VAL B 1 570 ? -2.545 120.625 68.688 1 80.19 570 VAL B CA 1
ATOM 9811 C C . VAL B 1 570 ? -1.426 120.375 67.688 1 80.19 570 VAL B C 1
ATOM 9813 O O . VAL B 1 570 ? -1.524 119.5 66.875 1 80.19 570 VAL B O 1
ATOM 9816 N N . ILE B 1 571 ? -0.323 121.188 67.875 1 82.19 571 ILE B N 1
ATOM 9817 C CA . ILE B 1 571 ? 0.777 121.062 66.938 1 82.19 571 ILE B CA 1
ATOM 9818 C C . ILE B 1 571 ? 1.394 119.688 67 1 82.19 571 ILE B C 1
ATOM 9820 O O . ILE B 1 571 ? 1.711 119.062 66 1 82.19 571 ILE B O 1
ATOM 9824 N N . LYS B 1 572 ? 1.468 119.125 68.188 1 85 572 LYS B N 1
ATOM 9825 C CA . LYS B 1 572 ? 2.023 117.812 68.375 1 85 572 LYS B CA 1
ATOM 9826 C C . LYS B 1 572 ? 1.103 116.75 67.812 1 85 572 LYS B C 1
ATOM 9828 O O . LYS B 1 572 ? 1.57 115.75 67.25 1 85 572 LYS B O 1
ATOM 9833 N N . ASP B 1 573 ? -0.134 116.875 67.875 1 81.06 573 ASP B N 1
ATOM 9834 C CA . ASP B 1 573 ? -1.101 115.875 67.375 1 81.06 573 ASP B CA 1
ATOM 9835 C C . ASP B 1 573 ? -1.046 115.812 65.812 1 81.06 573 ASP B C 1
ATOM 9837 O O . ASP B 1 573 ? -1.151 114.75 65.25 1 81.06 573 ASP B O 1
ATOM 9841 N N . TYR B 1 574 ? -0.921 116.938 65.25 1 80 574 TYR B N 1
ATOM 9842 C CA . TYR B 1 574 ? -0.824 117 63.781 1 80 574 TYR B CA 1
ATOM 9843 C C . TYR B 1 574 ? 0.437 116.25 63.312 1 80 574 TYR B C 1
ATOM 9845 O O . TYR B 1 574 ? 0.412 115.562 62.281 1 80 574 TYR B O 1
ATOM 9853 N N . LYS B 1 575 ? 1.509 116.5 64.125 1 83.88 575 LYS B N 1
ATOM 9854 C CA . LYS B 1 575 ? 2.742 115.812 63.75 1 83.88 575 LYS B CA 1
ATOM 9855 C C . LYS B 1 575 ? 2.576 114.25 63.875 1 83.88 575 LYS B C 1
ATOM 9857 O O . LYS B 1 575 ? 3.037 113.5 63 1 83.88 575 LYS B O 1
ATOM 9862 N N . ASN B 1 576 ? 1.892 113.812 64.875 1 82.38 576 ASN B N 1
ATOM 9863 C CA . ASN B 1 576 ? 1.631 112.438 65.062 1 82.38 576 ASN B CA 1
ATOM 9864 C C . ASN B 1 576 ? 0.749 111.875 63.938 1 82.38 576 ASN B C 1
ATOM 9866 O O . ASN B 1 576 ? 0.962 110.75 63.5 1 82.38 576 ASN B O 1
ATOM 9870 N N . MET B 1 577 ? -0.158 112.562 63.5 1 76.44 577 MET B N 1
ATOM 9871 C CA . MET B 1 577 ? -1.064 112.125 62.469 1 76.44 577 MET B CA 1
ATOM 9872 C C . MET B 1 577 ? -0.327 112 61.125 1 76.44 577 MET B C 1
ATOM 9874 O O . MET B 1 577 ? -0.632 111.062 60.344 1 76.44 577 MET B O 1
ATOM 9878 N N . ILE B 1 578 ? 0.562 112.938 60.906 1 79.19 578 ILE B N 1
ATOM 9879 C CA . ILE B 1 578 ? 1.375 112.812 59.688 1 79.19 578 ILE B CA 1
ATOM 9880 C C . ILE B 1 578 ? 2.189 111.562 59.719 1 79.19 578 ILE B C 1
ATOM 9882 O O . ILE B 1 578 ? 2.266 110.812 58.719 1 79.19 578 ILE B O 1
ATOM 9886 N N . ASP B 1 579 ? 2.703 111.125 60.938 1 82 579 ASP B N 1
ATOM 9887 C CA . ASP B 1 579 ? 3.516 109.938 61.031 1 82 579 ASP B CA 1
ATOM 9888 C C . ASP B 1 579 ? 2.672 108.688 60.844 1 82 579 ASP B C 1
ATOM 9890 O O . ASP B 1 579 ? 3.105 107.75 60.156 1 82 579 ASP B O 1
ATOM 9894 N N . ILE B 1 580 ? 1.537 108.688 61.281 1 75.5 580 ILE B N 1
ATOM 9895 C CA . ILE B 1 580 ? 0.633 107.562 61.125 1 75.5 580 ILE B CA 1
ATOM 9896 C C . ILE B 1 580 ? 0.246 107.438 59.688 1 75.5 580 ILE B C 1
ATOM 9898 O O . ILE B 1 580 ? 0.196 106.312 59.156 1 75.5 580 ILE B O 1
ATOM 9902 N N . SER B 1 581 ? -0.042 108.5 59 1 75 581 SER B N 1
ATOM 9903 C CA . SER B 1 581 ? -0.421 108.438 57.594 1 75 581 SER B CA 1
ATOM 9904 C C . SER B 1 581 ? 0.713 107.875 56.719 1 75 581 SER B C 1
ATOM 9906 O O . SER B 1 581 ? 0.473 107.188 55.75 1 75 581 SER B O 1
ATOM 9908 N N . LYS B 1 582 ? 1.919 108.25 57.156 1 80.44 582 LYS B N 1
ATOM 9909 C CA . LYS B 1 582 ? 3.078 107.75 56.406 1 80.44 582 LYS B CA 1
ATOM 9910 C C . LYS B 1 582 ? 3.242 106.25 56.625 1 80.44 582 LYS B C 1
ATOM 9912 O O . LYS B 1 582 ? 3.576 105.5 55.688 1 80.44 582 LYS B O 1
ATOM 9917 N N . ASP B 1 583 ? 2.963 105.812 57.844 1 79.75 583 ASP B N 1
ATOM 9918 C CA . ASP B 1 583 ? 3.029 104.375 58.125 1 79.75 583 ASP B CA 1
ATOM 9919 C C . ASP B 1 583 ? 1.982 103.562 57.344 1 79.75 583 ASP B C 1
ATOM 9921 O O . ASP B 1 583 ? 2.27 102.5 56.812 1 79.75 583 ASP B O 1
ATOM 9925 N N . TYR B 1 584 ? 0.853 104.188 57.188 1 73.94 584 TYR B N 1
ATOM 9926 C CA . TYR B 1 584 ? -0.215 103.5 56.438 1 73.94 584 TYR B CA 1
ATOM 9927 C C . TYR B 1 584 ? 0.147 103.375 54.969 1 73.94 584 TYR B C 1
ATOM 9929 O O . TYR B 1 584 ? -0.127 102.375 54.344 1 73.94 584 TYR B O 1
ATOM 9937 N N . LYS B 1 585 ? 0.72 104.375 54.531 1 76.62 585 LYS B N 1
ATOM 9938 C CA . LYS B 1 585 ? 1.131 104.375 53.125 1 76.62 585 LYS B CA 1
ATOM 9939 C C . LYS B 1 585 ? 2.152 103.312 52.875 1 76.62 585 LYS B C 1
ATOM 9941 O O . LYS B 1 585 ? 2.049 102.562 51.875 1 76.62 585 LYS B O 1
ATOM 9946 N N . GLU B 1 586 ? 3.084 103.125 53.781 1 83.38 586 GLU B N 1
ATOM 9947 C CA . GLU B 1 586 ? 4.121 102.062 53.625 1 83.38 586 GLU B CA 1
ATOM 9948 C C . GLU B 1 586 ? 3.539 100.688 53.719 1 83.38 586 GLU B C 1
ATOM 9950 O O . GLU B 1 586 ? 3.912 99.812 52.938 1 83.38 586 GLU B O 1
ATOM 9955 N N . GLU B 1 587 ? 2.604 100.562 54.562 1 76.75 587 GLU B N 1
ATOM 9956 C CA . GLU B 1 587 ? 1.996 99.25 54.75 1 76.75 587 GLU B CA 1
ATOM 9957 C C . GLU B 1 587 ? 1.102 98.875 53.562 1 76.75 587 GLU B C 1
ATOM 9959 O O . GLU B 1 587 ? 1.064 97.688 53.125 1 76.75 587 GLU B O 1
ATOM 9964 N N . THR B 1 588 ? 0.377 99.812 53.094 1 79.69 588 THR B N 1
ATOM 9965 C CA . THR B 1 588 ? -0.486 99.562 51.938 1 79.69 588 THR B CA 1
ATOM 9966 C C . THR B 1 588 ? 0.339 99.188 50.719 1 79.69 588 THR B C 1
ATOM 9968 O O . THR B 1 588 ? -0.091 98.375 49.906 1 79.69 588 THR B O 1
ATOM 9971 N N . GLU B 1 589 ? 1.508 99.75 50.656 1 84.12 589 GLU B N 1
ATOM 9972 C CA . GLU B 1 589 ? 2.398 99.438 49.562 1 84.12 589 GLU B CA 1
ATOM 9973 C C . GLU B 1 589 ? 2.898 98 49.688 1 84.12 589 GLU B C 1
ATOM 9975 O O . GLU B 1 589 ? 3.039 97.25 48.719 1 84.12 589 GLU B O 1
ATOM 9980 N N . SER B 1 590 ? 3.07 97.625 50.906 1 83.44 590 SER B N 1
ATOM 9981 C CA . SER B 1 590 ? 3.514 96.25 51.156 1 83.44 590 SER B CA 1
ATOM 9982 C C . SER B 1 590 ? 2.424 95.25 50.812 1 83.44 590 SER B C 1
ATOM 9984 O O . SER B 1 590 ? 2.707 94.188 50.219 1 83.44 590 SER B O 1
ATOM 9986 N N . ILE B 1 591 ? 1.25 95.5 51.031 1 80.19 591 ILE B N 1
ATOM 9987 C CA . ILE B 1 591 ? 0.138 94.625 50.719 1 80.19 591 ILE B CA 1
ATOM 9988 C C . ILE B 1 591 ? -0.1 94.562 49.219 1 80.19 591 ILE B C 1
ATOM 9990 O O . ILE B 1 591 ? -0.427 93.5 48.688 1 80.19 591 ILE B O 1
ATOM 9994 N N . LYS B 1 592 ? -0 95.75 48.719 1 83.19 592 LYS B N 1
ATOM 9995 C CA . LYS B 1 592 ? -0.136 95.812 47.25 1 83.19 592 LYS B CA 1
ATOM 9996 C C . LYS B 1 592 ? 0.855 94.875 46.562 1 83.19 592 LYS B C 1
ATOM 9998 O O . LYS B 1 592 ? 0.494 94.125 45.656 1 83.19 592 LYS B O 1
ATOM 10003 N N . TYR B 1 593 ? 2.076 94.812 47.125 1 85.75 593 TYR B N 1
ATOM 10004 C CA . TYR B 1 593 ? 3.102 93.938 46.594 1 85.75 593 TYR B CA 1
ATOM 10005 C C . TYR B 1 593 ? 2.738 92.438 46.812 1 85.75 593 TYR B C 1
ATOM 10007 O O . TYR B 1 593 ? 2.902 91.625 45.906 1 85.75 593 TYR B O 1
ATOM 10015 N N . THR B 1 594 ? 2.221 92.188 47.875 1 80.75 594 THR B N 1
ATOM 10016 C CA . THR B 1 594 ? 1.833 90.812 48.219 1 80.75 594 THR B CA 1
ATOM 10017 C C . THR B 1 594 ? 0.717 90.312 47.281 1 80.75 594 THR B C 1
ATOM 10019 O O . THR B 1 594 ? 0.762 89.188 46.781 1 80.75 594 THR B O 1
ATOM 10022 N N . ILE B 1 595 ? -0.258 91.125 47 1 80.44 595 ILE B N 1
ATOM 10023 C CA . ILE B 1 595 ? -1.385 90.75 46.156 1 80.44 595 ILE B CA 1
ATOM 10024 C C . ILE B 1 595 ? -0.908 90.562 44.719 1 80.44 595 ILE B C 1
ATOM 10026 O O . ILE B 1 595 ? -1.387 89.688 44 1 80.44 595 ILE B O 1
ATOM 10030 N N . LYS B 1 596 ? 0.07 91.375 44.375 1 85.06 596 LYS B N 1
ATOM 10031 C CA . LYS B 1 596 ? 0.638 91.25 43.031 1 85.06 596 LYS B CA 1
ATOM 10032 C C . LYS B 1 596 ? 1.374 89.938 42.906 1 85.06 596 LYS B C 1
ATOM 10034 O O . LYS B 1 596 ? 1.316 89.25 41.844 1 85.06 596 LYS B O 1
ATOM 10039 N N . GLU B 1 597 ? 2.014 89.562 43.906 1 83.44 597 GLU B N 1
ATOM 10040 C CA . GLU B 1 597 ? 2.68 88.25 43.906 1 83.44 597 GLU B CA 1
ATOM 10041 C C . GLU B 1 597 ? 1.667 87.125 43.812 1 83.44 597 GLU B C 1
ATOM 10043 O O . GLU B 1 597 ? 1.912 86.125 43.125 1 83.44 597 GLU B O 1
ATOM 10048 N N . PHE B 1 598 ? 0.571 87.25 44.344 1 78.81 598 PHE B N 1
ATOM 10049 C CA . PHE B 1 598 ? -0.502 86.312 44.25 1 78.81 598 PHE B CA 1
ATOM 10050 C C . PHE B 1 598 ? -1.011 86.188 42.812 1 78.81 598 PHE B C 1
ATOM 10052 O O . PHE B 1 598 ? -1.337 85.125 42.312 1 78.81 598 PHE B O 1
ATOM 10059 N N . ASP B 1 599 ? -1.138 87.312 42.344 1 81.81 599 ASP B N 1
ATOM 10060 C CA . ASP B 1 599 ? -1.58 87.375 40.938 1 81.81 599 ASP B CA 1
ATOM 10061 C C . ASP B 1 599 ? -0.644 86.562 40.031 1 81.81 599 ASP B C 1
ATOM 10063 O O . ASP B 1 599 ? -1.099 85.75 39.188 1 81.81 599 ASP B O 1
ATOM 10067 N N . TYR B 1 600 ? 0.653 86.688 40.312 1 87 600 TYR B N 1
ATOM 10068 C CA . TYR B 1 600 ? 1.651 85.938 39.531 1 87 600 TYR B CA 1
ATOM 10069 C C . TYR B 1 600 ? 1.559 84.438 39.781 1 87 600 TYR B C 1
ATOM 10071 O O . TYR B 1 600 ? 1.572 83.688 38.844 1 87 600 TYR B O 1
ATOM 10079 N N . LEU B 1 601 ? 1.378 84.062 40.969 1 81.12 601 LEU B N 1
ATOM 10080 C CA . LEU B 1 601 ? 1.328 82.688 41.344 1 81.12 601 LEU B CA 1
ATOM 10081 C C . LEU B 1 601 ? 0.081 82 40.781 1 81.12 601 LEU B C 1
ATOM 10083 O O . LEU B 1 601 ? 0.149 80.875 40.25 1 81.12 601 LEU B O 1
ATOM 10087 N N . THR B 1 602 ? -1.034 82.688 40.844 1 81.5 602 THR B N 1
ATOM 10088 C CA . THR B 1 602 ? -2.279 82.125 40.312 1 81.5 602 THR B CA 1
ATOM 10089 C C . THR B 1 602 ? -2.189 81.938 38.812 1 81.5 602 THR B C 1
ATOM 10091 O O . THR B 1 602 ? -2.711 80.938 38.25 1 81.5 602 THR B O 1
ATOM 10094 N N . SER B 1 603 ? -1.492 82.875 38.219 1 86.94 603 SER B N 1
ATOM 10095 C CA . SER B 1 603 ? -1.296 82.75 36.781 1 86.94 603 SER B CA 1
ATOM 10096 C C . SER B 1 603 ? -0.417 81.562 36.438 1 86.94 603 SER B C 1
ATOM 10098 O O . SER B 1 603 ? -0.689 80.875 35.5 1 86.94 603 SER B O 1
ATOM 10100 N N . ASN B 1 604 ? 0.563 81.312 37.25 1 87.38 604 ASN B N 1
ATOM 10101 C CA . ASN B 1 604 ? 1.441 80.188 37.031 1 87.38 604 ASN B CA 1
ATOM 10102 C C . ASN B 1 604 ? 0.699 78.875 37.219 1 87.38 604 ASN B C 1
ATOM 10104 O O . ASN B 1 604 ? 0.88 77.938 36.438 1 87.38 604 ASN B O 1
ATOM 10108 N N . ILE B 1 605 ? -0.098 78.812 38.156 1 84.69 605 ILE B N 1
ATOM 10109 C CA . ILE B 1 605 ? -0.872 77.562 38.438 1 84.69 605 ILE B CA 1
ATOM 10110 C C . ILE B 1 605 ? -1.834 77.312 37.312 1 84.69 605 ILE B C 1
ATOM 10112 O O . ILE B 1 605 ? -1.975 76.125 36.875 1 84.69 605 ILE B O 1
ATOM 10116 N N . LEU B 1 606 ? -2.412 78.312 36.844 1 84.19 606 LEU B N 1
ATOM 10117 C CA . LEU B 1 606 ? -3.328 78.188 35.719 1 84.19 606 LEU B CA 1
ATOM 10118 C C . LEU B 1 606 ? -2.604 77.562 34.5 1 84.19 606 LEU B C 1
ATOM 10120 O O . LEU B 1 606 ? -3.119 76.688 33.844 1 84.19 606 LEU B O 1
ATOM 10124 N N . ASN B 1 607 ? -1.426 78.125 34.25 1 88.56 607 ASN B N 1
ATOM 10125 C CA . ASN B 1 607 ? -0.639 77.625 33.125 1 88.56 607 ASN B CA 1
ATOM 10126 C C . ASN B 1 607 ? -0.257 76.125 33.312 1 88.56 607 ASN B C 1
ATOM 10128 O O . ASN B 1 607 ? -0.363 75.312 32.375 1 88.56 607 ASN B O 1
ATOM 10132 N N . SER B 1 608 ? 0.155 75.812 34.469 1 85.75 608 SER B N 1
ATOM 10133 C CA . SER B 1 608 ? 0.528 74.438 34.781 1 85.75 608 SER B CA 1
ATOM 10134 C C . SER B 1 608 ? -0.671 73.5 34.656 1 85.75 608 SER B C 1
ATOM 10136 O O . SER B 1 608 ? -0.539 72.375 34.188 1 85.75 608 SER B O 1
ATOM 10138 N N . MET B 1 609 ? -1.787 73.938 35.031 1 84.19 609 MET B N 1
ATOM 10139 C CA . MET B 1 609 ? -2.996 73.125 34.938 1 84.19 609 MET B CA 1
ATOM 10140 C C . MET B 1 609 ? -3.432 72.938 33.5 1 84.19 609 MET B C 1
ATOM 10142 O O . MET B 1 609 ? -3.955 71.875 33.156 1 84.19 609 MET B O 1
ATOM 10146 N N . ASN B 1 610 ? -3.221 73.938 32.75 1 88 610 ASN B N 1
ATOM 10147 C CA . ASN B 1 610 ? -3.48 73.812 31.328 1 88 610 ASN B CA 1
ATOM 10148 C C . ASN B 1 610 ? -2.576 72.688 30.703 1 88 610 ASN B C 1
ATOM 10150 O O . ASN B 1 610 ? -3.023 71.938 29.891 1 88 610 ASN B O 1
ATOM 10154 N N . GLU B 1 611 ? -1.383 72.688 31.188 1 87.94 611 GLU B N 1
ATOM 10155 C CA . GLU B 1 611 ? -0.442 71.688 30.719 1 87.94 611 GLU B CA 1
ATOM 10156 C C . GLU B 1 611 ? -0.862 70.312 31.172 1 87.94 611 GLU B C 1
ATOM 10158 O O . GLU B 1 611 ? -0.8 69.312 30.391 1 87.94 611 GLU B O 1
ATOM 10163 N N . VAL B 1 612 ? -1.296 70.125 32.312 1 84.69 612 VAL B N 1
ATOM 10164 C CA . VAL B 1 612 ? -1.761 68.875 32.844 1 84.69 612 VAL B CA 1
ATOM 10165 C C . VAL B 1 612 ? -2.965 68.375 32.062 1 84.69 612 VAL B C 1
ATOM 10167 O O . VAL B 1 612 ? -3.023 67.188 31.656 1 84.69 612 VAL B O 1
ATOM 10170 N N . THR B 1 613 ? -3.857 69.25 31.797 1 85.62 613 THR B N 1
ATOM 10171 C CA . THR B 1 613 ? -5.055 68.938 31.047 1 85.62 613 THR B CA 1
ATOM 10172 C C . THR B 1 613 ? -4.684 68.438 29.641 1 85.62 613 THR B C 1
ATOM 10174 O O . THR B 1 613 ? -5.215 67.438 29.172 1 85.62 613 THR B O 1
ATOM 10177 N N . GLU B 1 614 ? -3.781 69.125 29 1 89.44 614 GLU B N 1
ATOM 10178 C CA . GLU B 1 614 ? -3.355 68.75 27.656 1 89.44 614 GLU B CA 1
ATOM 10179 C C . GLU B 1 614 ? -2.68 67.375 27.641 1 89.44 614 GLU B C 1
ATOM 10181 O O . GLU B 1 614 ? -2.957 66.562 26.781 1 89.44 614 GLU B O 1
ATOM 10186 N N . THR B 1 615 ? -1.815 67.188 28.531 1 86.5 615 THR B N 1
ATOM 10187 C CA . THR B 1 615 ? -1.104 65.875 28.625 1 86.5 615 THR B CA 1
ATOM 10188 C C . THR B 1 615 ? -2.066 64.75 28.953 1 86.5 615 THR B C 1
ATOM 10190 O O . THR B 1 615 ? -1.933 63.656 28.422 1 86.5 615 THR B O 1
ATOM 10193 N N . MET B 1 616 ? -3.037 65 29.719 1 83.88 616 MET B N 1
ATOM 10194 C CA . MET B 1 616 ? -4.039 64 30.062 1 83.88 616 MET B CA 1
ATOM 10195 C C . MET B 1 616 ? -4.875 63.594 28.859 1 83.88 616 MET B C 1
ATOM 10197 O O . MET B 1 616 ? -5.223 62.438 28.688 1 83.88 616 MET B O 1
ATOM 10201 N N . ASN B 1 617 ? -5.203 64.625 28.109 1 86.62 617 ASN B N 1
ATOM 10202 C CA . ASN B 1 617 ? -5.918 64.312 26.859 1 86.62 617 ASN B CA 1
ATOM 10203 C C . ASN B 1 617 ? -5.098 63.438 25.938 1 86.62 617 ASN B C 1
ATOM 10205 O O . ASN B 1 617 ? -5.641 62.531 25.297 1 86.62 617 ASN B O 1
ATOM 10209 N N . SER B 1 618 ? -3.869 63.688 25.953 1 86 618 SER B N 1
ATOM 10210 C CA . SER B 1 618 ? -2.975 62.875 25.156 1 86 618 SER B CA 1
ATOM 10211 C C . SER B 1 618 ? -2.945 61.438 25.688 1 86 618 SER B C 1
ATOM 10213 O O . SER B 1 618 ? -2.984 60.469 24.906 1 86 618 SER B O 1
ATOM 10215 N N . ILE B 1 619 ? -2.869 61.188 26.891 1 81.75 619 ILE B N 1
ATOM 10216 C CA . ILE B 1 619 ? -2.848 59.875 27.516 1 81.75 619 ILE B CA 1
ATOM 10217 C C . ILE B 1 619 ? -4.168 59.156 27.25 1 81.75 619 ILE B C 1
ATOM 10219 O O . ILE B 1 619 ? -4.188 57.969 26.969 1 81.75 619 ILE B O 1
ATOM 10223 N N . ALA B 1 620 ? -5.258 59.875 27.359 1 84 620 ALA B N 1
ATOM 10224 C CA . ALA B 1 620 ? -6.566 59.312 27.062 1 84 620 ALA B CA 1
ATOM 10225 C C . ALA B 1 620 ? -6.613 58.781 25.625 1 84 620 ALA B C 1
ATOM 10227 O O . ALA B 1 620 ? -7.125 57.688 25.375 1 84 620 ALA B O 1
ATOM 10228 N N . ASP B 1 621 ? -6.105 59.531 24.719 1 87.25 621 ASP B N 1
ATOM 10229 C CA . ASP B 1 621 ? -6.047 59.125 23.328 1 87.25 621 ASP B CA 1
ATOM 10230 C C . ASP B 1 621 ? -5.207 57.844 23.156 1 87.25 621 ASP B C 1
ATOM 10232 O O . ASP B 1 621 ? -5.586 56.938 22.422 1 87.25 621 ASP B O 1
ATOM 10236 N N . LEU B 1 622 ? -4.113 57.781 23.812 1 81.69 622 LEU B N 1
ATOM 10237 C CA . LEU B 1 622 ? -3.238 56.625 23.766 1 81.69 622 LEU B CA 1
ATOM 10238 C C . LEU B 1 622 ? -3.943 55.406 24.328 1 81.69 622 LEU B C 1
ATOM 10240 O O . LEU B 1 622 ? -3.828 54.312 23.766 1 81.69 622 LEU B O 1
ATOM 10244 N N . SER B 1 623 ? -4.648 55.562 25.359 1 83.5 623 SER B N 1
ATOM 10245 C CA . SER B 1 623 ? -5.402 54.469 25.969 1 83.5 623 SER B CA 1
ATOM 10246 C C . SER B 1 623 ? -6.469 53.938 25.031 1 83.5 623 SER B C 1
ATOM 10248 O O . SER B 1 623 ? -6.668 52.75 24.922 1 83.5 623 SER B O 1
ATOM 10250 N N . ASN B 1 624 ? -7.105 54.844 24.344 1 86.44 624 ASN B N 1
ATOM 10251 C CA . ASN B 1 624 ? -8.086 54.438 23.344 1 86.44 624 ASN B CA 1
ATOM 10252 C C . ASN B 1 624 ? -7.434 53.656 22.219 1 86.44 624 ASN B C 1
ATOM 10254 O O . ASN B 1 624 ? -8.008 52.656 21.719 1 86.44 624 ASN B O 1
ATOM 10258 N N . ASN B 1 625 ? -6.336 54.031 21.844 1 86.62 625 ASN B N 1
ATOM 10259 C CA . ASN B 1 625 ? -5.598 53.281 20.812 1 86.62 625 ASN B CA 1
ATOM 10260 C C . ASN B 1 625 ? -5.215 51.906 21.281 1 86.62 625 ASN B C 1
ATOM 10262 O O . ASN B 1 625 ? -5.324 50.938 20.531 1 86.62 625 ASN B O 1
ATOM 10266 N N . ILE B 1 626 ? -4.773 51.781 22.469 1 84.94 626 ILE B N 1
ATOM 10267 C CA . ILE B 1 626 ? -4.418 50.5 23.047 1 84.94 626 ILE B CA 1
ATOM 10268 C C . ILE B 1 626 ? -5.652 49.594 23.078 1 84.94 626 ILE B C 1
ATOM 10270 O O . ILE B 1 626 ? -5.578 48.406 22.719 1 84.94 626 ILE B O 1
ATOM 10274 N N . SER B 1 627 ? -6.762 50.156 23.469 1 86.94 627 SER B N 1
ATOM 10275 C CA . SER B 1 627 ? -8.008 49.375 23.484 1 86.94 627 SER B CA 1
ATOM 10276 C C . SER B 1 627 ? -8.367 48.875 22.094 1 86.94 627 SER B C 1
ATOM 10278 O O . SER B 1 627 ? -8.789 47.719 21.953 1 86.94 627 SER B O 1
ATOM 10280 N N . ALA B 1 628 ? -8.227 49.688 21.109 1 88.25 628 ALA B N 1
ATOM 10281 C CA . ALA B 1 628 ? -8.492 49.281 19.734 1 88.25 628 ALA B CA 1
ATOM 10282 C C . ALA B 1 628 ? -7.551 48.156 19.297 1 88.25 628 ALA B C 1
ATOM 10284 O O . ALA B 1 628 ? -7.973 47.188 18.672 1 88.25 628 ALA B O 1
ATOM 10285 N N . GLN B 1 629 ? -6.336 48.312 19.672 1 85.5 629 GLN B N 1
ATOM 10286 C CA . GLN B 1 629 ? -5.344 47.312 19.344 1 85.5 629 GLN B CA 1
ATOM 10287 C C . GLN B 1 629 ? -5.66 46 20.031 1 85.5 629 GLN B C 1
ATOM 10289 O O . GLN B 1 629 ? -5.473 44.906 19.453 1 85.5 629 GLN B O 1
ATOM 10294 N N . THR B 1 630 ? -6.059 46.031 21.25 1 88.19 630 THR B N 1
ATOM 10295 C CA . THR B 1 630 ? -6.434 44.844 21.984 1 88.19 630 THR B CA 1
ATOM 10296 C C . THR B 1 630 ? -7.613 44.125 21.312 1 88.19 630 THR B C 1
ATOM 10298 O O . THR B 1 630 ? -7.633 42.906 21.203 1 88.19 630 THR B O 1
ATOM 10301 N N . THR B 1 631 ? -8.562 44.938 20.875 1 89 631 THR B N 1
ATOM 10302 C CA . THR B 1 631 ? -9.719 44.375 20.188 1 89 631 THR B CA 1
ATOM 10303 C C . THR B 1 631 ? -9.289 43.656 18.891 1 89 631 THR B C 1
ATOM 10305 O O . THR B 1 631 ? -9.719 42.562 18.609 1 89 631 THR B O 1
ATOM 10308 N N . ASP B 1 632 ? -8.438 44.281 18.141 1 90.25 632 ASP B N 1
ATOM 10309 C CA . ASP B 1 632 ? -7.887 43.719 16.922 1 90.25 632 ASP B CA 1
ATOM 10310 C C . ASP B 1 632 ? -7.113 42.438 17.219 1 90.25 632 ASP B C 1
ATOM 10312 O O . ASP B 1 632 ? -7.23 41.438 16.484 1 90.25 632 ASP B O 1
ATOM 10316 N N . SER B 1 633 ? -6.422 42.438 18.234 1 89.56 633 SER B N 1
ATOM 10317 C CA . SER B 1 633 ? -5.613 41.312 18.625 1 89.56 633 SER B CA 1
ATOM 10318 C C . SER B 1 633 ? -6.492 40.125 19.016 1 89.56 633 SER B C 1
ATOM 10320 O O . SER B 1 633 ? -6.191 38.969 18.672 1 89.56 633 SER B O 1
ATOM 10322 N N . VAL B 1 634 ? -7.543 40.406 19.734 1 90.69 634 VAL B N 1
ATOM 10323 C CA . VAL B 1 634 ? -8.484 39.344 20.109 1 90.69 634 VAL B CA 1
ATOM 10324 C C . VAL B 1 634 ? -9.086 38.719 18.859 1 90.69 634 VAL B C 1
ATOM 10326 O O . VAL B 1 634 ? -9.242 37.5 18.781 1 90.69 634 VAL B O 1
ATOM 10329 N N . GLU B 1 635 ? -9.391 39.531 17.875 1 90.94 635 GLU B N 1
ATOM 10330 C CA . GLU B 1 635 ? -9.922 39.031 16.609 1 90.94 635 GLU B CA 1
ATOM 10331 C C . GLU B 1 635 ? -8.906 38.125 15.906 1 90.94 635 GLU B C 1
ATOM 10333 O O . GLU B 1 635 ? -9.25 37.062 15.422 1 90.94 635 GLU B O 1
ATOM 10338 N N . ASN B 1 636 ? -7.711 38.594 15.859 1 91.31 636 ASN B N 1
ATOM 10339 C CA . ASN B 1 636 ? -6.648 37.781 15.242 1 91.31 636 ASN B CA 1
ATOM 10340 C C . ASN B 1 636 ? -6.434 36.469 15.977 1 91.31 636 ASN B C 1
ATOM 10342 O O . ASN B 1 636 ? -6.223 35.438 15.344 1 91.31 636 ASN B O 1
ATOM 10346 N N . LEU B 1 637 ? -6.5 36.5 17.234 1 89.94 637 LEU B N 1
ATOM 10347 C CA . LEU B 1 637 ? -6.352 35.312 18.047 1 89.94 637 LEU B CA 1
ATOM 10348 C C . LEU B 1 637 ? -7.5 34.344 17.781 1 89.94 637 LEU B C 1
ATOM 10350 O O . LEU B 1 637 ? -7.293 33.125 17.75 1 89.94 637 LEU B O 1
ATOM 10354 N N . SER B 1 638 ? -8.664 34.938 17.703 1 91.5 638 SER B N 1
ATOM 10355 C CA . SER B 1 638 ? -9.82 34.125 17.359 1 91.5 638 SER B CA 1
ATOM 10356 C C . SER B 1 638 ? -9.633 33.406 16.031 1 91.5 638 SER B C 1
ATOM 10358 O O . SER B 1 638 ? -9.961 32.25 15.883 1 91.5 638 SER B O 1
ATOM 10360 N N . ASP B 1 639 ? -9.094 34.094 15.102 1 91.06 639 ASP B N 1
ATOM 10361 C CA . ASP B 1 639 ? -8.797 33.5 13.797 1 91.06 639 ASP B CA 1
ATOM 10362 C C . ASP B 1 639 ? -7.777 32.375 13.914 1 91.06 639 ASP B C 1
ATOM 10364 O O . ASP B 1 639 ? -7.934 31.328 13.297 1 91.06 639 ASP B O 1
ATOM 10368 N N . ILE B 1 640 ? -6.801 32.625 14.672 1 89.94 640 ILE B N 1
ATOM 10369 C CA . ILE B 1 640 ? -5.781 31.594 14.906 1 89.94 640 ILE B CA 1
ATOM 10370 C C . ILE B 1 640 ? -6.418 30.375 15.555 1 89.94 640 ILE B C 1
ATOM 10372 O O . ILE B 1 640 ? -6.156 29.234 15.141 1 89.94 640 ILE B O 1
ATOM 10376 N N . TYR B 1 641 ? -7.277 30.609 16.516 1 92.44 641 TYR B N 1
ATOM 10377 C CA . TYR B 1 641 ? -7.973 29.531 17.203 1 92.44 641 TYR B CA 1
ATOM 10378 C C . TYR B 1 641 ? -8.773 28.688 16.219 1 92.44 641 TYR B C 1
ATOM 10380 O O . TYR B 1 641 ? -8.695 27.453 16.25 1 92.44 641 TYR B O 1
ATOM 10388 N N . ASN B 1 642 ? -9.477 29.359 15.398 1 91.62 642 ASN B N 1
ATOM 10389 C CA . ASN B 1 642 ? -10.281 28.656 14.406 1 91.62 642 ASN B CA 1
ATOM 10390 C C . ASN B 1 642 ? -9.414 27.844 13.453 1 91.62 642 ASN B C 1
ATOM 10392 O O . ASN B 1 642 ? -9.75 26.703 13.133 1 91.62 642 ASN B O 1
ATOM 10396 N N . LYS B 1 643 ? -8.359 28.5 13.062 1 90.19 643 LYS B N 1
ATOM 10397 C CA . LYS B 1 643 ? -7.453 27.797 12.156 1 90.19 643 LYS B CA 1
ATOM 10398 C C . LYS B 1 643 ? -6.812 26.594 12.836 1 90.19 643 LYS B C 1
ATOM 10400 O O . LYS B 1 643 ? -6.641 25.547 12.211 1 90.19 643 LYS B O 1
ATOM 10405 N N . VAL B 1 644 ? -6.465 26.672 14.062 1 91.06 644 VAL B N 1
ATOM 10406 C CA . VAL B 1 644 ? -5.887 25.578 14.844 1 91.06 644 VAL B CA 1
ATOM 10407 C C . VAL B 1 644 ? -6.906 24.453 14.984 1 91.06 644 VAL B C 1
ATOM 10409 O O . VAL B 1 644 ? -6.555 23.266 14.891 1 91.06 644 VAL B O 1
ATOM 10412 N N . ASN B 1 645 ? -8.172 24.828 15.188 1 90.38 645 ASN B N 1
ATOM 10413 C CA . ASN B 1 645 ? -9.219 23.828 15.281 1 90.38 645 ASN B CA 1
ATOM 10414 C C . ASN B 1 645 ? -9.391 23.078 13.961 1 90.38 645 ASN B C 1
ATOM 10416 O O . ASN B 1 645 ? -9.578 21.859 13.961 1 90.38 645 ASN B O 1
ATOM 10420 N N . GLU B 1 646 ? -9.312 23.781 12.93 1 89.38 646 GLU B N 1
ATOM 10421 C CA . GLU B 1 646 ? -9.375 23.141 11.617 1 89.38 646 GLU B CA 1
ATOM 10422 C C . GLU B 1 646 ? -8.195 22.188 11.406 1 89.38 646 GLU B C 1
ATOM 10424 O O . GLU B 1 646 ? -8.375 21.078 10.914 1 89.38 646 GLU B O 1
ATOM 10429 N N . LEU B 1 647 ? -7.055 22.625 11.805 1 88.38 647 LEU B N 1
ATOM 10430 C CA . LEU B 1 647 ? -5.855 21.797 11.727 1 88.38 647 LEU B CA 1
ATOM 10431 C C . LEU B 1 647 ? -6.012 20.531 12.57 1 88.38 647 LEU B C 1
ATOM 10433 O O . LEU B 1 647 ? -5.586 19.453 12.164 1 88.38 647 LEU B O 1
ATOM 10437 N N . ASN B 1 648 ? -6.566 20.719 13.727 1 91.31 648 ASN B N 1
ATOM 10438 C CA . ASN B 1 648 ? -6.82 19.594 14.617 1 91.31 648 ASN B CA 1
ATOM 10439 C C . ASN B 1 648 ? -7.719 18.562 13.961 1 91.31 648 ASN B C 1
ATOM 10441 O O . ASN B 1 648 ? -7.414 17.359 13.984 1 91.31 648 ASN B O 1
ATOM 10445 N N . THR B 1 649 ? -8.781 19.016 13.344 1 88.88 649 THR B N 1
ATOM 10446 C CA . THR B 1 649 ? -9.711 18.125 12.656 1 88.88 649 THR B CA 1
ATOM 10447 C C . THR B 1 649 ? -9.023 17.406 11.5 1 88.88 649 THR B C 1
ATOM 10449 O O . THR B 1 649 ? -9.164 16.188 11.336 1 88.88 649 THR B O 1
ATOM 10452 N N . MET B 1 650 ? -8.281 18.141 10.797 1 85.19 650 MET B N 1
ATOM 10453 C CA . MET B 1 650 ? -7.57 17.578 9.656 1 85.19 650 MET B CA 1
ATOM 10454 C C . MET B 1 650 ? -6.562 16.531 10.109 1 85.19 650 MET B C 1
ATOM 10456 O O . MET B 1 650 ? -6.445 15.461 9.492 1 85.19 650 MET B O 1
ATOM 10460 N N . ASN B 1 651 ? -5.809 16.828 11.133 1 89.69 651 ASN B N 1
ATOM 10461 C CA . ASN B 1 651 ? -4.82 15.906 11.688 1 89.69 651 ASN B CA 1
ATOM 10462 C C . ASN B 1 651 ? -5.477 14.617 12.188 1 89.69 651 ASN B C 1
ATOM 10464 O O . ASN B 1 651 ? -4.945 13.523 11.984 1 89.69 651 ASN B O 1
ATOM 10468 N N . ARG B 1 652 ? -6.57 14.695 12.805 1 88.31 652 ARG B N 1
ATOM 10469 C CA . ARG B 1 652 ? -7.289 13.523 13.289 1 88.31 652 ARG B CA 1
ATOM 10470 C C . ARG B 1 652 ? -7.777 12.664 12.125 1 88.31 652 ARG B C 1
ATOM 10472 O O . ARG B 1 652 ? -7.66 11.438 12.164 1 88.31 652 ARG B O 1
ATOM 10479 N N . ASN B 1 653 ? -8.281 13.312 11.078 1 86.38 653 ASN B N 1
ATOM 10480 C CA . ASN B 1 653 ? -8.734 12.602 9.891 1 86.38 653 ASN B CA 1
ATOM 10481 C C . ASN B 1 653 ? -7.586 11.859 9.219 1 86.38 653 ASN B C 1
ATOM 10483 O O . ASN B 1 653 ? -7.742 10.703 8.805 1 86.38 653 ASN B O 1
ATOM 10487 N N . ASN B 1 654 ? -6.512 12.57 9.109 1 84.69 654 ASN B N 1
ATOM 10488 C CA . ASN B 1 654 ? -5.324 11.953 8.531 1 84.69 654 ASN B CA 1
ATOM 10489 C C . ASN B 1 654 ? -4.875 10.734 9.336 1 84.69 654 ASN B C 1
ATOM 10491 O O . ASN B 1 654 ? -4.562 9.688 8.766 1 84.69 654 ASN B O 1
ATOM 10495 N N . LYS B 1 655 ? -4.852 10.883 10.633 1 87.62 655 LYS B N 1
ATOM 10496 C CA . LYS B 1 655 ? -4.461 9.789 11.516 1 87.62 655 LYS B CA 1
ATOM 10497 C C . LYS B 1 655 ? -5.402 8.602 11.367 1 87.62 655 LYS B C 1
ATOM 10499 O O . LYS B 1 655 ? -4.949 7.457 11.242 1 87.62 655 LYS B O 1
ATOM 10504 N N . GLU B 1 656 ? -6.652 8.852 11.305 1 86.62 656 GLU B N 1
ATOM 10505 C CA . GLU B 1 656 ? -7.645 7.793 11.148 1 86.62 656 GLU B CA 1
ATOM 10506 C C . GLU B 1 656 ? -7.473 7.062 9.82 1 86.62 656 GLU B C 1
ATOM 10508 O O . GLU B 1 656 ? -7.551 5.836 9.766 1 86.62 656 GLU B O 1
ATOM 10513 N N . GLY B 1 657 ? -7.32 7.891 8.805 1 82.25 657 GLY B N 1
ATOM 10514 C CA . GLY B 1 657 ? -7.09 7.297 7.5 1 82.25 657 GLY B CA 1
ATOM 10515 C C . GLY B 1 657 ? -5.871 6.395 7.465 1 82.25 657 GLY B C 1
ATOM 10516 O O . GLY B 1 657 ? -5.91 5.309 6.883 1 82.25 657 GLY B O 1
ATOM 10517 N N . LEU B 1 658 ? -4.844 6.75 8.109 1 85.94 658 LEU B N 1
ATOM 10518 C CA . LEU B 1 658 ? -3.607 5.977 8.172 1 85.94 658 LEU B CA 1
ATOM 10519 C C . LEU B 1 658 ? -3.785 4.738 9.047 1 85.94 658 LEU B C 1
ATOM 10521 O O . LEU B 1 658 ? -3.234 3.678 8.742 1 85.94 658 LEU B O 1
ATOM 10525 N N . GLU B 1 659 ? -4.5 4.844 10.117 1 87.69 659 GLU B N 1
ATOM 10526 C CA . GLU B 1 659 ? -4.785 3.697 10.969 1 87.69 659 GLU B CA 1
ATOM 10527 C C . GLU B 1 659 ? -5.594 2.641 10.227 1 87.69 659 GLU B C 1
ATOM 10529 O O . GLU B 1 659 ? -5.328 1.443 10.352 1 87.69 659 GLU B O 1
ATOM 10534 N N . GLU B 1 660 ? -6.512 3.062 9.398 1 85.44 660 GLU B N 1
ATOM 10535 C CA . GLU B 1 660 ? -7.289 2.143 8.57 1 85.44 660 GLU B CA 1
ATOM 10536 C C . GLU B 1 660 ? -6.395 1.412 7.57 1 85.44 660 GLU B C 1
ATOM 10538 O O . GLU B 1 660 ? -6.531 0.203 7.375 1 85.44 660 GLU B O 1
ATOM 10543 N N . LEU B 1 661 ? -5.559 2.189 6.98 1 83.06 661 LEU B N 1
ATOM 10544 C CA . LEU B 1 661 ? -4.621 1.597 6.035 1 83.06 661 LEU B CA 1
ATOM 10545 C C . LEU B 1 661 ? -3.721 0.58 6.727 1 83.06 661 LEU B C 1
ATOM 10547 O O . LEU B 1 661 ? -3.457 -0.495 6.184 1 83.06 661 LEU B O 1
ATOM 10551 N N . LYS B 1 662 ? -3.232 0.916 7.891 1 86.81 662 LYS B N 1
ATOM 10552 C CA . LYS B 1 662 ? -2.393 0.016 8.68 1 86.81 662 LYS B CA 1
ATOM 10553 C C . LYS B 1 662 ? -3.139 -1.269 9.023 1 86.81 662 LYS B C 1
ATOM 10555 O O . LYS B 1 662 ? -2.58 -2.363 8.93 1 86.81 662 LYS B O 1
ATOM 10560 N N . GLU B 1 663 ? -4.375 -1.201 9.336 1 86 663 GLU B N 1
ATOM 10561 C CA . GLU B 1 663 ? -5.191 -2.369 9.648 1 86 663 GLU B CA 1
ATOM 10562 C C . GLU B 1 663 ? -5.305 -3.303 8.445 1 86 663 GLU B C 1
ATOM 10564 O O . GLU B 1 663 ? -5.191 -4.523 8.586 1 86 663 GLU B O 1
ATOM 10569 N N . LYS B 1 664 ? -5.473 -2.721 7.262 1 81.25 664 LYS B N 1
ATOM 10570 C CA . LYS B 1 664 ? -5.586 -3.502 6.031 1 81.25 664 LYS B CA 1
ATOM 10571 C C . LYS B 1 664 ? -4.266 -4.18 5.688 1 81.25 664 LYS B C 1
ATOM 10573 O O . LYS B 1 664 ? -4.246 -5.34 5.27 1 81.25 664 LYS B O 1
ATOM 10578 N N . THR B 1 665 ? -3.189 -3.451 5.867 1 84.31 665 THR B N 1
ATOM 10579 C CA . THR B 1 665 ? -1.877 -3.988 5.523 1 84.31 665 THR B CA 1
ATOM 10580 C C . THR B 1 665 ? -1.428 -5.023 6.551 1 84.31 665 THR B C 1
ATOM 10582 O O . THR B 1 665 ? -0.653 -5.926 6.234 1 84.31 665 THR B O 1
ATOM 10585 N N . ASP B 1 666 ? -1.902 -4.902 7.824 1 85.38 666 ASP B N 1
ATOM 10586 C CA . ASP B 1 666 ? -1.555 -5.844 8.883 1 85.38 666 ASP B CA 1
ATOM 10587 C C . ASP B 1 666 ? -2.166 -7.219 8.617 1 85.38 666 ASP B C 1
ATOM 10589 O O . ASP B 1 666 ? -1.749 -8.211 9.219 1 85.38 666 ASP B O 1
ATOM 10593 N N . LEU B 1 667 ? -3.123 -7.293 7.73 1 78.19 667 LEU B N 1
ATOM 10594 C CA . LEU B 1 667 ? -3.686 -8.578 7.336 1 78.19 667 LEU B CA 1
ATOM 10595 C C . LEU B 1 667 ? -2.645 -9.43 6.613 1 78.19 667 LEU B C 1
ATOM 10597 O O . LEU B 1 667 ? -2.729 -10.656 6.621 1 78.19 667 LEU B O 1
ATOM 10601 N N . PHE B 1 668 ? -1.665 -8.727 6.012 1 78.94 668 PHE B N 1
ATOM 10602 C CA . PHE B 1 668 ? -0.61 -9.438 5.301 1 78.94 668 PHE B CA 1
ATOM 10603 C C . PHE B 1 668 ? 0.467 -9.914 6.266 1 78.94 668 PHE B C 1
ATOM 10605 O O . PHE B 1 668 ? 0.953 -9.148 7.094 1 78.94 668 PHE B O 1
ATOM 10612 N N . LYS B 1 669 ? 0.657 -11.102 6.527 1 76.19 669 LYS B N 1
ATOM 10613 C CA . LYS B 1 669 ? 1.68 -11.695 7.383 1 76.19 669 LYS B CA 1
ATOM 10614 C C . LYS B 1 669 ? 3.006 -11.836 6.641 1 76.19 669 LYS B C 1
ATOM 10616 O O . LYS B 1 669 ? 3.021 -12.031 5.422 1 76.19 669 LYS B O 1
#

InterPro domains:
  IPR003660 HAMP domain [PF00672] (309-360)
  IPR003660 HAMP domain [PS50885] (312-364)
  IPR003660 HAMP domain [SM00304] (41-95)
  IPR003660 HAMP domain [SM00304] (312-364)
  IPR004089 Methyl-accepting chemotaxis protein (MCP) signalling domain [PF00015] (453-625)
  IPR004089 Methyl-accepting chemotaxis protein (MCP) signalling domain [PS50111] (376-620)
  IPR004089 Methyl-accepting chemotaxis protein (MCP) signalling domain [SM00283] (386-669)

Secondary structure (DSSP, 8-state):
--TTTTSHHHHHHHHHHHHHHHHHHHHHHHHHHHHHHHHHHHHHHHHHHHHHHHHHHHHHHHHHHHHHHHHHHHTTTTS---HHHHHHHHHHHGGGSSEEEEEEEETT-EEE-TTS-EEE--STT-HHHHHHHHHHHTT--EEPPPEEETTTTEEEEEEEEEEEETTEEEEEEEEEEEHHHHHHHHHHT---TTEEEEEEETTSBEEE-SSHHHHHTT-BTT--TT--HHHHHHHHHHHHHTT-SEEEEEEE-SS-EEEEEEEE-SSSSEEEEEEEEHHHHTHHHHHHHHHHHHHHHHHHHHHHHHHHHHHHHHHHHHHHHHHHHHHHHTT--S--------SHHHHHHHHHHHHHHHHHHHHHHHHHHHHHHHHHHHHHHHHHHHHHHHHHHHHHHHHHHHHHHHHHHHHHHHHHHHHHHHHHHHHHHHHHHHHHHHHHHHHHHHHHHHHHHHHHHHHHHHHHHHHHHHHHHHHHHHHTTHHHHHHHHHHHHHHHHHHHHHHHHHHHHHHHTGGGGHHHHHHHHHHHHHHHHHHHHHHHHHHHHHHHHHHHHHHHHHHHHHHHHIIIIIHHHHHHHHHHHHHHHHHHHHHHHHHHHHHHHHHHHHHHHHHHHHHHHHHHHHHHHHHHHHHHHHHHHHHHHHHHHHHHHHHHHHHHHHHHHHHHHHT--/--SSTTSHHHHHHHHHHHHHHHHHHHHHHHHHHHHHHHHHHHHHHHHHHHHHHHHHHHHHHHHHHHHHHHHHHHTTTTS---HHHHHHHHHHHGGGSSEEEEEEEETT-EEEPTTS-EEE--STT-HHHHHHHHHHHTT--EEPPPEEETTTTEEEEEEEEEEEETTEEEEEEEEEEEHHHHHHHHHHT---TTEEEEEEETTSBEEE-SSHHHHHTT-BTT--TT--HHHHHHHHHHHHHTTSSEEEEEEE-SS-EEEEEEEE-SSSSEEEEEEEEHHHHTHHHHHHHHHHHHHHHHHHHHHHHHHHHHHHHHHHHHHHHHHHHHHHHTT--S--------SHHHHHHHHHHHHHHHHHHHHHHHHHHHHHHHHHHHHHHHHHHHHHHHHHHHHHHHHHHHHHHHHHHHHHHHHHHHHHHHHHHHHHHHHHHHHHHHHHHHHHHHHHHHHHHHHHHHHHHHHHHHHHHHHHHHHHHHHTTHHHHHHHHHHHHHHHHHHHHHHHHHHHHHHHTGGGGHHHHHHHHHHHHHHHHHHHHHHHHHHHHHHHHHHHHHHHHHHHHHHHHIIIIIHHHHHHHHHHHHHHHHHHHHHHHHHHHHHHHHHHHHHHHHHHHHHHHHHHHHHHHHHHHHHHHHHHHHHHHHHHHHHHHHHHHHHHHHHHHHHHHTT--

Sequence (1338 aa):
MSKFNKKLSTSIMVKVISLVILITVSMVLVAYQTSKRTLKNTTVKSIEDITSQTARIVDARLNQYISLQNFMVSEYENQNLSIDELLDKLTEENKNTDFKDLLIIDKNWLIHFQGGSTYQIEKKDQKNNIGYLEKAFQGIPQASNIVLNTTRGELVFSVAVPIKENGTVNSVLVSNISINNINNIIQSSNLRDSISLYAFDKLGYAISDKDENIVKNRTNFFNEDGKNVYEKKLISIYKKMLDSESGVEEYKDKDNKEYICYTKTKNADWVIVAQYNERVALSGAYQIKNELIIITIIAIILSIIITLFVAKTIVKPINDIKKYSKRLSNYDLSNKIITKRKDEIGDTINSLNEASNRVKEIIDSVKEKCDLNIENSNESLLFLENIVEKINILMENFEEMNSLMEQNTASFEEINASTALVKEDIEGAKEKVDKGLKSIEEISLKANETTESTIKAGNYISDKYTKNKIALNRAIEEAEKVKEINIIANTILDIANNTNLLALNASIEAARAGEHGKGFSVVAEEIRMLSERSSESVTTIKNMVSTVIEGVGKLNLCAKELIETMEETVIKDYKNMIDISKDYKEETESIKYTIKEFDYLTSNILNSMNEVTETMNSIADLSNNISAQTTDSVENLSDIYNKVNELNTMNRNNKEGLEELKEKTDLFKMSKFNKKLSTSIMVKVISLVILITVSMVLVAYQTSKRTLKNTTVKSIEDITSQTARIVDARLNQYISLQNFMVSEYENQNLSIDELLDKLTEENKNTDFKDLLIIDKNWLIHFQGGSTYQIEKKDQKNNIGYLEKAFQGIPQASNIVLNTTRGELVFSVAVPIKENGTVNSVLVSNISINNINNIIQSSNLRDSISLYAFDKLGYAISDKDENIVKNRTNFFNEDGKNVYEKKLISIYKKMLDSESGVEEYKDKDNKEYICYTKTKNADWVIVAQYNERVALSGAYQIKNELIIITIIAIILSIIITLFVAKTIVKPINDIKKYSKRLSNYDLSNKIITKRKDEIGDTINSLNEASNRVKEIIDSVKEKCDLNIENSNESLLFLENIVEKINILMENFEEMNSLMEQNTASFEEINASTALVKEDIEGAKEKVDKGLKSIEEISLKANETTESTIKAGNYISDKYTKNKIALNRAIEEAEKVKEINIIANTILDIANNTNLLALNASIEAARAGEHGKGFSVVAEEIRMLSERSSESVTTIKNMVSTVIEGVGKLNLCAKELIETMEETVIKDYKNMIDISKDYKEETESIKYTIKEFDYLTSNILNSMNEVTETMNSIADLSNNISAQTTDSVENLSDIYNKVNELNTMNRNNKEGLEELKEKTDLFK

Nearest PDB structures (foldseek):
  6h2x-assembly1_A  TM=2.597E-01  e=3.224E-03  Escherichia coli K-12
  5xg2-assembly1_A  TM=3.547E-01  e=3.646E-01  Pyrococcus yayanosii CH1
  6ewy-assembly1_A  TM=3.732E-01  e=5.654E-01  Mycobacterium tuberculosis H37Rv
  8i4x-assembly1_B  TM=2.172E-01  e=1.935E-01  Saccharomyces cerevisiae S288C
  6grj-assembly1_D  TM=2.530E-01  e=6.872E-01  Aeromonas hydrophila

Solvent-accessible surface area (backbone atoms only — not comparable to full-atom values): 66975 Å² total; per-residue (Å²): 123,76,76,58,64,45,43,67,47,51,48,52,36,53,56,53,47,51,51,52,51,54,49,44,53,52,48,39,51,51,47,26,53,51,38,39,53,43,35,48,54,53,46,52,52,46,46,43,50,52,21,46,50,45,25,48,40,50,36,42,51,51,47,32,53,50,52,45,50,51,52,61,47,62,74,50,46,84,58,90,66,56,70,64,59,46,48,48,53,50,55,68,61,47,77,82,54,77,47,76,45,63,36,38,32,39,78,85,40,36,34,39,40,76,91,71,50,68,48,78,64,69,67,86,86,39,55,86,70,43,50,26,52,55,37,8,62,73,65,39,60,23,33,42,58,83,41,74,39,80,88,77,74,43,59,23,28,34,40,26,35,52,36,46,50,95,85,41,62,50,31,31,42,34,33,32,28,59,40,64,62,57,26,51,54,53,50,66,61,49,82,43,89,68,44,49,46,33,27,25,30,83,85,23,36,36,50,25,45,85,52,57,62,45,32,74,65,55,37,50,64,61,63,59,80,92,54,53,77,54,52,47,52,52,29,52,49,55,61,52,50,75,78,42,60,58,54,76,44,78,46,67,49,102,88,47,48,31,40,38,21,36,17,46,34,83,50,32,65,34,38,28,34,30,35,34,48,42,68,70,51,35,46,57,24,52,50,44,36,54,55,41,51,54,51,41,54,52,44,51,53,51,46,52,55,53,38,51,52,52,28,52,68,52,51,50,59,48,49,50,51,24,52,50,24,42,34,40,48,63,30,38,57,72,75,73,81,88,69,88,52,78,30,64,66,27,51,24,48,52,27,40,44,50,20,41,50,52,51,46,52,50,48,50,51,50,46,53,52,34,53,52,43,41,52,50,37,53,53,47,51,53,48,52,51,49,42,53,52,48,50,52,52,47,52,50,50,45,51,50,48,49,53,51,47,52,51,44,53,53,48,48,54,50,40,51,52,36,50,50,50,39,51,51,41,41,53,54,46,50,53,46,37,52,52,46,50,53,53,36,50,52,50,39,52,50,26,49,51,48,30,53,52,35,51,52,52,39,52,54,52,52,52,52,48,56,55,42,51,55,50,40,52,54,15,50,59,35,32,57,48,42,62,56,41,49,56,47,34,50,53,43,37,49,44,20,51,51,40,27,49,54,17,51,52,42,30,51,54,17,58,74,52,50,86,85,12,58,72,50,33,53,53,19,53,52,43,27,54,47,20,51,50,42,35,52,45,34,54,50,42,43,54,45,41,54,45,21,50,52,11,46,51,46,34,51,55,41,51,51,49,51,51,45,45,44,60,70,42,53,53,49,49,33,55,51,49,37,52,49,28,51,51,49,38,54,50,37,51,51,48,45,50,48,44,52,50,45,48,51,42,46,52,49,39,50,52,36,48,52,50,41,51,53,48,49,53,50,45,53,52,51,50,52,49,48,50,51,49,45,53,52,45,52,52,48,48,49,50,41,50,52,49,50,51,51,46,50,53,52,42,52,51,48,34,49,54,36,52,52,50,39,57,61,50,62,59,44,80,123,77,77,60,64,45,44,67,49,52,46,54,37,53,56,53,46,52,49,52,52,53,50,42,53,52,49,39,51,50,48,28,53,51,37,40,53,44,36,47,55,54,46,53,51,45,46,41,49,52,21,48,52,46,26,50,42,50,37,40,52,52,46,33,54,50,52,44,50,50,51,61,46,61,75,46,44,86,50,99,62,56,71,65,58,47,48,50,54,49,54,68,62,48,77,83,55,77,46,76,44,62,35,38,31,40,77,85,42,38,35,37,40,75,92,70,51,68,46,77,62,68,68,84,87,38,56,86,70,42,49,26,51,54,36,8,63,73,65,39,59,22,33,42,56,84,42,74,39,79,89,77,73,42,59,24,28,35,38,25,33,49,36,47,48,98,86,41,62,51,31,32,43,36,33,34,29,58,39,64,63,56,28,50,52,54,50,66,60,50,83,43,90,67,45,50,48,33,28,25,31,81,85,23,37,36,51,25,44,84,52,57,64,44,34,74,64,56,37,49,64,61,63,61,80,90,52,54,76,53,52,46,51,51,30,51,50,54,59,53,49,76,78,41,61,58,52,77,46,76,46,66,48,101,88,45,47,32,42,37,21,36,16,46,33,84,51,30,66,33,38,28,34,30,35,35,47,42,68,70,52,36,44,57,25,52,50,45,36,55,54,40,49,54,51,41,55,52,44,52,54,51,45,51,56,53,37,52,54,54,28,53,68,51,51,50,59,49,50,49,52,24,53,50,23,42,34,41,47,64,30,39,56,72,76,71,81,87,66,89,52,79,31,64,66,27,52,25,47,52,27,39,43,49,20,41,50,52,51,46,52,51,48,50,49,50,46,52,51,32,51,52,46,42,52,50,37,53,52,46,51,52,50,50,50,49,42,51,51,46,48,51,51,45,52,51,50,46,52,50,47,47,52,52,47,53,51,46,53,53,46,49,52,50,39,52,51,37,51,49,51,39,50,52,41,40,53,53,44,51,53,45,36,51,51,46,49,53,52,36,49,52,49,39,51,52,29,52,51,49,31,51,53,36,49,54,52,39,50,52,53,53,53,51,47,56,52,44,54,55,50,39,54,54,15,48,58,36,32,56,49,41,62,55,43,47,57,50,34,49,54,43,36,50,46,20,52,50,43,29,52,54,17,50,53,46,33,52,54,18,60,74,55,50,87,81,13,61,71,49,33,55,51,20,51,50,43,29,54,46,19,50,53,40,33,54,44,34,53,50,40,44,56,43,41,54,45,20,50,51,12,46,52,46,35,50,52,43,52,53,50,52,51,45,44,44,60,71,44,53,52,49,50,34,54,51,50,36,52,51,27,52,51,49,39,56,49,36,52,52,46,45,52,49,42,50,51,46,49,52,42,46,51,50,40,49,53,38,49,52,49,42,53,53,48,47,53,51,44,52,53,51,50,52,50,48,50,52,49,47,54,52,43,51,53,48,48,51,50,43,49,52,50,50,50,51,46,50,53,49,43,51,51,46,35,50,54,36,50,53,50,39,56,61,51,62,58,45,80

Organism: NCBI:txid1533